Protein AF-0000000069214892 (afdb_homodimer)

pLDDT: mean 92.33, std 6.57, range [52.69, 98.69]

Sequence (964 aa):
MTKQILTILAPFFIATLLYFLGAPDGLNPNAWLYFCIFIGMIIGLVLEPVPSGLIALSTLVLCVALRIGASDGVASANKAISWGLSGYANKTVWLVFVAFILGLGYEKSLLGKRIALLLIRFLGQTPLGLGYAIGLSELCLAPFIPSNSARSGGILYPIVSSIPPLMGSTPNNNPNKIGAYLMWVALASTCITSSMFLTALAPNPLAMEIATKMGVNEISWFSWFLAFLPCGVVLILLVPLLAYKICKPTLKGSKEVSLWAKKELEGMGRFSLKEILMLSLTLLALLGWIFGKPLGLHASATALIVMVLMAFCKIVSYEDIIKNKSAFNIFLLLGSLLTMAGGLKNVGFLNFIGNAAQNFLEHAHLNPLIAVLFIVALFYLSHYFFASITAHVSALFALFVGIGSHIQGVNLQELSLFLMLSLGIMGILTPYGTGPSTIYYGSGYIQSKDFWKWGFIFGFLYLIVFLSVCIPWVKFIAYRWLMTKQILTILAPFFIATLLYFLGAPDGLNPNAWLYFCIFIGMIIGLVLEPVPSGLIALSTLVLCVALRIGASDGVASANKAISWGLSGYANKTVWLVFVAFILGLGYEKSLLGKRIALLLIRFLGQTPLGLGYAIGLSELCLAPFIPSNSARSGGILYPIVSSIPPLMGSTPNNNPNKIGAYLMWVALASTCITSSMFLTALAPNPLAMEIATKMGVNEISWFSWFLAFLPCGVVLILLVPLLAYKICKPTLKGSKEVSLWAKKELEGMGRFSLKEILMLSLTLLALLGWIFGKPLGLHASATALIVMVLMAFCKIVSYEDIIKNKSAFNIFLLLGSLLTMAGGLKNVGFLNFIGNAAQNFLEHAHLNPLIAVLFIVALFYLSHYFFASITAHVSALFALFVGIGSHIQGVNLQELSLFLMLSLGIMGILTPYGTGPSTIYYGSGYIQSKDFWKWGFIFGFLYLIVFLSVCIPWVKFIAYRWL

InterPro domains:
  IPR001898 Solute carrier family 13 [PF00939] (3-477)
  IPR001898 Solute carrier family 13 [TIGR00785] (23-474)
  IPR030676 Citrate carrier CitT-related [PIRSF002457] (3-479)
  IPR030676 Citrate carrier CitT-related [PTHR42826] (4-478)

Solvent-accessible surface area (backbone atoms only — not comparable to full-atom values): 46306 Å² total; per-residue (Å²): 110,66,65,58,50,49,49,56,43,43,23,56,49,52,19,51,52,52,50,72,70,50,64,59,90,91,51,51,67,56,23,39,52,50,48,22,50,50,50,16,41,42,47,33,46,68,67,42,63,54,60,54,34,57,47,32,40,47,49,43,46,51,31,33,69,67,15,43,38,66,31,61,48,78,45,53,33,66,53,12,45,45,43,52,31,45,21,54,22,34,58,55,42,50,33,50,28,43,22,38,52,46,34,49,36,34,59,66,37,40,40,53,56,50,52,34,34,52,35,26,35,76,30,19,45,29,56,60,32,33,30,48,18,48,34,50,35,40,53,70,47,19,65,46,18,14,44,46,37,53,43,46,47,61,54,44,36,65,57,59,65,56,49,24,56,77,77,65,12,36,54,88,40,56,17,44,34,42,29,27,38,51,42,49,34,46,45,54,34,46,18,43,33,22,28,31,24,51,44,6,22,64,49,40,43,52,44,48,52,53,37,37,72,71,71,30,78,82,72,51,58,49,38,44,28,56,40,28,39,67,33,41,54,53,45,67,62,43,48,36,57,51,42,46,68,71,54,46,43,68,51,78,54,42,63,60,54,17,49,48,27,46,50,53,46,58,71,64,52,69,87,46,71,47,28,52,52,48,51,52,46,49,51,50,43,52,50,35,43,68,42,11,75,88,67,47,39,38,58,40,52,39,41,48,49,46,52,51,48,35,39,76,67,60,48,35,53,68,66,57,60,38,40,33,38,68,30,42,39,51,35,48,22,46,13,24,47,50,30,55,56,49,17,39,51,39,22,42,42,52,59,53,51,31,54,54,39,30,64,57,41,71,68,60,77,63,57,36,66,59,48,48,54,49,52,42,50,50,60,46,60,54,41,79,79,31,61,31,54,55,41,42,44,74,58,40,44,66,57,54,46,42,54,40,66,34,37,73,81,43,56,51,60,57,51,47,48,52,52,48,48,41,53,20,45,43,23,43,44,38,61,45,16,25,62,36,27,41,50,43,44,66,62,45,33,44,50,69,70,54,45,48,50,49,12,48,54,50,33,49,47,51,49,50,44,38,60,68,41,22,48,54,42,28,73,74,56,37,50,81,66,95,111,67,66,57,50,50,49,55,42,44,22,57,50,52,19,51,53,52,49,71,70,51,64,58,90,92,52,50,67,57,22,38,52,50,46,21,52,49,51,16,40,40,48,33,45,68,67,45,61,53,62,54,33,57,46,32,39,46,49,42,47,50,31,34,70,67,14,42,38,65,30,60,47,78,45,53,34,66,53,12,47,46,42,52,30,44,23,54,23,33,58,56,43,50,33,50,29,42,23,37,51,46,34,48,36,33,59,65,37,40,42,54,56,50,53,36,34,53,35,26,36,75,29,18,44,29,56,61,33,33,30,48,18,48,33,50,36,39,52,71,46,20,66,46,19,14,44,48,38,52,42,45,47,60,54,44,37,64,58,59,65,56,47,25,58,77,74,65,13,36,54,90,40,57,17,42,34,42,29,27,38,50,42,49,34,44,44,54,35,45,19,44,33,23,28,31,26,50,45,6,22,64,50,40,43,53,47,50,51,55,38,36,72,72,71,31,77,82,74,52,59,49,39,43,28,58,38,29,39,68,33,42,52,53,46,65,63,44,46,36,56,50,41,47,68,70,52,47,43,69,52,78,56,44,63,62,52,17,51,48,28,46,52,54,45,58,72,64,52,71,88,44,70,47,27,50,51,50,52,52,45,49,52,49,40,51,50,34,43,67,43,12,75,88,68,47,37,38,58,40,53,37,42,49,49,45,51,51,49,35,39,75,68,61,47,36,52,67,66,56,59,39,39,33,39,68,30,43,37,51,36,46,23,45,12,24,46,51,30,55,57,49,17,39,52,39,22,41,42,51,59,52,51,32,54,54,39,30,64,58,40,72,68,59,77,63,58,35,67,60,46,50,54,48,51,43,49,49,59,47,60,53,41,79,80,31,62,31,54,54,39,42,44,74,61,40,43,66,57,54,46,41,53,40,65,35,37,72,82,43,54,50,60,57,50,46,49,52,51,50,47,41,55,20,43,42,23,43,44,38,61,45,15,26,63,34,27,41,51,45,45,67,63,47,34,44,49,68,71,54,47,48,51,49,11,49,54,50,32,49,48,51,49,49,43,39,61,69,41,22,48,52,42,28,75,74,55,39,51,82,66,97

Foldseek 3Di:
DVVLVCLVCVLVVQLVVQLVVDDPPPAQNLLSNLVSLLSSLLSCCQSVSDPNLCSLLVSLVVCLVQQALQFLDRHPNVSSVCLSQVLLPDLLLLLLLLLQVLLVLCVLLVLLVLQLLVQCLVQVFFLLSNLLSLLVSLLVCQQRHAALCCNLVVRRCVLLLVQQVLVVAALVTPLLQRPLLSLLSSQQSLLLSNLQFCSRHLCLSLLQLLLVLVVADHDARVLSNQLCVVLSVVSSVVVSVVSCVQSVRNHGGDSRRSVVSVVVSVVVPDRDPSSVLSVVLVVQLVCCRVCVVVVVHGSSNSSVVSSVVCCVSVSDPPVCSVPVPVSVSSSSSSSSLSSSSSSSVNSCVLVVLLVVLLVVQVVVPDDQLVVLLVLLVCLLVVLVSGLALNSSSSPPSSVSLSNQVNHPPHDSNLSSSSNSSSSSSSLQQACRSGSSSVSSVVSSSADRVRSNVVSVVSSVVSSVSSSPPSSVCCVPPSVVPD/DVVLVCLVCVLVVQLVVQLVVDDPPPAQNLLSNLVSLLSSLLSCCQSVSDPNLCSLLVSLVVCLVQQALQFLDRHDNVSSVCLSQVLLPDLLLLLLLLLQVLLVLCVLQVLLVLQLLVQCLVQVFFLLSNLLSLLVSLLVSQQRHAALCCNLVVRRCVVLLVQQVLVVAALVTQLLQRPLLSLLSSLQSLLLSNLQFCNRHLCLSLLQLLLVLVVADHDARVLSNQLCVVLSVVSSVVVSVVSCVQSVNNHGGDSRRSVVSVVVSVVVPDRDPSSVLSVVLVVQLVCCRVCVVVVVHGSSNSSVVSSVVCCVSVSDPPVCSVPVPVSVSSSSSSSSLSSSSSSSVNSCVLVVLLVVLLVVQVVVPDDQLVVLLVLLVCLLVVLVSGLALNSSSSPPSSVSLSNQVNHPPHDSNLSSSSNSSSSSSSLQQACRSGSSSVSSVVSSSADRVRSNVVSVVSSVVSSVSSSPPSSVCCVPPSVVVD

Structure (mmCIF, N/CA/C/O backbone):
data_AF-0000000069214892-model_v1
#
loop_
_entity.id
_entity.type
_entity.pdbx_description
1 polymer 'C(4)-dicarboxylates and tricarboxylates/succinate antiporter'
#
loop_
_atom_site.group_PDB
_atom_site.id
_atom_site.type_symbol
_atom_site.label_atom_id
_atom_site.label_alt_id
_atom_site.label_comp_id
_atom_site.label_asym_id
_atom_site.label_entity_id
_atom_site.label_seq_id
_atom_site.pdbx_PDB_ins_code
_atom_site.Cartn_x
_atom_site.Cartn_y
_atom_site.Cartn_z
_atom_site.occupancy
_atom_site.B_iso_or_equiv
_atom_site.auth_seq_id
_atom_site.auth_comp_id
_atom_site.auth_asym_id
_atom_site.auth_atom_id
_atom_site.pdbx_PDB_model_num
ATOM 1 N N . MET A 1 1 ? 11.945 3.723 -29.828 1 53.12 1 MET A N 1
ATOM 2 C CA . MET A 1 1 ? 11.031 4.785 -29.391 1 53.12 1 MET A CA 1
ATOM 3 C C . MET A 1 1 ? 9.664 4.629 -30.047 1 53.12 1 MET A C 1
ATOM 5 O O . MET A 1 1 ? 8.641 4.691 -29.375 1 53.12 1 MET A O 1
ATOM 9 N N . THR A 1 2 ? 9.711 4.297 -31.25 1 59.78 2 THR A N 1
ATOM 10 C CA . THR A 1 2 ? 8.461 4.148 -31.984 1 59.78 2 THR A CA 1
ATOM 11 C C . THR A 1 2 ? 7.738 2.871 -31.562 1 59.78 2 THR A C 1
ATOM 13 O O . THR A 1 2 ? 6.523 2.879 -31.359 1 59.78 2 THR A O 1
ATOM 16 N N . LYS A 1 3 ? 8.391 1.789 -31.375 1 67.06 3 LYS A N 1
ATOM 17 C CA . LYS A 1 3 ? 7.781 0.521 -30.984 1 67.06 3 LYS A CA 1
ATOM 18 C C . LYS A 1 3 ? 7.188 0.608 -29.578 1 67.06 3 LYS A C 1
ATOM 20 O O . LYS A 1 3 ? 6.098 0.092 -29.328 1 67.06 3 LYS A O 1
ATOM 25 N N . GLN A 1 4 ? 7.906 1.247 -28.859 1 76.94 4 GLN A N 1
ATOM 26 C CA . GLN A 1 4 ? 7.422 1.408 -27.484 1 76.94 4 GLN A CA 1
ATOM 27 C C . GLN A 1 4 ? 6.148 2.248 -27.453 1 76.94 4 GLN A C 1
ATOM 29 O O . GLN A 1 4 ? 5.207 1.927 -26.719 1 76.94 4 GLN A O 1
ATOM 34 N N . ILE A 1 5 ? 6.117 3.27 -28.297 1 78.44 5 ILE A N 1
ATOM 35 C CA . ILE A 1 5 ? 4.949 4.145 -28.328 1 78.44 5 ILE A CA 1
ATOM 36 C C . ILE A 1 5 ? 3.752 3.381 -28.891 1 78.44 5 ILE A C 1
ATOM 38 O O . ILE A 1 5 ? 2.629 3.527 -28.406 1 78.44 5 ILE A O 1
ATOM 42 N N . LEU A 1 6 ? 4.016 2.564 -29.859 1 79.81 6 LEU A N 1
ATOM 43 C CA . LEU A 1 6 ? 2.941 1.78 -30.469 1 79.81 6 LEU A CA 1
ATOM 44 C C . LEU A 1 6 ? 2.381 0.774 -29.469 1 79.81 6 LEU A C 1
ATOM 46 O O . LEU A 1 6 ? 1.167 0.559 -29.406 1 79.81 6 LEU A O 1
ATOM 50 N N . THR A 1 7 ? 3.223 0.263 -28.688 1 84.12 7 THR A N 1
ATOM 51 C CA . THR A 1 7 ? 2.773 -0.726 -27.719 1 84.12 7 THR A CA 1
ATOM 52 C C . THR A 1 7 ? 1.985 -0.058 -26.594 1 84.12 7 THR A C 1
ATOM 54 O O . THR A 1 7 ? 1.056 -0.651 -26.047 1 84.12 7 THR A O 1
ATOM 57 N N . ILE A 1 8 ? 2.344 1.164 -26.391 1 84.69 8 ILE A N 1
ATOM 58 C CA . ILE A 1 8 ? 1.643 1.908 -25.359 1 84.69 8 ILE A CA 1
ATOM 59 C C . ILE A 1 8 ? 0.272 2.348 -25.859 1 84.69 8 ILE A C 1
ATOM 61 O O . ILE A 1 8 ? -0.707 2.348 -25.109 1 84.69 8 ILE A O 1
ATOM 65 N N . LEU A 1 9 ? 0.164 2.588 -27.141 1 89.19 9 LEU A N 1
ATOM 66 C CA . LEU A 1 9 ? -1.065 3.139 -27.703 1 89.19 9 LEU A CA 1
ATOM 67 C C . LEU A 1 9 ? -2.008 2.023 -28.141 1 89.19 9 LEU A C 1
ATOM 69 O O . LEU A 1 9 ? -3.207 2.248 -28.312 1 89.19 9 LEU A O 1
ATOM 73 N N . ALA A 1 10 ? -1.514 0.863 -28.312 1 90.06 10 ALA A N 1
ATOM 74 C CA . ALA A 1 10 ? -2.293 -0.252 -28.844 1 90.06 10 ALA A CA 1
ATOM 75 C C . ALA A 1 10 ? -3.523 -0.521 -27.984 1 90.06 10 ALA A C 1
ATOM 77 O O . ALA A 1 10 ? -4.637 -0.646 -28.5 1 90.06 10 ALA A O 1
ATOM 78 N N . PRO A 1 11 ? -3.379 -0.578 -26.641 1 91.44 11 PRO A N 1
ATOM 79 C CA . PRO A 1 11 ? -4.566 -0.803 -25.812 1 91.44 11 PRO A CA 1
ATOM 80 C C . PRO A 1 11 ? -5.637 0.271 -26 1 91.44 11 PRO A C 1
ATOM 82 O O . PRO A 1 11 ? -6.824 -0.044 -26.094 1 91.44 11 PRO A O 1
ATOM 85 N N . PHE A 1 12 ? -5.195 1.467 -26.156 1 92.38 12 PHE A N 1
ATOM 86 C CA . PHE A 1 12 ? -6.129 2.574 -26.328 1 92.38 12 PHE A CA 1
ATOM 87 C C . PHE A 1 12 ? -6.805 2.5 -27.703 1 92.38 12 PHE A C 1
ATOM 89 O O . PHE A 1 12 ? -8.016 2.707 -27.797 1 92.38 12 PHE A O 1
ATOM 96 N N . PHE A 1 13 ? -6.035 2.221 -28.688 1 93.06 13 PHE A N 1
ATOM 97 C CA . PHE A 1 13 ? -6.547 2.152 -30.047 1 93.06 13 PHE A CA 1
ATOM 98 C C . PHE A 1 13 ? -7.555 1.018 -30.188 1 93.06 13 PHE A C 1
ATOM 100 O O . PHE A 1 13 ? -8.617 1.195 -30.781 1 93.06 13 PHE A O 1
ATOM 107 N N . ILE A 1 14 ? -7.258 -0.085 -29.688 1 92.5 14 ILE A N 1
ATOM 108 C CA . ILE A 1 14 ? -8.125 -1.249 -29.812 1 92.5 14 ILE A CA 1
ATOM 109 C C . ILE A 1 14 ? -9.43 -1.018 -29.047 1 92.5 14 ILE A C 1
ATOM 111 O O . ILE A 1 14 ? -10.508 -1.347 -29.531 1 92.5 14 ILE A O 1
ATOM 115 N N . ALA A 1 15 ? -9.305 -0.473 -27.828 1 93.81 15 ALA A N 1
ATOM 116 C CA . ALA A 1 15 ? -10.508 -0.159 -27.047 1 93.81 15 ALA A CA 1
ATOM 117 C C . ALA A 1 15 ? -11.398 0.82 -27.797 1 93.81 15 ALA A C 1
ATOM 119 O O . ALA A 1 15 ? -12.625 0.653 -27.844 1 93.81 15 ALA A O 1
ATOM 120 N N . THR A 1 16 ? -10.766 1.819 -28.406 1 95.31 16 THR A N 1
ATOM 121 C CA . THR A 1 16 ? -11.516 2.832 -29.141 1 95.31 16 THR A CA 1
ATOM 122 C C . THR A 1 16 ? -12.141 2.236 -30.406 1 95.31 16 THR A C 1
ATOM 124 O O . THR A 1 16 ? -13.289 2.537 -30.734 1 95.31 16 THR A O 1
ATOM 127 N N . LEU A 1 17 ? -11.422 1.436 -31.078 1 94.81 17 LEU A N 1
ATOM 128 C CA . LEU A 1 17 ? -11.945 0.77 -32.281 1 94.81 17 LEU A CA 1
ATOM 129 C C . LEU A 1 17 ? -13.141 -0.113 -31.922 1 94.81 17 LEU A C 1
ATOM 131 O O . LEU A 1 17 ? -14.148 -0.114 -32.625 1 94.81 17 LEU A O 1
ATOM 135 N N . LEU A 1 18 ? -12.984 -0.851 -30.859 1 93.69 18 LEU A N 1
ATOM 136 C CA . LEU A 1 18 ? -14.078 -1.71 -30.406 1 93.69 18 LEU A CA 1
ATOM 137 C C . LEU A 1 18 ? -15.312 -0.886 -30.062 1 93.69 18 LEU A C 1
ATOM 139 O O . LEU A 1 18 ? -16.438 -1.283 -30.375 1 93.69 18 LEU A O 1
ATOM 143 N N . TYR A 1 19 ? -15.094 0.213 -29.422 1 95.25 19 TYR A N 1
ATOM 144 C CA . TYR A 1 19 ? -16.188 1.085 -29.031 1 95.25 19 TYR A CA 1
ATOM 145 C C . TYR A 1 19 ? -16.969 1.559 -30.25 1 95.25 19 TYR A C 1
ATOM 147 O O . TYR A 1 19 ? -18.203 1.593 -30.234 1 95.25 19 TYR A O 1
ATOM 155 N N . PHE A 1 20 ? -16.25 1.86 -31.297 1 94.88 20 PHE A N 1
ATOM 156 C CA . PHE A 1 20 ? -16.891 2.426 -32.469 1 94.88 20 PHE A CA 1
ATOM 157 C C . PHE A 1 20 ? -17.547 1.334 -33.312 1 94.88 20 PHE A C 1
ATOM 159 O O . PHE A 1 20 ? -18.344 1.625 -34.219 1 94.88 20 PHE A O 1
ATOM 166 N N . LEU A 1 21 ? -17.266 0.101 -33.062 1 93 21 LEU A N 1
ATOM 167 C CA . LEU A 1 21 ? -17.969 -0.997 -33.719 1 93 21 LEU A CA 1
ATOM 168 C C . LEU A 1 21 ? -19.422 -1.064 -33.25 1 93 21 LEU A C 1
ATOM 170 O O . LEU A 1 21 ? -20.266 -1.683 -33.906 1 93 21 LEU A O 1
ATOM 174 N N . GLY A 1 22 ? -19.734 -0.473 -32.156 1 90.81 22 GLY A N 1
ATOM 175 C CA . GLY A 1 22 ? -21.094 -0.375 -31.672 1 90.81 22 GLY A CA 1
ATOM 176 C C . GLY A 1 22 ? -21.438 -1.443 -30.656 1 90.81 22 GLY A C 1
ATOM 177 O O . GLY A 1 22 ? -20.953 -2.57 -30.734 1 90.81 22 GLY A O 1
ATOM 178 N N . ALA A 1 23 ? -22.266 -1.093 -29.797 1 91.5 23 ALA A N 1
ATOM 179 C CA . ALA A 1 23 ? -22.719 -2.02 -28.766 1 91.5 23 ALA A CA 1
ATOM 180 C C . ALA A 1 23 ? -23.609 -3.107 -29.375 1 91.5 23 ALA A C 1
ATOM 182 O O . ALA A 1 23 ? -24.438 -2.834 -30.234 1 91.5 23 ALA A O 1
ATOM 183 N N . PRO A 1 24 ? -23.375 -4.344 -29.016 1 90.69 24 PRO A N 1
ATOM 184 C CA . PRO A 1 24 ? -24.312 -5.387 -29.406 1 90.69 24 PRO A CA 1
ATOM 185 C C . PRO A 1 24 ? -25.75 -5.086 -28.969 1 90.69 24 PRO A C 1
ATOM 187 O O . PRO A 1 24 ? -25.953 -4.355 -27.984 1 90.69 24 PRO A O 1
ATOM 190 N N . ASP A 1 25 ? -26.672 -5.68 -29.641 1 90.12 25 ASP A N 1
ATOM 191 C CA . ASP A 1 25 ? -28.078 -5.48 -29.297 1 90.12 25 ASP A CA 1
ATOM 192 C C . ASP A 1 25 ? -28.375 -5.969 -27.875 1 90.12 25 ASP A C 1
ATOM 194 O O . ASP A 1 25 ? -27.969 -7.066 -27.5 1 90.12 25 ASP A O 1
ATOM 198 N N . GLY A 1 26 ? -28.984 -5.039 -27.125 1 88.69 26 GLY A N 1
ATOM 199 C CA . GLY A 1 26 ? -29.391 -5.434 -25.797 1 88.69 26 GLY A CA 1
ATOM 200 C C . GLY A 1 26 ? -28.391 -5.043 -24.719 1 88.69 26 GLY A C 1
ATOM 201 O O . GLY A 1 26 ? -28.703 -5.133 -23.531 1 88.69 26 GLY A O 1
ATOM 202 N N . LEU A 1 27 ? -27.281 -4.594 -25.141 1 92.25 27 LEU A N 1
ATOM 203 C CA . LEU A 1 27 ? -26.266 -4.215 -24.156 1 92.25 27 LEU A CA 1
ATOM 204 C C . LEU A 1 27 ? -26.297 -2.715 -23.891 1 92.25 27 LEU A C 1
ATOM 206 O O . LEU A 1 27 ? -26.297 -1.916 -24.828 1 92.25 27 LEU A O 1
ATOM 210 N N . ASN A 1 28 ? -26.422 -2.383 -22.656 1 92.44 28 ASN A N 1
ATOM 211 C CA . ASN A 1 28 ? -26.391 -0.988 -22.234 1 92.44 28 ASN A CA 1
ATOM 212 C C . ASN A 1 28 ? -25.109 -0.288 -22.703 1 92.44 28 ASN A C 1
ATOM 214 O O . ASN A 1 28 ? -24.031 -0.872 -22.672 1 92.44 28 ASN A O 1
ATOM 218 N N . PRO A 1 29 ? -25.297 0.952 -23.203 1 92.94 29 PRO A N 1
ATOM 219 C CA . PRO A 1 29 ? -24.125 1.687 -23.703 1 92.94 29 PRO A CA 1
ATOM 220 C C . PRO A 1 29 ? -23.031 1.821 -22.656 1 92.94 29 PRO A C 1
ATOM 222 O O . PRO A 1 29 ? -21.844 1.781 -23 1 92.94 29 PRO A O 1
ATOM 225 N N . ASN A 1 30 ? -23.406 1.978 -21.438 1 94.75 30 ASN A N 1
ATOM 226 C CA . ASN A 1 30 ? -22.406 2.07 -20.375 1 94.75 30 ASN A CA 1
ATOM 227 C C . ASN A 1 30 ? -21.656 0.753 -20.203 1 94.75 30 ASN A C 1
ATOM 229 O O . ASN A 1 30 ? -20.453 0.75 -19.938 1 94.75 30 ASN A O 1
ATOM 233 N N . ALA A 1 31 ? -22.391 -0.281 -20.266 1 95.06 31 ALA A N 1
ATOM 234 C CA . ALA A 1 31 ? -21.766 -1.602 -20.188 1 95.06 31 ALA A CA 1
ATOM 235 C C . ALA A 1 31 ? -20.797 -1.83 -21.328 1 95.06 31 ALA A C 1
ATOM 237 O O . ALA A 1 31 ? -19.719 -2.398 -21.141 1 95.06 31 ALA A O 1
ATOM 238 N N . TRP A 1 32 ? -21.203 -1.355 -22.516 1 95.56 32 TRP A N 1
ATOM 239 C CA . TRP A 1 32 ? -20.359 -1.504 -23.688 1 95.56 32 TRP A CA 1
ATOM 240 C C . TRP A 1 32 ? -19.078 -0.692 -23.547 1 95.56 32 TRP A C 1
ATOM 242 O O . TRP A 1 32 ? -17.984 -1.201 -23.797 1 95.56 32 TRP A O 1
ATOM 252 N N . LEU A 1 33 ? -19.219 0.543 -23.172 1 96.62 33 LEU A N 1
ATOM 253 C CA . LEU A 1 33 ? -18.062 1.386 -22.953 1 96.62 33 LEU A CA 1
ATOM 254 C C . LEU A 1 33 ? -17.109 0.754 -21.938 1 96.62 33 LEU A C 1
ATOM 256 O O . LEU A 1 33 ? -15.898 0.715 -22.156 1 96.62 33 LEU A O 1
ATOM 260 N N . TYR A 1 34 ? -17.734 0.281 -20.797 1 96 34 TYR A N 1
ATOM 261 C CA . TYR A 1 34 ? -16.938 -0.361 -19.75 1 96 34 TYR A CA 1
ATOM 262 C C . TYR A 1 34 ? -16.203 -1.574 -20.297 1 96 34 TYR A C 1
ATOM 264 O O . TYR A 1 34 ? -15.016 -1.763 -20.016 1 96 34 TYR A O 1
ATOM 272 N N . PHE A 1 35 ? -16.906 -2.311 -21.062 1 93.75 35 PHE A N 1
ATOM 273 C CA . PHE A 1 35 ? -16.312 -3.508 -21.656 1 93.75 35 PHE A CA 1
ATOM 274 C C . PHE A 1 35 ? -15.164 -3.146 -22.594 1 93.75 35 PHE A C 1
ATOM 276 O O . PHE A 1 35 ? -14.117 -3.799 -22.578 1 93.75 35 PHE A O 1
ATOM 283 N N . CYS A 1 36 ? -15.305 -2.156 -23.406 1 96 36 CYS A N 1
ATOM 284 C CA . CYS A 1 36 ? -14.25 -1.718 -24.312 1 96 36 CYS A CA 1
ATOM 285 C C . CYS A 1 36 ? -13 -1.312 -23.547 1 96 36 CYS A C 1
ATOM 287 O O . CYS A 1 36 ? -11.891 -1.688 -23.906 1 96 36 CYS A O 1
ATOM 289 N N . ILE A 1 37 ? -13.195 -0.585 -22.469 1 96.44 37 ILE A N 1
ATOM 290 C CA . ILE A 1 37 ? -12.078 -0.17 -21.641 1 96.44 37 ILE A CA 1
ATOM 291 C C . ILE A 1 37 ? -11.43 -1.396 -21 1 96.44 37 ILE A C 1
ATOM 293 O O . ILE A 1 37 ? -10.195 -1.495 -20.938 1 96.44 37 ILE A O 1
ATOM 297 N N . PHE A 1 38 ? -12.289 -2.326 -20.547 1 93.75 38 PHE A N 1
ATOM 298 C CA . PHE A 1 38 ? -11.812 -3.564 -19.938 1 93.75 38 PHE A CA 1
ATOM 299 C C . PHE A 1 38 ? -10.953 -4.352 -20.922 1 93.75 38 PHE A C 1
ATOM 301 O O . PHE A 1 38 ? -9.891 -4.855 -20.547 1 93.75 38 PHE A O 1
ATOM 308 N N . ILE A 1 39 ? -11.359 -4.445 -22.141 1 91.81 39 ILE A N 1
ATOM 309 C CA . ILE A 1 39 ? -10.594 -5.137 -23.188 1 91.81 39 ILE A CA 1
ATOM 310 C C . ILE A 1 39 ? -9.273 -4.41 -23.422 1 91.81 39 ILE A C 1
ATOM 312 O O . ILE A 1 39 ? -8.234 -5.043 -23.625 1 91.81 39 ILE A O 1
ATOM 316 N N . GLY A 1 40 ? -9.328 -3.131 -23.438 1 93.88 40 GLY A N 1
ATOM 317 C CA . GLY A 1 40 ? -8.094 -2.371 -23.5 1 93.88 40 GLY A CA 1
ATOM 318 C C . GLY A 1 40 ? -7.113 -2.734 -22.391 1 93.88 40 GLY A C 1
ATOM 319 O O . GLY A 1 40 ? -5.914 -2.863 -22.641 1 93.88 40 GLY A O 1
ATOM 320 N N . MET A 1 41 ? -7.652 -2.879 -21.172 1 93.12 41 MET A N 1
ATOM 321 C CA . MET A 1 41 ? -6.82 -3.289 -20.047 1 93.12 41 MET A CA 1
ATOM 322 C C . MET A 1 41 ? -6.176 -4.648 -20.297 1 93.12 41 MET A C 1
ATOM 324 O O . MET A 1 41 ? -4.98 -4.828 -20.078 1 93.12 41 MET A O 1
ATOM 328 N N . ILE A 1 42 ? -6.973 -5.578 -20.828 1 87.56 42 ILE A N 1
ATOM 329 C CA . ILE A 1 42 ? -6.5 -6.93 -21.094 1 87.56 42 ILE A CA 1
ATOM 330 C C . ILE A 1 42 ? -5.383 -6.891 -22.125 1 87.56 42 ILE A C 1
ATOM 332 O O . ILE A 1 42 ? -4.34 -7.527 -21.953 1 87.56 42 ILE A O 1
ATOM 336 N N . ILE A 1 43 ? -5.574 -6.156 -23.156 1 89 43 ILE A N 1
ATOM 337 C CA . ILE A 1 43 ? -4.555 -6.023 -24.188 1 89 43 ILE A CA 1
ATOM 338 C C . ILE A 1 43 ? -3.287 -5.422 -23.594 1 89 43 ILE A C 1
ATOM 340 O O . ILE A 1 43 ? -2.178 -5.867 -23.906 1 89 43 ILE A O 1
ATOM 344 N N . GLY A 1 44 ? -3.482 -4.434 -22.766 1 91.06 44 GLY A N 1
ATOM 345 C CA . GLY A 1 44 ? -2.34 -3.857 -22.078 1 91.06 44 GLY A CA 1
ATOM 346 C C . GLY A 1 44 ? -1.598 -4.859 -21.219 1 91.06 44 GLY A C 1
ATOM 347 O O . GLY A 1 44 ? -0.365 -4.871 -21.188 1 91.06 44 GLY A O 1
ATOM 348 N N . LEU A 1 45 ? -2.307 -5.711 -20.547 1 86.75 45 LEU A N 1
ATOM 349 C CA . LEU A 1 45 ? -1.698 -6.699 -19.656 1 86.75 45 LEU A CA 1
ATOM 350 C C . LEU A 1 45 ? -0.963 -7.766 -20.469 1 86.75 45 LEU A C 1
ATOM 352 O O . LEU A 1 45 ? 0.043 -8.312 -20 1 86.75 45 LEU A O 1
ATOM 356 N N . VAL A 1 46 ? -1.456 -8.023 -21.625 1 83.06 46 VAL A N 1
ATOM 357 C CA . VAL A 1 46 ? -0.837 -9.023 -22.484 1 83.06 46 VAL A CA 1
ATOM 358 C C . VAL A 1 46 ? 0.431 -8.453 -23.109 1 83.06 46 VAL A C 1
ATOM 360 O O . VAL A 1 46 ? 1.477 -9.109 -23.125 1 83.06 46 VAL A O 1
ATOM 363 N N . LEU A 1 47 ? 0.365 -7.141 -23.531 1 83.75 47 LEU A N 1
ATOM 364 C CA . LEU A 1 47 ? 1.485 -6.516 -24.234 1 83.75 47 LEU A CA 1
ATOM 365 C C . LEU A 1 47 ? 2.498 -5.961 -23.234 1 83.75 47 LEU A C 1
ATOM 367 O O . LEU A 1 47 ? 3.686 -5.844 -23.547 1 83.75 47 LEU A O 1
ATOM 371 N N . GLU A 1 48 ? 2.055 -5.574 -22.078 1 87.62 48 GLU A N 1
ATOM 372 C CA . GLU A 1 48 ? 2.836 -5.016 -20.969 1 87.62 48 GLU A CA 1
ATOM 373 C C . GLU A 1 48 ? 3.771 -3.914 -21.469 1 87.62 48 GLU A C 1
ATOM 375 O O . GLU A 1 48 ? 4.977 -3.957 -21.219 1 87.62 48 GLU A O 1
ATOM 380 N N . PRO A 1 49 ? 3.195 -2.891 -22.125 1 89 49 PRO A N 1
ATOM 381 C CA . PRO A 1 49 ? 4.027 -1.748 -22.5 1 89 49 PRO A CA 1
ATOM 382 C C . PRO A 1 49 ? 4.578 -0.99 -21.297 1 89 49 PRO A C 1
ATOM 384 O O . PRO A 1 49 ? 5.586 -0.284 -21.422 1 89 49 PRO A O 1
ATOM 387 N N . VAL A 1 50 ? 3.883 -1.049 -20.219 1 91.88 50 VAL A N 1
ATOM 388 C CA . VAL A 1 50 ? 4.258 -0.557 -18.891 1 91.88 50 VAL A CA 1
ATOM 389 C C . VAL A 1 50 ? 3.941 -1.615 -17.844 1 91.88 50 VAL A C 1
ATOM 391 O O . VAL A 1 50 ? 3.299 -2.625 -18.141 1 91.88 50 VAL A O 1
ATOM 394 N N . PRO A 1 51 ? 4.492 -1.455 -16.672 1 90.69 51 PRO A N 1
ATOM 395 C CA . PRO A 1 51 ? 4.23 -2.48 -15.656 1 90.69 51 PRO A CA 1
ATOM 396 C C . PRO A 1 51 ? 2.738 -2.74 -15.453 1 90.69 51 PRO A C 1
ATOM 398 O O . PRO A 1 51 ? 1.932 -1.811 -15.523 1 90.69 51 PRO A O 1
ATOM 401 N N . SER A 1 52 ? 2.412 -3.953 -15.203 1 89.81 52 SER A N 1
ATOM 402 C CA . SER A 1 52 ? 1.035 -4.426 -15.125 1 89.81 52 SER A CA 1
ATOM 403 C C . SER A 1 52 ? 0.237 -3.639 -14.094 1 89.81 52 SER A C 1
ATOM 405 O O . SER A 1 52 ? -0.936 -3.324 -14.312 1 89.81 52 SER A O 1
ATOM 407 N N . GLY A 1 53 ? 0.905 -3.328 -12.961 1 93.56 53 GLY A N 1
ATOM 408 C CA . GLY A 1 53 ? 0.22 -2.553 -11.938 1 93.56 53 GLY A CA 1
ATOM 409 C C . GLY A 1 53 ? -0.245 -1.195 -12.43 1 93.56 53 GLY A C 1
ATOM 410 O O . GLY A 1 53 ? -1.347 -0.753 -12.094 1 93.56 53 GLY A O 1
ATOM 411 N N . LEU A 1 54 ? 0.561 -0.548 -13.227 1 95.94 54 LEU A N 1
ATOM 412 C CA . LEU A 1 54 ? 0.212 0.76 -13.766 1 95.94 54 LEU A CA 1
ATOM 413 C C . LEU A 1 54 ? -0.902 0.642 -14.797 1 95.94 54 LEU A C 1
ATOM 415 O O . LEU A 1 54 ? -1.762 1.521 -14.898 1 95.94 54 LEU A O 1
ATOM 419 N N . ILE A 1 55 ? -0.921 -0.433 -15.602 1 94.44 55 ILE A N 1
ATOM 420 C CA . ILE A 1 55 ? -1.972 -0.666 -16.578 1 94.44 55 ILE A CA 1
ATOM 421 C C . ILE A 1 55 ? -3.322 -0.787 -15.883 1 94.44 55 ILE A C 1
ATOM 423 O O . ILE A 1 55 ? -4.281 -0.101 -16.234 1 94.44 55 ILE A O 1
ATOM 427 N N . ALA A 1 56 ? -3.322 -1.654 -14.867 1 94.38 56 ALA A N 1
ATOM 428 C CA . ALA A 1 56 ? -4.574 -1.901 -14.148 1 94.38 56 ALA A CA 1
ATOM 429 C C . ALA A 1 56 ? -5.051 -0.644 -13.43 1 94.38 56 ALA A C 1
ATOM 431 O O . ALA A 1 56 ? -6.234 -0.302 -13.484 1 94.38 56 ALA A O 1
ATOM 432 N N . LEU A 1 57 ? -4.152 0.057 -12.797 1 97.25 57 LEU A N 1
ATOM 433 C CA . LEU A 1 57 ? -4.492 1.278 -12.078 1 97.25 57 LEU A CA 1
ATOM 434 C C . LEU A 1 57 ? -5 2.352 -13.039 1 97.25 57 LEU A C 1
ATOM 436 O O . LEU A 1 57 ? -5.961 3.059 -12.727 1 97.25 57 LEU A O 1
ATOM 440 N N . SER A 1 58 ? -4.367 2.504 -14.203 1 97.38 58 SER A N 1
ATOM 441 C CA . SER A 1 58 ? -4.762 3.51 -15.18 1 97.38 58 SER A CA 1
ATOM 442 C C . SER A 1 58 ? -6.176 3.258 -15.688 1 97.38 58 SER A C 1
ATOM 444 O O . SER A 1 58 ? -6.953 4.195 -15.867 1 97.38 58 SER A O 1
ATOM 446 N N . THR A 1 59 ? -6.469 2.047 -15.953 1 96.81 59 THR A N 1
ATOM 447 C CA . THR A 1 59 ? -7.797 1.704 -16.453 1 96.81 59 THR A CA 1
ATOM 448 C C . THR A 1 59 ? -8.852 1.963 -15.375 1 96.81 59 THR A C 1
ATOM 450 O O . THR A 1 59 ? -9.938 2.471 -15.672 1 96.81 59 THR A O 1
ATOM 453 N N . LEU A 1 60 ? -8.531 1.595 -14.156 1 97.62 60 LEU A N 1
ATOM 454 C CA . LEU A 1 60 ? -9.43 1.848 -13.031 1 97.62 60 LEU A CA 1
ATOM 455 C C . LEU A 1 60 ? -9.703 3.34 -12.875 1 97.62 60 LEU A C 1
ATOM 457 O O . LEU A 1 60 ? -10.859 3.75 -12.734 1 97.62 60 LEU A O 1
ATOM 461 N N . VAL A 1 61 ? -8.648 4.137 -12.93 1 98.19 61 VAL A N 1
ATOM 462 C CA . VAL A 1 61 ? -8.758 5.582 -12.758 1 98.19 61 VAL A CA 1
ATOM 463 C C . VAL A 1 61 ? -9.594 6.18 -13.891 1 98.19 61 VAL A C 1
ATOM 465 O O . VAL A 1 61 ? -10.375 7.109 -13.664 1 98.19 61 VAL A O 1
ATOM 468 N N . LEU A 1 62 ? -9.414 5.66 -15.102 1 97.88 62 LEU A N 1
ATOM 469 C CA . LEU A 1 62 ? -10.211 6.113 -16.234 1 97.88 62 LEU A CA 1
ATOM 470 C C . LEU A 1 62 ? -11.695 5.852 -15.992 1 97.88 62 LEU A C 1
ATOM 472 O O . LEU A 1 62 ? -12.531 6.719 -16.25 1 97.88 62 LEU A O 1
ATOM 476 N N . CYS A 1 63 ? -12.023 4.695 -15.492 1 97.81 63 CYS A N 1
ATOM 477 C CA . CYS A 1 63 ? -13.422 4.352 -15.227 1 97.81 63 CYS A CA 1
ATOM 478 C C . CYS A 1 63 ? -13.984 5.211 -14.102 1 97.81 63 CYS A C 1
ATOM 480 O O . CYS A 1 63 ? -15.148 5.613 -14.148 1 97.81 63 CYS A O 1
ATOM 482 N N . VAL A 1 64 ? -13.164 5.488 -13.094 1 98 64 VAL A N 1
ATOM 483 C CA . VAL A 1 64 ? -13.586 6.367 -12.008 1 98 64 VAL A CA 1
ATOM 484 C C . VAL A 1 64 ? -13.836 7.773 -12.547 1 98 64 VAL A C 1
ATOM 486 O O . VAL A 1 64 ? -14.828 8.414 -12.195 1 98 64 VAL A O 1
ATOM 489 N N . ALA A 1 65 ? -12.961 8.242 -13.414 1 97.06 65 ALA A N 1
ATOM 490 C CA . ALA A 1 65 ? -13.094 9.562 -14.016 1 97.06 65 ALA A CA 1
ATOM 491 C C . ALA A 1 65 ? -14.367 9.656 -14.859 1 97.06 65 ALA A C 1
ATOM 493 O O . ALA A 1 65 ? -15.047 10.68 -14.859 1 97.06 65 ALA A O 1
ATOM 494 N N . LEU A 1 66 ? -14.68 8.57 -15.539 1 96.88 66 LEU A N 1
ATOM 495 C CA . LEU A 1 66 ? -15.859 8.531 -16.391 1 96.88 66 LEU A CA 1
ATOM 496 C C . LEU A 1 66 ? -17.094 8.18 -15.578 1 96.88 66 LEU A C 1
ATOM 498 O O . LEU A 1 66 ? -18.219 8.227 -16.094 1 96.88 66 LEU A O 1
ATOM 502 N N . ARG A 1 67 ? -16.984 7.789 -14.336 1 97.19 67 ARG A N 1
ATOM 503 C CA . ARG A 1 67 ? -18.047 7.445 -13.391 1 97.19 67 ARG A CA 1
ATOM 504 C C . ARG A 1 67 ? -18.859 6.262 -13.891 1 97.19 67 ARG A C 1
ATOM 506 O O . ARG A 1 67 ? -20.094 6.262 -13.797 1 97.19 67 ARG A O 1
ATOM 513 N N . ILE A 1 68 ? -18.094 5.277 -14.43 1 97.19 68 ILE A N 1
ATOM 514 C CA . ILE A 1 68 ? -18.719 4.039 -14.875 1 97.19 68 ILE A CA 1
ATOM 515 C C . ILE A 1 68 ? -18.094 2.852 -14.141 1 97.19 68 ILE A C 1
ATOM 517 O O . ILE A 1 68 ? -16.969 2.939 -13.656 1 97.19 68 ILE A O 1
ATOM 521 N N . GLY A 1 69 ? -18.859 1.741 -14.008 1 95 69 GLY A N 1
ATOM 522 C CA . GLY A 1 69 ? -18.344 0.538 -13.367 1 95 69 GLY A CA 1
ATOM 523 C C . GLY A 1 69 ? -19.047 0.226 -12.047 1 95 69 GLY A C 1
ATOM 524 O O . GLY A 1 69 ? -19.203 -0.941 -11.688 1 95 69 GLY A O 1
ATOM 525 N N . ALA A 1 70 ? -19.516 1.303 -11.328 1 95.19 70 ALA A N 1
ATOM 526 C CA . ALA A 1 70 ? -20.109 1.132 -10 1 95.19 70 ALA A CA 1
ATOM 527 C C . ALA A 1 70 ? -21.531 0.615 -10.109 1 95.19 70 ALA A C 1
ATOM 529 O O . ALA A 1 70 ? -22.062 0.022 -9.164 1 95.19 70 ALA A O 1
ATOM 530 N N . SER A 1 71 ? -22.156 0.922 -11.195 1 94.38 71 SER A N 1
ATOM 531 C CA . SER A 1 71 ? -23.547 0.555 -11.445 1 94.38 71 SER A CA 1
ATOM 532 C C . SER A 1 71 ? -23.844 0.477 -12.945 1 94.38 71 SER A C 1
ATOM 534 O O . SER A 1 71 ? -22.938 0.648 -13.766 1 94.38 71 SER A O 1
ATOM 536 N N . ASP A 1 72 ? -25.078 0.155 -13.266 1 92.06 72 ASP A N 1
ATOM 537 C CA . ASP A 1 72 ? -25.5 0.06 -14.656 1 92.06 72 ASP A CA 1
ATOM 538 C C . ASP A 1 72 ? -25.594 1.442 -15.297 1 92.06 72 ASP A C 1
ATOM 540 O O . ASP A 1 72 ? -25.625 1.562 -16.531 1 92.06 72 ASP A O 1
ATOM 544 N N . GLY A 1 73 ? -25.484 2.457 -14.586 1 92.12 73 GLY A N 1
ATOM 545 C CA . GLY A 1 73 ? -25.484 3.822 -15.086 1 92.12 73 GLY A CA 1
ATOM 546 C C . GLY A 1 73 ? -24.312 4.645 -14.586 1 92.12 73 GLY A C 1
ATOM 547 O O . GLY A 1 73 ? -23.344 4.094 -14.07 1 92.12 73 GLY A O 1
ATOM 548 N N . VAL A 1 74 ? -24.359 5.902 -14.977 1 92.88 74 VAL A N 1
ATOM 549 C CA . VAL A 1 74 ? -23.328 6.816 -14.516 1 92.88 74 VAL A CA 1
ATOM 550 C C . VAL A 1 74 ? -23.5 7.098 -13.023 1 92.88 74 VAL A C 1
ATOM 552 O O . VAL A 1 74 ? -24.594 7.477 -12.586 1 92.88 74 VAL A O 1
ATOM 555 N N . ALA A 1 75 ? -22.5 6.855 -12.273 1 94.69 75 ALA A N 1
ATOM 556 C CA . ALA A 1 75 ? -22.578 6.996 -10.82 1 94.69 75 ALA A CA 1
ATOM 557 C C . ALA A 1 75 ? -22.219 8.414 -10.391 1 94.69 75 ALA A C 1
ATOM 559 O O . ALA A 1 75 ? -21.703 9.203 -11.188 1 94.69 75 ALA A O 1
ATOM 560 N N . SER A 1 76 ? -22.609 8.773 -9.18 1 94.81 76 SER A N 1
ATOM 561 C CA . SER A 1 76 ? -22.109 10 -8.586 1 94.81 76 SER A CA 1
ATOM 562 C C . SER A 1 76 ? -20.594 9.938 -8.398 1 94.81 76 SER A C 1
ATOM 564 O O . SER A 1 76 ? -20.016 8.852 -8.391 1 94.81 76 SER A O 1
ATOM 566 N N . ALA A 1 77 ? -19.984 11.086 -8.273 1 94.06 77 ALA A N 1
ATOM 567 C CA . ALA A 1 77 ? -18.547 11.156 -8.078 1 94.06 77 ALA A CA 1
ATOM 568 C C . ALA A 1 77 ? -18.109 10.359 -6.852 1 94.06 77 ALA A C 1
ATOM 570 O O . ALA A 1 77 ? -17.125 9.617 -6.902 1 94.06 77 ALA A O 1
ATOM 571 N N . ASN A 1 78 ? -18.875 10.469 -5.828 1 92.06 78 ASN A N 1
ATOM 572 C CA . ASN A 1 78 ? -18.562 9.789 -4.578 1 92.06 78 ASN A CA 1
ATOM 573 C C . ASN A 1 78 ? -18.672 8.273 -4.719 1 92.06 78 ASN A C 1
ATOM 575 O O . ASN A 1 78 ? -17.828 7.535 -4.227 1 92.06 78 ASN A O 1
ATOM 579 N N . LYS A 1 79 ? -19.703 7.848 -5.355 1 95.56 79 LYS A N 1
ATOM 580 C CA . LYS A 1 79 ? -19.906 6.418 -5.559 1 95.56 79 LYS A CA 1
ATOM 581 C C . LYS A 1 79 ? -18.844 5.832 -6.48 1 95.56 79 LYS A C 1
ATOM 583 O O . LYS A 1 79 ? -18.375 4.711 -6.266 1 95.56 79 LYS A O 1
ATOM 588 N N . ALA A 1 80 ? -18.438 6.609 -7.461 1 97.31 80 ALA A N 1
ATOM 589 C CA . ALA A 1 80 ? -17.438 6.152 -8.422 1 97.31 80 ALA A CA 1
ATOM 590 C C . ALA A 1 80 ? -16.094 5.906 -7.746 1 97.31 80 ALA A C 1
ATOM 592 O O . ALA A 1 80 ? -15.477 4.859 -7.941 1 97.31 80 ALA A O 1
ATOM 593 N N . ILE A 1 81 ? -15.68 6.812 -6.938 1 97.25 81 ILE A N 1
ATOM 594 C CA . ILE A 1 81 ? -14.383 6.684 -6.293 1 97.25 81 ILE A CA 1
ATOM 595 C C . ILE A 1 81 ? -14.438 5.598 -5.223 1 97.25 81 ILE A C 1
ATOM 597 O O . ILE A 1 81 ? -13.477 4.852 -5.031 1 97.25 81 ILE A O 1
ATOM 601 N N . SER A 1 82 ? -15.531 5.492 -4.516 1 96 82 SER A N 1
ATOM 602 C CA . SER A 1 82 ? -15.695 4.445 -3.516 1 96 82 SER A CA 1
ATOM 603 C C . SER A 1 82 ? -15.633 3.061 -4.148 1 96 82 SER A C 1
ATOM 605 O O . SER A 1 82 ? -14.961 2.166 -3.631 1 96 82 SER A O 1
ATOM 607 N N . TRP A 1 83 ? -16.297 2.941 -5.227 1 97.31 83 TRP A N 1
ATOM 608 C CA . TRP A 1 83 ? -16.234 1.692 -5.98 1 97.31 83 TRP A CA 1
ATOM 609 C C . TRP A 1 83 ? -14.812 1.411 -6.457 1 97.31 83 TRP A C 1
ATOM 611 O O . TRP A 1 83 ? -14.305 0.302 -6.285 1 97.31 83 TRP A O 1
ATOM 621 N N . GLY A 1 84 ? -14.211 2.408 -6.992 1 97.88 84 GLY A N 1
ATOM 622 C CA . GLY A 1 84 ? -12.883 2.262 -7.562 1 97.88 84 GLY A CA 1
ATOM 623 C C . GLY A 1 84 ? -11.852 1.759 -6.566 1 97.88 84 GLY A C 1
ATOM 624 O O . GLY A 1 84 ? -10.961 0.987 -6.922 1 97.88 84 GLY A O 1
ATOM 625 N N . LEU A 1 85 ? -12.016 2.139 -5.312 1 98 85 LEU A N 1
ATOM 626 C CA . LEU A 1 85 ? -11 1.84 -4.312 1 98 85 LEU A CA 1
ATOM 627 C C . LEU A 1 85 ? -11.383 0.606 -3.5 1 98 85 LEU A C 1
ATOM 629 O O . LEU A 1 85 ? -10.609 0.149 -2.654 1 98 85 LEU A O 1
ATOM 633 N N . SER A 1 86 ? -12.484 -0.024 -3.762 1 96.25 86 SER A N 1
ATOM 634 C CA . SER A 1 86 ? -13.055 -1.088 -2.941 1 96.25 86 SER A CA 1
ATOM 635 C C . SER A 1 86 ? -12.164 -2.326 -2.945 1 96.25 86 SER A C 1
ATOM 637 O O . SER A 1 86 ? -12.102 -3.053 -1.952 1 96.25 86 SER A O 1
ATOM 639 N N . GLY A 1 87 ? -11.477 -2.553 -4.055 1 94.5 87 GLY A N 1
ATOM 640 C CA . GLY A 1 87 ? -10.625 -3.727 -4.156 1 94.5 87 GLY A CA 1
ATOM 641 C C . GLY A 1 87 ? -9.461 -3.703 -3.182 1 94.5 87 GLY A C 1
ATOM 642 O O . GLY A 1 87 ? -8.914 -4.754 -2.838 1 94.5 87 GLY A O 1
ATOM 643 N N . TYR A 1 88 ? -9.094 -2.561 -2.656 1 96.94 88 TYR A N 1
ATOM 644 C CA . TYR A 1 88 ? -7.91 -2.42 -1.82 1 96.94 88 TYR A CA 1
ATOM 645 C C . TYR A 1 88 ? -8.227 -2.742 -0.365 1 96.94 88 TYR A C 1
ATOM 647 O O . TYR A 1 88 ? -7.316 -2.85 0.465 1 96.94 88 TYR A O 1
ATOM 655 N N . ALA A 1 89 ? -9.461 -2.977 -0.1 1 96.81 89 ALA A N 1
ATOM 656 C CA . ALA A 1 89 ? -9.867 -3.473 1.213 1 96.81 89 ALA A CA 1
ATOM 657 C C . ALA A 1 89 ? -10.211 -4.957 1.154 1 96.81 89 ALA A C 1
ATOM 659 O O . ALA A 1 89 ? -10.727 -5.52 2.125 1 96.81 89 ALA A O 1
ATOM 660 N N . ASN A 1 90 ? -9.969 -5.57 0.028 1 93.88 90 ASN A N 1
ATOM 661 C CA . ASN A 1 90 ? -10.328 -6.969 -0.157 1 93.88 90 ASN A CA 1
ATOM 662 C C . ASN A 1 90 ? -9.422 -7.895 0.646 1 93.88 90 ASN A C 1
ATOM 664 O O . ASN A 1 90 ? -8.195 -7.742 0.623 1 93.88 90 ASN A O 1
ATOM 668 N N . LYS A 1 91 ? -10.031 -8.836 1.322 1 92.75 91 LYS A N 1
ATOM 669 C CA . LYS A 1 91 ? -9.32 -9.727 2.232 1 92.75 91 LYS A CA 1
ATOM 670 C C . LYS A 1 91 ? -8.328 -10.609 1.475 1 92.75 91 LYS A C 1
ATOM 672 O O . LYS A 1 91 ? -7.238 -10.891 1.974 1 92.75 91 LYS A O 1
ATOM 677 N N . THR A 1 92 ? -8.625 -10.984 0.276 1 86.88 92 THR A N 1
ATOM 678 C CA . THR A 1 92 ? -7.75 -11.859 -0.496 1 86.88 92 THR A CA 1
ATOM 679 C C . THR A 1 92 ? -6.547 -11.078 -1.023 1 86.88 92 THR A C 1
ATOM 681 O O . THR A 1 92 ? -5.438 -11.617 -1.088 1 86.88 92 THR A O 1
ATOM 684 N N . VAL A 1 93 ? -6.809 -9.859 -1.444 1 89.62 93 VAL A N 1
ATOM 685 C CA . VAL A 1 93 ? -5.715 -9 -1.877 1 89.62 93 VAL A CA 1
ATOM 686 C C . VAL A 1 93 ? -4.707 -8.828 -0.742 1 89.62 93 VAL A C 1
ATOM 688 O O . VAL A 1 93 ? -3.5 -8.945 -0.955 1 89.62 93 VAL A O 1
ATOM 691 N N . TRP A 1 94 ? -5.148 -8.672 0.449 1 94.75 94 TRP A N 1
ATOM 692 C CA . TRP A 1 94 ? -4.277 -8.484 1.604 1 94.75 94 TRP A CA 1
ATOM 693 C C . TRP A 1 94 ? -3.58 -9.797 1.97 1 94.75 94 TRP A C 1
ATOM 695 O O . TRP A 1 94 ? -2.439 -9.781 2.441 1 94.75 94 TRP A O 1
ATOM 705 N N . LEU A 1 95 ? -4.301 -10.938 1.779 1 91.12 95 LEU A N 1
ATOM 706 C CA . LEU A 1 95 ? -3.65 -12.227 1.987 1 91.12 95 LEU A CA 1
ATOM 707 C C . LEU A 1 95 ? -2.42 -12.367 1.097 1 91.12 95 LEU A C 1
ATOM 709 O O . LEU A 1 95 ? -1.354 -12.773 1.563 1 91.12 95 LEU A O 1
ATOM 713 N N . VAL A 1 96 ? -2.549 -12.016 -0.14 1 88.94 96 VAL A N 1
ATOM 714 C CA . VAL A 1 96 ? -1.456 -12.133 -1.101 1 88.94 96 VAL A CA 1
ATOM 715 C C . VAL A 1 96 ? -0.349 -11.141 -0.751 1 88.94 96 VAL A C 1
ATOM 717 O O . VAL A 1 96 ? 0.834 -11.484 -0.779 1 88.94 96 VAL A O 1
ATOM 720 N N . PHE A 1 97 ? -0.779 -9.859 -0.394 1 93.75 97 PHE A N 1
ATOM 721 C CA . PHE A 1 97 ? 0.178 -8.844 0.029 1 93.75 97 PHE A CA 1
ATOM 722 C C . PHE A 1 97 ? 1.046 -9.359 1.171 1 93.75 97 PHE A C 1
ATOM 724 O O . PHE A 1 97 ? 2.275 -9.297 1.101 1 93.75 97 PHE A O 1
ATOM 731 N N . VAL A 1 98 ? 0.447 -9.898 2.205 1 94.38 98 VAL A N 1
ATOM 732 C CA . VAL A 1 98 ? 1.146 -10.359 3.398 1 94.38 98 VAL A CA 1
ATOM 733 C C . VAL A 1 98 ? 1.998 -11.586 3.057 1 94.38 98 VAL A C 1
ATOM 735 O O . VAL A 1 98 ? 3.09 -11.758 3.604 1 94.38 98 VAL A O 1
ATOM 738 N N . ALA A 1 99 ? 1.509 -12.352 2.139 1 90.06 99 ALA A N 1
ATOM 739 C CA . ALA A 1 99 ? 2.279 -13.523 1.736 1 90.06 99 ALA A CA 1
ATOM 740 C C . ALA A 1 99 ? 3.615 -13.117 1.121 1 90.06 99 ALA A C 1
ATOM 742 O O . ALA A 1 99 ? 4.625 -13.805 1.311 1 90.06 99 ALA A O 1
ATOM 743 N N . PHE A 1 100 ? 3.641 -12.062 0.381 1 90.81 100 PHE A N 1
ATOM 744 C CA . PHE A 1 100 ? 4.898 -11.547 -0.157 1 90.81 100 PHE A CA 1
ATOM 745 C C . PHE A 1 100 ? 5.832 -11.125 0.966 1 90.81 100 PHE A C 1
ATOM 747 O O . PHE A 1 100 ? 7.047 -11.305 0.873 1 90.81 100 PHE A O 1
ATOM 754 N N . ILE A 1 101 ? 5.258 -10.57 2.018 1 94.38 101 ILE A N 1
ATOM 755 C CA . ILE A 1 101 ? 6.074 -10.188 3.164 1 94.38 101 ILE A CA 1
ATOM 756 C C . ILE A 1 101 ? 6.602 -11.438 3.867 1 94.38 101 ILE A C 1
ATOM 758 O O . ILE A 1 101 ? 7.738 -11.453 4.348 1 94.38 101 ILE A O 1
ATOM 762 N N . LEU A 1 102 ? 5.793 -12.469 3.949 1 93.06 102 LEU A N 1
ATOM 763 C CA . LEU A 1 102 ? 6.242 -13.734 4.516 1 93.06 102 LEU A CA 1
ATOM 764 C C . LEU A 1 102 ? 7.406 -14.305 3.713 1 93.06 102 LEU A C 1
ATOM 766 O O . LEU A 1 102 ? 8.367 -14.828 4.289 1 93.06 102 LEU A O 1
ATOM 770 N N . GLY A 1 103 ? 7.293 -14.195 2.395 1 91.06 103 GLY A N 1
ATOM 771 C CA . GLY A 1 103 ? 8.398 -14.609 1.551 1 91.06 103 GLY A CA 1
ATOM 772 C C . GLY A 1 103 ? 9.695 -13.891 1.863 1 91.06 103 GLY A C 1
ATOM 773 O O . GLY A 1 103 ? 10.766 -14.5 1.875 1 91.06 103 GLY A O 1
ATOM 774 N N . LEU A 1 104 ? 9.562 -12.57 2.146 1 93 104 LEU A N 1
ATOM 775 C CA . LEU A 1 104 ? 10.727 -11.789 2.551 1 93 104 LEU A CA 1
ATOM 776 C C . LEU A 1 104 ? 11.32 -12.328 3.85 1 93 104 LEU A C 1
ATOM 778 O O . LEU A 1 104 ? 12.539 -12.344 4.023 1 93 104 LEU A O 1
ATOM 782 N N . GLY A 1 105 ? 10.492 -12.742 4.762 1 95.06 105 GLY A N 1
ATOM 783 C CA . GLY A 1 105 ? 10.961 -13.352 6 1 95.06 105 GLY A CA 1
ATOM 784 C C . GLY A 1 105 ? 11.797 -14.594 5.773 1 95.06 105 GLY A C 1
ATOM 785 O O . GLY A 1 105 ? 12.828 -14.781 6.418 1 95.06 105 GLY A O 1
ATOM 786 N N . TYR A 1 106 ? 11.375 -15.398 4.879 1 93.19 106 TYR A N 1
ATOM 787 C CA . TYR A 1 106 ? 12.117 -16.609 4.547 1 93.19 106 TYR A CA 1
ATOM 788 C C . TYR A 1 106 ? 13.484 -16.266 3.963 1 93.19 106 TYR A C 1
ATOM 790 O O . TYR A 1 106 ? 14.477 -16.922 4.258 1 93.19 106 TYR A O 1
ATOM 798 N N . GLU A 1 107 ? 13.43 -15.258 3.168 1 90.81 107 GLU A N 1
ATOM 799 C CA . GLU A 1 107 ? 14.68 -14.828 2.551 1 90.81 107 GLU A CA 1
ATOM 800 C C . GLU A 1 107 ? 15.633 -14.242 3.59 1 90.81 107 GLU A C 1
ATOM 802 O O . GLU A 1 107 ? 16.797 -14.633 3.654 1 90.81 107 GLU A O 1
ATOM 807 N N . LYS A 1 108 ? 15.148 -13.406 4.445 1 93.62 108 LYS A N 1
ATOM 808 C CA . LYS A 1 108 ? 15.992 -12.695 5.395 1 93.62 108 LYS A CA 1
ATOM 809 C C . LYS A 1 108 ? 16.453 -13.609 6.523 1 93.62 108 LYS A C 1
ATOM 811 O O . LYS A 1 108 ? 17.562 -13.445 7.051 1 93.62 108 LYS A O 1
ATOM 816 N N . SER A 1 109 ? 15.688 -14.578 6.863 1 95.56 109 SER A N 1
ATOM 817 C CA . SER A 1 109 ? 16.062 -15.508 7.93 1 95.56 109 SER A CA 1
ATOM 818 C C . SER A 1 109 ? 16.984 -16.609 7.406 1 95.56 109 SER A C 1
ATOM 820 O O . SER A 1 109 ? 17.609 -17.328 8.188 1 95.56 109 SER A O 1
ATOM 822 N N . LEU A 1 110 ? 17.016 -16.844 6.094 1 94.69 110 LEU A N 1
ATOM 823 C CA . LEU A 1 110 ? 17.812 -17.859 5.414 1 94.69 110 LEU A CA 1
ATOM 824 C C . LEU A 1 110 ? 17.219 -19.25 5.652 1 94.69 110 LEU A C 1
ATOM 826 O O . LEU A 1 110 ? 17.859 -20.266 5.336 1 94.69 110 LEU A O 1
ATOM 830 N N . LEU A 1 111 ? 16.047 -19.266 6.176 1 95.56 111 LEU A N 1
ATOM 831 C CA . LEU A 1 111 ? 15.398 -20.547 6.438 1 95.56 111 LEU A CA 1
ATOM 832 C C . LEU A 1 111 ? 15.141 -21.297 5.137 1 95.56 111 LEU A C 1
ATOM 834 O O . LEU A 1 111 ? 15.305 -22.516 5.078 1 95.56 111 LEU A O 1
ATOM 838 N N . GLY A 1 112 ? 14.734 -20.609 4.113 1 93.81 112 GLY A N 1
ATOM 839 C CA . GLY A 1 112 ? 14.508 -21.25 2.82 1 93.81 112 GLY A CA 1
ATOM 840 C C . GLY A 1 112 ? 15.75 -21.922 2.268 1 93.81 112 GLY A C 1
ATOM 841 O O . GLY A 1 112 ? 15.68 -23.047 1.78 1 93.81 112 GLY A O 1
ATOM 842 N N . LYS A 1 113 ? 16.812 -21.219 2.33 1 95.25 113 LYS A N 1
ATOM 843 C CA . LYS A 1 113 ? 18.094 -21.781 1.891 1 95.25 113 LYS A CA 1
ATOM 844 C C . LYS A 1 113 ? 18.453 -23.031 2.693 1 95.25 113 LYS A C 1
ATOM 846 O O . LYS A 1 113 ? 18.875 -24.031 2.123 1 95.25 113 LYS A O 1
ATOM 851 N N . ARG A 1 114 ? 18.297 -22.969 3.98 1 96.62 114 ARG A N 1
ATOM 852 C CA . ARG A 1 114 ? 18.641 -24.094 4.844 1 96.62 114 ARG A CA 1
ATOM 853 C C . ARG A 1 114 ? 17.797 -25.312 4.52 1 96.62 114 ARG A C 1
ATOM 855 O O . ARG A 1 114 ? 18.297 -26.438 4.461 1 96.62 114 ARG A O 1
ATOM 862 N N . ILE A 1 115 ? 16.531 -25.125 4.328 1 95.94 115 ILE A N 1
ATOM 863 C CA . ILE A 1 115 ? 15.625 -26.219 4.008 1 95.94 115 ILE A CA 1
ATOM 864 C C . ILE A 1 115 ? 16.062 -26.891 2.709 1 95.94 115 ILE A C 1
ATOM 866 O O . ILE A 1 115 ? 16.172 -28.109 2.641 1 95.94 115 ILE A O 1
ATOM 870 N N . ALA A 1 116 ? 16.344 -26.125 1.713 1 95.12 116 ALA A N 1
ATOM 871 C CA . ALA A 1 116 ? 16.766 -26.656 0.416 1 95.12 116 ALA A CA 1
ATOM 872 C C . ALA A 1 116 ? 18.062 -27.422 0.535 1 95.12 116 ALA A C 1
ATOM 874 O O . ALA A 1 116 ? 18.188 -28.531 -0.002 1 95.12 116 ALA A O 1
ATOM 875 N N . LEU A 1 117 ? 19.047 -26.891 1.254 1 96.38 117 LEU A N 1
ATOM 876 C CA . LEU A 1 117 ? 20.359 -27.531 1.409 1 96.38 117 LEU A CA 1
ATOM 877 C C . LEU A 1 117 ? 20.234 -28.828 2.211 1 96.38 117 LEU A C 1
ATOM 879 O O . LEU A 1 117 ? 20.938 -29.797 1.938 1 96.38 117 LEU A O 1
ATOM 883 N N . LEU A 1 118 ? 19.391 -28.828 3.207 1 97 118 LEU A N 1
ATOM 884 C CA . LEU A 1 118 ? 19.172 -30.047 3.996 1 97 118 LEU A CA 1
ATOM 885 C C . LEU A 1 118 ? 18.625 -31.172 3.125 1 97 118 LEU A C 1
ATOM 887 O O . LEU A 1 118 ? 19.078 -32.312 3.217 1 97 118 LEU A O 1
ATOM 891 N N . LEU A 1 119 ? 17.688 -30.812 2.303 1 96 119 LEU A N 1
ATOM 892 C CA . LEU A 1 119 ? 17.078 -31.812 1.431 1 96 119 LEU A CA 1
ATOM 893 C C . LEU A 1 119 ? 18.078 -32.312 0.398 1 96 119 LEU A C 1
ATOM 895 O O . LEU A 1 119 ? 18.125 -33.5 0.098 1 96 119 LEU A O 1
ATOM 899 N N . ILE A 1 120 ? 18.891 -31.438 -0.097 1 95.06 120 ILE A N 1
ATOM 900 C CA . ILE A 1 120 ? 19.906 -31.812 -1.068 1 95.06 120 ILE A CA 1
ATOM 901 C C . ILE A 1 120 ? 20.969 -32.688 -0.394 1 95.06 120 ILE A C 1
ATOM 903 O O . ILE A 1 120 ? 21.453 -33.656 -0.982 1 95.06 120 ILE A O 1
ATOM 907 N N . ARG A 1 121 ? 21.344 -32.312 0.769 1 96.31 121 ARG A N 1
ATOM 908 C CA . ARG A 1 121 ? 22.312 -33.094 1.506 1 96.31 121 ARG A CA 1
ATOM 909 C C . ARG A 1 121 ? 21.844 -34.531 1.68 1 96.31 121 ARG A C 1
ATOM 911 O O . ARG A 1 121 ? 22.609 -35.469 1.506 1 96.31 121 ARG A O 1
ATOM 918 N N . PHE A 1 122 ? 20.562 -34.719 1.907 1 96.12 122 PHE A N 1
ATOM 919 C CA . PHE A 1 122 ? 20.031 -36.031 2.242 1 96.12 122 PHE A CA 1
ATOM 920 C C . PHE A 1 122 ? 19.703 -36.812 0.981 1 96.12 122 PHE A C 1
ATOM 922 O O . PHE A 1 122 ? 19.859 -38.031 0.947 1 96.12 122 PHE A O 1
ATOM 929 N N . LEU A 1 123 ? 19.312 -36.094 -0.074 1 94.5 123 LEU A N 1
ATOM 930 C CA . LEU A 1 123 ? 18.781 -36.812 -1.23 1 94.5 123 LEU A CA 1
ATOM 931 C C . LEU A 1 123 ? 19.688 -36.625 -2.449 1 94.5 123 LEU A C 1
ATOM 933 O O . LEU A 1 123 ? 19.484 -37.281 -3.479 1 94.5 123 LEU A O 1
ATOM 937 N N . GLY A 1 124 ? 20.672 -35.812 -2.361 1 92.12 124 GLY A N 1
ATOM 938 C CA . GLY A 1 124 ? 21.375 -35.312 -3.527 1 92.12 124 GLY A CA 1
ATOM 939 C C . GLY A 1 124 ? 22.469 -36.25 -4.012 1 92.12 124 GLY A C 1
ATOM 940 O O . GLY A 1 124 ? 23.391 -35.812 -4.719 1 92.12 124 GLY A O 1
ATOM 941 N N . GLN A 1 125 ? 22.438 -37.5 -3.662 1 93.19 125 GLN A N 1
ATOM 942 C CA . GLN A 1 125 ? 23.484 -38.438 -4.062 1 93.19 125 GLN A CA 1
ATOM 943 C C . GLN A 1 125 ? 23.234 -38.969 -5.473 1 93.19 125 GLN A C 1
ATOM 945 O O . GLN A 1 125 ? 24.156 -39.5 -6.105 1 93.19 125 GLN A O 1
ATOM 950 N N . THR A 1 126 ? 22.047 -38.969 -5.922 1 94.56 126 THR A N 1
ATOM 951 C CA . THR A 1 126 ? 21.688 -39.375 -7.273 1 94.56 126 THR A CA 1
ATOM 952 C C . THR A 1 126 ? 20.938 -38.25 -7.996 1 94.56 126 THR A C 1
ATOM 954 O O . THR A 1 126 ? 20.391 -37.344 -7.355 1 94.56 126 THR A O 1
ATOM 957 N N . PRO A 1 127 ? 21.047 -38.312 -9.344 1 94.75 127 PRO A N 1
ATOM 958 C CA . PRO A 1 127 ? 20.281 -37.281 -10.086 1 94.75 127 PRO A CA 1
ATOM 959 C C . PRO A 1 127 ? 18.797 -37.281 -9.734 1 94.75 127 PRO A C 1
ATOM 961 O O . PRO A 1 127 ? 18.219 -36.219 -9.539 1 94.75 127 PRO A O 1
ATOM 964 N N . LEU A 1 128 ? 18.219 -38.406 -9.648 1 96.25 128 LEU A N 1
ATOM 965 C CA . LEU A 1 128 ? 16.812 -38.531 -9.281 1 96.25 128 LEU A CA 1
ATOM 966 C C . LEU A 1 128 ? 16.578 -38 -7.867 1 96.25 128 LEU A C 1
ATOM 968 O O . LEU A 1 128 ? 15.594 -37.312 -7.613 1 96.25 128 LEU A O 1
ATOM 972 N N . GLY A 1 129 ? 17.453 -38.344 -6.98 1 96.5 129 GLY A N 1
ATOM 973 C CA . GLY A 1 129 ? 17.375 -37.812 -5.629 1 96.5 129 GLY A CA 1
ATOM 974 C C . GLY A 1 129 ? 17.453 -36.312 -5.586 1 96.5 129 GLY A C 1
ATOM 975 O O . GLY A 1 129 ? 16.75 -35.656 -4.801 1 96.5 129 GLY A O 1
ATOM 976 N N . LEU A 1 130 ? 18.359 -35.75 -6.398 1 96.19 130 LEU A N 1
ATOM 977 C CA . LEU A 1 130 ? 18.469 -34.312 -6.504 1 96.19 130 LEU A CA 1
ATOM 978 C C . LEU A 1 130 ? 17.172 -33.688 -7 1 96.19 130 LEU A C 1
ATOM 980 O O . LEU A 1 130 ? 16.75 -32.625 -6.512 1 96.19 130 LEU A O 1
ATOM 984 N N . GLY A 1 131 ? 16.562 -34.344 -7.992 1 97.19 131 GLY A N 1
ATOM 985 C CA . GLY A 1 131 ? 15.273 -33.875 -8.477 1 97.19 131 GLY A CA 1
ATOM 986 C C . GLY A 1 131 ? 14.211 -33.844 -7.391 1 97.19 131 GLY A C 1
ATOM 987 O O . GLY A 1 131 ? 13.492 -32.844 -7.262 1 97.19 131 GLY A O 1
ATOM 988 N N . TYR A 1 132 ? 14.141 -34.906 -6.609 1 98.12 132 TYR A N 1
ATOM 989 C CA . TYR A 1 132 ? 13.164 -34.938 -5.523 1 98.12 132 TYR A CA 1
ATOM 990 C C . TYR A 1 132 ? 13.492 -33.906 -4.457 1 98.12 132 TYR A C 1
ATOM 992 O O . TYR A 1 132 ? 12.586 -33.312 -3.865 1 98.12 132 TYR A O 1
ATOM 1000 N N . ALA A 1 133 ? 14.773 -33.656 -4.195 1 97.5 133 ALA A N 1
ATOM 1001 C CA . ALA A 1 133 ? 15.164 -32.656 -3.221 1 97.5 133 ALA A CA 1
ATOM 1002 C C . ALA A 1 133 ? 14.68 -31.266 -3.643 1 97.5 133 ALA A C 1
ATOM 1004 O O . ALA A 1 133 ? 14.164 -30.5 -2.82 1 97.5 133 ALA A O 1
ATOM 1005 N N . ILE A 1 134 ? 14.852 -31 -4.883 1 97 134 ILE A N 1
ATOM 1006 C CA . ILE A 1 134 ? 14.438 -29.703 -5.418 1 97 134 ILE A CA 1
ATOM 1007 C C . ILE A 1 134 ? 12.922 -29.578 -5.363 1 97 134 ILE A C 1
ATOM 1009 O O . ILE A 1 134 ? 12.383 -28.562 -4.914 1 97 134 ILE A O 1
ATOM 1013 N N . GLY A 1 135 ? 12.203 -30.594 -5.812 1 97.62 135 GLY A N 1
ATOM 1014 C CA . GLY A 1 135 ? 10.75 -30.594 -5.766 1 97.62 135 GLY A CA 1
ATOM 1015 C C . GLY A 1 135 ? 10.203 -30.453 -4.359 1 97.62 135 GLY A C 1
ATOM 1016 O O . GLY A 1 135 ? 9.25 -29.688 -4.129 1 97.62 135 GLY A O 1
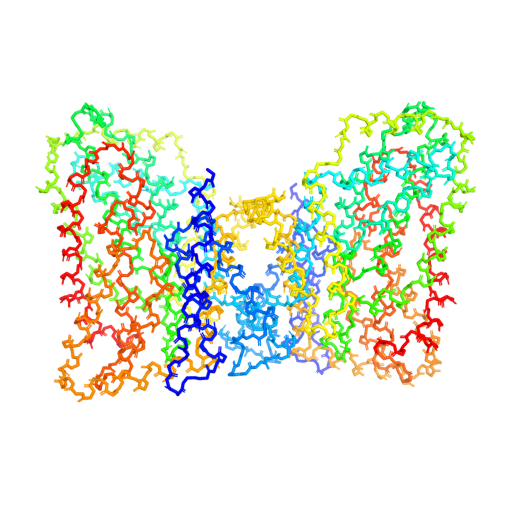ATOM 1017 N N . LEU A 1 136 ? 10.797 -31.156 -3.42 1 97.88 136 LEU A N 1
ATOM 1018 C CA . LEU A 1 136 ? 10.352 -31.109 -2.029 1 97.88 136 LEU A CA 1
ATOM 1019 C C . LEU A 1 136 ? 10.672 -29.75 -1.409 1 97.88 136 LEU A C 1
ATOM 1021 O O . LEU A 1 136 ? 9.914 -29.25 -0.565 1 97.88 136 LEU A O 1
ATOM 1025 N N . SER A 1 137 ? 11.789 -29.156 -1.794 1 97.12 137 SER A N 1
ATOM 1026 C CA . SER A 1 137 ? 12.086 -27.797 -1.343 1 97.12 137 SER A CA 1
ATOM 1027 C C . SER A 1 137 ? 11 -26.828 -1.776 1 97.12 137 SER A C 1
ATOM 1029 O O . SER A 1 137 ? 10.539 -26 -0.979 1 97.12 137 SER A O 1
ATOM 1031 N N . GLU A 1 138 ? 10.586 -26.969 -3.047 1 97 138 GLU A N 1
ATOM 1032 C CA . GLU A 1 138 ? 9.484 -26.156 -3.561 1 97 138 GLU A CA 1
ATOM 1033 C C . GLU A 1 138 ? 8.219 -26.391 -2.742 1 97 138 GLU A C 1
ATOM 1035 O O . GLU A 1 138 ? 7.512 -25.422 -2.41 1 97 138 GLU A O 1
ATOM 1040 N N . LEU A 1 139 ? 7.938 -27.594 -2.482 1 97.06 139 LEU A N 1
ATOM 1041 C CA . LEU A 1 139 ? 6.73 -27.969 -1.754 1 97.06 139 LEU A CA 1
ATOM 1042 C C . LEU A 1 139 ? 6.723 -27.344 -0.361 1 97.06 139 LEU A C 1
ATOM 1044 O O . LEU A 1 139 ? 5.688 -26.859 0.1 1 97.06 139 LEU A O 1
ATOM 1048 N N . CYS A 1 140 ? 7.871 -27.312 0.288 1 95.5 140 CYS A N 1
ATOM 1049 C CA . CYS A 1 140 ? 7.984 -26.797 1.646 1 95.5 140 CYS A CA 1
ATOM 1050 C C . CYS A 1 140 ? 7.793 -25.281 1.671 1 95.5 140 CYS A C 1
ATOM 1052 O O . CYS A 1 140 ? 7.227 -24.734 2.619 1 95.5 140 CYS A O 1
ATOM 1054 N N . LEU A 1 141 ? 8.164 -24.594 0.647 1 95.38 141 LEU A N 1
ATOM 1055 C CA . LEU A 1 141 ? 8.18 -23.141 0.628 1 95.38 141 LEU A CA 1
ATOM 1056 C C . LEU A 1 141 ? 6.887 -22.594 0.028 1 95.38 141 LEU A C 1
ATOM 1058 O O . LEU A 1 141 ? 6.465 -21.484 0.357 1 95.38 141 LEU A O 1
ATOM 1062 N N . ALA A 1 142 ? 6.199 -23.375 -0.758 1 96.5 142 ALA A N 1
ATOM 1063 C CA . ALA A 1 142 ? 5.125 -22.938 -1.646 1 96.5 142 ALA A CA 1
ATOM 1064 C C . ALA A 1 142 ? 3.953 -22.375 -0.849 1 96.5 142 ALA A C 1
ATOM 1066 O O . ALA A 1 142 ? 3.35 -21.375 -1.244 1 96.5 142 ALA A O 1
ATOM 1067 N N . PRO A 1 143 ? 3.553 -22.938 0.282 1 93.5 143 PRO A N 1
ATOM 1068 C CA . PRO A 1 143 ? 2.396 -22.406 1.008 1 93.5 143 PRO A CA 1
ATOM 1069 C C . PRO A 1 143 ? 2.623 -20.984 1.52 1 93.5 143 PRO A C 1
ATOM 1071 O O . PRO A 1 143 ? 1.66 -20.266 1.796 1 93.5 143 PRO A O 1
ATOM 1074 N N . PHE A 1 144 ? 3.887 -20.516 1.535 1 91.69 144 PHE A N 1
ATOM 1075 C CA . PHE A 1 144 ? 4.184 -19.312 2.295 1 91.69 144 PHE A CA 1
ATOM 1076 C C . PHE A 1 144 ? 4.715 -18.203 1.382 1 91.69 144 PHE A C 1
ATOM 1078 O O . PHE A 1 144 ? 4.805 -17.047 1.786 1 91.69 144 PHE A O 1
ATOM 1085 N N . ILE A 1 145 ? 5.066 -18.547 0.184 1 90.81 145 ILE A N 1
ATOM 1086 C CA . ILE A 1 145 ? 5.645 -17.594 -0.752 1 90.81 145 ILE A CA 1
ATOM 1087 C C . ILE A 1 145 ? 4.793 -17.531 -2.02 1 90.81 145 ILE A C 1
ATOM 1089 O O . ILE A 1 145 ? 4.988 -18.328 -2.943 1 90.81 145 ILE A O 1
ATOM 1093 N N . PRO A 1 146 ? 3.963 -16.578 -2.074 1 88.19 146 PRO A N 1
ATOM 1094 C CA . PRO A 1 146 ? 2.961 -16.531 -3.143 1 88.19 146 PRO A CA 1
ATOM 1095 C C . PRO A 1 146 ? 3.568 -16.234 -4.508 1 88.19 146 PRO A C 1
ATOM 1097 O O . PRO A 1 146 ? 2.949 -16.516 -5.539 1 88.19 146 PRO A O 1
ATOM 1100 N N . SER A 1 147 ? 4.68 -15.57 -4.551 1 87.19 147 SER A N 1
ATOM 1101 C CA . SER A 1 147 ? 5.391 -15.328 -5.801 1 87.19 147 SER A CA 1
ATOM 1102 C C . SER A 1 147 ? 6.238 -16.531 -6.191 1 87.19 147 SER A C 1
ATOM 1104 O O . SER A 1 147 ? 7.312 -16.75 -5.629 1 87.19 147 SER A O 1
ATOM 1106 N N . ASN A 1 148 ? 5.684 -17.188 -7.168 1 93.12 148 ASN A N 1
ATOM 1107 C CA . ASN A 1 148 ? 6.457 -18.359 -7.59 1 93.12 148 ASN A CA 1
ATOM 1108 C C . ASN A 1 148 ? 7.793 -17.953 -8.203 1 93.12 148 ASN A C 1
ATOM 1110 O O . ASN A 1 148 ? 8.766 -18.703 -8.133 1 93.12 148 ASN A O 1
ATOM 1114 N N . SER A 1 149 ? 7.898 -16.656 -8.703 1 88.38 149 SER A N 1
ATOM 1115 C CA . SER A 1 149 ? 9.172 -16.141 -9.188 1 88.38 149 SER A CA 1
ATOM 1116 C C . SER A 1 149 ? 10.133 -15.875 -8.031 1 88.38 149 SER A C 1
ATOM 1118 O O . SER A 1 149 ? 11.328 -16.156 -8.141 1 88.38 149 SER A O 1
ATOM 1120 N N . ALA A 1 150 ? 9.586 -15.391 -7.012 1 87.31 150 ALA A N 1
ATOM 1121 C CA . ALA A 1 150 ? 10.43 -15.141 -5.844 1 87.31 150 ALA A CA 1
ATOM 1122 C C . ALA A 1 150 ? 10.852 -16.438 -5.18 1 87.31 150 ALA A C 1
ATOM 1124 O O . ALA A 1 150 ? 11.984 -16.562 -4.715 1 87.31 150 ALA A O 1
ATOM 1125 N N . ARG A 1 151 ? 9.922 -17.328 -5.109 1 92.81 151 ARG A N 1
ATOM 1126 C CA . ARG A 1 151 ? 10.188 -18.609 -4.469 1 92.81 151 ARG A CA 1
ATOM 1127 C C . ARG A 1 151 ? 11.164 -19.438 -5.289 1 92.81 151 ARG A C 1
ATOM 1129 O O . ARG A 1 151 ? 12.281 -19.719 -4.84 1 92.81 151 ARG A O 1
ATOM 1136 N N . SER A 1 152 ? 10.844 -19.672 -6.5 1 93.19 152 SER A N 1
ATOM 1137 C CA . SER A 1 152 ? 11.641 -20.531 -7.359 1 93.19 152 SER A CA 1
ATOM 1138 C C . SER A 1 152 ? 12.844 -19.781 -7.93 1 93.19 152 SER A C 1
ATOM 1140 O O . SER A 1 152 ? 13.953 -20.312 -7.953 1 93.19 152 SER A O 1
ATOM 1142 N N . GLY A 1 153 ? 12.695 -18.609 -8.336 1 88 153 GLY A N 1
ATOM 1143 C CA . GLY A 1 153 ? 13.766 -17.812 -8.93 1 88 153 GLY A CA 1
ATOM 1144 C C . GLY A 1 153 ? 14.68 -17.172 -7.91 1 88 153 GLY A C 1
ATOM 1145 O O . GLY A 1 153 ? 15.891 -17.109 -8.117 1 88 153 GLY A O 1
ATOM 1146 N N . GLY A 1 154 ? 14.141 -16.812 -6.891 1 87.31 154 GLY A N 1
ATOM 1147 C CA . GLY A 1 154 ? 14.906 -16.047 -5.922 1 87.31 154 GLY A CA 1
ATOM 1148 C C . GLY A 1 154 ? 15.586 -16.922 -4.883 1 87.31 154 GLY A C 1
ATOM 1149 O O . GLY A 1 154 ? 16.719 -16.641 -4.473 1 87.31 154 GLY A O 1
ATOM 1150 N N . ILE A 1 155 ? 14.898 -17.922 -4.484 1 91 155 ILE A N 1
ATOM 1151 C CA . ILE A 1 155 ? 15.43 -18.734 -3.395 1 91 155 ILE A CA 1
ATOM 1152 C C . ILE A 1 155 ? 16.031 -20.016 -3.953 1 91 155 ILE A C 1
ATOM 1154 O O . ILE A 1 155 ? 17.188 -20.344 -3.686 1 91 155 ILE A O 1
ATOM 1158 N N . LEU A 1 156 ? 15.375 -20.703 -4.785 1 95.56 156 LEU A N 1
ATOM 1159 C CA . LEU A 1 156 ? 15.789 -22.031 -5.184 1 95.56 156 LEU A CA 1
ATOM 1160 C C . LEU A 1 156 ? 16.781 -21.984 -6.332 1 95.56 156 LEU A C 1
ATOM 1162 O O . LEU A 1 156 ? 17.766 -22.734 -6.355 1 95.56 156 LEU A O 1
ATOM 1166 N N . TYR A 1 157 ? 16.641 -21.031 -7.223 1 95.56 157 TYR A N 1
ATOM 1167 C CA . TYR A 1 157 ? 17.469 -21 -8.422 1 95.56 157 TYR A CA 1
ATOM 1168 C C . TYR A 1 157 ? 18.938 -20.797 -8.062 1 95.56 157 TYR A C 1
ATOM 1170 O O . TYR A 1 157 ? 19.812 -21.516 -8.578 1 95.56 157 TYR A O 1
ATOM 1178 N N . PRO A 1 158 ? 19.266 -19.906 -7.16 1 93.44 158 PRO A N 1
ATOM 1179 C CA . PRO A 1 158 ? 20.688 -19.75 -6.809 1 93.44 158 PRO A CA 1
ATOM 1180 C C . PRO A 1 158 ? 21.297 -21.031 -6.234 1 93.44 158 PRO A C 1
ATOM 1182 O O . PRO A 1 158 ? 22.484 -21.297 -6.441 1 93.44 158 PRO A O 1
ATOM 1185 N N . ILE A 1 159 ? 20.547 -21.75 -5.594 1 94.88 159 ILE A N 1
ATOM 1186 C CA . ILE A 1 159 ? 21.016 -23 -5.012 1 94.88 159 ILE A CA 1
ATOM 1187 C C . ILE A 1 159 ? 21.141 -24.062 -6.105 1 94.88 159 ILE A C 1
ATOM 1189 O O . ILE A 1 159 ? 22.188 -24.703 -6.234 1 94.88 159 ILE A O 1
ATOM 1193 N N . VAL A 1 160 ? 20.125 -24.188 -6.895 1 95.88 160 VAL A N 1
ATOM 1194 C CA . VAL A 1 160 ? 20.047 -25.203 -7.93 1 95.88 160 VAL A CA 1
ATOM 1195 C C . VAL A 1 160 ? 21.109 -24.938 -9 1 95.88 160 VAL A C 1
ATOM 1197 O O . VAL A 1 160 ? 21.75 -25.859 -9.492 1 95.88 160 VAL A O 1
ATOM 1200 N N . SER A 1 161 ? 21.344 -23.688 -9.312 1 95.69 161 SER A N 1
ATOM 1201 C CA . SER A 1 161 ? 22.266 -23.312 -10.375 1 95.69 161 SER A CA 1
ATOM 1202 C C . SER A 1 161 ? 23.719 -23.5 -9.938 1 95.69 161 SER A C 1
ATOM 1204 O O . SER A 1 161 ? 24.625 -23.547 -10.773 1 95.69 161 SER A O 1
ATOM 1206 N N . SER A 1 162 ? 23.969 -23.656 -8.727 1 94.06 162 SER A N 1
ATOM 1207 C CA . SER A 1 162 ? 25.312 -23.859 -8.203 1 94.06 162 SER A CA 1
ATOM 1208 C C . SER A 1 162 ? 25.734 -25.312 -8.289 1 94.06 162 SER A C 1
ATOM 1210 O O . SER A 1 162 ? 26.922 -25.641 -8.18 1 94.06 162 SER A O 1
ATOM 1212 N N . ILE A 1 163 ? 24.891 -26.156 -8.578 1 94.31 163 ILE A N 1
ATOM 1213 C CA . ILE A 1 163 ? 25.141 -27.594 -8.492 1 94.31 163 ILE A CA 1
ATOM 1214 C C . ILE A 1 163 ? 25.797 -28.078 -9.781 1 94.31 163 ILE A C 1
ATOM 1216 O O . ILE A 1 163 ? 26.844 -28.719 -9.75 1 94.31 163 ILE A O 1
ATOM 1220 N N . PRO A 1 164 ? 25.281 -27.734 -10.945 1 95.69 164 PRO A N 1
ATOM 1221 C CA . PRO A 1 164 ? 25.797 -28.328 -12.18 1 95.69 164 PRO A CA 1
ATOM 1222 C C . PRO A 1 164 ? 27.266 -28.031 -12.422 1 95.69 164 PRO A C 1
ATOM 1224 O O . PRO A 1 164 ? 28.031 -28.922 -12.805 1 95.69 164 PRO A O 1
ATOM 1227 N N . PRO A 1 165 ? 27.719 -26.828 -12.125 1 94 165 PRO A N 1
ATOM 1228 C CA . PRO A 1 165 ? 29.141 -26.562 -12.359 1 94 165 PRO A CA 1
ATOM 1229 C C . PRO A 1 165 ? 30.047 -27.438 -11.5 1 94 165 PRO A C 1
ATOM 1231 O O . PRO A 1 165 ? 31.156 -27.766 -11.914 1 94 165 PRO A O 1
ATOM 1234 N N . LEU A 1 166 ? 29.578 -27.859 -10.398 1 92.12 166 LEU A N 1
ATOM 1235 C CA . LEU A 1 166 ? 30.359 -28.75 -9.523 1 92.12 166 LEU A CA 1
ATOM 1236 C C . LEU A 1 166 ? 30.609 -30.094 -10.195 1 92.12 166 LEU A C 1
ATOM 1238 O O . LEU A 1 166 ? 31.562 -30.781 -9.859 1 92.12 166 LEU A O 1
ATOM 1242 N N . MET A 1 167 ? 29.781 -30.438 -11.102 1 92.44 167 MET A N 1
ATOM 1243 C CA . MET A 1 167 ? 29.859 -31.734 -11.781 1 92.44 167 MET A CA 1
ATOM 1244 C C . MET A 1 167 ? 30.375 -31.562 -13.203 1 92.44 167 MET A C 1
ATOM 1246 O O . MET A 1 167 ? 30.266 -32.469 -14.023 1 92.44 167 MET A O 1
ATOM 1250 N N . GLY A 1 168 ? 30.828 -30.312 -13.508 1 92.88 168 GLY A N 1
ATOM 1251 C CA . GLY A 1 168 ? 31.344 -30.047 -14.836 1 92.88 168 GLY A CA 1
ATOM 1252 C C . GLY A 1 168 ? 30.266 -29.844 -15.875 1 92.88 168 GLY A C 1
ATOM 1253 O O . GLY A 1 168 ? 30.484 -30.078 -17.062 1 92.88 168 GLY A O 1
ATOM 1254 N N . SER A 1 169 ? 29.125 -29.562 -15.484 1 96.12 169 SER A N 1
ATOM 1255 C CA . SER A 1 169 ? 28 -29.25 -16.359 1 96.12 169 SER A CA 1
ATOM 1256 C C . SER A 1 169 ? 27.719 -27.75 -16.391 1 96.12 169 SER A C 1
ATOM 1258 O O . SER A 1 169 ? 27.453 -27.141 -15.359 1 96.12 169 SER A O 1
ATOM 1260 N N . THR A 1 170 ? 27.828 -27.109 -17.594 1 95.94 170 THR A N 1
ATOM 1261 C CA . THR A 1 170 ? 27.516 -25.703 -17.812 1 95.94 170 THR A CA 1
ATOM 1262 C C . THR A 1 170 ? 26.641 -25.531 -19.062 1 95.94 170 THR A C 1
ATOM 1264 O O . THR A 1 170 ? 26.453 -26.484 -19.812 1 95.94 170 THR A O 1
ATOM 1267 N N . PRO A 1 171 ? 26.109 -24.422 -19.219 1 94.69 171 PRO A N 1
ATOM 1268 C CA . PRO A 1 171 ? 25.266 -24.219 -20.406 1 94.69 171 PRO A CA 1
ATOM 1269 C C . PRO A 1 171 ? 26 -24.484 -21.719 1 94.69 171 PRO A C 1
ATOM 1271 O O . PRO A 1 171 ? 25.391 -24.984 -22.672 1 94.69 171 PRO A O 1
ATOM 1274 N N . ASN A 1 172 ? 27.297 -24.25 -21.703 1 93.88 172 ASN A N 1
ATOM 1275 C CA . ASN A 1 172 ? 28.094 -24.391 -22.922 1 93.88 172 ASN A CA 1
ATOM 1276 C C . ASN A 1 172 ? 28.891 -25.672 -22.938 1 93.88 172 ASN A C 1
ATOM 1278 O O . ASN A 1 172 ? 29.547 -26.016 -23.922 1 93.88 172 ASN A O 1
ATOM 1282 N N . ASN A 1 173 ? 28.906 -26.312 -21.812 1 94.69 173 ASN A N 1
ATOM 1283 C CA . ASN A 1 173 ? 29.672 -27.547 -21.703 1 94.69 173 ASN A CA 1
ATOM 1284 C C . ASN A 1 173 ? 28.844 -28.656 -21.047 1 94.69 173 ASN A C 1
ATOM 1286 O O . ASN A 1 173 ? 28.703 -28.688 -19.812 1 94.69 173 ASN A O 1
ATOM 1290 N N . ASN A 1 174 ? 28.375 -29.609 -21.766 1 94.31 174 ASN A N 1
ATOM 1291 C CA . ASN A 1 174 ? 27.625 -30.797 -21.312 1 94.31 174 ASN A CA 1
ATOM 1292 C C . ASN A 1 174 ? 26.422 -30.406 -20.484 1 94.31 174 ASN A C 1
ATOM 1294 O O . ASN A 1 174 ? 26.25 -30.875 -19.359 1 94.31 174 ASN A O 1
ATOM 1298 N N . PRO A 1 175 ? 25.531 -29.516 -20.984 1 95.25 175 PRO A N 1
ATOM 1299 C CA . PRO A 1 175 ? 24.344 -29.109 -20.219 1 95.25 175 PRO A CA 1
ATOM 1300 C C . PRO A 1 175 ? 23.453 -30.297 -19.844 1 95.25 175 PRO A C 1
ATOM 1302 O O . PRO A 1 175 ? 22.719 -30.234 -18.859 1 95.25 175 PRO A O 1
ATOM 1305 N N . ASN A 1 176 ? 23.625 -31.438 -20.5 1 94.38 176 ASN A N 1
ATOM 1306 C CA . ASN A 1 176 ? 22.766 -32.594 -20.297 1 94.38 176 ASN A CA 1
ATOM 1307 C C . ASN A 1 176 ? 23.359 -33.531 -19.25 1 94.38 176 ASN A C 1
ATOM 1309 O O . ASN A 1 176 ? 22.719 -34.531 -18.891 1 94.38 176 ASN A O 1
ATOM 1313 N N . LYS A 1 177 ? 24.531 -33.188 -18.828 1 94.94 177 LYS A N 1
ATOM 1314 C CA . LYS A 1 177 ? 25.094 -34.031 -17.781 1 94.94 177 LYS A CA 1
ATOM 1315 C C . LYS A 1 177 ? 24.188 -34.031 -16.547 1 94.94 177 LYS A C 1
ATOM 1317 O O . LYS A 1 177 ? 23.812 -35.125 -16.047 1 94.94 177 LYS A O 1
ATOM 1322 N N . ILE A 1 178 ? 23.812 -32.844 -16.125 1 96.56 178 ILE A N 1
ATOM 1323 C CA . ILE A 1 178 ? 22.859 -32.781 -15.008 1 96.56 178 ILE A CA 1
ATOM 1324 C C . ILE A 1 178 ? 22.094 -31.469 -15.031 1 96.56 178 ILE A C 1
ATOM 1326 O O . ILE A 1 178 ? 21 -31.375 -14.477 1 96.56 178 ILE A O 1
ATOM 1330 N N . GLY A 1 179 ? 22.656 -30.391 -15.648 1 97.25 179 GLY A N 1
ATOM 1331 C CA . GLY A 1 179 ? 22.141 -29.031 -15.594 1 97.25 179 GLY A CA 1
ATOM 1332 C C . GLY A 1 179 ? 20.734 -28.906 -16.141 1 97.25 179 GLY A C 1
ATOM 1333 O O . GLY A 1 179 ? 19.844 -28.375 -15.477 1 97.25 179 GLY A O 1
ATOM 1334 N N . ALA A 1 180 ? 20.5 -29.406 -17.344 1 97.56 180 ALA A N 1
ATOM 1335 C CA . ALA A 1 180 ? 19.203 -29.312 -18 1 97.56 180 ALA A CA 1
ATOM 1336 C C . ALA A 1 180 ? 18.125 -30.031 -17.188 1 97.56 180 ALA A C 1
ATOM 1338 O O . ALA A 1 180 ? 17.016 -29.516 -17.031 1 97.56 180 ALA A O 1
ATOM 1339 N N . TYR A 1 181 ? 18.5 -31.141 -16.641 1 97.75 181 TYR A N 1
ATOM 1340 C CA . TYR A 1 181 ? 17.594 -31.922 -15.828 1 97.75 181 TYR A CA 1
ATOM 1341 C C . TYR A 1 181 ? 17.172 -31.156 -14.578 1 97.75 181 TYR A C 1
ATOM 1343 O O . TYR A 1 181 ? 15.984 -31.047 -14.281 1 97.75 181 TYR A O 1
ATOM 1351 N N . LEU A 1 182 ? 18.094 -30.562 -13.883 1 97.56 182 LEU A N 1
ATOM 1352 C CA . LEU A 1 182 ? 17.812 -29.875 -12.633 1 97.56 182 LEU A CA 1
ATOM 1353 C C . LEU A 1 182 ? 16.984 -28.609 -12.883 1 97.56 182 LEU A C 1
ATOM 1355 O O . LEU A 1 182 ? 16.047 -28.328 -12.141 1 97.56 182 LEU A O 1
ATOM 1359 N N . MET A 1 183 ? 17.312 -27.891 -13.914 1 98.06 183 MET A N 1
ATOM 1360 C CA . MET A 1 183 ? 16.562 -26.672 -14.242 1 98.06 183 MET A CA 1
ATOM 1361 C C . MET A 1 183 ? 15.117 -27 -14.586 1 98.06 183 MET A C 1
ATOM 1363 O O . MET A 1 183 ? 14.203 -26.297 -14.148 1 98.06 183 MET A O 1
ATOM 1367 N N . TRP A 1 184 ? 14.953 -28.047 -15.32 1 98.38 184 TRP A N 1
ATOM 1368 C CA . TRP A 1 184 ? 13.602 -28.422 -15.742 1 98.38 184 TRP A CA 1
ATOM 1369 C C . TRP A 1 184 ? 12.773 -28.891 -14.555 1 98.38 184 TRP A C 1
ATOM 1371 O O . TRP A 1 184 ? 11.609 -28.5 -14.414 1 98.38 184 TRP A O 1
ATOM 1381 N N . VAL A 1 185 ? 13.352 -29.719 -13.695 1 98.31 185 VAL A N 1
ATOM 1382 C CA . VAL A 1 185 ? 12.633 -30.25 -12.539 1 98.31 185 VAL A CA 1
ATOM 1383 C C . VAL A 1 185 ? 12.227 -29.094 -11.617 1 98.31 185 VAL A C 1
ATOM 1385 O O . VAL A 1 185 ? 11.125 -29.109 -11.055 1 98.31 185 VAL A O 1
ATOM 1388 N N . ALA A 1 186 ? 13.125 -28.156 -11.469 1 98.25 186 ALA A N 1
ATOM 1389 C CA . ALA A 1 186 ? 12.812 -27 -10.633 1 98.25 186 ALA A CA 1
ATOM 1390 C C . ALA A 1 186 ? 11.594 -26.25 -11.156 1 98.25 186 ALA A C 1
ATOM 1392 O O . ALA A 1 186 ? 10.648 -25.984 -10.406 1 98.25 186 ALA A O 1
ATOM 1393 N N . LEU A 1 187 ? 11.562 -26 -12.43 1 98.25 187 LEU A N 1
ATOM 1394 C CA . LEU A 1 187 ? 10.438 -25.312 -13.055 1 98.25 187 LEU A CA 1
ATOM 1395 C C . LEU A 1 187 ? 9.164 -26.141 -12.938 1 98.25 187 LEU A C 1
ATOM 1397 O O . LEU A 1 187 ? 8.117 -25.625 -12.531 1 98.25 187 LEU A O 1
ATOM 1401 N N . ALA A 1 188 ? 9.266 -27.406 -13.336 1 98.56 188 ALA A N 1
ATOM 1402 C CA . ALA A 1 188 ? 8.102 -28.281 -13.359 1 98.56 188 ALA A CA 1
ATOM 1403 C C . ALA A 1 188 ? 7.496 -28.422 -11.969 1 98.56 188 ALA A C 1
ATOM 1405 O O . ALA A 1 188 ? 6.27 -28.438 -11.812 1 98.56 188 ALA A O 1
ATOM 1406 N N . SER A 1 189 ? 8.344 -28.547 -10.984 1 98.31 189 SER A N 1
ATOM 1407 C CA . SER A 1 189 ? 7.879 -28.688 -9.609 1 98.31 189 SER A CA 1
ATOM 1408 C C . SER A 1 189 ? 7.188 -27.406 -9.133 1 98.31 189 SER A C 1
ATOM 1410 O O . SER A 1 189 ? 6.164 -27.469 -8.453 1 98.31 189 SER A O 1
ATOM 1412 N N . THR A 1 190 ? 7.746 -26.281 -9.492 1 98.12 190 THR A N 1
ATOM 1413 C CA . THR A 1 190 ? 7.164 -25 -9.109 1 98.12 190 THR A CA 1
ATOM 1414 C C . THR A 1 190 ? 5.75 -24.859 -9.672 1 98.12 190 THR A C 1
ATOM 1416 O O . THR A 1 190 ? 4.855 -24.359 -9 1 98.12 190 THR A O 1
ATOM 1419 N N . CYS A 1 191 ? 5.527 -25.297 -10.891 1 98.44 191 CYS A N 1
ATOM 1420 C CA . CYS A 1 191 ? 4.215 -25.219 -11.523 1 98.44 191 CYS A CA 1
ATOM 1421 C C . CYS A 1 191 ? 3.193 -26.047 -10.758 1 98.44 191 CYS A C 1
ATOM 1423 O O . CYS A 1 191 ? 2.057 -25.609 -10.562 1 98.44 191 CYS A O 1
ATOM 1425 N N . ILE A 1 192 ? 3.578 -27.188 -10.266 1 98.62 192 ILE A N 1
ATOM 1426 C CA . ILE A 1 192 ? 2.691 -28.062 -9.523 1 98.62 192 ILE A CA 1
ATOM 1427 C C . ILE A 1 192 ? 2.342 -27.438 -8.18 1 98.62 192 ILE A C 1
ATOM 1429 O O . ILE A 1 192 ? 1.167 -27.328 -7.82 1 98.62 192 ILE A O 1
ATOM 1433 N N . THR A 1 193 ? 3.369 -27.016 -7.438 1 98.12 193 THR A N 1
ATOM 1434 C CA . THR A 1 193 ? 3.148 -26.484 -6.098 1 98.12 193 THR A CA 1
ATOM 1435 C C . THR A 1 193 ? 2.354 -25.172 -6.16 1 98.12 193 THR A C 1
ATOM 1437 O O . THR A 1 193 ? 1.645 -24.828 -5.211 1 98.12 193 THR A O 1
ATOM 1440 N N . SER A 1 194 ? 2.441 -24.453 -7.277 1 97.88 194 SER A N 1
ATOM 1441 C CA . SER A 1 194 ? 1.694 -23.219 -7.477 1 97.88 194 SER A CA 1
ATOM 1442 C C . SER A 1 194 ? 0.196 -23.484 -7.574 1 97.88 194 SER A C 1
ATOM 1444 O O . SER A 1 194 ? -0.617 -22.594 -7.309 1 97.88 194 SER A O 1
ATOM 1446 N N . SER A 1 195 ? -0.195 -24.703 -7.941 1 98.12 195 SER A N 1
ATOM 1447 C CA . SER A 1 195 ? -1.602 -25.094 -7.98 1 98.12 195 SER A CA 1
ATOM 1448 C C . SER A 1 195 ? -2.039 -25.719 -6.664 1 98.12 195 SER A C 1
ATOM 1450 O O . SER A 1 195 ? -3.23 -25.75 -6.352 1 98.12 195 SER A O 1
ATOM 1452 N N . MET A 1 196 ? -1.136 -26.156 -5.922 1 97.25 196 MET A N 1
ATOM 1453 C CA . MET A 1 196 ? -1.438 -26.984 -4.746 1 97.25 196 MET A CA 1
ATOM 1454 C C . MET A 1 196 ? -1.966 -26.109 -3.607 1 97.25 196 MET A C 1
ATOM 1456 O O . MET A 1 196 ? -2.775 -26.562 -2.799 1 97.25 196 MET A O 1
ATOM 1460 N N . PHE A 1 197 ? -1.456 -24.875 -3.508 1 95.5 197 PHE A N 1
ATOM 1461 C CA . PHE A 1 197 ? -1.841 -24 -2.41 1 95.5 197 PHE A CA 1
ATOM 1462 C C . PHE A 1 197 ? -2.408 -22.688 -2.939 1 95.5 197 PHE A C 1
ATOM 1464 O O . PHE A 1 197 ? -1.902 -22.141 -3.918 1 95.5 197 PHE A O 1
ATOM 1471 N N . LEU A 1 198 ? -3.438 -22.203 -2.271 1 93.25 198 LEU A N 1
ATOM 1472 C CA . LEU A 1 198 ? -4.062 -20.922 -2.623 1 93.25 198 LEU A CA 1
ATOM 1473 C C . LEU A 1 198 ? -3.039 -19.797 -2.621 1 93.25 198 LEU A C 1
ATOM 1475 O O . LEU A 1 198 ? -3.047 -18.938 -3.512 1 93.25 198 LEU A O 1
ATOM 1479 N N . THR A 1 199 ? -2.053 -19.859 -1.671 1 92.06 199 THR A N 1
ATOM 1480 C CA . THR A 1 199 ? -1.104 -18.781 -1.453 1 92.06 199 THR A CA 1
ATOM 1481 C C . THR A 1 199 ? 0.199 -19.031 -2.203 1 92.06 199 THR A C 1
ATOM 1483 O O . THR A 1 199 ? 1.207 -18.375 -1.959 1 92.06 199 THR A O 1
ATOM 1486 N N . ALA A 1 200 ? 0.218 -20.016 -3.096 1 95.88 200 ALA A N 1
ATOM 1487 C CA . ALA A 1 200 ? 1.479 -20.375 -3.74 1 95.88 200 ALA A CA 1
ATOM 1488 C C . ALA A 1 200 ? 1.655 -19.625 -5.059 1 95.88 200 ALA A C 1
ATOM 1490 O O . ALA A 1 200 ? 2.752 -19.594 -5.621 1 95.88 200 ALA A O 1
ATOM 1491 N N . LEU A 1 201 ? 0.566 -19.016 -5.496 1 95.44 201 LEU A N 1
ATOM 1492 C CA . LEU A 1 201 ? 0.541 -18.297 -6.758 1 95.44 201 LEU A CA 1
ATOM 1493 C C . LEU A 1 201 ? -0.372 -17.078 -6.668 1 95.44 201 LEU A C 1
ATOM 1495 O O . LEU A 1 201 ? -1.538 -17.188 -6.285 1 95.44 201 LEU A O 1
ATOM 1499 N N . ALA A 1 202 ? 0.183 -15.961 -6.996 1 90.75 202 ALA A N 1
ATOM 1500 C CA . ALA A 1 202 ? -0.515 -14.695 -6.801 1 90.75 202 ALA A CA 1
ATOM 1501 C C . ALA A 1 202 ? -1.855 -14.688 -7.531 1 90.75 202 ALA A C 1
ATOM 1503 O O . ALA A 1 202 ? -2.861 -14.219 -6.992 1 90.75 202 ALA A O 1
ATOM 1504 N N . PRO A 1 203 ? -2.039 -15.227 -8.711 1 94.06 203 PRO A N 1
ATOM 1505 C CA . PRO A 1 203 ? -3.311 -15.172 -9.43 1 94.06 203 PRO A CA 1
ATOM 1506 C C . PRO A 1 203 ? -4.367 -16.094 -8.836 1 94.06 203 PRO A C 1
ATOM 1508 O O . PRO A 1 203 ? -5.547 -16 -9.188 1 94.06 203 PRO A O 1
ATOM 1511 N N . ASN A 1 204 ? -3.996 -17.031 -7.938 1 95.81 204 ASN A N 1
ATOM 1512 C CA . ASN A 1 204 ? -4.973 -17.938 -7.34 1 95.81 204 ASN A CA 1
ATOM 1513 C C . ASN A 1 204 ? -6.047 -17.172 -6.57 1 95.81 204 ASN A C 1
ATOM 1515 O O . ASN A 1 204 ? -7.234 -17.281 -6.879 1 95.81 204 ASN A O 1
ATOM 1519 N N . PRO A 1 205 ? -5.629 -16.406 -5.676 1 90.19 205 PRO A N 1
ATOM 1520 C CA . PRO A 1 205 ? -6.645 -15.633 -4.945 1 90.19 205 PRO A CA 1
ATOM 1521 C C . PRO A 1 205 ? -7.41 -14.664 -5.844 1 90.19 205 PRO A C 1
ATOM 1523 O O . PRO A 1 205 ? -8.586 -14.391 -5.598 1 90.19 205 PRO A O 1
ATOM 1526 N N . LEU A 1 206 ? -6.762 -14.125 -6.805 1 90 206 LEU A N 1
ATOM 1527 C CA . LEU A 1 206 ? -7.445 -13.266 -7.762 1 90 206 LEU A CA 1
ATOM 1528 C C . LEU A 1 206 ? -8.594 -14.008 -8.438 1 90 206 LEU A C 1
ATOM 1530 O O . LEU A 1 206 ? -9.719 -13.5 -8.492 1 90 206 LEU A O 1
ATOM 1534 N N . ALA A 1 207 ? -8.312 -15.156 -8.898 1 95.12 207 ALA A N 1
ATOM 1535 C CA . ALA A 1 207 ? -9.336 -15.977 -9.555 1 95.12 207 ALA A CA 1
ATOM 1536 C C . ALA A 1 207 ? -10.469 -16.312 -8.594 1 95.12 207 ALA A C 1
ATOM 1538 O O . ALA A 1 207 ? -11.641 -16.281 -8.969 1 95.12 207 ALA A O 1
ATOM 1539 N N . MET A 1 208 ? -10.117 -16.609 -7.414 1 93.69 208 MET A N 1
ATOM 1540 C CA . MET A 1 208 ? -11.117 -16.938 -6.402 1 93.69 208 MET A CA 1
ATOM 1541 C C . MET A 1 208 ? -12.055 -15.758 -6.164 1 93.69 208 MET A C 1
ATOM 1543 O O . MET A 1 208 ? -13.273 -15.938 -6.078 1 93.69 208 MET A O 1
ATOM 1547 N N . GLU A 1 209 ? -11.5 -14.641 -6.074 1 90.38 209 GLU A N 1
ATOM 1548 C CA . GLU A 1 209 ? -12.312 -13.453 -5.824 1 90.38 209 GLU A CA 1
ATOM 1549 C C . GLU A 1 209 ? -13.211 -13.141 -7.02 1 90.38 209 GLU A C 1
ATOM 1551 O O . GLU A 1 209 ? -14.352 -12.719 -6.852 1 90.38 209 GLU A O 1
ATOM 1556 N N . ILE A 1 210 ? -12.672 -13.273 -8.195 1 89.25 210 ILE A N 1
ATOM 1557 C CA . ILE A 1 210 ? -13.492 -13.094 -9.391 1 89.25 210 ILE A CA 1
ATOM 1558 C C . ILE A 1 210 ? -14.648 -14.094 -9.391 1 89.25 210 ILE A C 1
ATOM 1560 O O . ILE A 1 210 ? -15.789 -13.727 -9.664 1 89.25 210 ILE A O 1
ATOM 1564 N N . ALA A 1 211 ? -14.367 -15.266 -9.031 1 92.88 211 ALA A N 1
ATOM 1565 C CA . ALA A 1 211 ? -15.406 -16.297 -8.953 1 92.88 211 ALA A CA 1
ATOM 1566 C C . ALA A 1 211 ? -16.484 -15.906 -7.938 1 92.88 211 ALA A C 1
ATOM 1568 O O . ALA A 1 211 ? -17.672 -16.062 -8.203 1 92.88 211 ALA A O 1
ATOM 1569 N N . THR A 1 212 ? -16.047 -15.43 -6.844 1 89.75 212 THR A N 1
ATOM 1570 C CA . THR A 1 212 ? -16.984 -15.047 -5.797 1 89.75 212 THR A CA 1
ATOM 1571 C C . THR A 1 212 ? -17.906 -13.938 -6.281 1 89.75 212 THR A C 1
ATOM 1573 O O . THR A 1 212 ? -19.109 -13.93 -5.961 1 89.75 212 THR A O 1
ATOM 1576 N N . LYS A 1 213 ? -17.391 -13.117 -7.008 1 82.19 213 LYS A N 1
ATOM 1577 C CA . LYS A 1 213 ? -18.188 -12.031 -7.566 1 82.19 213 LYS A CA 1
ATOM 1578 C C . LYS A 1 213 ? -19.203 -12.562 -8.578 1 82.19 213 LYS A C 1
ATOM 1580 O O . LYS A 1 213 ? -20.25 -11.938 -8.812 1 82.19 213 LYS A O 1
ATOM 1585 N N . MET A 1 214 ? -18.891 -13.719 -9.055 1 83.75 214 MET A N 1
ATOM 1586 C CA . MET A 1 214 ? -19.766 -14.336 -10.047 1 83.75 214 MET A CA 1
ATOM 1587 C C . MET A 1 214 ? -20.75 -15.289 -9.375 1 83.75 214 MET A C 1
ATOM 1589 O O . MET A 1 214 ? -21.469 -16.031 -10.047 1 83.75 214 MET A O 1
ATOM 1593 N N . GLY A 1 215 ? -20.734 -15.32 -8.094 1 85.19 215 GLY A N 1
ATOM 1594 C CA . GLY A 1 215 ? -21.734 -16.094 -7.367 1 85.19 215 GLY A CA 1
ATOM 1595 C C . GLY A 1 215 ? -21.188 -17.422 -6.848 1 85.19 215 GLY A C 1
ATOM 1596 O O . GLY A 1 215 ? -21.938 -18.25 -6.348 1 85.19 215 GLY A O 1
ATOM 1597 N N . VAL A 1 216 ? -19.922 -17.641 -6.992 1 90.69 216 VAL A N 1
ATOM 1598 C CA . VAL A 1 216 ? -19.281 -18.844 -6.496 1 90.69 216 VAL A CA 1
ATOM 1599 C C . VAL A 1 216 ? -18.891 -18.656 -5.031 1 90.69 216 VAL A C 1
ATOM 1601 O O . VAL A 1 216 ? -18.422 -17.594 -4.641 1 90.69 216 VAL A O 1
ATOM 1604 N N . ASN A 1 217 ? -19.141 -19.688 -4.246 1 90.25 217 ASN A N 1
ATOM 1605 C CA . ASN A 1 217 ? -18.766 -19.609 -2.838 1 90.25 217 ASN A CA 1
ATOM 1606 C C . ASN A 1 217 ? -17.25 -19.641 -2.66 1 90.25 217 ASN A C 1
ATOM 1608 O O . ASN A 1 217 ? -16.547 -20.359 -3.381 1 90.25 217 ASN A O 1
ATOM 1612 N N . GLU A 1 218 ? -16.828 -18.906 -1.751 1 89 218 GLU A N 1
ATOM 1613 C CA . GLU A 1 218 ? -15.398 -18.891 -1.444 1 89 218 GLU A CA 1
ATOM 1614 C C . GLU A 1 218 ? -14.922 -20.234 -0.924 1 89 218 GLU A C 1
ATOM 1616 O O . GLU A 1 218 ? -15.625 -20.906 -0.154 1 89 218 GLU A O 1
ATOM 1621 N N . ILE A 1 219 ? -13.766 -20.578 -1.349 1 89.06 219 ILE A N 1
ATOM 1622 C CA . ILE A 1 219 ? -13.141 -21.812 -0.901 1 89.06 219 ILE A CA 1
ATOM 1623 C C . ILE A 1 219 ? -12.047 -21.516 0.118 1 89.06 219 ILE A C 1
ATOM 1625 O O . ILE A 1 219 ? -11.234 -20.609 -0.088 1 89.06 219 ILE A O 1
ATOM 1629 N N . SER A 1 220 ? -12.023 -22.25 1.202 1 86.5 220 SER A N 1
ATOM 1630 C CA . SER A 1 220 ? -11.008 -22.031 2.223 1 86.5 220 SER A CA 1
ATOM 1631 C C . SER A 1 220 ? -9.633 -22.484 1.732 1 86.5 220 SER A C 1
ATOM 1633 O O . SER A 1 220 ? -9.531 -23.234 0.763 1 86.5 220 SER A O 1
ATOM 1635 N N . TRP A 1 221 ? -8.648 -22.031 2.381 1 88.56 221 TRP A N 1
ATOM 1636 C CA . TRP A 1 221 ? -7.281 -22.406 2.055 1 88.56 221 TRP A CA 1
ATOM 1637 C C . TRP A 1 221 ? -7.102 -23.922 2.131 1 88.56 221 TRP A C 1
ATOM 1639 O O . TRP A 1 221 ? -6.535 -24.531 1.221 1 88.56 221 TRP A O 1
ATOM 1649 N N . PHE A 1 222 ? -7.582 -24.5 3.213 1 89.38 222 PHE A N 1
ATOM 1650 C CA . PHE A 1 222 ? -7.414 -25.922 3.43 1 89.38 222 PHE A CA 1
ATOM 1651 C C . PHE A 1 222 ? -8.219 -26.734 2.412 1 89.38 222 PHE A C 1
ATOM 1653 O O . PHE A 1 222 ? -7.762 -27.766 1.918 1 89.38 222 PHE A O 1
ATOM 1660 N N . SER A 1 223 ? -9.438 -26.25 2.096 1 90.81 223 SER A N 1
ATOM 1661 C CA . SER A 1 223 ? -10.25 -26.922 1.088 1 90.81 223 SER A CA 1
ATOM 1662 C C . SER A 1 223 ? -9.57 -26.891 -0.276 1 90.81 223 SER A C 1
ATOM 1664 O O . SER A 1 223 ? -9.641 -27.875 -1.025 1 90.81 223 SER A O 1
ATOM 1666 N N . TRP A 1 224 ? -8.969 -25.797 -0.59 1 93.25 224 TRP A N 1
ATOM 1667 C CA . TRP A 1 224 ? -8.188 -25.703 -1.82 1 93.25 224 TRP A CA 1
ATOM 1668 C C . TRP A 1 224 ? -7.098 -26.766 -1.863 1 93.25 224 TRP A C 1
ATOM 1670 O O . TRP A 1 224 ? -6.949 -27.469 -2.863 1 93.25 224 TRP A O 1
ATOM 1680 N N . PHE A 1 225 ? -6.371 -26.875 -0.763 1 94.12 225 PHE A N 1
ATOM 1681 C CA . PHE A 1 225 ? -5.281 -27.844 -0.646 1 94.12 225 PHE A CA 1
ATOM 1682 C C . PHE A 1 225 ? -5.793 -29.266 -0.817 1 94.12 225 PHE A C 1
ATOM 1684 O O . PHE A 1 225 ? -5.219 -30.047 -1.576 1 94.12 225 PHE A O 1
ATOM 1691 N N . LEU A 1 226 ? -6.895 -29.531 -0.217 1 94.12 226 LEU A N 1
ATOM 1692 C CA . LEU A 1 226 ? -7.445 -30.891 -0.279 1 94.12 226 LEU A CA 1
ATOM 1693 C C . LEU A 1 226 ? -7.922 -31.219 -1.69 1 94.12 226 LEU A C 1
ATOM 1695 O O . LEU A 1 226 ? -7.828 -32.375 -2.131 1 94.12 226 LEU A O 1
ATOM 1699 N N . ALA A 1 227 ? -8.445 -30.234 -2.324 1 95.81 227 ALA A N 1
ATOM 1700 C CA . ALA A 1 227 ? -8.984 -30.453 -3.664 1 95.81 227 ALA A CA 1
ATOM 1701 C C . ALA A 1 227 ? -7.887 -30.875 -4.637 1 95.81 227 ALA A C 1
ATOM 1703 O O . ALA A 1 227 ? -8.094 -31.734 -5.484 1 95.81 227 ALA A O 1
ATOM 1704 N N . PHE A 1 228 ? -6.73 -30.297 -4.523 1 97.5 228 PHE A N 1
ATOM 1705 C CA . PHE A 1 228 ? -5.664 -30.547 -5.484 1 97.5 228 PHE A CA 1
ATOM 1706 C C . PHE A 1 228 ? -4.73 -31.641 -4.98 1 97.5 228 PHE A C 1
ATOM 1708 O O . PHE A 1 228 ? -3.902 -32.156 -5.734 1 97.5 228 PHE A O 1
ATOM 1715 N N . LEU A 1 229 ? -4.805 -32.094 -3.777 1 96.81 229 LEU A N 1
ATOM 1716 C CA . LEU A 1 229 ? -3.822 -32.906 -3.064 1 96.81 229 LEU A CA 1
ATOM 1717 C C . LEU A 1 229 ? -3.506 -34.188 -3.836 1 96.81 229 LEU A C 1
ATOM 1719 O O . LEU A 1 229 ? -2.342 -34.469 -4.129 1 96.81 229 LEU A O 1
ATOM 1723 N N . PRO A 1 230 ? -4.465 -35 -4.219 1 97.38 230 PRO A N 1
ATOM 1724 C CA . PRO A 1 230 ? -4.113 -36.25 -4.922 1 97.38 230 PRO A CA 1
ATOM 1725 C C . PRO A 1 230 ? -3.414 -35.969 -6.254 1 97.38 230 PRO A C 1
ATOM 1727 O O . PRO A 1 230 ? -2.459 -36.688 -6.598 1 97.38 230 PRO A O 1
ATOM 1730 N N . CYS A 1 231 ? -3.93 -35.031 -6.988 1 97.81 231 CYS A N 1
ATOM 1731 C CA . CYS A 1 231 ? -3.285 -34.625 -8.234 1 97.81 231 CYS A CA 1
ATOM 1732 C C . CYS A 1 231 ? -1.856 -34.156 -7.992 1 97.81 231 CYS A C 1
ATOM 1734 O O . CYS A 1 231 ? -0.934 -34.594 -8.695 1 97.81 231 CYS A O 1
ATOM 1736 N N . GLY A 1 232 ? -1.672 -33.344 -6.977 1 98.12 232 GLY A N 1
ATOM 1737 C CA . GLY A 1 232 ? -0.357 -32.812 -6.625 1 98.12 232 GLY A CA 1
ATOM 1738 C C . GLY A 1 232 ? 0.622 -33.906 -6.234 1 98.12 232 GLY A C 1
ATOM 1739 O O . GLY A 1 232 ? 1.774 -33.906 -6.672 1 98.12 232 GLY A O 1
ATOM 1740 N N . VAL A 1 233 ? 0.193 -34.844 -5.441 1 97.94 233 VAL A N 1
ATOM 1741 C CA . VAL A 1 233 ? 1.042 -35.938 -4.984 1 97.94 233 VAL A CA 1
ATOM 1742 C C . VAL A 1 233 ? 1.497 -36.781 -6.18 1 97.94 233 VAL A C 1
ATOM 1744 O O . VAL A 1 233 ? 2.684 -37.094 -6.312 1 97.94 233 VAL A O 1
ATOM 1747 N N . VAL A 1 234 ? 0.576 -37.094 -7.035 1 98.44 234 VAL A N 1
ATOM 1748 C CA . VAL A 1 234 ? 0.889 -37.875 -8.219 1 98.44 234 VAL A CA 1
ATOM 1749 C C . VAL A 1 234 ? 1.92 -37.156 -9.078 1 98.44 234 VAL A C 1
ATOM 1751 O O . VAL A 1 234 ? 2.908 -37.75 -9.508 1 98.44 234 VAL A O 1
ATOM 1754 N N . LEU A 1 235 ? 1.725 -35.906 -9.258 1 98.62 235 LEU A N 1
ATOM 1755 C CA . LEU A 1 235 ? 2.598 -35.125 -10.141 1 98.62 235 LEU A CA 1
ATOM 1756 C C . LEU A 1 235 ? 3.973 -34.938 -9.508 1 98.62 235 LEU A C 1
ATOM 1758 O O . LEU A 1 235 ? 4.992 -35.031 -10.195 1 98.62 235 LEU A O 1
ATOM 1762 N N . ILE A 1 236 ? 4.027 -34.656 -8.188 1 97.81 236 ILE A N 1
ATOM 1763 C CA . ILE A 1 236 ? 5.297 -34.438 -7.496 1 97.81 236 ILE A CA 1
ATOM 1764 C C . ILE A 1 236 ? 6.148 -35.719 -7.586 1 97.81 236 ILE A C 1
ATOM 1766 O O . ILE A 1 236 ? 7.371 -35.625 -7.723 1 97.81 236 ILE A O 1
ATOM 1770 N N . LEU A 1 237 ? 5.52 -36.875 -7.535 1 97.81 237 LEU A N 1
ATOM 1771 C CA . LEU A 1 237 ? 6.234 -38.125 -7.617 1 97.81 237 LEU A CA 1
ATOM 1772 C C . LEU A 1 237 ? 6.633 -38.438 -9.055 1 97.81 237 LEU A C 1
ATOM 1774 O O . LEU A 1 237 ? 7.742 -38.906 -9.305 1 97.81 237 LEU A O 1
ATOM 1778 N N . LEU A 1 238 ? 5.84 -38.062 -10.008 1 98.12 238 LEU A N 1
ATOM 1779 C CA . LEU A 1 238 ? 6.027 -38.469 -11.391 1 98.12 238 LEU A CA 1
ATOM 1780 C C . LEU A 1 238 ? 6.988 -37.531 -12.109 1 98.12 238 LEU A C 1
ATOM 1782 O O . LEU A 1 238 ? 7.715 -37.969 -13.016 1 98.12 238 LEU A O 1
ATOM 1786 N N . VAL A 1 239 ? 7.023 -36.312 -11.758 1 98 239 VAL A N 1
ATOM 1787 C CA . VAL A 1 239 ? 7.672 -35.281 -12.555 1 98 239 VAL A CA 1
ATOM 1788 C C . VAL A 1 239 ? 9.188 -35.5 -12.547 1 98 239 VAL A C 1
ATOM 1790 O O . VAL A 1 239 ? 9.812 -35.531 -13.609 1 98 239 VAL A O 1
ATOM 1793 N N . PRO A 1 240 ? 9.852 -35.688 -11.344 1 97.5 240 PRO A N 1
ATOM 1794 C CA . PRO A 1 240 ? 11.297 -35.938 -11.398 1 97.5 240 PRO A CA 1
ATOM 1795 C C . PRO A 1 240 ? 11.625 -37.25 -12.148 1 97.5 240 PRO A C 1
ATOM 1797 O O . PRO A 1 240 ? 12.633 -37.312 -12.859 1 97.5 240 PRO A O 1
ATOM 1800 N N . LEU A 1 241 ? 10.758 -38.25 -12.062 1 97.62 241 LEU A N 1
ATOM 1801 C CA . LEU A 1 241 ? 10.961 -39.531 -12.75 1 97.62 241 LEU A CA 1
ATOM 1802 C C . LEU A 1 241 ? 10.859 -39.344 -14.258 1 97.62 241 LEU A C 1
ATOM 1804 O O . LEU A 1 241 ? 11.719 -39.844 -15 1 97.62 241 LEU A O 1
ATOM 1808 N N . LEU A 1 242 ? 9.828 -38.688 -14.68 1 97.88 242 LEU A N 1
ATOM 1809 C CA . LEU A 1 242 ? 9.641 -38.469 -16.109 1 97.88 242 LEU A CA 1
ATOM 1810 C C . LEU A 1 242 ? 10.734 -37.562 -16.672 1 97.88 242 LEU A C 1
ATOM 1812 O O . LEU A 1 242 ? 11.211 -37.781 -17.797 1 97.88 242 LEU A O 1
ATOM 1816 N N . ALA A 1 243 ? 11.086 -36.531 -15.938 1 98 243 ALA A N 1
ATOM 1817 C CA . ALA A 1 243 ? 12.164 -35.656 -16.375 1 98 243 ALA A CA 1
ATOM 1818 C C . ALA A 1 243 ? 13.477 -36.438 -16.516 1 98 243 ALA A C 1
ATOM 1820 O O . ALA A 1 243 ? 14.258 -36.156 -17.438 1 98 243 ALA A O 1
ATOM 1821 N N . TYR A 1 244 ? 13.711 -37.312 -15.586 1 96.31 244 TYR A N 1
ATOM 1822 C CA . TYR A 1 244 ? 14.914 -38.156 -15.648 1 96.31 244 TYR A CA 1
ATOM 1823 C C . TYR A 1 244 ? 14.953 -38.938 -16.953 1 96.31 244 TYR A C 1
ATOM 1825 O O . TYR A 1 244 ? 16.016 -39.062 -17.562 1 96.31 244 TYR A O 1
ATOM 1833 N N . LYS A 1 245 ? 13.844 -39.375 -17.391 1 96.31 245 LYS A N 1
ATOM 1834 C CA . LYS A 1 245 ? 13.75 -40.219 -18.594 1 96.31 245 LYS A CA 1
ATOM 1835 C C . LYS A 1 245 ? 13.82 -39.344 -19.844 1 96.31 245 LYS A C 1
ATOM 1837 O O . LYS A 1 245 ? 14.359 -39.75 -20.875 1 96.31 245 LYS A O 1
ATOM 1842 N N . ILE A 1 246 ? 13.328 -38.188 -19.781 1 96.12 246 ILE A N 1
ATOM 1843 C CA . ILE A 1 246 ? 13.172 -37.344 -20.969 1 96.12 246 ILE A CA 1
ATOM 1844 C C . ILE A 1 246 ? 14.414 -36.5 -21.156 1 96.12 246 ILE A C 1
ATOM 1846 O O . ILE A 1 246 ? 14.914 -36.344 -22.281 1 96.12 246 ILE A O 1
ATOM 1850 N N . CYS A 1 247 ? 14.891 -35.875 -20.031 1 94.31 247 CYS A N 1
ATOM 1851 C CA . CYS A 1 247 ? 16.078 -35.062 -20.109 1 94.31 247 CYS A CA 1
ATOM 1852 C C . CYS A 1 247 ? 17.344 -35.906 -20.188 1 94.31 247 CYS A C 1
ATOM 1854 O O . CYS A 1 247 ? 18.375 -35.469 -20.672 1 94.31 247 CYS A O 1
ATOM 1856 N N . LYS A 1 248 ? 17.359 -37.062 -19.594 1 92.81 248 LYS A N 1
ATOM 1857 C CA . LYS A 1 248 ? 18.391 -38.062 -19.656 1 92.81 248 LYS A CA 1
ATOM 1858 C C . LYS A 1 248 ? 19.734 -37.531 -19.172 1 92.81 248 LYS A C 1
ATOM 1860 O O . LYS A 1 248 ? 20.719 -37.531 -19.906 1 92.81 248 LYS A O 1
ATOM 1865 N N . PRO A 1 249 ? 19.75 -37.156 -17.906 1 94.44 249 PRO A N 1
ATOM 1866 C CA . PRO A 1 249 ? 21.062 -36.781 -17.391 1 94.44 249 PRO A CA 1
ATOM 1867 C C . PRO A 1 249 ? 22.094 -37.875 -17.484 1 94.44 249 PRO A C 1
ATOM 1869 O O . PRO A 1 249 ? 21.766 -39.062 -17.297 1 94.44 249 PRO A O 1
ATOM 1872 N N . THR A 1 250 ? 23.297 -37.5 -17.844 1 93.06 250 THR A N 1
ATOM 1873 C CA . THR A 1 250 ? 24.328 -38.5 -18.062 1 93.06 250 THR A CA 1
ATOM 1874 C C . THR A 1 250 ? 25.062 -38.812 -16.766 1 93.06 250 THR A C 1
ATOM 1876 O O . THR A 1 250 ? 25.734 -39.844 -16.641 1 93.06 250 THR A O 1
ATOM 1879 N N . LEU A 1 251 ? 24.875 -37.969 -15.859 1 88.44 251 LEU A N 1
ATOM 1880 C CA . LEU A 1 251 ? 25.469 -38.219 -14.547 1 88.44 251 LEU A CA 1
ATOM 1881 C C . LEU A 1 251 ? 24.734 -39.344 -13.812 1 88.44 251 LEU A C 1
ATOM 1883 O O . LEU A 1 251 ? 23.5 -39.312 -13.719 1 88.44 251 LEU A O 1
ATOM 1887 N N . LYS A 1 252 ? 25.312 -40.312 -13.305 1 82.94 252 LYS A N 1
ATOM 1888 C CA . LYS A 1 252 ? 24.625 -41.438 -12.648 1 82.94 252 LYS A CA 1
ATOM 1889 C C . LYS A 1 252 ? 24.594 -41.219 -11.133 1 82.94 252 LYS A C 1
ATOM 1891 O O . LYS A 1 252 ? 23.766 -41.844 -10.445 1 82.94 252 LYS A O 1
ATOM 1896 N N . GLY A 1 253 ? 25.438 -40.469 -10.586 1 81.5 253 GLY A N 1
ATOM 1897 C CA . GLY A 1 253 ? 25.469 -40.188 -9.156 1 81.5 253 GLY A CA 1
ATOM 1898 C C . GLY A 1 253 ? 26.797 -39.656 -8.68 1 81.5 253 GLY A C 1
ATOM 1899 O O . GLY A 1 253 ? 27.828 -39.906 -9.297 1 81.5 253 GLY A O 1
ATOM 1900 N N . SER A 1 254 ? 26.75 -38.75 -7.781 1 80.94 254 SER A N 1
ATOM 1901 C CA . SER A 1 254 ? 27.984 -38.25 -7.176 1 80.94 254 SER A CA 1
ATOM 1902 C C . SER A 1 254 ? 27.734 -37.812 -5.742 1 80.94 254 SER A C 1
ATOM 1904 O O . SER A 1 254 ? 26.703 -37.219 -5.441 1 80.94 254 SER A O 1
ATOM 1906 N N . LYS A 1 255 ? 28.641 -38.188 -4.898 1 90.5 255 LYS A N 1
ATOM 1907 C CA . LYS A 1 255 ? 28.562 -37.75 -3.508 1 90.5 255 LYS A CA 1
ATOM 1908 C C . LYS A 1 255 ? 28.984 -36.312 -3.367 1 90.5 255 LYS A C 1
ATOM 1910 O O . LYS A 1 255 ? 28.734 -35.688 -2.336 1 90.5 255 LYS A O 1
ATOM 1915 N N . GLU A 1 256 ? 29.422 -35.75 -4.418 1 90.94 256 GLU A N 1
ATOM 1916 C CA . GLU A 1 256 ? 30 -34.406 -4.395 1 90.94 256 GLU A CA 1
ATOM 1917 C C . GLU A 1 256 ? 28.938 -33.375 -4.059 1 90.94 256 GLU A C 1
ATOM 1919 O O . GLU A 1 256 ? 29.219 -32.375 -3.355 1 90.94 256 GLU A O 1
ATOM 1924 N N . VAL A 1 257 ? 27.797 -33.562 -4.559 1 93.25 257 VAL A N 1
ATOM 1925 C CA . VAL A 1 257 ? 26.734 -32.594 -4.348 1 93.25 257 VAL A CA 1
ATOM 1926 C C . VAL A 1 257 ? 26.297 -32.625 -2.885 1 93.25 257 VAL A C 1
ATOM 1928 O O . VAL A 1 257 ? 26.078 -31.562 -2.273 1 93.25 257 VAL A O 1
ATOM 1931 N N . SER A 1 258 ? 26.141 -33.812 -2.387 1 94.5 258 SER A N 1
ATOM 1932 C CA . SER A 1 258 ? 25.766 -33.969 -0.983 1 94.5 258 SER A CA 1
ATOM 1933 C C . SER A 1 258 ? 26.844 -33.375 -0.064 1 94.5 258 SER A C 1
ATOM 1935 O O . SER A 1 258 ? 26.531 -32.812 0.973 1 94.5 258 SER A O 1
ATOM 1937 N N . LEU A 1 259 ? 28.047 -33.531 -0.431 1 94.75 259 LEU A N 1
ATOM 1938 C CA . LEU A 1 259 ? 29.156 -33 0.348 1 94.75 259 LEU A CA 1
ATOM 1939 C C . LEU A 1 259 ? 29.203 -31.484 0.268 1 94.75 259 LEU A C 1
ATOM 1941 O O . LEU A 1 259 ? 29.5 -30.812 1.259 1 94.75 259 LEU A O 1
ATOM 1945 N N . TRP A 1 260 ? 28.969 -31.047 -0.893 1 95.12 260 TRP A N 1
ATOM 1946 C CA . TRP A 1 260 ? 28.891 -29.594 -1.069 1 95.12 260 TRP A CA 1
ATOM 1947 C C . TRP A 1 260 ? 27.781 -29 -0.199 1 95.12 260 TRP A C 1
ATOM 1949 O O . TRP A 1 260 ? 28 -27.984 0.469 1 95.12 260 TRP A O 1
ATOM 1959 N N . ALA A 1 261 ? 26.609 -29.594 -0.242 1 96.5 261 ALA A N 1
ATOM 1960 C CA . ALA A 1 261 ? 25.5 -29.125 0.569 1 96.5 261 ALA A CA 1
ATOM 1961 C C . ALA A 1 261 ? 25.844 -29.172 2.055 1 96.5 261 ALA A C 1
ATOM 1963 O O . ALA A 1 261 ? 25.469 -28.266 2.811 1 96.5 261 ALA A O 1
ATOM 1964 N N . LYS A 1 262 ? 26.484 -30.219 2.434 1 96.38 262 LYS A N 1
ATOM 1965 C CA . LYS A 1 262 ? 26.922 -30.344 3.818 1 96.38 262 LYS A CA 1
ATOM 1966 C C . LYS A 1 262 ? 27.875 -29.219 4.203 1 96.38 262 LYS A C 1
ATOM 1968 O O . LYS A 1 262 ? 27.75 -28.625 5.281 1 96.38 262 LYS A O 1
ATOM 1973 N N . LYS A 1 263 ? 28.734 -28.922 3.326 1 96.62 263 LYS A N 1
ATOM 1974 C CA . LYS A 1 263 ? 29.703 -27.844 3.58 1 96.62 263 LYS A CA 1
ATOM 1975 C C . LYS A 1 263 ? 29 -26.5 3.686 1 96.62 263 LYS A C 1
ATOM 1977 O O . LYS A 1 263 ? 29.328 -25.688 4.543 1 96.62 263 LYS A O 1
ATOM 1982 N N . GLU A 1 264 ? 28.109 -26.281 2.76 1 96.25 264 GLU A N 1
ATOM 1983 C CA . GLU A 1 264 ? 27.328 -25.047 2.809 1 96.25 264 GLU A CA 1
ATOM 1984 C C . GLU A 1 264 ? 26.578 -24.922 4.133 1 96.25 264 GLU A C 1
ATOM 1986 O O . GLU A 1 264 ? 26.531 -23.828 4.719 1 96.25 264 GLU A O 1
ATOM 1991 N N . LEU A 1 265 ? 25.984 -26.016 4.602 1 97.12 265 LEU A N 1
ATOM 1992 C CA . LEU A 1 265 ? 25.219 -26.031 5.848 1 97.12 265 LEU A CA 1
ATOM 1993 C C . LEU A 1 265 ? 26.141 -25.781 7.043 1 97.12 265 LEU A C 1
ATOM 1995 O O . LEU A 1 265 ? 25.766 -25.094 7.988 1 97.12 265 LEU A O 1
ATOM 1999 N N . GLU A 1 266 ? 27.266 -26.344 6.969 1 96.94 266 GLU A N 1
ATOM 2000 C CA . GLU A 1 266 ? 28.25 -26.109 8.023 1 96.94 266 GLU A CA 1
ATOM 2001 C C . GLU A 1 266 ? 28.656 -24.641 8.078 1 96.94 266 GLU A C 1
ATOM 2003 O O . GLU A 1 266 ? 28.875 -24.094 9.156 1 96.94 266 GLU A O 1
ATOM 2008 N N . GLY A 1 267 ? 28.719 -24.047 6.922 1 96.5 267 GLY A N 1
ATOM 2009 C CA . GLY A 1 267 ? 29.016 -22.625 6.848 1 96.5 267 GLY A CA 1
ATOM 2010 C C . GLY A 1 267 ? 27.922 -21.766 7.445 1 96.5 267 GLY A C 1
ATOM 2011 O O . GLY A 1 267 ? 28.203 -20.703 8.008 1 96.5 267 GLY A O 1
ATOM 2012 N N . MET A 1 268 ? 26.75 -22.234 7.383 1 95.88 268 MET A N 1
ATOM 2013 C CA . MET A 1 268 ? 25.609 -21.516 7.93 1 95.88 268 MET A CA 1
ATOM 2014 C C . MET A 1 268 ? 25.547 -21.656 9.445 1 95.88 268 MET A C 1
ATOM 2016 O O . MET A 1 268 ? 24.922 -20.844 10.133 1 95.88 268 MET A O 1
ATOM 2020 N N . GLY A 1 269 ? 26.234 -22.688 9.984 1 95.81 269 GLY A N 1
ATOM 2021 C CA . GLY A 1 269 ? 26.203 -22.922 11.422 1 95.81 269 GLY A CA 1
ATOM 2022 C C . GLY A 1 269 ? 24.891 -23.5 11.914 1 95.81 269 GLY A C 1
ATOM 2023 O O . GLY A 1 269 ? 24.172 -24.141 11.156 1 95.81 269 GLY A O 1
ATOM 2024 N N . ARG A 1 270 ? 24.781 -23.344 13.305 1 94.94 270 ARG A N 1
ATOM 2025 C CA . ARG A 1 270 ? 23.547 -23.797 13.914 1 94.94 270 ARG A CA 1
ATOM 2026 C C . ARG A 1 270 ? 22.375 -22.906 13.539 1 94.94 270 ARG A C 1
ATOM 2028 O O . ARG A 1 270 ? 22.562 -21.812 12.992 1 94.94 270 ARG A O 1
ATOM 2035 N N . PHE A 1 271 ? 21.172 -23.453 13.695 1 96.56 271 PHE A N 1
ATOM 2036 C CA . PHE A 1 271 ? 19.984 -22.641 13.461 1 96.56 271 PHE A CA 1
ATOM 2037 C C . PHE A 1 271 ? 20.094 -21.297 14.195 1 96.56 271 PHE A C 1
ATOM 2039 O O . PHE A 1 271 ? 20.328 -21.281 15.406 1 96.56 271 PHE A O 1
ATOM 2046 N N . SER A 1 272 ? 19.906 -20.281 13.477 1 96 272 SER A N 1
ATOM 2047 C CA . SER A 1 272 ? 19.875 -18.969 14.102 1 96 272 SER A CA 1
ATOM 2048 C C . SER A 1 272 ? 18.531 -18.688 14.766 1 96 272 SER A C 1
ATOM 2050 O O . SER A 1 272 ? 17.562 -19.406 14.508 1 96 272 SER A O 1
ATOM 2052 N N . LEU A 1 273 ? 18.547 -17.766 15.633 1 96.25 273 LEU A N 1
ATOM 2053 C CA . LEU A 1 273 ? 17.297 -17.375 16.281 1 96.25 273 LEU A CA 1
ATOM 2054 C C . LEU A 1 273 ? 16.266 -16.938 15.234 1 96.25 273 LEU A C 1
ATOM 2056 O O . LEU A 1 273 ? 15.086 -17.25 15.359 1 96.25 273 LEU A O 1
ATOM 2060 N N . LYS A 1 274 ? 16.688 -16.234 14.25 1 96.75 274 LYS A N 1
ATOM 2061 C CA . LYS A 1 274 ? 15.797 -15.781 13.188 1 96.75 274 LYS A CA 1
ATOM 2062 C C . LYS A 1 274 ? 15.18 -16.969 12.453 1 96.75 274 LYS A C 1
ATOM 2064 O O . LYS A 1 274 ? 13.992 -16.938 12.102 1 96.75 274 LYS A O 1
ATOM 2069 N N . GLU A 1 275 ? 15.977 -17.953 12.188 1 97.38 275 GLU A N 1
ATOM 2070 C CA . GLU A 1 275 ? 15.469 -19.156 11.523 1 97.38 275 GLU A CA 1
ATOM 2071 C C . GLU A 1 275 ? 14.422 -19.859 12.383 1 97.38 275 GLU A C 1
ATOM 2073 O O . GLU A 1 275 ? 13.375 -20.281 11.883 1 97.38 275 GLU A O 1
ATOM 2078 N N . ILE A 1 276 ? 14.688 -19.969 13.625 1 97.75 276 ILE A N 1
ATOM 2079 C CA . ILE A 1 276 ? 13.789 -20.672 14.539 1 97.75 276 ILE A CA 1
ATOM 2080 C C . ILE A 1 276 ? 12.477 -19.891 14.656 1 97.75 276 ILE A C 1
ATOM 2082 O O . ILE A 1 276 ? 11.398 -20.5 14.625 1 97.75 276 ILE A O 1
ATOM 2086 N N . LEU A 1 277 ? 12.594 -18.656 14.82 1 97.94 277 LEU A N 1
ATOM 2087 C CA . LEU A 1 277 ? 11.406 -17.812 14.922 1 97.94 277 LEU A CA 1
ATOM 2088 C C . LEU A 1 277 ? 10.586 -17.875 13.633 1 97.94 277 LEU A C 1
ATOM 2090 O O . LEU A 1 277 ? 9.359 -17.953 13.68 1 97.94 277 LEU A O 1
ATOM 2094 N N . MET A 1 278 ? 11.297 -17.844 12.484 1 97.5 278 MET A N 1
ATOM 2095 C CA . MET A 1 278 ? 10.594 -17.938 11.211 1 97.5 278 MET A CA 1
ATOM 2096 C C . MET A 1 278 ? 9.867 -19.266 11.078 1 97.5 278 MET A C 1
ATOM 2098 O O . MET A 1 278 ? 8.727 -19.312 10.609 1 97.5 278 MET A O 1
ATOM 2102 N N . LEU A 1 279 ? 10.539 -20.328 11.453 1 97 279 LEU A N 1
ATOM 2103 C CA . LEU A 1 279 ? 9.922 -21.656 11.422 1 97 279 LEU A CA 1
ATOM 2104 C C . LEU A 1 279 ? 8.695 -21.703 12.328 1 97 279 LEU A C 1
ATOM 2106 O O . LEU A 1 279 ? 7.66 -22.266 11.945 1 97 279 LEU A O 1
ATOM 2110 N N . SER A 1 280 ? 8.797 -21.156 13.5 1 97.94 280 SER A N 1
ATOM 2111 C CA . SER A 1 280 ? 7.676 -21.109 14.438 1 97.94 280 SER A CA 1
ATOM 2112 C C . SER A 1 280 ? 6.5 -20.328 13.867 1 97.94 280 SER A C 1
ATOM 2114 O O . SER A 1 280 ? 5.348 -20.766 13.984 1 97.94 280 SER A O 1
ATOM 2116 N N . LEU A 1 281 ? 6.758 -19.219 13.289 1 97.5 281 LEU A N 1
ATOM 2117 C CA . LEU A 1 281 ? 5.707 -18.391 12.703 1 97.5 281 LEU A CA 1
ATOM 2118 C C . LEU A 1 281 ? 5.07 -19.094 11.508 1 97.5 281 LEU A C 1
ATOM 2120 O O . LEU A 1 281 ? 3.871 -18.953 11.266 1 97.5 281 LEU A O 1
ATOM 2124 N N . THR A 1 282 ? 5.945 -19.797 10.781 1 95.25 282 THR A N 1
ATOM 2125 C CA . THR A 1 282 ? 5.43 -20.594 9.68 1 95.25 282 THR A CA 1
ATOM 2126 C C . THR A 1 282 ? 4.453 -21.656 10.188 1 95.25 282 THR A C 1
ATOM 2128 O O . THR A 1 282 ? 3.395 -21.859 9.594 1 95.25 282 THR A O 1
ATOM 2131 N N . LEU A 1 283 ? 4.793 -22.312 11.18 1 96 283 LEU A N 1
ATOM 2132 C CA . LEU A 1 283 ? 3.92 -23.312 11.781 1 96 283 LEU A CA 1
ATOM 2133 C C . LEU A 1 283 ? 2.643 -22.672 12.312 1 96 283 LEU A C 1
ATOM 2135 O O . LEU A 1 283 ? 1.56 -23.25 12.195 1 96 283 LEU A O 1
ATOM 2139 N N . LEU A 1 284 ? 2.777 -21.516 12.867 1 96.31 284 LEU A N 1
ATOM 2140 C CA . LEU A 1 284 ? 1.613 -20.781 13.344 1 96.31 284 LEU A CA 1
ATOM 2141 C C . LEU A 1 284 ? 0.665 -20.453 12.195 1 96.31 284 LEU A C 1
ATOM 2143 O O . LEU A 1 284 ? -0.552 -20.609 12.328 1 96.31 284 LEU A O 1
ATOM 2147 N N . ALA A 1 285 ? 1.197 -20 11.094 1 94.44 285 ALA A N 1
ATOM 2148 C CA . ALA A 1 285 ? 0.387 -19.703 9.922 1 94.44 285 ALA A CA 1
ATOM 2149 C C . ALA A 1 285 ? -0.337 -20.938 9.414 1 94.44 285 ALA A C 1
ATOM 2151 O O . ALA A 1 285 ? -1.538 -20.891 9.133 1 94.44 285 ALA A O 1
ATOM 2152 N N . LEU A 1 286 ? 0.407 -22.031 9.352 1 92.81 286 LEU A N 1
ATOM 2153 C CA . LEU A 1 286 ? -0.163 -23.281 8.859 1 92.81 286 LEU A CA 1
ATOM 2154 C C . LEU A 1 286 ? -1.3 -23.75 9.758 1 92.81 286 LEU A C 1
ATOM 2156 O O . LEU A 1 286 ? -2.361 -24.141 9.273 1 92.81 286 LEU A O 1
ATOM 2160 N N . LEU A 1 287 ? -1.084 -23.688 11.023 1 94.56 287 LEU A N 1
ATOM 2161 C CA . LEU A 1 287 ? -2.113 -24.094 11.977 1 94.56 287 LEU A CA 1
ATOM 2162 C C . LEU A 1 287 ? -3.316 -23.156 11.906 1 94.56 287 LEU A C 1
ATOM 2164 O O . LEU A 1 287 ? -4.461 -23.609 11.992 1 94.56 287 LEU A O 1
ATOM 2168 N N . GLY A 1 288 ? -3.035 -21.891 11.766 1 93.88 288 GLY A N 1
ATOM 2169 C CA . GLY A 1 288 ? -4.121 -20.938 11.609 1 93.88 288 GLY A CA 1
ATOM 2170 C C . GLY A 1 288 ? -4.953 -21.172 10.367 1 93.88 288 GLY A C 1
ATOM 2171 O O . GLY A 1 288 ? -6.172 -20.984 10.383 1 93.88 288 GLY A O 1
ATOM 2172 N N . TRP A 1 289 ? -4.344 -21.547 9.289 1 90.12 289 TRP A N 1
ATOM 2173 C CA . TRP A 1 289 ? -5.051 -21.766 8.031 1 90.12 289 TRP A CA 1
ATOM 2174 C C . TRP A 1 289 ? -5.809 -23.094 8.07 1 90.12 289 TRP A C 1
ATOM 2176 O O . TRP A 1 289 ? -6.914 -23.203 7.535 1 90.12 289 TRP A O 1
ATOM 2186 N N . ILE A 1 290 ? -5.219 -24.062 8.727 1 88.38 290 ILE A N 1
ATOM 2187 C CA . ILE A 1 290 ? -5.855 -25.375 8.82 1 88.38 290 ILE A CA 1
ATOM 2188 C C . ILE A 1 290 ? -7.027 -25.312 9.797 1 88.38 290 ILE A C 1
ATOM 2190 O O . ILE A 1 290 ? -8.109 -25.828 9.508 1 88.38 290 ILE A O 1
ATOM 2194 N N . PHE A 1 291 ? -6.883 -24.578 10.898 1 90.88 291 PHE A N 1
ATOM 2195 C CA . PHE A 1 291 ? -7.898 -24.547 11.945 1 90.88 291 PHE A CA 1
ATOM 2196 C C . PHE A 1 291 ? -8.625 -23.219 11.969 1 90.88 291 PHE A C 1
ATOM 2198 O O . PHE A 1 291 ? -9.141 -22.797 13.008 1 90.88 291 PHE A O 1
ATOM 2205 N N . GLY A 1 292 ? -8.578 -22.562 10.938 1 87.62 292 GLY A N 1
ATOM 2206 C CA . GLY A 1 292 ? -9.195 -21.25 10.859 1 87.62 292 GLY A CA 1
ATOM 2207 C C . GLY A 1 292 ? -10.672 -21.25 11.234 1 87.62 292 GLY A C 1
ATOM 2208 O O . GLY A 1 292 ? -11.117 -20.422 12.016 1 87.62 292 GLY A O 1
ATOM 2209 N N . LYS A 1 293 ? -11.438 -22.156 10.742 1 84.31 293 LYS A N 1
ATOM 2210 C CA . LYS A 1 293 ? -12.875 -22.219 10.969 1 84.31 293 LYS A CA 1
ATOM 2211 C C . LYS A 1 293 ? -13.195 -22.422 12.453 1 84.31 293 LYS A C 1
ATOM 2213 O O . LYS A 1 293 ? -13.891 -21.625 13.062 1 84.31 293 LYS A O 1
ATOM 2218 N N . PRO A 1 294 ? -12.578 -23.453 13.109 1 88.5 294 PRO A N 1
ATOM 2219 C CA . PRO A 1 294 ? -12.883 -23.656 14.531 1 88.5 294 PRO A CA 1
ATOM 2220 C C . PRO A 1 294 ? -12.344 -22.531 15.406 1 88.5 294 PRO A C 1
ATOM 2222 O O . PRO A 1 294 ? -12.922 -22.234 16.453 1 88.5 294 PRO A O 1
ATOM 2225 N N . LEU A 1 295 ? -11.367 -21.828 15 1 91.19 295 LEU A N 1
ATOM 2226 C CA . LEU A 1 295 ? -10.758 -20.781 15.797 1 91.19 295 LEU A CA 1
ATOM 2227 C C . LEU A 1 295 ? -11.414 -19.438 15.516 1 91.19 295 LEU A C 1
ATOM 2229 O O . LEU A 1 295 ? -11.164 -18.453 16.219 1 91.19 295 LEU A O 1
ATOM 2233 N N . GLY A 1 296 ? -12.258 -19.422 14.484 1 91.88 296 GLY A N 1
ATOM 2234 C CA . GLY A 1 296 ? -12.875 -18.172 14.094 1 91.88 296 GLY A CA 1
ATOM 2235 C C . GLY A 1 296 ? -11.883 -17.156 13.539 1 91.88 296 GLY A C 1
ATOM 2236 O O . GLY A 1 296 ? -11.961 -15.969 13.852 1 91.88 296 GLY A O 1
ATOM 2237 N N . LEU A 1 297 ? -10.961 -17.672 12.828 1 93.06 297 LEU A N 1
ATOM 2238 C CA . LEU A 1 297 ? -9.922 -16.828 12.25 1 93.06 297 LEU A CA 1
ATOM 2239 C C . LEU A 1 297 ? -9.898 -16.953 10.727 1 93.06 297 LEU A C 1
ATOM 2241 O O . LEU A 1 297 ? -9.711 -18.047 10.195 1 93.06 297 LEU A O 1
ATOM 2245 N N . HIS A 1 298 ? -10.18 -15.852 10.086 1 92.19 298 HIS A N 1
ATOM 2246 C CA . HIS A 1 298 ? -10.055 -15.836 8.633 1 92.19 298 HIS A CA 1
ATOM 2247 C C . HIS A 1 298 ? -8.602 -16 8.203 1 92.19 298 HIS A C 1
ATOM 2249 O O . HIS A 1 298 ? -7.688 -15.594 8.922 1 92.19 298 HIS A O 1
ATOM 2255 N N . ALA A 1 299 ? -8.383 -16.562 7.078 1 90.38 299 ALA A N 1
ATOM 2256 C CA . ALA A 1 299 ? -7.039 -16.828 6.574 1 90.38 299 ALA A CA 1
ATOM 2257 C C . ALA A 1 299 ? -6.227 -15.539 6.488 1 90.38 299 ALA A C 1
ATOM 2259 O O . ALA A 1 299 ? -5.035 -15.523 6.812 1 90.38 299 ALA A O 1
ATOM 2260 N N . SER A 1 300 ? -6.863 -14.453 6.023 1 93.75 300 SER A N 1
ATOM 2261 C CA . SER A 1 300 ? -6.18 -13.172 5.902 1 93.75 300 SER A CA 1
ATOM 2262 C C . SER A 1 300 ? -5.793 -12.625 7.273 1 93.75 300 SER A C 1
ATOM 2264 O O . SER A 1 300 ? -4.75 -11.984 7.418 1 93.75 300 SER A O 1
ATOM 2266 N N . ALA A 1 301 ? -6.625 -12.82 8.273 1 96.5 301 ALA A N 1
ATOM 2267 C CA . ALA A 1 301 ? -6.297 -12.406 9.633 1 96.5 301 ALA A CA 1
ATOM 2268 C C . ALA A 1 301 ? -5.07 -13.148 10.148 1 96.5 301 ALA A C 1
ATOM 2270 O O . ALA A 1 301 ? -4.176 -12.547 10.75 1 96.5 301 ALA A O 1
ATOM 2271 N N . THR A 1 302 ? -5.059 -14.438 9.898 1 95.81 302 THR A N 1
ATOM 2272 C CA . THR A 1 302 ? -3.906 -15.25 10.289 1 95.81 302 THR A CA 1
ATOM 2273 C C . THR A 1 302 ? -2.627 -14.695 9.664 1 95.81 302 THR A C 1
ATOM 2275 O O . THR A 1 302 ? -1.611 -14.547 10.352 1 95.81 302 THR A O 1
ATOM 2278 N N . ALA A 1 303 ? -2.732 -14.43 8.406 1 95 303 ALA A N 1
ATOM 2279 C CA . ALA A 1 303 ? -1.569 -13.898 7.699 1 95 303 ALA A CA 1
ATOM 2280 C C . ALA A 1 303 ? -1.11 -12.578 8.305 1 95 303 ALA A C 1
ATOM 2282 O O . ALA A 1 303 ? 0.086 -12.367 8.523 1 95 303 ALA A O 1
ATOM 2283 N N . LEU A 1 304 ? -2.029 -11.727 8.602 1 97.75 304 LEU A N 1
ATOM 2284 C CA . LEU A 1 304 ? -1.711 -10.422 9.18 1 97.75 304 LEU A CA 1
ATOM 2285 C C . LEU A 1 304 ? -1.079 -10.578 10.555 1 97.75 304 LEU A C 1
ATOM 2287 O O . LEU A 1 304 ? -0.132 -9.859 10.891 1 97.75 304 LEU A O 1
ATOM 2291 N N . ILE A 1 305 ? -1.584 -11.453 11.367 1 97.94 305 ILE A N 1
ATOM 2292 C CA . ILE A 1 305 ? -1.032 -11.727 12.688 1 97.94 305 ILE A CA 1
ATOM 2293 C C . ILE A 1 305 ? 0.427 -12.156 12.562 1 97.94 305 ILE A C 1
ATOM 2295 O O . ILE A 1 305 ? 1.299 -11.633 13.258 1 97.94 305 ILE A O 1
ATOM 2299 N N . VAL A 1 306 ? 0.673 -13.008 11.656 1 97.25 306 VAL A N 1
ATOM 2300 C CA . VAL A 1 306 ? 2.021 -13.531 11.469 1 97.25 306 VAL A CA 1
ATOM 2301 C C . VAL A 1 306 ? 2.949 -12.422 10.992 1 97.25 306 VAL A C 1
ATOM 2303 O O . VAL A 1 306 ? 4.102 -12.336 11.43 1 97.25 306 VAL A O 1
ATOM 2306 N N . MET A 1 307 ? 2.455 -11.586 10.117 1 97.19 307 MET A N 1
ATOM 2307 C CA . MET A 1 307 ? 3.27 -10.484 9.617 1 97.19 307 MET A CA 1
ATOM 2308 C C . MET A 1 307 ? 3.666 -9.539 10.75 1 97.19 307 MET A C 1
ATOM 2310 O O . MET A 1 307 ? 4.828 -9.148 10.859 1 97.19 307 MET A O 1
ATOM 2314 N N . VAL A 1 308 ? 2.742 -9.195 11.609 1 97.44 308 VAL A N 1
ATOM 2315 C CA . VAL A 1 308 ? 3.006 -8.305 12.727 1 97.44 308 VAL A CA 1
ATOM 2316 C C . VAL A 1 308 ? 4.016 -8.945 13.68 1 97.44 308 VAL A C 1
ATOM 2318 O O . VAL A 1 308 ? 4.961 -8.297 14.125 1 97.44 308 VAL A O 1
ATOM 2321 N N . LEU A 1 309 ? 3.865 -10.203 13.93 1 97.62 309 LEU A N 1
ATOM 2322 C CA . LEU A 1 309 ? 4.785 -10.914 14.805 1 97.62 309 LEU A CA 1
ATOM 2323 C C . LEU A 1 309 ? 6.18 -10.984 14.195 1 97.62 309 LEU A C 1
ATOM 2325 O O . LEU A 1 309 ? 7.18 -10.914 14.914 1 97.62 309 LEU A O 1
ATOM 2329 N N . MET A 1 310 ? 6.191 -11.148 12.914 1 97.62 310 MET A N 1
ATOM 2330 C CA . MET A 1 310 ? 7.477 -11.172 12.219 1 97.62 310 MET A CA 1
ATOM 2331 C C . MET A 1 310 ? 8.234 -9.867 12.43 1 97.62 310 MET A C 1
ATOM 2333 O O . MET A 1 310 ? 9.461 -9.875 12.586 1 97.62 310 MET A O 1
ATOM 2337 N N . ALA A 1 311 ? 7.535 -8.758 12.422 1 96.62 311 ALA A N 1
ATOM 2338 C CA . ALA A 1 311 ? 8.156 -7.453 12.648 1 96.62 311 ALA A CA 1
ATOM 2339 C C . ALA A 1 311 ? 8.641 -7.32 14.094 1 96.62 311 ALA A C 1
ATOM 2341 O O . ALA A 1 311 ? 9.75 -6.84 14.336 1 96.62 311 ALA A O 1
ATOM 2342 N N . PHE A 1 312 ? 7.902 -7.801 15.031 1 94.69 312 PHE A N 1
ATOM 2343 C CA . PHE A 1 312 ? 8.273 -7.691 16.438 1 94.69 312 PHE A CA 1
ATOM 2344 C C . PHE A 1 312 ? 9.422 -8.633 16.766 1 94.69 312 PHE A C 1
ATOM 2346 O O . PHE A 1 312 ? 10.25 -8.328 17.625 1 94.69 312 PHE A O 1
ATOM 2353 N N . CYS A 1 313 ? 9.477 -9.719 16.031 1 95.88 313 CYS A N 1
ATOM 2354 C CA . CYS A 1 313 ? 10.57 -10.664 16.219 1 95.88 313 CYS A CA 1
ATOM 2355 C C . CYS A 1 313 ? 11.82 -10.211 15.477 1 95.88 313 CYS A C 1
ATOM 2357 O O . CYS A 1 313 ? 12.852 -10.883 15.516 1 95.88 313 CYS A O 1
ATOM 2359 N N . LYS A 1 314 ? 11.766 -9.18 14.742 1 95.62 314 LYS A N 1
ATOM 2360 C CA . LYS A 1 314 ? 12.875 -8.547 14.039 1 95.62 314 LYS A CA 1
ATOM 2361 C C . LYS A 1 314 ? 13.43 -9.461 12.953 1 95.62 314 LYS A C 1
ATOM 2363 O O . LYS A 1 314 ? 14.633 -9.445 12.68 1 95.62 314 LYS A O 1
ATOM 2368 N N . ILE A 1 315 ? 12.516 -10.336 12.531 1 97.25 315 ILE A N 1
ATOM 2369 C CA . ILE A 1 315 ? 12.883 -11.102 11.344 1 97.25 315 ILE A CA 1
ATOM 2370 C C . ILE A 1 315 ? 12.953 -10.164 10.133 1 97.25 315 ILE A C 1
ATOM 2372 O O . ILE A 1 315 ? 13.875 -10.258 9.32 1 97.25 315 ILE A O 1
ATOM 2376 N N . VAL A 1 316 ? 11.914 -9.336 10.023 1 96.81 316 VAL A N 1
ATOM 2377 C CA . VAL A 1 316 ? 11.859 -8.234 9.07 1 96.81 316 VAL A CA 1
ATOM 2378 C C . VAL A 1 316 ? 11.625 -6.918 9.805 1 96.81 316 VAL A C 1
ATOM 2380 O O . VAL A 1 316 ? 10.914 -6.883 10.812 1 96.81 316 VAL A O 1
ATOM 2383 N N . SER A 1 317 ? 12.266 -5.859 9.352 1 96.81 317 SER A N 1
ATOM 2384 C CA . SER A 1 317 ? 11.984 -4.543 9.914 1 96.81 317 SER A CA 1
ATOM 2385 C C . SER A 1 317 ? 10.727 -3.936 9.305 1 96.81 317 SER A C 1
ATOM 2387 O O . SER A 1 317 ? 10.266 -4.379 8.25 1 96.81 317 SER A O 1
ATOM 2389 N N . TYR A 1 318 ? 10.117 -3.004 10.016 1 95.94 318 TYR A N 1
ATOM 2390 C CA . TYR A 1 318 ? 8.977 -2.291 9.445 1 95.94 318 TYR A CA 1
ATOM 2391 C C . TYR A 1 318 ? 9.367 -1.59 8.148 1 95.94 318 TYR A C 1
ATOM 2393 O O . TYR A 1 318 ? 8.57 -1.506 7.219 1 95.94 318 TYR A O 1
ATOM 2401 N N . GLU A 1 319 ? 10.547 -1.103 8.109 1 96.06 319 GLU A N 1
ATOM 2402 C CA . GLU A 1 319 ? 11.047 -0.472 6.891 1 96.06 319 GLU A CA 1
ATOM 2403 C C . GLU A 1 319 ? 11.086 -1.464 5.73 1 96.06 319 GLU A C 1
ATOM 2405 O O . GLU A 1 319 ? 10.773 -1.108 4.594 1 96.06 319 GLU A O 1
ATOM 2410 N N . ASP A 1 320 ? 11.438 -2.711 6.023 1 95.81 320 ASP A N 1
ATOM 2411 C CA . ASP A 1 320 ? 11.43 -3.76 5.008 1 95.81 320 ASP A CA 1
ATOM 2412 C C . ASP A 1 320 ? 10.023 -3.959 4.438 1 95.81 320 ASP A C 1
ATOM 2414 O O . ASP A 1 320 ? 9.867 -4.238 3.244 1 95.81 320 ASP A O 1
ATOM 2418 N N . ILE A 1 321 ? 9.102 -3.805 5.301 1 95.69 321 ILE A N 1
ATOM 2419 C CA . ILE A 1 321 ? 7.711 -4.02 4.902 1 95.69 321 ILE A CA 1
ATOM 2420 C C . ILE A 1 321 ? 7.258 -2.885 3.986 1 95.69 321 ILE A C 1
ATOM 2422 O O . ILE A 1 321 ? 6.773 -3.127 2.879 1 95.69 321 ILE A O 1
ATOM 2426 N N . ILE A 1 322 ? 7.445 -1.638 4.293 1 95.69 322 ILE A N 1
ATOM 2427 C CA . ILE A 1 322 ? 6.844 -0.517 3.576 1 95.69 322 ILE A CA 1
ATOM 2428 C C . ILE A 1 322 ? 7.652 -0.218 2.316 1 95.69 322 ILE A C 1
ATOM 2430 O O . ILE A 1 322 ? 7.207 0.537 1.448 1 95.69 322 ILE A O 1
ATOM 2434 N N . LYS A 1 323 ? 8.844 -0.809 2.18 1 94.31 323 LYS A N 1
ATOM 2435 C CA . LYS A 1 323 ? 9.633 -0.595 0.972 1 94.31 323 LYS A CA 1
ATOM 2436 C C . LYS A 1 323 ? 9.555 -1.804 0.043 1 94.31 323 LYS A C 1
ATOM 2438 O O . LYS A 1 323 ? 10.227 -1.844 -0.99 1 94.31 323 LYS A O 1
ATOM 2443 N N . ASN A 1 324 ? 8.805 -2.812 0.44 1 93.94 324 ASN A N 1
ATOM 2444 C CA . ASN A 1 324 ? 8.758 -4.035 -0.357 1 93.94 324 ASN A CA 1
ATOM 2445 C C . ASN A 1 324 ? 8.047 -3.811 -1.688 1 93.94 324 ASN A C 1
ATOM 2447 O O . ASN A 1 324 ? 6.82 -3.895 -1.762 1 93.94 324 ASN A O 1
ATOM 2451 N N . LYS A 1 325 ? 8.773 -3.664 -2.754 1 92.31 325 LYS A N 1
ATOM 2452 C CA . LYS A 1 325 ? 8.211 -3.26 -4.043 1 92.31 325 LYS A CA 1
ATOM 2453 C C . LYS A 1 325 ? 7.336 -4.363 -4.629 1 92.31 325 LYS A C 1
ATOM 2455 O O . LYS A 1 325 ? 6.305 -4.082 -5.242 1 92.31 325 LYS A O 1
ATOM 2460 N N . SER A 1 326 ? 7.703 -5.656 -4.387 1 88.69 326 SER A N 1
ATOM 2461 C CA . SER A 1 326 ? 6.922 -6.762 -4.934 1 88.69 326 SER A CA 1
ATOM 2462 C C . SER A 1 326 ? 5.547 -6.844 -4.277 1 88.69 326 SER A C 1
ATOM 2464 O O . SER A 1 326 ? 4.539 -7.051 -4.957 1 88.69 326 SER A O 1
ATOM 2466 N N . ALA A 1 327 ? 5.547 -6.668 -2.963 1 92.31 327 ALA A N 1
ATOM 2467 C CA . ALA A 1 327 ? 4.293 -6.734 -2.211 1 92.31 327 ALA A CA 1
ATOM 2468 C C . ALA A 1 327 ? 3.34 -5.625 -2.643 1 92.31 327 ALA A C 1
ATOM 2470 O O . ALA A 1 327 ? 2.156 -5.875 -2.887 1 92.31 327 ALA A O 1
ATOM 2471 N N . PHE A 1 328 ? 3.826 -4.457 -2.82 1 94.44 328 PHE A N 1
ATOM 2472 C CA . PHE A 1 328 ? 2.945 -3.336 -3.127 1 94.44 328 PHE A CA 1
ATOM 2473 C C . PHE A 1 328 ? 2.586 -3.32 -4.609 1 94.44 328 PHE A C 1
ATOM 2475 O O . PHE A 1 328 ? 1.507 -2.859 -4.984 1 94.44 328 PHE A O 1
ATOM 2482 N N . ASN A 1 329 ? 3.492 -3.857 -5.48 1 91.88 329 ASN A N 1
ATOM 2483 C CA . ASN A 1 329 ? 3.121 -4.023 -6.879 1 91.88 329 ASN A CA 1
ATOM 2484 C C . ASN A 1 329 ? 1.912 -4.941 -7.035 1 91.88 329 ASN A C 1
ATOM 2486 O O . ASN A 1 329 ? 0.967 -4.613 -7.754 1 91.88 329 ASN A O 1
ATOM 2490 N N . ILE A 1 330 ? 2.021 -6.07 -6.367 1 89.38 330 ILE A N 1
ATOM 2491 C CA . ILE A 1 330 ? 0.92 -7.02 -6.477 1 89.38 330 ILE A CA 1
ATOM 2492 C C . ILE A 1 330 ? -0.329 -6.445 -5.816 1 89.38 330 ILE A C 1
ATOM 2494 O O . ILE A 1 330 ? -1.448 -6.68 -6.277 1 89.38 330 ILE A O 1
ATOM 2498 N N . PHE A 1 331 ? -0.18 -5.688 -4.734 1 94.94 331 PHE A N 1
ATOM 2499 C CA . PHE A 1 331 ? -1.286 -5.055 -4.023 1 94.94 331 PHE A CA 1
ATOM 2500 C C . PHE A 1 331 ? -2.035 -4.094 -4.938 1 94.94 331 PHE A C 1
ATOM 2502 O O . PHE A 1 331 ? -3.262 -4.16 -5.047 1 94.94 331 PHE A O 1
ATOM 2509 N N . LEU A 1 332 ? -1.321 -3.213 -5.613 1 95.44 332 LEU A N 1
ATOM 2510 C CA . LEU A 1 332 ? -1.937 -2.236 -6.508 1 95.44 332 LEU A CA 1
ATOM 2511 C C . LEU A 1 332 ? -2.557 -2.926 -7.719 1 95.44 332 LEU A C 1
ATOM 2513 O O . LEU A 1 332 ? -3.627 -2.527 -8.18 1 95.44 332 LEU A O 1
ATOM 2517 N N . LEU A 1 333 ? -1.895 -3.961 -8.18 1 92.38 333 LEU A N 1
ATOM 2518 C CA . LEU A 1 333 ? -2.377 -4.691 -9.344 1 92.38 333 LEU A CA 1
ATOM 2519 C C . LEU A 1 333 ? -3.68 -5.422 -9.031 1 92.38 333 LEU A C 1
ATOM 2521 O O . LEU A 1 333 ? -4.684 -5.23 -9.719 1 92.38 333 LEU A O 1
ATOM 2525 N N . LEU A 1 334 ? -3.682 -6.203 -7.953 1 91.38 334 LEU A N 1
ATOM 2526 C CA . LEU A 1 334 ? -4.824 -7.062 -7.652 1 91.38 334 LEU A CA 1
ATOM 2527 C C . LEU A 1 334 ? -6.023 -6.23 -7.211 1 91.38 334 LEU A C 1
ATOM 2529 O O . LEU A 1 334 ? -7.164 -6.559 -7.539 1 91.38 334 LEU A O 1
ATOM 2533 N N . GLY A 1 335 ? -5.766 -5.199 -6.398 1 94.31 335 GLY A N 1
ATOM 2534 C CA . GLY A 1 335 ? -6.863 -4.332 -6.012 1 94.31 335 GLY A CA 1
ATOM 2535 C C . GLY A 1 335 ? -7.602 -3.74 -7.199 1 94.31 335 GLY A C 1
ATOM 2536 O O . GLY A 1 335 ? -8.836 -3.719 -7.223 1 94.31 335 GLY A O 1
ATOM 2537 N N . SER A 1 336 ? -6.871 -3.336 -8.211 1 95.19 336 SER A N 1
ATOM 2538 C CA . SER A 1 336 ? -7.457 -2.748 -9.414 1 95.19 336 SER A CA 1
ATOM 2539 C C . SER A 1 336 ? -8.156 -3.807 -10.266 1 95.19 336 SER A C 1
ATOM 2541 O O . SER A 1 336 ? -9.266 -3.59 -10.742 1 95.19 336 SER A O 1
ATOM 2543 N N . LEU A 1 337 ? -7.523 -4.941 -10.406 1 90.31 337 LEU A N 1
ATOM 2544 C CA . LEU A 1 337 ? -8.07 -5.988 -11.266 1 90.31 337 LEU A CA 1
ATOM 2545 C C . LEU A 1 337 ? -9.383 -6.52 -10.711 1 90.31 337 LEU A C 1
ATOM 2547 O O . LEU A 1 337 ? -10.336 -6.754 -11.453 1 90.31 337 LEU A O 1
ATOM 2551 N N . LEU A 1 338 ? -9.359 -6.656 -9.398 1 88.88 338 LEU A N 1
ATOM 2552 C CA . LEU A 1 338 ? -10.57 -7.172 -8.758 1 88.88 338 LEU A CA 1
ATOM 2553 C C . LEU A 1 338 ? -11.727 -6.199 -8.922 1 88.88 338 LEU A C 1
ATOM 2555 O O . LEU A 1 338 ? -12.859 -6.617 -9.188 1 88.88 338 LEU A O 1
ATOM 2559 N N . THR A 1 339 ? -11.43 -4.957 -8.688 1 93.94 339 THR A N 1
ATOM 2560 C CA . THR A 1 339 ? -12.453 -3.93 -8.844 1 93.94 339 THR A CA 1
ATOM 2561 C C . THR A 1 339 ? -12.961 -3.889 -10.281 1 93.94 339 THR A C 1
ATOM 2563 O O . THR A 1 339 ? -14.172 -3.842 -10.516 1 93.94 339 THR A O 1
ATOM 2566 N N . MET A 1 340 ? -12.055 -3.973 -11.258 1 92.25 340 MET A N 1
ATOM 2567 C CA . MET A 1 340 ? -12.422 -3.934 -12.672 1 92.25 340 MET A CA 1
ATOM 2568 C C . MET A 1 340 ? -13.25 -5.156 -13.055 1 92.25 340 MET A C 1
ATOM 2570 O O . MET A 1 340 ? -14.211 -5.047 -13.812 1 92.25 340 MET A O 1
ATOM 2574 N N . ALA A 1 341 ? -12.891 -6.273 -12.523 1 86.69 341 ALA A N 1
ATOM 2575 C CA . ALA A 1 341 ? -13.648 -7.492 -12.789 1 86.69 341 ALA A CA 1
ATOM 2576 C C . ALA A 1 341 ? -15.062 -7.391 -12.219 1 86.69 341 ALA A C 1
ATOM 2578 O O . ALA A 1 341 ? -16.031 -7.777 -12.875 1 86.69 341 ALA A O 1
ATOM 2579 N N . GLY A 1 342 ? -15.172 -6.859 -10.984 1 87.25 342 GLY A N 1
ATOM 2580 C CA . GLY A 1 342 ? -16.484 -6.676 -10.367 1 87.25 342 GLY A CA 1
ATOM 2581 C C . GLY A 1 342 ? -17.359 -5.688 -11.117 1 87.25 342 GLY A C 1
ATOM 2582 O O . GLY A 1 342 ? -18.578 -5.82 -11.117 1 87.25 342 GLY A O 1
ATOM 2583 N N . GLY A 1 343 ? -16.703 -4.734 -11.789 1 92.38 343 GLY A N 1
ATOM 2584 C CA . GLY A 1 343 ? -17.438 -3.752 -12.562 1 92.38 343 GLY A CA 1
ATOM 2585 C C . GLY A 1 343 ? -18.172 -4.359 -13.75 1 92.38 343 GLY A C 1
ATOM 2586 O O . GLY A 1 343 ? -19.203 -3.838 -14.18 1 92.38 343 GLY A O 1
ATOM 2587 N N . LEU A 1 344 ? -17.688 -5.441 -14.328 1 88.12 344 LEU A N 1
ATOM 2588 C CA . LEU A 1 344 ? -18.375 -6.109 -15.43 1 88.12 344 LEU A CA 1
ATOM 2589 C C . LEU A 1 344 ? -19.75 -6.594 -15.008 1 88.12 344 LEU A C 1
ATOM 2591 O O . LEU A 1 344 ? -20.703 -6.539 -15.797 1 88.12 344 LEU A O 1
ATOM 2595 N N . LYS A 1 345 ? -19.812 -7.07 -13.789 1 84.81 345 LYS A N 1
ATOM 2596 C CA . LYS A 1 345 ? -21.094 -7.484 -13.242 1 84.81 345 LYS A CA 1
ATOM 2597 C C . LYS A 1 345 ? -22 -6.281 -12.984 1 84.81 345 LYS A C 1
ATOM 2599 O O . LYS A 1 345 ? -23.172 -6.297 -13.336 1 84.81 345 LYS A O 1
ATOM 2604 N N . ASN A 1 346 ? -21.438 -5.262 -12.367 1 91.62 346 ASN A N 1
ATOM 2605 C CA . ASN A 1 346 ? -22.203 -4.082 -11.961 1 91.62 346 ASN A CA 1
ATOM 2606 C C . ASN A 1 346 ? -22.859 -3.398 -13.148 1 91.62 346 ASN A C 1
ATOM 2608 O O . ASN A 1 346 ? -23.969 -2.883 -13.039 1 91.62 346 ASN A O 1
ATOM 2612 N N . VAL A 1 347 ? -22.141 -3.463 -14.312 1 93.69 347 VAL A N 1
ATOM 2613 C CA . VAL A 1 347 ? -22.641 -2.732 -15.477 1 93.69 347 VAL A CA 1
ATOM 2614 C C . VAL A 1 347 ? -23.594 -3.623 -16.281 1 93.69 347 VAL A C 1
ATOM 2616 O O . VAL A 1 347 ? -24.188 -3.184 -17.266 1 93.69 347 VAL A O 1
ATOM 2619 N N . GLY A 1 348 ? -23.688 -4.898 -15.898 1 88.31 348 GLY A N 1
ATOM 2620 C CA . GLY A 1 348 ? -24.641 -5.801 -16.516 1 88.31 348 GLY A CA 1
ATOM 2621 C C . GLY A 1 348 ? -24.047 -6.586 -17.672 1 88.31 348 GLY A C 1
ATOM 2622 O O . GLY A 1 348 ? -24.766 -7.266 -18.406 1 88.31 348 GLY A O 1
ATOM 2623 N N . PHE A 1 349 ? -22.797 -6.508 -17.859 1 87.75 349 PHE A N 1
ATOM 2624 C CA . PHE A 1 349 ? -22.156 -7.188 -18.984 1 87.75 349 PHE A CA 1
ATOM 2625 C C . PHE A 1 349 ? -22.188 -8.695 -18.797 1 87.75 349 PHE A C 1
ATOM 2627 O O . PHE A 1 349 ? -22.391 -9.445 -19.75 1 87.75 349 PHE A O 1
ATOM 2634 N N . LEU A 1 350 ? -21.938 -9.141 -17.578 1 79.5 350 LEU A N 1
ATOM 2635 C CA . LEU A 1 350 ? -21.922 -10.578 -17.312 1 79.5 350 LEU A CA 1
ATOM 2636 C C . LEU A 1 350 ? -23.297 -11.195 -17.562 1 79.5 350 LEU A C 1
ATOM 2638 O O . LEU A 1 350 ? -23.406 -12.312 -18.062 1 79.5 350 LEU A O 1
ATOM 2642 N N . ASN A 1 351 ? -24.297 -10.438 -17.203 1 81.25 351 ASN A N 1
ATOM 2643 C CA . ASN A 1 351 ? -25.641 -10.898 -17.5 1 81.25 351 ASN A CA 1
ATOM 2644 C C . ASN A 1 351 ? -25.875 -11.008 -19.016 1 81.25 351 ASN A C 1
ATOM 2646 O O . ASN A 1 351 ? -26.531 -11.938 -19.469 1 81.25 351 ASN A O 1
ATOM 2650 N N . PHE A 1 352 ? -25.422 -10.109 -19.719 1 83.88 352 PHE A N 1
ATOM 2651 C CA . PHE A 1 352 ? -25.547 -10.094 -21.172 1 83.88 352 PHE A CA 1
ATOM 2652 C C . PHE A 1 352 ? -24.875 -11.312 -21.781 1 83.88 352 PHE A C 1
ATOM 2654 O O . PHE A 1 352 ? -25.469 -11.992 -22.625 1 83.88 352 PHE A O 1
ATOM 2661 N N . ILE A 1 353 ? -23.672 -11.625 -21.359 1 77 353 ILE A N 1
ATOM 2662 C CA . ILE A 1 353 ? -22.922 -12.766 -21.875 1 77 353 ILE A CA 1
ATOM 2663 C C . ILE A 1 353 ? -23.625 -14.062 -21.484 1 77 353 ILE A C 1
ATOM 2665 O O . ILE A 1 353 ? -23.656 -15.023 -22.25 1 77 353 ILE A O 1
ATOM 2669 N N . GLY A 1 354 ? -24.047 -14.055 -20.281 1 72.75 354 GLY A N 1
ATOM 2670 C CA . GLY A 1 354 ? -24.812 -15.219 -19.828 1 72.75 354 GLY A CA 1
ATOM 2671 C C . GLY A 1 354 ? -26.031 -15.5 -20.688 1 72.75 354 GLY A C 1
ATOM 2672 O O . GLY A 1 354 ? -26.266 -16.641 -21.078 1 72.75 354 GLY A O 1
ATOM 2673 N N . ASN A 1 355 ? -26.734 -14.531 -20.984 1 76.19 355 ASN A N 1
ATOM 2674 C CA . ASN A 1 355 ? -27.922 -14.672 -21.812 1 76.19 355 ASN A CA 1
ATOM 2675 C C . ASN A 1 355 ? -27.547 -15.109 -23.234 1 76.19 355 ASN A C 1
ATOM 2677 O O . ASN A 1 355 ? -28.234 -15.953 -23.812 1 76.19 355 ASN A O 1
ATOM 2681 N N . ALA A 1 356 ? -26.531 -14.562 -23.734 1 75 356 ALA A N 1
ATOM 2682 C CA . ALA A 1 356 ? -26.078 -14.93 -25.078 1 75 356 ALA A CA 1
ATOM 2683 C C . ALA A 1 356 ? -25.625 -16.391 -25.125 1 75 356 ALA A C 1
ATOM 2685 O O . ALA A 1 356 ? -25.891 -17.094 -26.109 1 75 356 ALA A O 1
ATOM 2686 N N . ALA A 1 357 ? -24.859 -16.781 -24.109 1 70.06 357 ALA A N 1
ATOM 2687 C CA . ALA A 1 357 ? -24.375 -18.156 -24.031 1 70.06 357 ALA A CA 1
ATOM 2688 C C . ALA A 1 357 ? -25.516 -19.156 -23.891 1 70.06 357 ALA A C 1
ATOM 2690 O O . ALA A 1 357 ? -25.484 -20.234 -24.469 1 70.06 357 ALA A O 1
ATOM 2691 N N . GLN A 1 358 ? -26.422 -18.781 -23.109 1 70.12 358 GLN A N 1
ATOM 2692 C CA . GLN A 1 358 ? -27.594 -19.641 -22.938 1 70.12 358 GLN A CA 1
ATOM 2693 C C . GLN A 1 358 ? -28.281 -19.906 -24.266 1 70.12 358 GLN A C 1
ATOM 2695 O O . GLN A 1 358 ? -28.656 -21.047 -24.547 1 70.12 358 GLN A O 1
ATOM 2700 N N . ASN A 1 359 ? -28.344 -18.969 -25.016 1 70.38 359 ASN A N 1
ATOM 2701 C CA . ASN A 1 359 ? -28.984 -19.109 -26.328 1 70.38 359 ASN A CA 1
ATOM 2702 C C . ASN A 1 359 ? -28.188 -20.031 -27.234 1 70.38 359 ASN A C 1
ATOM 2704 O O . ASN A 1 359 ? -28.766 -20.828 -27.969 1 70.38 359 ASN A O 1
ATOM 2708 N N . PHE A 1 360 ? -26.906 -19.938 -27.109 1 66.69 360 PHE A N 1
ATOM 2709 C CA . PHE A 1 360 ? -26.031 -20.719 -27.969 1 66.69 360 PHE A CA 1
ATOM 2710 C C . PHE A 1 360 ? -25.984 -22.172 -27.5 1 66.69 360 PHE A C 1
ATOM 2712 O O . PHE A 1 360 ? -26 -23.094 -28.312 1 66.69 360 PHE A O 1
ATOM 2719 N N . LEU A 1 361 ? -25.891 -22.406 -26.219 1 65.25 361 LEU A N 1
ATOM 2720 C CA . LEU A 1 361 ? -25.672 -23.734 -25.641 1 65.25 361 LEU A CA 1
ATOM 2721 C C . LEU A 1 361 ? -26.969 -24.531 -25.625 1 65.25 361 LEU A C 1
ATOM 2723 O O . LEU A 1 361 ? -26.938 -25.766 -25.672 1 65.25 361 LEU A O 1
ATOM 2727 N N . GLU A 1 362 ? -28.016 -23.922 -25.281 1 63.75 362 GLU A N 1
ATOM 2728 C CA . GLU A 1 362 ? -29.297 -24.625 -25.406 1 63.75 362 GLU A CA 1
ATOM 2729 C C . GLU A 1 362 ? -29.359 -25.422 -26.703 1 63.75 362 GLU A C 1
ATOM 2731 O O . GLU A 1 362 ? -29.938 -26.516 -26.75 1 63.75 362 GLU A O 1
ATOM 2736 N N . HIS A 1 363 ? -28.547 -25.078 -27.516 1 62.81 363 HIS A N 1
ATOM 2737 C CA . HIS A 1 363 ? -28.594 -25.766 -28.797 1 62.81 363 HIS A CA 1
ATOM 2738 C C . HIS A 1 363 ? -27.531 -26.859 -28.891 1 62.81 363 HIS A C 1
ATOM 2740 O O . HIS A 1 363 ? -27.641 -27.781 -29.703 1 62.81 363 HIS A O 1
ATOM 2746 N N . ALA A 1 364 ? -26.547 -26.844 -28.094 1 66.25 364 ALA A N 1
ATOM 2747 C CA . ALA A 1 364 ? -25.422 -27.766 -28.25 1 66.25 364 ALA A CA 1
ATOM 2748 C C . ALA A 1 364 ? -25.688 -29.078 -27.516 1 66.25 364 ALA A C 1
ATOM 2750 O O . ALA A 1 364 ? -25.062 -30.094 -27.812 1 66.25 364 ALA A O 1
ATOM 2751 N N . HIS A 1 365 ? -26.672 -29.359 -26.781 1 67 365 HIS A N 1
ATOM 2752 C CA . HIS A 1 365 ? -27.047 -30.562 -26.016 1 67 365 HIS A CA 1
ATOM 2753 C C . HIS A 1 365 ? -25.812 -31.297 -25.531 1 67 365 HIS A C 1
ATOM 2755 O O . HIS A 1 365 ? -25.703 -32.531 -25.703 1 67 365 HIS A O 1
ATOM 2761 N N . LEU A 1 366 ? -24.844 -30.688 -25 1 75.19 366 LEU A N 1
ATOM 2762 C CA . LEU A 1 366 ? -23.609 -31.344 -24.547 1 75.19 366 LEU A CA 1
ATOM 2763 C C . LEU A 1 366 ? -23.781 -31.922 -23.156 1 75.19 366 LEU A C 1
ATOM 2765 O O . LEU A 1 366 ? -24.516 -31.375 -22.328 1 75.19 366 LEU A O 1
ATOM 2769 N N . ASN A 1 367 ? -23.25 -33.188 -22.984 1 86.44 367 ASN A N 1
ATOM 2770 C CA . ASN A 1 367 ? -23.141 -33.75 -21.641 1 86.44 367 ASN A CA 1
ATOM 2771 C C . ASN A 1 367 ? -22.375 -32.781 -20.719 1 86.44 367 ASN A C 1
ATOM 2773 O O . ASN A 1 367 ? -21.297 -32.312 -21.062 1 86.44 367 ASN A O 1
ATOM 2777 N N . PRO A 1 368 ? -22.938 -32.469 -19.562 1 87.81 368 PRO A N 1
ATOM 2778 C CA . PRO A 1 368 ? -22.344 -31.469 -18.656 1 87.81 368 PRO A CA 1
ATOM 2779 C C . PRO A 1 368 ? -20.906 -31.812 -18.281 1 87.81 368 PRO A C 1
ATOM 2781 O O . PRO A 1 368 ? -20.078 -30.906 -18.172 1 87.81 368 PRO A O 1
ATOM 2784 N N . LEU A 1 369 ? -20.641 -33.031 -18.031 1 89 369 LEU A N 1
ATOM 2785 C CA . LEU A 1 369 ? -19.281 -33.406 -17.672 1 89 369 LEU A CA 1
ATOM 2786 C C . LEU A 1 369 ? -18.312 -33.156 -18.812 1 89 369 LEU A C 1
ATOM 2788 O O . LEU A 1 369 ? -17.219 -32.656 -18.609 1 89 369 LEU A O 1
ATOM 2792 N N . ILE A 1 370 ? -18.703 -33.531 -19.938 1 89.44 370 ILE A N 1
ATOM 2793 C CA . ILE A 1 370 ? -17.875 -33.344 -21.125 1 89.44 370 ILE A CA 1
ATOM 2794 C C . ILE A 1 370 ? -17.656 -31.828 -21.359 1 89.44 370 ILE A C 1
ATOM 2796 O O . ILE A 1 370 ? -16.562 -31.406 -21.734 1 89.44 370 ILE A O 1
ATOM 2800 N N . ALA A 1 371 ? -18.719 -31.125 -21.125 1 88.88 371 ALA A N 1
ATOM 2801 C CA . ALA A 1 371 ? -18.609 -29.672 -21.25 1 88.88 371 ALA A CA 1
ATOM 2802 C C . ALA A 1 371 ? -17.562 -29.109 -20.297 1 88.88 371 ALA A C 1
ATOM 2804 O O . ALA A 1 371 ? -16.734 -28.297 -20.688 1 88.88 371 ALA A O 1
ATOM 2805 N N . VAL A 1 372 ? -17.609 -29.547 -19.078 1 92.12 372 VAL A N 1
ATOM 2806 C CA . VAL A 1 372 ? -16.672 -29.078 -18.062 1 92.12 372 VAL A CA 1
ATOM 2807 C C . VAL A 1 372 ? -15.25 -29.438 -18.469 1 92.12 372 VAL A C 1
ATOM 2809 O O . VAL A 1 372 ? -14.352 -28.594 -18.406 1 92.12 372 VAL A O 1
ATOM 2812 N N . LEU A 1 373 ? -15.055 -30.672 -18.922 1 93.25 373 LEU A N 1
ATOM 2813 C CA . LEU A 1 373 ? -13.727 -31.125 -19.328 1 93.25 373 LEU A CA 1
ATOM 2814 C C . LEU A 1 373 ? -13.195 -30.281 -20.484 1 93.25 373 LEU A C 1
ATOM 2816 O O . LEU A 1 373 ? -12.031 -29.875 -20.484 1 93.25 373 LEU A O 1
ATOM 2820 N N . PHE A 1 374 ? -14.023 -29.984 -21.344 1 90.81 374 PHE A N 1
ATOM 2821 C CA . PHE A 1 374 ? -13.633 -29.219 -22.516 1 90.81 374 PHE A CA 1
ATOM 2822 C C . PHE A 1 374 ? -13.312 -27.766 -22.141 1 90.81 374 PHE A C 1
ATOM 2824 O O . PHE A 1 374 ? -12.328 -27.203 -22.609 1 90.81 374 PHE A O 1
ATOM 2831 N N . ILE A 1 375 ? -14.141 -27.203 -21.281 1 92.56 375 ILE A N 1
ATOM 2832 C CA . ILE A 1 375 ? -13.953 -25.812 -20.859 1 92.56 375 ILE A CA 1
ATOM 2833 C C . ILE A 1 375 ? -12.633 -25.688 -20.094 1 92.56 375 ILE A C 1
ATOM 2835 O O . ILE A 1 375 ? -11.852 -24.766 -20.359 1 92.56 375 ILE A O 1
ATOM 2839 N N . VAL A 1 376 ? -12.391 -26.625 -19.266 1 96 376 VAL A N 1
ATOM 2840 C CA . VAL A 1 376 ? -11.172 -26.578 -18.469 1 96 376 VAL A CA 1
ATOM 2841 C C . VAL A 1 376 ? -9.961 -26.766 -19.375 1 96 376 VAL A C 1
ATOM 2843 O O . VAL A 1 376 ? -8.961 -26.047 -19.234 1 96 376 VAL A O 1
ATOM 2846 N N . ALA A 1 377 ? -10.062 -27.688 -20.297 1 95.56 377 ALA A N 1
ATOM 2847 C CA . ALA A 1 377 ? -8.953 -27.953 -21.219 1 95.56 377 ALA A CA 1
ATOM 2848 C C . ALA A 1 377 ? -8.688 -26.734 -22.094 1 95.56 377 ALA A C 1
ATOM 2850 O O . ALA A 1 377 ? -7.527 -26.359 -22.328 1 95.56 377 ALA A O 1
ATOM 2851 N N . LEU A 1 378 ? -9.703 -26.141 -22.531 1 93.69 378 LEU A N 1
ATOM 2852 C CA . LEU A 1 378 ? -9.555 -24.969 -23.391 1 93.69 378 LEU A CA 1
ATOM 2853 C C . LEU A 1 378 ? -8.961 -23.797 -22.609 1 93.69 378 LEU A C 1
ATOM 2855 O O . LEU A 1 378 ? -8.102 -23.078 -23.125 1 93.69 378 LEU A O 1
ATOM 2859 N N . PHE A 1 379 ? -9.477 -23.609 -21.422 1 95.56 379 PHE A N 1
ATOM 2860 C CA . PHE A 1 379 ? -8.93 -22.578 -20.547 1 95.56 379 PHE A CA 1
ATOM 2861 C C . PHE A 1 379 ? -7.441 -22.797 -20.312 1 95.56 379 PHE A C 1
ATOM 2863 O O . PHE A 1 379 ? -6.637 -21.875 -20.453 1 95.56 379 PHE A O 1
ATOM 2870 N N . TYR A 1 380 ? -7.094 -24.016 -20.062 1 97.5 380 TYR A N 1
ATOM 2871 C CA . TYR A 1 380 ? -5.715 -24.422 -19.797 1 97.5 380 TYR A CA 1
ATOM 2872 C C . TYR A 1 380 ? -4.84 -24.188 -21.031 1 97.5 380 TYR A C 1
ATOM 2874 O O . TYR A 1 380 ? -3.795 -23.531 -20.938 1 97.5 380 TYR A O 1
ATOM 2882 N N . LEU A 1 381 ? -5.27 -24.578 -22.203 1 95.69 381 LEU A N 1
ATOM 2883 C CA . LEU A 1 381 ? -4.477 -24.547 -23.422 1 95.69 381 LEU A CA 1
ATOM 2884 C C . LEU A 1 381 ? -4.398 -23.125 -23.984 1 95.69 381 LEU A C 1
ATOM 2886 O O . LEU A 1 381 ? -3.449 -22.781 -24.688 1 95.69 381 LEU A O 1
ATOM 2890 N N . SER A 1 382 ? -5.285 -22.328 -23.594 1 92.94 382 SER A N 1
ATOM 2891 C CA . SER A 1 382 ? -5.277 -20.953 -24.078 1 92.94 382 SER A CA 1
ATOM 2892 C C . SER A 1 382 ? -4.09 -20.172 -23.516 1 92.94 382 SER A C 1
ATOM 2894 O O . SER A 1 382 ? -3.707 -19.141 -24.047 1 92.94 382 SER A O 1
ATOM 2896 N N . HIS A 1 383 ? -3.514 -20.734 -22.484 1 95.56 383 HIS A N 1
ATOM 2897 C CA . HIS A 1 383 ? -2.385 -20.047 -21.859 1 95.56 383 HIS A CA 1
ATOM 2898 C C . HIS A 1 383 ? -1.166 -20.062 -22.781 1 95.56 383 HIS A C 1
ATOM 2900 O O . HIS A 1 383 ? -0.213 -19.312 -22.562 1 95.56 383 HIS A O 1
ATOM 2906 N N . TYR A 1 384 ? -1.154 -20.828 -23.906 1 92 384 TYR A N 1
ATOM 2907 C CA . TYR A 1 384 ? -0.095 -20.766 -24.906 1 92 384 TYR A CA 1
ATOM 2908 C C . TYR A 1 384 ? 0.039 -19.359 -25.469 1 92 384 TYR A C 1
ATOM 2910 O O . TYR A 1 384 ? 1.116 -18.969 -25.922 1 92 384 TYR A O 1
ATOM 2918 N N . PHE A 1 385 ? -0.964 -18.594 -25.281 1 87 385 PHE A N 1
ATOM 2919 C CA . PHE A 1 385 ? -0.989 -17.266 -25.906 1 87 385 PHE A CA 1
ATOM 2920 C C . PHE A 1 385 ? -0.742 -16.188 -24.875 1 87 385 PHE A C 1
ATOM 2922 O O . PHE A 1 385 ? -0.834 -14.992 -25.188 1 87 385 PHE A O 1
ATOM 2929 N N . PHE A 1 386 ? -0.534 -16.578 -23.656 1 88.5 386 PHE A N 1
ATOM 2930 C CA . PHE A 1 386 ? -0.324 -15.617 -22.562 1 88.5 386 PHE A CA 1
ATOM 2931 C C . PHE A 1 386 ? 1.059 -15.797 -21.953 1 88.5 386 PHE A C 1
ATOM 2933 O O . PHE A 1 386 ? 1.519 -16.922 -21.766 1 88.5 386 PHE A O 1
ATOM 2940 N N . ALA A 1 387 ? 1.741 -14.688 -21.703 1 83.5 387 ALA A N 1
ATOM 2941 C CA . ALA A 1 387 ? 3.059 -14.719 -21.078 1 83.5 387 ALA A CA 1
ATOM 2942 C C . ALA A 1 387 ? 2.949 -14.531 -19.578 1 83.5 387 ALA A C 1
ATOM 2944 O O . ALA A 1 387 ? 3.965 -14.461 -18.875 1 83.5 387 ALA A O 1
ATOM 2945 N N . SER A 1 388 ? 1.713 -14.461 -19.109 1 88 388 SER A N 1
ATOM 2946 C CA . SER A 1 388 ? 1.441 -14.188 -17.703 1 88 388 SER A CA 1
ATOM 2947 C C . SER A 1 388 ? 0.154 -14.867 -17.234 1 88 388 SER A C 1
ATOM 2949 O O . SER A 1 388 ? -0.877 -14.766 -17.906 1 88 388 SER A O 1
ATOM 2951 N N . ILE A 1 389 ? 0.289 -15.57 -16.125 1 94.06 389 ILE A N 1
ATOM 2952 C CA . ILE A 1 389 ? -0.908 -16.219 -15.586 1 94.06 389 ILE A CA 1
ATOM 2953 C C . ILE A 1 389 ? -1.874 -15.148 -15.07 1 94.06 389 ILE A C 1
ATOM 2955 O O . ILE A 1 389 ? -3.092 -15.297 -15.195 1 94.06 389 ILE A O 1
ATOM 2959 N N . THR A 1 390 ? -1.277 -14.102 -14.578 1 88.62 390 THR A N 1
ATOM 2960 C CA . THR A 1 390 ? -2.105 -12.992 -14.125 1 88.62 390 THR A CA 1
ATOM 2961 C C . THR A 1 390 ? -2.914 -12.414 -15.289 1 88.62 390 THR A C 1
ATOM 2963 O O . THR A 1 390 ? -4.113 -12.164 -15.148 1 88.62 390 THR A O 1
ATOM 2966 N N . ALA A 1 391 ? -2.244 -12.211 -16.391 1 86.19 391 ALA A N 1
ATOM 2967 C CA . ALA A 1 391 ? -2.928 -11.719 -17.594 1 86.19 391 ALA A CA 1
ATOM 2968 C C . ALA A 1 391 ? -4 -12.703 -18.047 1 86.19 391 ALA A C 1
ATOM 2970 O O . ALA A 1 391 ? -5.094 -12.297 -18.453 1 86.19 391 ALA A O 1
ATOM 2971 N N . HIS A 1 392 ? -3.707 -13.93 -17.953 1 92.12 392 HIS A N 1
ATOM 2972 C CA . HIS A 1 392 ? -4.629 -14.984 -18.359 1 92.12 392 HIS A CA 1
ATOM 2973 C C . HIS A 1 392 ? -5.895 -14.969 -17.5 1 92.12 392 HIS A C 1
ATOM 2975 O O . HIS A 1 392 ? -7.008 -14.992 -18.031 1 92.12 392 HIS A O 1
ATOM 2981 N N . VAL A 1 393 ? -5.73 -14.906 -16.25 1 93.44 393 VAL A N 1
ATOM 2982 C CA . VAL A 1 393 ? -6.855 -14.906 -15.312 1 93.44 393 VAL A CA 1
ATOM 2983 C C . VAL A 1 393 ? -7.691 -13.648 -15.523 1 93.44 393 VAL A C 1
ATOM 2985 O O . VAL A 1 393 ? -8.922 -13.719 -15.609 1 93.44 393 VAL A O 1
ATOM 2988 N N . SER A 1 394 ? -7.016 -12.57 -15.625 1 85.88 394 SER A N 1
ATOM 2989 C CA . SER A 1 394 ? -7.711 -11.297 -15.773 1 85.88 394 SER A CA 1
ATOM 2990 C C . SER A 1 394 ? -8.531 -11.266 -17.062 1 85.88 394 SER A C 1
ATOM 2992 O O . SER A 1 394 ? -9.617 -10.68 -17.094 1 85.88 394 SER A O 1
ATOM 2994 N N . ALA A 1 395 ? -8 -11.938 -18.078 1 82.12 395 ALA A N 1
ATOM 2995 C CA . ALA A 1 395 ? -8.609 -11.867 -19.391 1 82.12 395 ALA A CA 1
ATOM 2996 C C . ALA A 1 395 ? -9.727 -12.898 -19.547 1 82.12 395 ALA A C 1
ATOM 2998 O O . ALA A 1 395 ? -10.766 -12.625 -20.156 1 82.12 395 ALA A O 1
ATOM 2999 N N . LEU A 1 396 ? -9.508 -14.039 -18.953 1 87.06 396 LEU A N 1
ATOM 3000 C CA . LEU A 1 396 ? -10.305 -15.156 -19.453 1 87.06 396 LEU A CA 1
ATOM 3001 C C . LEU A 1 396 ? -11.125 -15.781 -18.328 1 87.06 396 LEU A C 1
ATOM 3003 O O . LEU A 1 396 ? -12.133 -16.438 -18.594 1 87.06 396 LEU A O 1
ATOM 3007 N N . PHE A 1 397 ? -10.773 -15.617 -17.125 1 93.31 397 PHE A N 1
ATOM 3008 C CA . PHE A 1 397 ? -11.367 -16.406 -16.062 1 93.31 397 PHE A CA 1
ATOM 3009 C C . PHE A 1 397 ? -12.859 -16.156 -15.953 1 93.31 397 PHE A C 1
ATOM 3011 O O . PHE A 1 397 ? -13.664 -17.078 -15.992 1 93.31 397 PHE A O 1
ATOM 3018 N N . ALA A 1 398 ? -13.203 -14.914 -15.836 1 86.12 398 ALA A N 1
ATOM 3019 C CA . ALA A 1 398 ? -14.617 -14.57 -15.719 1 86.12 398 ALA A CA 1
ATOM 3020 C C . ALA A 1 398 ? -15.398 -15.039 -16.953 1 86.12 398 ALA A C 1
ATOM 3022 O O . ALA A 1 398 ? -16.547 -15.469 -16.828 1 86.12 398 ALA A O 1
ATOM 3023 N N . LEU A 1 399 ? -14.781 -14.891 -18.094 1 82.12 399 LEU A N 1
ATOM 3024 C CA . LEU A 1 399 ? -15.406 -15.328 -19.344 1 82.12 399 LEU A CA 1
ATOM 3025 C C . LEU A 1 399 ? -15.727 -16.812 -19.297 1 82.12 399 LEU A C 1
ATOM 3027 O O . LEU A 1 399 ? -16.844 -17.219 -19.625 1 82.12 399 LEU A O 1
ATOM 3031 N N . PHE A 1 400 ? -14.844 -17.609 -18.844 1 89.38 400 PHE A N 1
ATOM 3032 C CA . PHE A 1 400 ? -15.016 -19.047 -18.844 1 89.38 400 PHE A CA 1
ATOM 3033 C C . PHE A 1 400 ? -15.992 -19.484 -17.75 1 89.38 400 PHE A C 1
ATOM 3035 O O . PHE A 1 400 ? -16.781 -20.406 -17.938 1 89.38 400 PHE A O 1
ATOM 3042 N N . VAL A 1 401 ? -15.906 -18.828 -16.594 1 89.88 401 VAL A N 1
ATOM 3043 C CA . VAL A 1 401 ? -16.906 -19.078 -15.562 1 89.88 401 VAL A CA 1
ATOM 3044 C C . VAL A 1 401 ? -18.297 -18.719 -16.078 1 89.88 401 VAL A C 1
ATOM 3046 O O . VAL A 1 401 ? -19.25 -19.453 -15.867 1 89.88 401 VAL A O 1
ATOM 3049 N N . GLY A 1 402 ? -18.375 -17.641 -16.734 1 83.62 402 GLY A N 1
ATOM 3050 C CA . GLY A 1 402 ? -19.641 -17.203 -17.328 1 83.62 402 GLY A CA 1
ATOM 3051 C C . GLY A 1 402 ? -20.188 -18.188 -18.344 1 83.62 402 GLY A C 1
ATOM 3052 O O . GLY A 1 402 ? -21.391 -18.469 -18.344 1 83.62 402 GLY A O 1
ATOM 3053 N N . ILE A 1 403 ? -19.344 -18.672 -19.188 1 79.81 403 ILE A N 1
ATOM 3054 C CA . ILE A 1 403 ? -19.734 -19.672 -20.172 1 79.81 403 ILE A CA 1
ATOM 3055 C C . ILE A 1 403 ? -20.312 -20.891 -19.453 1 79.81 403 ILE A C 1
ATOM 3057 O O . ILE A 1 403 ? -21.359 -21.406 -19.828 1 79.81 403 ILE A O 1
ATOM 3061 N N . GLY A 1 404 ? -19.672 -21.328 -18.406 1 84.44 404 GLY A N 1
ATOM 3062 C CA . GLY A 1 404 ? -20.125 -22.5 -17.656 1 84.44 404 GLY A CA 1
ATOM 3063 C C . GLY A 1 404 ? -21.453 -22.281 -16.953 1 84.44 404 GLY A C 1
ATOM 3064 O O . GLY A 1 404 ? -22.234 -23.219 -16.812 1 84.44 404 GLY A O 1
ATOM 3065 N N . SER A 1 405 ? -21.719 -21.125 -16.516 1 83.56 405 SER A N 1
ATOM 3066 C CA . SER A 1 405 ? -22.922 -20.828 -15.766 1 83.56 405 SER A CA 1
ATOM 3067 C C . SER A 1 405 ? -24.172 -20.969 -16.641 1 83.56 405 SER A C 1
ATOM 3069 O O . SER A 1 405 ? -25.281 -21.109 -16.125 1 83.56 405 SER A O 1
ATOM 3071 N N . HIS A 1 406 ? -23.984 -21.094 -17.875 1 78.31 406 HIS A N 1
ATOM 3072 C CA . HIS A 1 406 ? -25.125 -21.141 -18.766 1 78.31 406 HIS A CA 1
ATOM 3073 C C . HIS A 1 406 ? -25.312 -22.547 -19.344 1 78.31 406 HIS A C 1
ATOM 3075 O O . HIS A 1 406 ? -26.219 -22.781 -20.141 1 78.31 406 HIS A O 1
ATOM 3081 N N . ILE A 1 407 ? -24.453 -23.344 -19.047 1 80.88 407 ILE A N 1
ATOM 3082 C CA . ILE A 1 407 ? -24.594 -24.719 -19.516 1 80.88 407 ILE A CA 1
ATOM 3083 C C . ILE A 1 407 ? -25.406 -25.531 -18.5 1 80.88 407 ILE A C 1
ATOM 3085 O O . ILE A 1 407 ? -25.031 -25.625 -17.328 1 80.88 407 ILE A O 1
ATOM 3089 N N . GLN A 1 408 ? -26.484 -25.984 -19.031 1 82.19 408 GLN A N 1
ATOM 3090 C CA . GLN A 1 408 ? -27.375 -26.75 -18.156 1 82.19 408 GLN A CA 1
ATOM 3091 C C . GLN A 1 408 ? -26.672 -27.953 -17.547 1 82.19 408 GLN A C 1
ATOM 3093 O O . GLN A 1 408 ? -25.984 -28.703 -18.266 1 82.19 408 GLN A O 1
ATOM 3098 N N . GLY A 1 409 ? -26.797 -28.094 -16.281 1 85.56 409 GLY A N 1
ATOM 3099 C CA . GLY A 1 409 ? -26.25 -29.266 -15.594 1 85.56 409 GLY A CA 1
ATOM 3100 C C . GLY A 1 409 ? -24.844 -29.047 -15.07 1 85.56 409 GLY A C 1
ATOM 3101 O O . GLY A 1 409 ? -24.328 -29.844 -14.289 1 85.56 409 GLY A O 1
ATOM 3102 N N . VAL A 1 410 ? -24.266 -27.984 -15.469 1 89.19 410 VAL A N 1
ATOM 3103 C CA . VAL A 1 410 ? -22.906 -27.688 -15 1 89.19 410 VAL A CA 1
ATOM 3104 C C . VAL A 1 410 ? -22.953 -27.047 -13.617 1 89.19 410 VAL A C 1
ATOM 3106 O O . VAL A 1 410 ? -23.734 -26.109 -13.391 1 89.19 410 VAL A O 1
ATOM 3109 N N . ASN A 1 411 ? -22.219 -27.656 -12.695 1 91.31 411 ASN A N 1
ATOM 3110 C CA . ASN A 1 411 ? -22.016 -27.062 -11.375 1 91.31 411 ASN A CA 1
ATOM 3111 C C . ASN A 1 411 ? -20.969 -25.953 -11.414 1 91.31 411 ASN A C 1
ATOM 3113 O O . ASN A 1 411 ? -19.781 -26.234 -11.523 1 91.31 411 ASN A O 1
ATOM 3117 N N . LEU A 1 412 ? -21.406 -24.781 -11.203 1 91 412 LEU A N 1
ATOM 3118 C CA . LEU A 1 412 ? -20.547 -23.609 -11.336 1 91 412 LEU A CA 1
ATOM 3119 C C . LEU A 1 412 ? -19.438 -23.625 -10.289 1 91 412 LEU A C 1
ATOM 3121 O O . LEU A 1 412 ? -18.328 -23.203 -10.562 1 91 412 LEU A O 1
ATOM 3125 N N . GLN A 1 413 ? -19.734 -24.047 -9.102 1 92.88 413 GLN A N 1
ATOM 3126 C CA . GLN A 1 413 ? -18.734 -24.156 -8.039 1 92.88 413 GLN A CA 1
ATOM 3127 C C . GLN A 1 413 ? -17.594 -25.078 -8.461 1 92.88 413 GLN A C 1
ATOM 3129 O O . GLN A 1 413 ? -16.422 -24.734 -8.289 1 92.88 413 GLN A O 1
ATOM 3134 N N . GLU A 1 414 ? -17.984 -26.172 -9.086 1 92.88 414 GLU A N 1
ATOM 3135 C CA . GLU A 1 414 ? -16.984 -27.141 -9.523 1 92.88 414 GLU A CA 1
ATOM 3136 C C . GLU A 1 414 ? -16.172 -26.609 -10.695 1 92.88 414 GLU A C 1
ATOM 3138 O O . GLU A 1 414 ? -14.938 -26.719 -10.695 1 92.88 414 GLU A O 1
ATOM 3143 N N . LEU A 1 415 ? -16.859 -26.094 -11.625 1 93.88 415 LEU A N 1
ATOM 3144 C CA . LEU A 1 415 ? -16.188 -25.578 -12.805 1 93.88 415 LEU A CA 1
ATOM 3145 C C . LEU A 1 415 ? -15.172 -24.5 -12.414 1 93.88 415 LEU A C 1
ATOM 3147 O O . LEU A 1 415 ? -14.016 -24.531 -12.844 1 93.88 415 LEU A O 1
ATOM 3151 N N . SER A 1 416 ? -15.625 -23.547 -11.578 1 95.12 416 SER A N 1
ATOM 3152 C CA . SER A 1 416 ? -14.742 -22.453 -11.148 1 95.12 416 SER A CA 1
ATOM 3153 C C . SER A 1 416 ? -13.523 -23 -10.406 1 95.12 416 SER A C 1
ATOM 3155 O O . SER A 1 416 ? -12.406 -22.516 -10.609 1 95.12 416 SER A O 1
ATOM 3157 N N . LEU A 1 417 ? -13.75 -23.969 -9.602 1 95.75 417 LEU A N 1
ATOM 3158 C CA . LEU A 1 417 ? -12.656 -24.594 -8.859 1 95.75 417 LEU A CA 1
ATOM 3159 C C . LEU A 1 417 ? -11.633 -25.203 -9.812 1 95.75 417 LEU A C 1
ATOM 3161 O O . LEU A 1 417 ? -10.43 -25.016 -9.633 1 95.75 417 LEU A O 1
ATOM 3165 N N . PHE A 1 418 ? -12.117 -25.875 -10.828 1 96.88 418 PHE A N 1
ATOM 3166 C CA . PHE A 1 418 ? -11.219 -26.547 -11.766 1 96.88 418 PHE A CA 1
ATOM 3167 C C . PHE A 1 418 ? -10.43 -25.531 -12.578 1 96.88 418 PHE A C 1
ATOM 3169 O O . PHE A 1 418 ? -9.234 -25.719 -12.836 1 96.88 418 PHE A O 1
ATOM 3176 N N . LEU A 1 419 ? -11.086 -24.484 -12.945 1 97.31 419 LEU A N 1
ATOM 3177 C CA . LEU A 1 419 ? -10.375 -23.406 -13.641 1 97.31 419 LEU A CA 1
ATOM 3178 C C . LEU A 1 419 ? -9.281 -22.812 -12.766 1 97.31 419 LEU A C 1
ATOM 3180 O O . LEU A 1 419 ? -8.148 -22.625 -13.219 1 97.31 419 LEU A O 1
ATOM 3184 N N . MET A 1 420 ? -9.602 -22.609 -11.508 1 97.5 420 MET A N 1
ATOM 3185 C CA . MET A 1 420 ? -8.656 -22.016 -10.57 1 97.5 420 MET A CA 1
ATOM 3186 C C . MET A 1 420 ? -7.48 -22.953 -10.32 1 97.5 420 MET A C 1
ATOM 3188 O O . MET A 1 420 ? -6.324 -22.516 -10.336 1 97.5 420 MET A O 1
ATOM 3192 N N . LEU A 1 421 ? -7.73 -24.219 -10.172 1 97.81 421 LEU A N 1
ATOM 3193 C CA . LEU A 1 421 ? -6.707 -25.203 -9.82 1 97.81 421 LEU A CA 1
ATOM 3194 C C . LEU A 1 421 ? -5.758 -25.438 -10.992 1 97.81 421 LEU A C 1
ATOM 3196 O O . LEU A 1 421 ? -4.66 -25.969 -10.805 1 97.81 421 LEU A O 1
ATOM 3200 N N . SER A 1 422 ? -6.145 -25.031 -12.156 1 98.12 422 SER A N 1
ATOM 3201 C CA . SER A 1 422 ? -5.32 -25.297 -13.328 1 98.12 422 SER A CA 1
ATOM 3202 C C . SER A 1 422 ? -4.293 -24.188 -13.539 1 98.12 422 SER A C 1
ATOM 3204 O O . SER A 1 422 ? -3.398 -24.328 -14.375 1 98.12 422 SER A O 1
ATOM 3206 N N . LEU A 1 423 ? -4.328 -23.156 -12.773 1 97.88 423 LEU A N 1
ATOM 3207 C CA . LEU A 1 423 ? -3.564 -21.938 -13.047 1 97.88 423 LEU A CA 1
ATOM 3208 C C . LEU A 1 423 ? -2.068 -22.203 -12.891 1 97.88 423 LEU A C 1
ATOM 3210 O O . LEU A 1 423 ? -1.274 -21.781 -13.742 1 97.88 423 LEU A O 1
ATOM 3214 N N . GLY A 1 424 ? -1.684 -22.922 -11.883 1 97.94 424 GLY A N 1
ATOM 3215 C CA . GLY A 1 424 ? -0.271 -23.188 -11.656 1 97.94 424 GLY A CA 1
ATOM 3216 C C . GLY A 1 424 ? 0.348 -24.062 -12.727 1 97.94 424 GLY A C 1
ATOM 3217 O O . GLY A 1 424 ? 1.354 -23.703 -13.336 1 97.94 424 GLY A O 1
ATOM 3218 N N . ILE A 1 425 ? -0.297 -25.109 -13.023 1 98.31 425 ILE A N 1
ATOM 3219 C CA . ILE A 1 425 ? 0.286 -26.141 -13.875 1 98.31 425 ILE A CA 1
ATOM 3220 C C . ILE A 1 425 ? 0.357 -25.625 -15.32 1 98.31 425 ILE A C 1
ATOM 3222 O O . ILE A 1 425 ? 1.215 -26.062 -16.094 1 98.31 425 ILE A O 1
ATOM 3226 N N . MET A 1 426 ? -0.436 -24.641 -15.656 1 97.62 426 MET A N 1
ATOM 3227 C CA . MET A 1 426 ? -0.395 -24.188 -17.047 1 97.62 426 MET A CA 1
ATOM 3228 C C . MET A 1 426 ? 0.872 -23.375 -17.312 1 97.62 426 MET A C 1
ATOM 3230 O O . MET A 1 426 ? 1.216 -23.125 -18.469 1 97.62 426 MET A O 1
ATOM 3234 N N . GLY A 1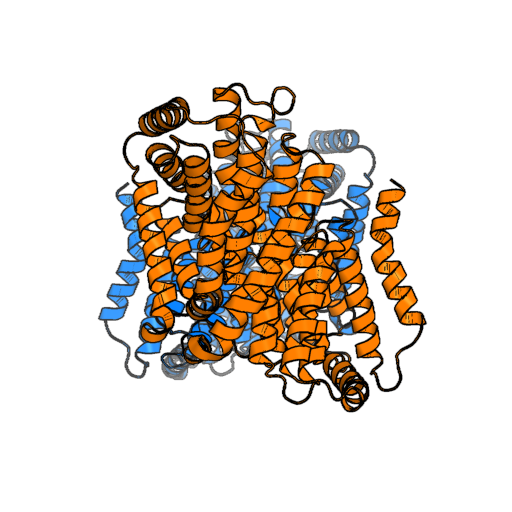 427 ? 1.604 -23.016 -16.281 1 96.44 427 GLY A N 1
ATOM 3235 C CA . GLY A 1 427 ? 2.84 -22.266 -16.438 1 96.44 427 GLY A CA 1
ATOM 3236 C C . GLY A 1 427 ? 3.92 -23.031 -17.172 1 96.44 427 GLY A C 1
ATOM 3237 O O . GLY A 1 427 ? 4.844 -22.438 -17.734 1 96.44 427 GLY A O 1
ATOM 3238 N N . ILE A 1 428 ? 3.799 -24.328 -17.297 1 97.88 428 ILE A N 1
ATOM 3239 C CA . ILE A 1 428 ? 4.836 -25.203 -17.828 1 97.88 428 ILE A CA 1
ATOM 3240 C C . ILE A 1 428 ? 4.809 -25.156 -19.344 1 97.88 428 ILE A C 1
ATOM 3242 O O . ILE A 1 428 ? 5.758 -25.594 -20 1 97.88 428 ILE A O 1
ATOM 3246 N N . LEU A 1 429 ? 3.84 -24.531 -19.953 1 96.62 429 LEU A N 1
ATOM 3247 C CA . LEU A 1 429 ? 3.516 -24.719 -21.359 1 96.62 429 LEU A CA 1
ATOM 3248 C C . LEU A 1 429 ? 4.543 -24.016 -22.25 1 96.62 429 LEU A C 1
ATOM 3250 O O . LEU A 1 429 ? 4.887 -24.516 -23.312 1 96.62 429 LEU A O 1
ATOM 3254 N N . THR A 1 430 ? 5.043 -22.828 -21.828 1 94.69 430 THR A N 1
ATOM 3255 C CA . THR A 1 430 ? 5.906 -22.031 -22.688 1 94.69 430 THR A CA 1
ATOM 3256 C C . THR A 1 430 ? 7.07 -21.453 -21.891 1 94.69 430 THR A C 1
ATOM 3258 O O . THR A 1 430 ? 7.031 -21.406 -20.656 1 94.69 430 THR A O 1
ATOM 3261 N N . PRO A 1 431 ? 8.164 -21.031 -22.562 1 93.25 431 PRO A N 1
ATOM 3262 C CA . PRO A 1 431 ? 9.305 -20.422 -21.875 1 93.25 431 PRO A CA 1
ATOM 3263 C C . PRO A 1 431 ? 8.969 -19.094 -21.234 1 93.25 431 PRO A C 1
ATOM 3265 O O . PRO A 1 431 ? 9.734 -18.578 -20.406 1 93.25 431 PRO A O 1
ATOM 3268 N N . TYR A 1 432 ? 7.797 -18.594 -21.547 1 89.56 432 TYR A N 1
ATOM 3269 C CA . TYR A 1 432 ? 7.387 -17.297 -21 1 89.56 432 TYR A CA 1
ATOM 3270 C C . TYR A 1 432 ? 6.086 -17.438 -20.219 1 89.56 432 TYR A C 1
ATOM 3272 O O . TYR A 1 432 ? 5.477 -16.422 -19.844 1 89.56 432 TYR A O 1
ATOM 3280 N N . GLY A 1 433 ? 5.602 -18.672 -19.953 1 91.38 433 GLY A N 1
ATOM 3281 C CA . GLY A 1 433 ? 4.273 -18.906 -19.406 1 91.38 433 GLY A CA 1
ATOM 3282 C C . GLY A 1 433 ? 4.117 -18.453 -17.969 1 91.38 433 GLY A C 1
ATOM 3283 O O . GLY A 1 433 ? 2.998 -18.266 -17.5 1 91.38 433 GLY A O 1
ATOM 3284 N N . THR A 1 434 ? 5.191 -18.344 -17.266 1 93.56 434 THR A N 1
ATOM 3285 C CA . THR A 1 434 ? 5.234 -17.891 -15.891 1 93.56 434 THR A CA 1
ATOM 3286 C C . THR A 1 434 ? 6.617 -17.328 -15.539 1 93.56 434 THR A C 1
ATOM 3288 O O . THR A 1 434 ? 7.562 -17.484 -16.312 1 93.56 434 THR A O 1
ATOM 3291 N N . GLY A 1 435 ? 6.754 -16.625 -14.539 1 90.25 435 GLY A N 1
ATOM 3292 C CA . GLY A 1 435 ? 8.016 -16.031 -14.117 1 90.25 435 GLY A CA 1
ATOM 3293 C C . GLY A 1 435 ? 9.148 -17.031 -14.055 1 90.25 435 GLY A C 1
ATOM 3294 O O . GLY A 1 435 ? 10.203 -16.828 -14.664 1 90.25 435 GLY A O 1
ATOM 3295 N N . PRO A 1 436 ? 8.906 -18.125 -13.383 1 95.44 436 PRO A N 1
ATOM 3296 C CA . PRO A 1 436 ? 9.945 -19.141 -13.281 1 95.44 436 PRO A CA 1
ATOM 3297 C C . PRO A 1 436 ? 10.352 -19.719 -14.641 1 95.44 436 PRO A C 1
ATOM 3299 O O . PRO A 1 436 ? 11.508 -20.094 -14.828 1 95.44 436 PRO A O 1
ATOM 3302 N N . SER A 1 437 ? 9.445 -19.766 -15.594 1 95.5 437 SER A N 1
ATOM 3303 C CA . SER A 1 437 ? 9.781 -20.266 -16.922 1 95.5 437 SER A CA 1
ATOM 3304 C C . SER A 1 437 ? 10.875 -19.422 -17.562 1 95.5 437 SER A C 1
ATOM 3306 O O . SER A 1 437 ? 11.812 -19.953 -18.172 1 95.5 437 SER A O 1
ATOM 3308 N N . THR A 1 438 ? 10.781 -18.156 -17.391 1 91.31 438 THR A N 1
ATOM 3309 C CA . THR A 1 438 ? 11.766 -17.25 -17.969 1 91.31 438 THR A CA 1
ATOM 3310 C C . THR A 1 438 ? 13.109 -17.375 -17.266 1 91.31 438 THR A C 1
ATOM 3312 O O . THR A 1 438 ? 14.164 -17.281 -17.891 1 91.31 438 THR A O 1
ATOM 3315 N N . ILE A 1 439 ? 13.07 -17.641 -16.016 1 92.5 439 ILE A N 1
ATOM 3316 C CA . ILE A 1 439 ? 14.281 -17.75 -15.211 1 92.5 439 ILE A CA 1
ATOM 3317 C C . ILE A 1 439 ? 15.039 -19.016 -15.602 1 92.5 439 ILE A C 1
ATOM 3319 O O . ILE A 1 439 ? 16.234 -18.969 -15.922 1 92.5 439 ILE A O 1
ATOM 3323 N N . TYR A 1 440 ? 14.398 -20.094 -15.664 1 96.19 440 TYR A N 1
ATOM 3324 C CA . TYR A 1 440 ? 15.055 -21.375 -15.938 1 96.19 440 TYR A CA 1
ATOM 3325 C C . TYR A 1 440 ? 15.422 -21.5 -17.406 1 96.19 440 TYR A C 1
ATOM 3327 O O . TYR A 1 440 ? 16.438 -22.094 -17.75 1 96.19 440 TYR A O 1
ATOM 3335 N N . TYR A 1 441 ? 14.594 -20.922 -18.25 1 94.62 441 TYR A N 1
ATOM 3336 C CA . TYR A 1 441 ? 14.969 -20.844 -19.656 1 94.62 441 TYR A CA 1
ATOM 3337 C C . TYR A 1 441 ? 16.203 -19.969 -19.844 1 94.62 441 TYR A C 1
ATOM 3339 O O . TYR A 1 441 ? 17.094 -20.297 -20.625 1 94.62 441 TYR A O 1
ATOM 3347 N N . GLY A 1 442 ? 16.328 -18.953 -19.172 1 92.88 442 GLY A N 1
ATOM 3348 C CA . GLY A 1 442 ? 17.422 -18 -19.25 1 92.88 442 GLY A CA 1
ATOM 3349 C C . GLY A 1 442 ? 18.719 -18.531 -18.641 1 92.88 442 GLY A C 1
ATOM 3350 O O . GLY A 1 442 ? 19.781 -17.938 -18.844 1 92.88 442 GLY A O 1
ATOM 3351 N N . SER A 1 443 ? 18.594 -19.594 -17.922 1 93.5 443 SER A N 1
ATOM 3352 C CA . SER A 1 443 ? 19.781 -20.203 -17.328 1 93.5 443 SER A CA 1
ATOM 3353 C C . SER A 1 443 ? 20.75 -20.688 -18.406 1 93.5 443 SER A C 1
ATOM 3355 O O . SER A 1 443 ? 21.922 -20.891 -18.141 1 93.5 443 SER A O 1
ATOM 3357 N N . GLY A 1 444 ? 20.203 -20.984 -19.609 1 93.88 444 GLY A N 1
ATOM 3358 C CA . GLY A 1 444 ? 21.031 -21.406 -20.719 1 93.88 444 GLY A CA 1
ATOM 3359 C C . GLY A 1 444 ? 21.188 -22.906 -20.828 1 93.88 444 GLY A C 1
ATOM 3360 O O . GLY A 1 444 ? 21.656 -23.422 -21.844 1 93.88 444 GLY A O 1
ATOM 3361 N N . TYR A 1 445 ? 20.719 -23.641 -19.828 1 96.75 445 TYR A N 1
ATOM 3362 C CA . TYR A 1 445 ? 20.891 -25.094 -19.828 1 96.75 445 TYR A CA 1
ATOM 3363 C C . TYR A 1 445 ? 19.906 -25.766 -20.766 1 96.75 445 TYR A C 1
ATOM 3365 O O . TYR A 1 445 ? 20.156 -26.859 -21.281 1 96.75 445 TYR A O 1
ATOM 3373 N N . ILE A 1 446 ? 18.797 -25.109 -20.938 1 96.56 446 ILE A N 1
ATOM 3374 C CA . ILE A 1 446 ? 17.719 -25.719 -21.734 1 96.56 446 ILE A CA 1
ATOM 3375 C C . ILE A 1 446 ? 17.609 -24.984 -23.078 1 96.56 446 ILE A C 1
ATOM 3377 O O . ILE A 1 446 ? 17.312 -23.797 -23.125 1 96.56 446 ILE A O 1
ATOM 3381 N N . GLN A 1 447 ? 17.781 -25.688 -24.078 1 93.62 447 GLN A N 1
ATOM 3382 C CA . GLN A 1 447 ? 17.641 -25.109 -25.406 1 93.62 447 GLN A CA 1
ATOM 3383 C C . GLN A 1 447 ? 16.172 -24.844 -25.734 1 93.62 447 GLN A C 1
ATOM 3385 O O . GLN A 1 447 ? 15.281 -25.516 -25.203 1 93.62 447 GLN A O 1
ATOM 3390 N N . SER A 1 448 ? 15.953 -23.938 -26.641 1 93.06 448 SER A N 1
ATOM 3391 C CA . SER A 1 448 ? 14.602 -23.531 -27 1 93.06 448 SER A CA 1
ATOM 3392 C C . SER A 1 448 ? 13.781 -24.734 -27.484 1 93.06 448 SER A C 1
ATOM 3394 O O . SER A 1 448 ? 12.648 -24.938 -27.031 1 93.06 448 SER A O 1
ATOM 3396 N N . LYS A 1 449 ? 14.367 -25.5 -28.375 1 93.38 449 LYS A N 1
ATOM 3397 C CA . LYS A 1 449 ? 13.656 -26.641 -28.922 1 93.38 449 LYS A CA 1
ATOM 3398 C C . LYS A 1 449 ? 13.273 -27.641 -27.844 1 93.38 449 LYS A C 1
ATOM 3400 O O . LYS A 1 449 ? 12.172 -28.188 -27.859 1 93.38 449 LYS A O 1
ATOM 3405 N N . ASP A 1 450 ? 14.102 -27.828 -26.922 1 95.56 450 ASP A N 1
ATOM 3406 C CA . ASP A 1 450 ? 13.852 -28.766 -25.828 1 95.56 450 ASP A CA 1
ATOM 3407 C C . ASP A 1 450 ? 12.789 -28.203 -24.875 1 95.56 450 ASP A C 1
ATOM 3409 O O . ASP A 1 450 ? 11.938 -28.953 -24.391 1 95.56 450 ASP A O 1
ATOM 3413 N N . PHE A 1 451 ? 12.867 -26.906 -24.625 1 96.75 451 PHE A N 1
ATOM 3414 C CA . PHE A 1 451 ? 11.875 -26.328 -23.734 1 96.75 451 PHE A CA 1
ATOM 3415 C C . PHE A 1 451 ? 10.461 -26.516 -24.281 1 96.75 451 PHE A C 1
ATOM 3417 O O . PHE A 1 451 ? 9.555 -26.922 -23.562 1 96.75 451 PHE A O 1
ATOM 3424 N N . TRP A 1 452 ? 10.305 -26.234 -25.562 1 95.56 452 TRP A N 1
ATOM 3425 C CA . TRP A 1 452 ? 8.984 -26.375 -26.172 1 95.56 452 TRP A CA 1
ATOM 3426 C C . TRP A 1 452 ? 8.539 -27.828 -26.188 1 95.56 452 TRP A C 1
ATOM 3428 O O . TRP A 1 452 ? 7.367 -28.125 -25.922 1 95.56 452 TRP A O 1
ATOM 3438 N N . LYS A 1 453 ? 9.445 -28.703 -26.469 1 96.94 453 LYS A N 1
ATOM 3439 C CA . LYS A 1 453 ? 9.141 -30.125 -26.469 1 96.94 453 LYS A CA 1
ATOM 3440 C C . LYS A 1 453 ? 8.75 -30.594 -25.062 1 96.94 453 LYS A C 1
ATOM 3442 O O . LYS A 1 453 ? 7.727 -31.266 -24.891 1 96.94 453 LYS A O 1
ATOM 3447 N N . TRP A 1 454 ? 9.586 -30.281 -24.078 1 98 454 TRP A N 1
ATOM 3448 C CA . TRP A 1 454 ? 9.32 -30.703 -22.719 1 98 454 TRP A CA 1
ATOM 3449 C C . TRP A 1 454 ? 8.07 -30.031 -22.172 1 98 454 TRP A C 1
ATOM 3451 O O . TRP A 1 454 ? 7.293 -30.641 -21.438 1 98 454 TRP A O 1
ATOM 3461 N N . GLY A 1 455 ? 7.918 -28.719 -22.516 1 97.75 455 GLY A N 1
ATOM 3462 C CA . GLY A 1 455 ? 6.695 -28.031 -22.125 1 97.75 455 GLY A CA 1
ATOM 3463 C C . GLY A 1 455 ? 5.441 -28.719 -22.641 1 97.75 455 GLY A C 1
ATOM 3464 O O . GLY A 1 455 ? 4.449 -28.828 -21.906 1 97.75 455 GLY A O 1
ATOM 3465 N N . PHE A 1 456 ? 5.543 -29.156 -23.844 1 96.75 456 PHE A N 1
ATOM 3466 C CA . PHE A 1 456 ? 4.414 -29.875 -24.438 1 96.75 456 PHE A CA 1
ATOM 3467 C C . PHE A 1 456 ? 4.168 -31.188 -23.703 1 96.75 456 PHE A C 1
ATOM 3469 O O . PHE A 1 456 ? 3.033 -31.5 -23.328 1 96.75 456 PHE A O 1
ATOM 3476 N N . ILE A 1 457 ? 5.148 -31.953 -23.469 1 97.94 457 ILE A N 1
ATOM 3477 C CA . ILE A 1 457 ? 5.043 -33.281 -22.844 1 97.94 457 ILE A CA 1
ATOM 3478 C C . ILE A 1 457 ? 4.527 -33.125 -21.422 1 97.94 457 ILE A C 1
ATOM 3480 O O . ILE A 1 457 ? 3.555 -33.781 -21.031 1 97.94 457 ILE A O 1
ATOM 3484 N N . PHE A 1 458 ? 5.141 -32.312 -20.672 1 98.5 458 PHE A N 1
ATOM 3485 C CA . PHE A 1 458 ? 4.754 -32.156 -19.266 1 98.5 458 PHE A CA 1
ATOM 3486 C C . PHE A 1 458 ? 3.416 -31.422 -19.172 1 98.5 458 PHE A C 1
ATOM 3488 O O . PHE A 1 458 ? 2.617 -31.703 -18.266 1 98.5 458 PHE A O 1
ATOM 3495 N N . GLY A 1 459 ? 3.215 -30.406 -20.047 1 98.25 459 GLY A N 1
ATOM 3496 C CA . GLY A 1 459 ? 1.904 -29.781 -20.078 1 98.25 459 GLY A CA 1
ATOM 3497 C C . GLY A 1 459 ? 0.772 -30.766 -20.297 1 98.25 459 GLY A C 1
ATOM 3498 O O . GLY A 1 459 ? -0.254 -30.703 -19.609 1 98.25 459 GLY A O 1
ATOM 3499 N N . PHE A 1 460 ? 0.993 -31.625 -21.188 1 97.75 460 PHE A N 1
ATOM 3500 C CA . PHE A 1 460 ? -0.016 -32.625 -21.469 1 97.75 460 PHE A CA 1
ATOM 3501 C C . PHE A 1 460 ? -0.15 -33.594 -20.281 1 97.75 460 PHE A C 1
ATOM 3503 O O . PHE A 1 460 ? -1.257 -34.031 -19.953 1 97.75 460 PHE A O 1
ATOM 3510 N N . LEU A 1 461 ? 0.94 -33.969 -19.734 1 97.94 461 LEU A N 1
ATOM 3511 C CA . LEU A 1 461 ? 0.894 -34.812 -18.547 1 97.94 461 LEU A CA 1
ATOM 3512 C C . LEU A 1 461 ? 0.066 -34.156 -17.438 1 97.94 461 LEU A C 1
ATOM 3514 O O . LEU A 1 461 ? -0.8 -34.812 -16.844 1 97.94 461 LEU A O 1
ATOM 3518 N N . TYR A 1 462 ? 0.391 -32.875 -17.141 1 98.62 462 TYR A N 1
ATOM 3519 C CA . TYR A 1 462 ? -0.328 -32.125 -16.109 1 98.62 462 TYR A CA 1
ATOM 3520 C C . TYR A 1 462 ? -1.825 -32.125 -16.391 1 98.62 462 TYR A C 1
ATOM 3522 O O . TYR A 1 462 ? -2.637 -32.344 -15.5 1 98.62 462 TYR A O 1
ATOM 3530 N N . LEU A 1 463 ? -2.143 -31.844 -17.672 1 98.06 463 LEU A N 1
ATOM 3531 C CA . LEU A 1 463 ? -3.549 -31.766 -18.047 1 98.06 463 LEU A CA 1
ATOM 3532 C C . LEU A 1 463 ? -4.238 -33.125 -17.875 1 98.06 463 LEU A C 1
ATOM 3534 O O . LEU A 1 463 ? -5.344 -33.188 -17.328 1 98.06 463 LEU A O 1
ATOM 3538 N N . ILE A 1 464 ? -3.615 -34.188 -18.297 1 97.81 464 ILE A N 1
ATOM 3539 C CA . ILE A 1 464 ? -4.195 -35.5 -18.219 1 97.81 464 ILE A CA 1
ATOM 3540 C C . ILE A 1 464 ? -4.391 -35.906 -16.75 1 97.81 464 ILE A C 1
ATOM 3542 O O . ILE A 1 464 ? -5.461 -36.406 -16.375 1 97.81 464 ILE A O 1
ATOM 3546 N N . VAL A 1 465 ? -3.354 -35.75 -15.961 1 98.12 465 VAL A N 1
ATOM 3547 C CA . VAL A 1 465 ? -3.453 -36.125 -14.547 1 98.12 465 VAL A CA 1
ATOM 3548 C C . VAL A 1 465 ? -4.512 -35.25 -13.867 1 98.12 465 VAL A C 1
ATOM 3550 O O . VAL A 1 465 ? -5.277 -35.719 -13.031 1 98.12 465 VAL A O 1
ATOM 3553 N N . PHE A 1 466 ? -4.547 -33.969 -14.219 1 98.19 466 PHE A N 1
ATOM 3554 C CA . PHE A 1 466 ? -5.523 -33.031 -13.648 1 98.19 466 PHE A CA 1
ATOM 3555 C C . PHE A 1 466 ? -6.941 -33.5 -13.969 1 98.19 466 PHE A C 1
ATOM 3557 O O . PHE A 1 466 ? -7.793 -33.562 -13.078 1 98.19 466 PHE A O 1
ATOM 3564 N N . LEU A 1 467 ? -7.234 -33.844 -15.219 1 96.69 467 LEU A N 1
ATOM 3565 C CA . LEU A 1 467 ? -8.57 -34.219 -15.656 1 96.69 467 LEU A CA 1
ATOM 3566 C C . LEU A 1 467 ? -8.938 -35.594 -15.133 1 96.69 467 LEU A C 1
ATOM 3568 O O . LEU A 1 467 ? -10.094 -35.844 -14.805 1 96.69 467 LEU A O 1
ATOM 3572 N N . SER A 1 468 ? -7.938 -36.5 -14.992 1 96.56 468 SER A N 1
ATOM 3573 C CA . SER A 1 468 ? -8.242 -37.906 -14.664 1 96.56 468 SER A CA 1
ATOM 3574 C C . SER A 1 468 ? -8.18 -38.156 -13.164 1 96.56 468 SER A C 1
ATOM 3576 O O . SER A 1 468 ? -8.773 -39.094 -12.656 1 96.56 468 SER A O 1
ATOM 3578 N N . VAL A 1 469 ? -7.445 -37.312 -12.438 1 97.06 469 VAL A N 1
ATOM 3579 C CA . VAL A 1 469 ? -7.281 -37.562 -11.008 1 97.06 469 VAL A CA 1
ATOM 3580 C C . VAL A 1 469 ? -7.988 -36.469 -10.211 1 97.06 469 VAL A C 1
ATOM 3582 O O . VAL A 1 469 ? -8.828 -36.75 -9.352 1 97.06 469 VAL A O 1
ATOM 3585 N N . CYS A 1 470 ? -7.695 -35.219 -10.516 1 95.62 470 CYS A N 1
ATOM 3586 C CA . CYS A 1 470 ? -8.211 -34.125 -9.719 1 95.62 470 CYS A CA 1
ATOM 3587 C C . CYS A 1 470 ? -9.727 -34 -9.852 1 95.62 470 CYS A C 1
ATOM 3589 O O . CYS A 1 470 ? -10.438 -33.875 -8.859 1 95.62 470 CYS A O 1
ATOM 3591 N N . ILE A 1 471 ? -10.242 -34.062 -11.102 1 93.31 471 ILE A N 1
ATOM 3592 C CA . ILE A 1 471 ? -11.656 -33.812 -11.359 1 93.31 471 ILE A CA 1
ATOM 3593 C C . ILE A 1 471 ? -12.5 -34.906 -10.703 1 93.31 471 ILE A C 1
ATOM 3595 O O . ILE A 1 471 ? -13.406 -34.594 -9.922 1 93.31 471 ILE A O 1
ATOM 3599 N N . PRO A 1 472 ? -12.148 -36.188 -10.898 1 92.38 472 PRO A N 1
ATOM 3600 C CA . PRO A 1 472 ? -12.953 -37.219 -10.195 1 92.38 472 PRO A CA 1
ATOM 3601 C C . PRO A 1 472 ? -12.789 -37.125 -8.68 1 92.38 472 PRO A C 1
ATOM 3603 O O . PRO A 1 472 ? -13.75 -37.375 -7.941 1 92.38 472 PRO A O 1
ATOM 3606 N N . TRP A 1 473 ? -11.625 -36.812 -8.203 1 95.12 473 TRP A N 1
ATOM 3607 C CA . TRP A 1 473 ? -11.383 -36.688 -6.77 1 95.12 473 TRP A CA 1
ATOM 3608 C C . TRP A 1 473 ? -12.281 -35.625 -6.168 1 95.12 473 TRP A C 1
ATOM 3610 O O . TRP A 1 473 ? -12.891 -35.812 -5.117 1 95.12 473 TRP A O 1
ATOM 3620 N N . VAL A 1 474 ? -12.383 -34.5 -6.801 1 92.88 474 VAL A N 1
ATOM 3621 C CA . VAL A 1 474 ? -13.188 -33.375 -6.293 1 92.88 474 VAL A CA 1
ATOM 3622 C C . VAL A 1 474 ? -14.672 -33.75 -6.379 1 92.88 474 VAL A C 1
ATOM 3624 O O . VAL A 1 474 ? -15.422 -33.531 -5.426 1 92.88 474 VAL A O 1
ATOM 3627 N N . LYS A 1 475 ? -15.07 -34.344 -7.438 1 85.94 475 LYS A N 1
ATOM 3628 C CA . LYS A 1 475 ? -16.469 -34.688 -7.68 1 85.94 475 LYS A CA 1
ATOM 3629 C C . LYS A 1 475 ? -16.969 -35.719 -6.684 1 85.94 475 LYS A C 1
ATOM 3631 O O . LYS A 1 475 ? -18.094 -35.625 -6.188 1 85.94 475 LYS A O 1
ATOM 3636 N N . PHE A 1 476 ? -16.062 -36.594 -6.305 1 86.94 476 PHE A N 1
ATOM 3637 C CA . PHE A 1 476 ? -16.594 -37.75 -5.59 1 86.94 476 PHE A CA 1
ATOM 3638 C C . PHE A 1 476 ? -16.156 -37.719 -4.129 1 86.94 476 PHE A C 1
ATOM 3640 O O . PHE A 1 476 ? -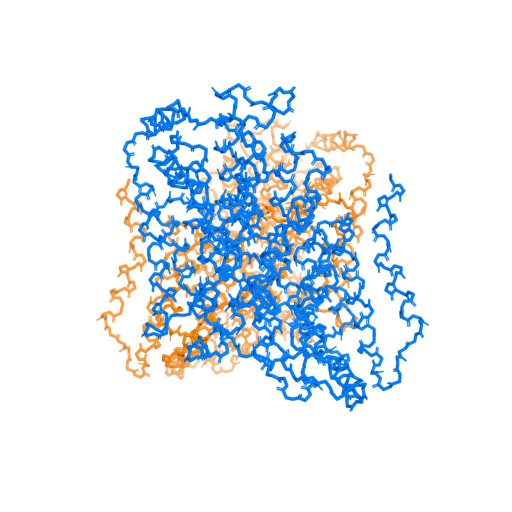16.781 -38.375 -3.279 1 86.94 476 PHE A O 1
ATOM 3647 N N . ILE A 1 477 ? -15.102 -36.969 -3.744 1 86.06 477 ILE A N 1
ATOM 3648 C CA . ILE A 1 477 ? -14.562 -37.094 -2.395 1 86.06 477 ILE A CA 1
ATOM 3649 C C . ILE A 1 477 ? -14.438 -35.688 -1.768 1 86.06 477 ILE A C 1
ATOM 3651 O O . ILE A 1 477 ? -15.07 -35.406 -0.751 1 86.06 477 ILE A O 1
ATOM 3655 N N . ALA A 1 478 ? -13.742 -34.812 -2.426 1 82.12 478 ALA A N 1
ATOM 3656 C CA . ALA A 1 478 ? -13.312 -33.562 -1.821 1 82.12 478 ALA A CA 1
ATOM 3657 C C . ALA A 1 478 ? -14.492 -32.594 -1.653 1 82.12 478 ALA A C 1
ATOM 3659 O O . ALA A 1 478 ? -14.469 -31.719 -0.78 1 82.12 478 ALA A O 1
ATOM 3660 N N . TYR A 1 479 ? -15.469 -32.75 -2.461 1 78.81 479 TYR A N 1
ATOM 3661 C CA . TYR A 1 479 ? -16.594 -31.812 -2.41 1 78.81 479 TYR A CA 1
ATOM 3662 C C . TYR A 1 479 ? -17.234 -31.812 -1.028 1 78.81 479 TYR A C 1
ATOM 3664 O O . TYR A 1 479 ? -17.828 -30.812 -0.621 1 78.81 479 TYR A O 1
ATOM 3672 N N . ARG A 1 480 ? -17 -32.812 -0.307 1 75.5 480 ARG A N 1
ATOM 3673 C CA . ARG A 1 480 ? -17.562 -32.938 1.031 1 75.5 480 ARG A CA 1
ATOM 3674 C C . ARG A 1 480 ? -17 -31.875 1.96 1 75.5 480 ARG A C 1
ATOM 3676 O O . ARG A 1 480 ? -17.625 -31.531 2.975 1 75.5 480 ARG A O 1
ATOM 3683 N N . TRP A 1 481 ? -15.859 -31.375 1.564 1 73.44 481 TRP A N 1
ATOM 3684 C CA . TRP A 1 481 ? -15.18 -30.422 2.434 1 73.44 481 TRP A CA 1
ATOM 3685 C C . TRP A 1 481 ? -15.211 -29.016 1.83 1 73.44 481 TRP A C 1
ATOM 3687 O O . TRP A 1 481 ? -14.695 -28.078 2.424 1 73.44 481 TRP A O 1
ATOM 3697 N N . LEU A 1 482 ? -15.734 -28.953 0.69 1 73.75 482 LEU A N 1
ATOM 3698 C CA . LEU A 1 482 ? -15.703 -27.672 -0.007 1 73.75 482 LEU A CA 1
ATOM 3699 C C . LEU A 1 482 ? -16.906 -26.828 0.367 1 73.75 482 LEU A C 1
ATOM 3701 O O . LEU A 1 482 ? -18 -27.359 0.604 1 73.75 482 LEU A O 1
ATOM 3705 N N . MET B 1 1 ? 18.562 -1.697 25.969 1 52.69 1 MET B N 1
ATOM 3706 C CA . MET B 1 1 ? 17.75 -2.889 25.734 1 52.69 1 MET B CA 1
ATOM 3707 C C . MET B 1 1 ? 16.547 -2.93 26.688 1 52.69 1 MET B C 1
ATOM 3709 O O . MET B 1 1 ? 15.414 -3.154 26.25 1 52.69 1 MET B O 1
ATOM 3713 N N . THR B 1 2 ? 16.812 -2.564 27.844 1 58.81 2 THR B N 1
ATOM 3714 C CA . THR B 1 2 ? 15.742 -2.596 28.844 1 58.81 2 THR B CA 1
ATOM 3715 C C . THR B 1 2 ? 14.758 -1.45 28.625 1 58.81 2 THR B C 1
ATOM 3717 O O . THR B 1 2 ? 13.547 -1.646 28.688 1 58.81 2 THR B O 1
ATOM 3720 N N . LYS B 1 3 ? 15.188 -0.297 28.328 1 67.12 3 LYS B N 1
ATOM 3721 C CA . LYS B 1 3 ? 14.32 0.857 28.109 1 67.12 3 LYS B CA 1
ATOM 3722 C C . LYS B 1 3 ? 13.445 0.663 26.875 1 67.12 3 LYS B C 1
ATOM 3724 O O . LYS B 1 3 ? 12.258 1.004 26.891 1 67.12 3 LYS B O 1
ATOM 3729 N N . GLN B 1 4 ? 14.07 0.141 26 1 76.62 4 GLN B N 1
ATOM 3730 C CA . GLN B 1 4 ? 13.328 -0.109 24.766 1 76.62 4 GLN B CA 1
ATOM 3731 C C . GLN B 1 4 ? 12.219 -1.131 25 1 76.62 4 GLN B C 1
ATOM 3733 O O . GLN B 1 4 ? 11.102 -0.964 24.5 1 76.62 4 GLN B O 1
ATOM 3738 N N . ILE B 1 5 ? 12.523 -2.129 25.797 1 77.88 5 ILE B N 1
ATOM 3739 C CA . ILE B 1 5 ? 11.539 -3.168 26.078 1 77.88 5 ILE B CA 1
ATOM 3740 C C . ILE B 1 5 ? 10.398 -2.588 26.906 1 77.88 5 ILE B C 1
ATOM 3742 O O . ILE B 1 5 ? 9.234 -2.908 26.672 1 77.88 5 ILE B O 1
ATOM 3746 N N . LEU B 1 6 ? 10.742 -1.73 27.812 1 79.38 6 LEU B N 1
ATOM 3747 C CA . LEU B 1 6 ? 9.727 -1.107 28.641 1 79.38 6 LEU B CA 1
ATOM 3748 C C . LEU B 1 6 ? 8.812 -0.211 27.812 1 79.38 6 LEU B C 1
ATOM 3750 O O . LEU B 1 6 ? 7.598 -0.182 28.031 1 79.38 6 LEU B O 1
ATOM 3754 N N . THR B 1 7 ? 9.367 0.403 26.891 1 83.88 7 THR B N 1
ATOM 3755 C CA . THR B 1 7 ? 8.57 1.3 26.062 1 83.88 7 THR B CA 1
ATOM 3756 C C . THR B 1 7 ? 7.668 0.507 25.109 1 83.88 7 THR B C 1
ATOM 3758 O O . THR B 1 7 ? 6.562 0.947 24.797 1 83.88 7 THR B O 1
ATOM 3761 N N . ILE B 1 8 ? 8.164 -0.641 24.828 1 84.69 8 ILE B N 1
ATOM 3762 C CA . ILE B 1 8 ? 7.367 -1.496 23.953 1 84.69 8 ILE B CA 1
ATOM 3763 C C . ILE B 1 8 ? 6.227 -2.129 24.75 1 84.69 8 ILE B C 1
ATOM 3765 O O . ILE B 1 8 ? 5.117 -2.291 24.219 1 84.69 8 ILE B O 1
ATOM 3769 N N . LEU B 1 9 ? 6.438 -2.369 26 1 89 9 LEU B N 1
ATOM 3770 C CA . LEU B 1 9 ? 5.457 -3.092 26.797 1 89 9 LEU B CA 1
ATOM 3771 C C . LEU B 1 9 ? 4.48 -2.127 27.469 1 89 9 LEU B C 1
ATOM 3773 O O . LEU B 1 9 ? 3.389 -2.527 27.875 1 89 9 LEU B O 1
ATOM 3777 N N . ALA B 1 10 ? 4.812 -0.907 27.547 1 90 10 ALA B N 1
ATOM 3778 C CA . ALA B 1 10 ? 4.008 0.084 28.25 1 90 10 ALA B CA 1
ATOM 3779 C C . ALA B 1 10 ? 2.596 0.152 27.688 1 90 10 ALA B C 1
ATOM 3781 O O . ALA B 1 10 ? 1.615 0.114 28.438 1 90 10 ALA B O 1
ATOM 3782 N N . PRO B 1 11 ? 2.432 0.209 26.344 1 91.38 11 PRO B N 1
ATOM 3783 C CA . PRO B 1 11 ? 1.072 0.238 25.797 1 91.38 11 PRO B CA 1
ATOM 3784 C C . PRO B 1 11 ? 0.249 -0.983 26.203 1 91.38 11 PRO B C 1
ATOM 3786 O O . PRO B 1 11 ? -0.928 -0.853 26.547 1 91.38 11 PRO B O 1
ATOM 3789 N N . PHE B 1 12 ? 0.886 -2.09 26.234 1 92.25 12 PHE B N 1
ATOM 3790 C CA . PHE B 1 12 ? 0.195 -3.324 26.578 1 92.25 12 PHE B CA 1
ATOM 3791 C C . PHE B 1 12 ? -0.177 -3.334 28.062 1 92.25 12 PHE B C 1
ATOM 3793 O O . PHE B 1 12 ? -1.29 -3.721 28.422 1 92.25 12 PHE B O 1
ATOM 3800 N N . PHE B 1 13 ? 0.736 -2.926 28.859 1 92.94 13 PHE B N 1
ATOM 3801 C CA . PHE B 1 13 ? 0.525 -2.916 30.297 1 92.94 13 PHE B CA 1
ATOM 3802 C C . PHE B 1 13 ? -0.588 -1.946 30.688 1 92.94 13 PHE B C 1
ATOM 3804 O O . PHE B 1 13 ? -1.456 -2.275 31.484 1 92.94 13 PHE B O 1
ATOM 3811 N N . ILE B 1 14 ? -0.579 -0.822 30.141 1 92.38 14 ILE B N 1
ATOM 3812 C CA . ILE B 1 14 ? -1.563 0.198 30.484 1 92.38 14 ILE B CA 1
ATOM 3813 C C . ILE B 1 14 ? -2.947 -0.241 30.016 1 92.38 14 ILE B C 1
ATOM 3815 O O . ILE B 1 14 ? -3.938 -0.073 30.734 1 92.38 14 ILE B O 1
ATOM 3819 N N . ALA B 1 15 ? -3.012 -0.78 28.781 1 93.75 15 ALA B N 1
ATOM 3820 C CA . ALA B 1 15 ? -4.289 -1.285 28.281 1 93.75 15 ALA B CA 1
ATOM 3821 C C . ALA B 1 15 ? -4.84 -2.379 29.188 1 93.75 15 ALA B C 1
ATOM 3823 O O . ALA B 1 15 ? -6.035 -2.398 29.5 1 93.75 15 ALA B O 1
ATOM 3824 N N . THR B 1 16 ? -3.951 -3.258 29.625 1 95.25 16 THR B N 1
ATOM 3825 C CA . THR B 1 16 ? -4.363 -4.363 30.484 1 95.25 16 THR B CA 1
ATOM 3826 C C . THR B 1 16 ? -4.785 -3.85 31.859 1 95.25 16 THR B C 1
ATOM 3828 O O . THR B 1 16 ? -5.773 -4.32 32.438 1 95.25 16 THR B O 1
ATOM 3831 N N . LEU B 1 17 ? -4.059 -2.943 32.375 1 94.81 17 LEU B N 1
ATOM 3832 C CA . LEU B 1 17 ? -4.406 -2.346 33.656 1 94.81 17 LEU B CA 1
ATOM 3833 C C . LEU B 1 17 ? -5.77 -1.664 33.594 1 94.81 17 LEU B C 1
ATOM 3835 O O . LEU B 1 17 ? -6.59 -1.807 34.5 1 94.81 17 LEU B O 1
ATOM 3839 N N . LEU B 1 18 ? -5.973 -0.918 32.562 1 93.56 18 LEU B N 1
ATOM 3840 C CA . LEU B 1 18 ? -7.254 -0.245 32.344 1 93.56 18 LEU B CA 1
ATOM 3841 C C . LEU B 1 18 ? -8.391 -1.256 32.281 1 93.56 18 LEU B C 1
ATOM 3843 O O . LEU B 1 18 ? -9.469 -1.031 32.812 1 93.56 18 LEU B O 1
ATOM 3847 N N . TYR B 1 19 ? -8.148 -2.316 31.578 1 95.12 19 TYR B N 1
ATOM 3848 C CA . TYR B 1 19 ? -9.164 -3.355 31.422 1 95.12 19 TYR B CA 1
ATOM 3849 C C . TYR B 1 19 ? -9.57 -3.926 32.781 1 95.12 19 TYR B C 1
ATOM 3851 O O . TYR B 1 19 ? -10.758 -4.156 33.031 1 95.12 19 TYR B O 1
ATOM 3859 N N . PHE B 1 20 ? -8.609 -4.098 33.625 1 94.81 20 PHE B N 1
ATOM 3860 C CA . PHE B 1 20 ? -8.875 -4.734 34.906 1 94.81 20 PHE B CA 1
ATOM 3861 C C . PHE B 1 20 ? -9.5 -3.748 35.875 1 94.81 20 PHE B C 1
ATOM 3863 O O . PHE B 1 20 ? -10.039 -4.148 36.938 1 94.81 20 PHE B O 1
ATOM 3870 N N . LEU B 1 21 ? -9.469 -2.496 35.625 1 92.94 21 LEU B N 1
ATOM 3871 C CA . LEU B 1 21 ? -10.18 -1.511 36.406 1 92.94 21 LEU B CA 1
ATOM 3872 C C . LEU B 1 21 ? -11.688 -1.672 36.25 1 92.94 21 LEU B C 1
ATOM 3874 O O . LEU B 1 21 ? -12.453 -1.18 37.094 1 92.94 21 LEU B O 1
ATOM 3878 N N . GLY B 1 22 ? -12.141 -2.305 35.281 1 90.88 22 GLY B N 1
ATOM 3879 C CA . GLY B 1 22 ? -13.547 -2.619 35.062 1 90.88 22 GLY B CA 1
ATOM 3880 C C . GLY B 1 22 ? -14.266 -1.63 34.188 1 90.88 22 GLY B C 1
ATOM 3881 O O . GLY B 1 22 ? -13.938 -0.442 34.156 1 90.88 22 GLY B O 1
ATOM 3882 N N . ALA B 1 23 ? -15.195 -2.125 33.531 1 91.44 23 ALA B N 1
ATOM 3883 C CA . ALA B 1 23 ? -16 -1.29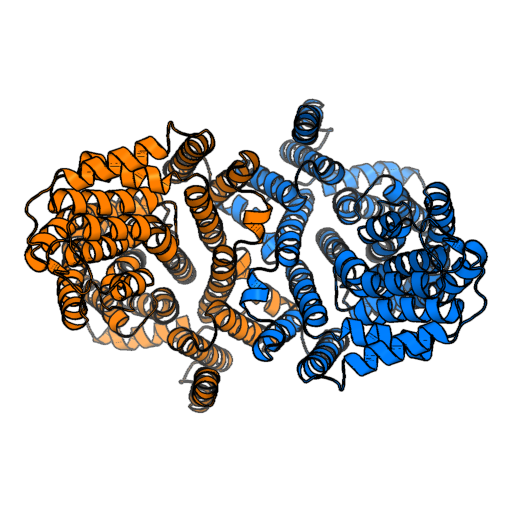6 32.625 1 91.44 23 ALA B CA 1
ATOM 3884 C C . ALA B 1 23 ? -16.891 -0.347 33.406 1 91.44 23 ALA B C 1
ATOM 3886 O O . ALA B 1 23 ? -17.469 -0.736 34.438 1 91.44 23 ALA B O 1
ATOM 3887 N N . PRO B 1 24 ? -16.938 0.905 33.031 1 90.62 24 PRO B N 1
ATOM 3888 C CA . PRO B 1 24 ? -17.922 1.796 33.656 1 90.62 24 PRO B CA 1
ATOM 3889 C C . PRO B 1 24 ? -19.359 1.275 33.531 1 90.62 24 PRO B C 1
ATOM 3891 O O . PRO B 1 24 ? -19.656 0.508 32.594 1 90.62 24 PRO B O 1
ATOM 3894 N N . ASP B 1 25 ? -20.203 1.737 34.375 1 90.12 25 ASP B N 1
ATOM 3895 C CA . ASP B 1 25 ? -21.594 1.319 34.344 1 90.12 25 ASP B CA 1
ATOM 3896 C C . ASP B 1 25 ? -22.266 1.735 33.031 1 90.12 25 ASP B C 1
ATOM 3898 O O . ASP B 1 25 ? -22.109 2.875 32.594 1 90.12 25 ASP B O 1
ATOM 3902 N N . GLY B 1 26 ? -22.859 0.714 32.438 1 88.56 26 GLY B N 1
ATOM 3903 C CA . GLY B 1 26 ? -23.609 1.023 31.219 1 88.56 26 GLY B CA 1
ATOM 3904 C C . GLY B 1 26 ? -22.812 0.772 29.953 1 88.56 26 GLY B C 1
ATOM 3905 O O . GLY B 1 26 ? -23.375 0.792 28.859 1 88.56 26 GLY B O 1
ATOM 3906 N N . LEU B 1 27 ? -21.594 0.507 30.109 1 92.12 27 LEU B N 1
ATOM 3907 C CA . LEU B 1 27 ? -20.766 0.273 28.922 1 92.12 27 LEU B CA 1
ATOM 3908 C C . LEU B 1 27 ? -20.625 -1.221 28.641 1 92.12 27 LEU B C 1
ATOM 3910 O O . LEU B 1 27 ? -20.297 -1.992 29.547 1 92.12 27 LEU B O 1
ATOM 3914 N N . ASN B 1 28 ? -20.938 -1.583 27.469 1 92.38 28 ASN B N 1
ATOM 3915 C CA . ASN B 1 28 ? -20.781 -2.965 27.031 1 92.38 28 ASN B CA 1
ATOM 3916 C C . ASN B 1 28 ? -19.344 -3.457 27.203 1 92.38 28 ASN B C 1
ATOM 3918 O O . ASN B 1 28 ? -18.406 -2.715 26.953 1 92.38 28 ASN B O 1
ATOM 3922 N N . PRO B 1 29 ? -19.234 -4.703 27.703 1 92.81 29 PRO B N 1
ATOM 3923 C CA . PRO B 1 29 ? -17.891 -5.242 27.922 1 92.81 29 PRO B CA 1
ATOM 3924 C C . PRO B 1 29 ? -17.031 -5.223 26.656 1 92.81 29 PRO B C 1
ATOM 3926 O O . PRO B 1 29 ? -15.812 -4.996 26.734 1 92.81 29 PRO B O 1
ATOM 3929 N N . ASN B 1 30 ? -17.625 -5.453 25.547 1 94.69 30 ASN B N 1
ATOM 3930 C CA . ASN B 1 30 ? -16.875 -5.406 24.297 1 94.69 30 ASN B CA 1
ATOM 3931 C C . ASN B 1 30 ? -16.391 -3.992 23.984 1 94.69 30 ASN B C 1
ATOM 3933 O O . ASN B 1 30 ? -15.289 -3.807 23.484 1 94.69 30 ASN B O 1
ATOM 3937 N N . ALA B 1 31 ? -17.25 -3.086 24.234 1 94.94 31 ALA B N 1
ATOM 3938 C CA . ALA B 1 31 ? -16.875 -1.688 24.047 1 94.94 31 ALA B CA 1
ATOM 3939 C C . ALA B 1 31 ? -15.727 -1.295 24.969 1 94.94 31 ALA B C 1
ATOM 3941 O O . ALA B 1 31 ? -14.812 -0.571 24.562 1 94.94 31 ALA B O 1
ATOM 3942 N N . TRP B 1 32 ? -15.789 -1.807 26.188 1 95.5 32 TRP B N 1
ATOM 3943 C CA . TRP B 1 32 ? -14.734 -1.515 27.156 1 95.5 32 TRP B CA 1
ATOM 3944 C C . TRP B 1 32 ? -13.406 -2.123 26.719 1 95.5 32 TRP B C 1
ATOM 3946 O O . TRP B 1 32 ? -12.375 -1.448 26.734 1 95.5 32 TRP B O 1
ATOM 3956 N N . LEU B 1 33 ? -13.438 -3.369 26.375 1 96.56 33 LEU B N 1
ATOM 3957 C CA . LEU B 1 33 ? -12.227 -4.027 25.891 1 96.56 33 LEU B CA 1
ATOM 3958 C C . LEU B 1 33 ? -11.641 -3.271 24.703 1 96.56 33 LEU B C 1
ATOM 3960 O O . LEU B 1 33 ? -10.43 -3.045 24.641 1 96.56 33 LEU B O 1
ATOM 3964 N N . TYR B 1 34 ? -12.555 -2.922 23.734 1 95.88 34 TYR B N 1
ATOM 3965 C CA . TYR B 1 34 ? -12.117 -2.182 22.547 1 95.88 34 TYR B CA 1
ATOM 3966 C C . TYR B 1 34 ? -11.469 -0.86 22.953 1 95.88 34 TYR B C 1
ATOM 3968 O O . TYR B 1 34 ? -10.414 -0.496 22.422 1 95.88 34 TYR B O 1
ATOM 3976 N N . PHE B 1 35 ? -12.094 -0.228 23.859 1 93.56 35 PHE B N 1
ATOM 3977 C CA . PHE B 1 35 ? -11.578 1.054 24.344 1 93.56 35 PHE B CA 1
ATOM 3978 C C . PHE B 1 35 ? -10.211 0.885 24.984 1 93.56 35 PHE B C 1
ATOM 3980 O O . PHE B 1 35 ? -9.305 1.688 24.766 1 93.56 35 PHE B O 1
ATOM 3987 N N . CYS B 1 36 ? -10.023 -0.101 25.797 1 95.94 36 CYS B N 1
ATOM 3988 C CA . CYS B 1 36 ? -8.742 -0.361 26.438 1 95.94 36 CYS B CA 1
ATOM 3989 C C . CYS B 1 36 ? -7.645 -0.583 25.406 1 95.94 36 CYS B C 1
ATOM 3991 O O . CYS B 1 36 ? -6.547 -0.036 25.531 1 95.94 36 CYS B O 1
ATOM 3993 N N . ILE B 1 37 ? -7.953 -1.348 24.391 1 96.38 37 ILE B N 1
ATOM 3994 C CA . ILE B 1 37 ? -6.992 -1.601 23.328 1 96.38 37 ILE B CA 1
ATOM 3995 C C . ILE B 1 37 ? -6.688 -0.299 22.578 1 96.38 37 ILE B C 1
ATOM 3997 O O . ILE B 1 37 ? -5.531 -0.016 22.266 1 96.38 37 ILE B O 1
ATOM 4001 N N . PHE B 1 38 ? -7.762 0.489 22.344 1 93.62 38 PHE B N 1
ATOM 4002 C CA . PHE B 1 38 ? -7.625 1.774 21.672 1 93.62 38 PHE B CA 1
ATOM 4003 C C . PHE B 1 38 ? -6.699 2.699 22.453 1 93.62 38 PHE B C 1
ATOM 4005 O O . PHE B 1 38 ? -5.832 3.355 21.875 1 93.62 38 PHE B O 1
ATOM 4012 N N . ILE B 1 39 ? -6.832 2.746 23.75 1 91.75 39 ILE B N 1
ATOM 4013 C CA . ILE B 1 39 ? -5.977 3.562 24.609 1 91.75 39 ILE B CA 1
ATOM 4014 C C . ILE B 1 39 ? -4.539 3.047 24.547 1 91.75 39 ILE B C 1
ATOM 4016 O O . ILE B 1 39 ? -3.592 3.836 24.531 1 91.75 39 ILE B O 1
ATOM 4020 N N . GLY B 1 40 ? -4.395 1.779 24.547 1 93.75 40 GLY B N 1
ATOM 4021 C CA . GLY B 1 40 ? -3.072 1.218 24.328 1 93.75 40 GLY B CA 1
ATOM 4022 C C . GLY B 1 40 ? -2.426 1.707 23.047 1 93.75 40 GLY B C 1
ATOM 4023 O O . GLY B 1 40 ? -1.232 2.018 23.016 1 93.75 40 GLY B O 1
ATOM 4024 N N . MET B 1 41 ? -3.24 1.743 21.953 1 93.06 41 MET B N 1
ATOM 4025 C CA . MET B 1 41 ? -2.742 2.256 20.688 1 93.06 41 MET B CA 1
ATOM 4026 C C . MET B 1 41 ? -2.273 3.699 20.828 1 93.06 41 MET B C 1
ATOM 4028 O O . MET B 1 41 ? -1.194 4.055 20.344 1 93.06 41 MET B O 1
ATOM 4032 N N . ILE B 1 42 ? -3.072 4.512 21.516 1 87.5 42 ILE B N 1
ATOM 4033 C CA . ILE B 1 42 ? -2.764 5.926 21.703 1 87.5 42 ILE B CA 1
ATOM 4034 C C . ILE B 1 42 ? -1.453 6.07 22.469 1 87.5 42 ILE B C 1
ATOM 4036 O O . ILE B 1 42 ? -0.581 6.855 22.078 1 87.5 42 ILE B O 1
ATOM 4040 N N . ILE B 1 43 ? -1.294 5.332 23.5 1 88.88 43 ILE B N 1
ATOM 4041 C CA . ILE B 1 43 ? -0.07 5.375 24.297 1 88.88 43 ILE B CA 1
ATOM 4042 C C . ILE B 1 43 ? 1.118 4.957 23.422 1 88.88 43 ILE B C 1
ATOM 4044 O O . ILE B 1 43 ? 2.186 5.574 23.484 1 88.88 43 ILE B O 1
ATOM 4048 N N . GLY B 1 44 ? 0.903 3.941 22.641 1 90.94 44 GLY B N 1
ATOM 4049 C CA . GLY B 1 44 ? 1.942 3.537 21.719 1 90.94 44 GLY B CA 1
ATOM 4050 C C . GLY B 1 44 ? 2.318 4.629 20.734 1 90.94 44 GLY B C 1
ATOM 4051 O O . GLY B 1 44 ? 3.498 4.824 20.438 1 90.94 44 GLY B O 1
ATOM 4052 N N . LEU B 1 45 ? 1.354 5.344 20.234 1 86.62 45 LEU B N 1
ATOM 4053 C CA . LEU B 1 45 ? 1.598 6.398 19.266 1 86.62 45 LEU B CA 1
ATOM 4054 C C . LEU B 1 45 ? 2.318 7.582 19.906 1 86.62 45 LEU B C 1
ATOM 4056 O O . LEU B 1 45 ? 3.104 8.266 19.25 1 86.62 45 LEU B O 1
ATOM 4060 N N . VAL B 1 46 ? 2.061 7.777 21.156 1 83 46 VAL B N 1
ATOM 4061 C CA . VAL B 1 46 ? 2.693 8.875 21.875 1 83 46 VAL B CA 1
ATOM 4062 C C . VAL B 1 46 ? 4.141 8.516 22.203 1 83 46 VAL B C 1
ATOM 4064 O O . VAL B 1 46 ? 5.051 9.32 21.984 1 83 46 VAL B O 1
ATOM 4067 N N . LEU B 1 47 ? 4.359 7.215 22.609 1 83.5 47 LEU B N 1
ATOM 4068 C CA . LEU B 1 47 ? 5.688 6.773 23.016 1 83.5 47 LEU B CA 1
ATOM 4069 C C . LEU B 1 47 ? 6.531 6.367 21.812 1 83.5 47 LEU B C 1
ATOM 4071 O O . LEU B 1 47 ? 7.762 6.441 21.859 1 83.5 47 LEU B O 1
ATOM 4075 N N . GLU B 1 48 ? 5.906 5.898 20.781 1 87.62 48 GLU B N 1
ATOM 4076 C CA . GLU B 1 48 ? 6.508 5.449 19.531 1 87.62 48 GLU B CA 1
ATOM 4077 C C . GLU B 1 48 ? 7.684 4.508 19.781 1 87.62 48 GLU B C 1
ATOM 4079 O O . GLU B 1 48 ? 8.781 4.73 19.281 1 87.62 48 GLU B O 1
ATOM 4084 N N . PRO B 1 49 ? 7.426 3.436 20.531 1 88.81 49 PRO B N 1
ATOM 4085 C CA . PRO B 1 49 ? 8.484 2.439 20.703 1 88.81 49 PRO B CA 1
ATOM 4086 C C . PRO B 1 49 ? 8.867 1.754 19.391 1 88.81 49 PRO B C 1
ATOM 4088 O O . PRO B 1 49 ? 9.977 1.214 19.281 1 88.81 49 PRO B O 1
ATOM 4091 N N . VAL B 1 50 ? 7.949 1.673 18.484 1 91.69 50 VAL B N 1
ATOM 4092 C CA . VAL B 1 50 ? 8.094 1.219 17.109 1 91.69 50 VAL B CA 1
ATOM 4093 C C . VAL B 1 50 ? 7.402 2.199 16.172 1 91.69 50 VAL B C 1
ATOM 4095 O O . VAL B 1 50 ? 6.695 3.104 16.609 1 91.69 50 VAL B O 1
ATOM 4098 N N . PRO B 1 51 ? 7.711 2.105 14.906 1 90.62 51 PRO B N 1
ATOM 4099 C CA . PRO B 1 51 ? 7.086 3.061 13.984 1 90.62 51 PRO B CA 1
ATOM 4100 C C . PRO B 1 51 ? 5.562 3.09 14.117 1 90.62 51 PRO B C 1
ATOM 4102 O O . PRO B 1 51 ? 4.938 2.049 14.344 1 90.62 51 PRO B O 1
ATOM 4105 N N . SER B 1 52 ? 5.004 4.23 13.969 1 89.81 52 SER B N 1
ATOM 4106 C CA . SER B 1 52 ? 3.588 4.492 14.195 1 89.81 52 SER B CA 1
ATOM 4107 C C . SER B 1 52 ? 2.713 3.574 13.352 1 89.81 52 SER B C 1
ATOM 4109 O O . SER B 1 52 ? 1.679 3.088 13.812 1 89.81 52 SER B O 1
ATOM 4111 N N . GLY B 1 53 ? 3.162 3.355 12.094 1 93.56 53 GLY B N 1
ATOM 4112 C CA . GLY B 1 53 ? 2.398 2.467 11.234 1 93.56 53 GLY B CA 1
ATOM 4113 C C . GLY B 1 53 ? 2.262 1.063 11.789 1 93.56 53 GLY B C 1
ATOM 4114 O O . GLY B 1 53 ? 1.195 0.453 11.703 1 93.56 53 GLY B O 1
ATOM 4115 N N . LEU B 1 54 ? 3.307 0.553 12.375 1 95.94 54 LEU B N 1
ATOM 4116 C CA . LEU B 1 54 ? 3.287 -0.784 12.961 1 95.94 54 LEU B CA 1
ATOM 4117 C C . LEU B 1 54 ? 2.418 -0.817 14.211 1 95.94 54 LEU B C 1
ATOM 4119 O O . LEU B 1 54 ? 1.743 -1.813 14.477 1 95.94 54 LEU B O 1
ATOM 4123 N N . ILE B 1 55 ? 2.414 0.259 15.016 1 94.38 55 ILE B N 1
ATOM 4124 C CA . ILE B 1 55 ? 1.58 0.347 16.203 1 94.38 55 ILE B CA 1
ATOM 4125 C C . ILE B 1 55 ? 0.107 0.252 15.82 1 94.38 55 ILE B C 1
ATOM 4127 O O . ILE B 1 55 ? -0.636 -0.566 16.359 1 94.38 55 ILE B O 1
ATOM 4131 N N . ALA B 1 56 ? -0.244 1.095 14.844 1 94.31 56 ALA B N 1
ATOM 4132 C CA . ALA B 1 56 ? -1.642 1.14 14.422 1 94.31 56 ALA B CA 1
ATOM 4133 C C . ALA B 1 56 ? -2.07 -0.188 13.805 1 94.31 56 ALA B C 1
ATOM 4135 O O . ALA B 1 56 ? -3.146 -0.705 14.109 1 94.31 56 ALA B O 1
ATOM 4136 N N . LEU B 1 57 ? -1.237 -0.76 12.977 1 97.25 57 LEU B N 1
ATOM 4137 C CA . LEU B 1 57 ? -1.537 -2.031 12.328 1 97.25 57 LEU B CA 1
ATOM 4138 C C . LEU B 1 57 ? -1.655 -3.152 13.352 1 97.25 57 LEU B C 1
ATOM 4140 O O . LEU B 1 57 ? -2.541 -4.004 13.25 1 97.25 57 LEU B O 1
ATOM 4144 N N . SER B 1 58 ? -0.766 -3.184 14.344 1 97.31 58 SER B N 1
ATOM 4145 C CA . SER B 1 58 ? -0.781 -4.219 15.367 1 97.31 58 SER B CA 1
ATOM 4146 C C . SER B 1 58 ? -2.072 -4.176 16.188 1 97.31 58 SER B C 1
ATOM 4148 O O . SER B 1 58 ? -2.645 -5.223 16.5 1 97.31 58 SER B O 1
ATOM 4150 N N . THR B 1 59 ? -2.48 -3.025 16.531 1 96.81 59 THR B N 1
ATOM 4151 C CA . THR B 1 59 ? -3.709 -2.883 17.297 1 96.81 59 THR B CA 1
ATOM 4152 C C . THR B 1 59 ? -4.918 -3.314 16.469 1 96.81 59 THR B C 1
ATOM 4154 O O . THR B 1 59 ? -5.82 -3.979 16.984 1 96.81 59 THR B O 1
ATOM 4157 N N . LEU B 1 60 ? -4.934 -2.924 15.227 1 97.62 60 LEU B N 1
ATOM 4158 C CA . LEU B 1 60 ? -6 -3.326 14.312 1 97.62 60 LEU B CA 1
ATOM 4159 C C . LEU B 1 60 ? -6.074 -4.844 14.203 1 97.62 60 LEU B C 1
ATOM 4161 O O . LEU B 1 60 ? -7.156 -5.43 14.305 1 97.62 60 LEU B O 1
ATOM 4165 N N . VAL B 1 61 ? -4.922 -5.473 14.008 1 98.12 61 VAL B N 1
ATOM 4166 C CA . VAL B 1 61 ? -4.844 -6.922 13.836 1 98.12 61 VAL B CA 1
ATOM 4167 C C . VAL B 1 61 ? -5.309 -7.621 15.109 1 98.12 61 VAL B C 1
ATOM 4169 O O . VAL B 1 61 ? -5.965 -8.664 15.055 1 98.12 61 VAL B O 1
ATOM 4172 N N . LEU B 1 62 ? -4.953 -7.051 16.266 1 97.88 62 LEU B N 1
ATOM 4173 C CA . LEU B 1 62 ? -5.41 -7.602 17.531 1 97.88 62 LEU B CA 1
ATOM 4174 C C . LEU B 1 62 ? -6.93 -7.578 17.625 1 97.88 62 LEU B C 1
ATOM 4176 O O . LEU B 1 62 ? -7.547 -8.555 18.047 1 97.88 62 LEU B O 1
ATOM 4180 N N . CYS B 1 63 ? -7.539 -6.492 17.234 1 97.81 63 CYS B N 1
ATOM 4181 C CA . CYS B 1 63 ? -8.992 -6.371 17.281 1 97.81 63 CYS B CA 1
ATOM 4182 C C . CYS B 1 63 ? -9.648 -7.324 16.297 1 97.81 63 CYS B C 1
ATOM 4184 O O . CYS B 1 63 ? -10.703 -7.898 16.578 1 97.81 63 CYS B O 1
ATOM 4186 N N . VAL B 1 64 ? -9.039 -7.492 15.125 1 98 64 VAL B N 1
ATOM 4187 C CA . VAL B 1 64 ? -9.547 -8.445 14.141 1 98 64 VAL B CA 1
ATOM 4188 C C . VAL B 1 64 ? -9.453 -9.859 14.703 1 98 64 VAL B C 1
ATOM 4190 O O . VAL B 1 64 ? -10.398 -10.648 14.57 1 98 64 VAL B O 1
ATOM 4193 N N . ALA B 1 65 ? -8.359 -10.18 15.352 1 97.12 65 ALA B N 1
ATOM 4194 C CA . ALA B 1 65 ? -8.156 -11.5 15.945 1 97.12 65 ALA B CA 1
ATOM 4195 C C . ALA B 1 65 ? -9.18 -11.766 17.047 1 97.12 65 ALA B C 1
ATOM 4197 O O . ALA B 1 65 ? -9.68 -12.891 17.172 1 97.12 65 ALA B O 1
ATOM 4198 N N . LEU B 1 66 ? -9.492 -10.734 17.797 1 96.88 66 LEU B N 1
ATOM 4199 C CA . LEU B 1 66 ? -10.453 -10.859 18.891 1 96.88 66 LEU B CA 1
ATOM 4200 C C . LEU B 1 66 ? -11.883 -10.711 18.375 1 96.88 66 LEU B C 1
ATOM 4202 O O . LEU B 1 66 ? -12.844 -10.922 19.125 1 96.88 66 LEU B O 1
ATOM 4206 N N . ARG B 1 67 ? -12.102 -10.328 17.125 1 97.19 67 ARG B N 1
ATOM 4207 C CA . ARG B 1 67 ? -13.383 -10.172 16.438 1 97.19 67 ARG B CA 1
ATOM 4208 C C . ARG B 1 67 ? -14.242 -9.117 17.125 1 97.19 67 ARG B C 1
ATOM 4210 O O . ARG B 1 67 ? -15.453 -9.305 17.297 1 97.19 67 ARG B O 1
ATOM 4217 N N . ILE B 1 68 ? -13.531 -8.016 17.5 1 97.12 68 ILE B N 1
ATOM 4218 C CA . ILE B 1 68 ? -14.234 -6.883 18.094 1 97.12 68 ILE B CA 1
ATOM 4219 C C . ILE B 1 68 ? -13.977 -5.625 17.281 1 97.12 68 ILE B C 1
ATOM 4221 O O . ILE B 1 68 ? -12.969 -5.543 16.562 1 97.12 68 ILE B O 1
ATOM 4225 N N . GLY B 1 69 ? -14.906 -4.648 17.328 1 94.94 69 GLY B N 1
ATOM 4226 C CA . GLY B 1 69 ? -14.734 -3.393 16.609 1 94.94 69 GLY B CA 1
ATOM 4227 C C . GLY B 1 69 ? -15.734 -3.207 15.484 1 94.94 69 GLY B C 1
ATOM 4228 O O . GLY B 1 69 ? -16.141 -2.084 15.188 1 94.94 69 GLY B O 1
ATOM 4229 N N . ALA B 1 70 ? -16.188 -4.348 14.852 1 95.12 70 ALA B N 1
ATOM 4230 C CA . ALA B 1 70 ? -17.062 -4.289 13.688 1 95.12 70 ALA B CA 1
ATOM 4231 C C . ALA B 1 70 ? -18.5 -3.998 14.109 1 95.12 70 ALA B C 1
ATOM 4233 O O . ALA B 1 70 ? -19.297 -3.504 13.312 1 95.12 70 ALA B O 1
ATOM 4234 N N . SER B 1 71 ? -18.812 -4.391 15.312 1 94.31 71 SER B N 1
ATOM 4235 C CA . SER B 1 71 ? -20.156 -4.238 15.859 1 94.31 71 SER B CA 1
ATOM 4236 C C . SER B 1 71 ? -20.125 -4.176 17.391 1 94.31 71 SER B C 1
ATOM 4238 O O . SER B 1 71 ? -19.047 -4.199 17.984 1 94.31 71 SER B O 1
ATOM 4240 N N . ASP B 1 72 ? -21.297 -4.023 17.984 1 91.81 72 ASP B N 1
ATOM 4241 C CA . ASP B 1 72 ? -21.422 -3.973 19.438 1 91.81 72 ASP B CA 1
ATOM 4242 C C . ASP B 1 72 ? -21.156 -5.34 20.062 1 91.81 72 ASP B C 1
ATOM 4244 O O . ASP B 1 72 ? -20.906 -5.445 21.266 1 91.81 72 ASP B O 1
ATOM 4248 N N . GLY B 1 73 ? -21.031 -6.344 19.328 1 92 73 GLY B N 1
ATOM 4249 C CA . GLY B 1 73 ? -20.703 -7.684 19.797 1 92 73 GLY B CA 1
ATOM 4250 C C . GLY B 1 73 ? -19.562 -8.328 19.031 1 92 73 GLY B C 1
ATOM 4251 O O . GLY B 1 73 ? -18.797 -7.641 18.344 1 92 73 GLY B O 1
ATOM 4252 N N . VAL B 1 74 ? -19.344 -9.57 19.391 1 92.81 74 VAL B N 1
ATOM 4253 C CA . VAL B 1 74 ? -18.312 -10.328 18.703 1 92.81 74 VAL B CA 1
ATOM 4254 C C . VAL B 1 74 ? -18.781 -10.656 17.281 1 92.81 74 VAL B C 1
ATOM 4256 O O . VAL B 1 74 ? -19.859 -11.211 17.094 1 92.81 74 VAL B O 1
ATOM 4259 N N . ALA B 1 75 ? -18.016 -10.273 16.328 1 94.81 75 ALA B N 1
ATOM 4260 C CA . ALA B 1 75 ? -18.375 -10.453 14.922 1 94.81 75 ALA B CA 1
ATOM 4261 C C . ALA B 1 75 ? -17.906 -11.805 14.406 1 94.81 75 ALA B C 1
ATOM 4263 O O . ALA B 1 75 ? -17.109 -12.492 15.062 1 94.81 75 ALA B O 1
ATOM 4264 N N . SER B 1 76 ? -18.5 -12.234 13.312 1 94.81 76 SER B N 1
ATOM 4265 C CA . SER B 1 76 ? -17.938 -13.383 12.594 1 94.81 76 SER B CA 1
ATOM 4266 C C . SER B 1 76 ? -16.531 -13.086 12.086 1 94.81 76 SER B C 1
ATOM 4268 O O . SER B 1 76 ? -16.141 -11.93 11.969 1 94.81 76 SER B O 1
ATOM 4270 N N . ALA B 1 77 ? -15.805 -14.125 11.805 1 94.12 77 ALA B N 1
ATOM 4271 C CA . ALA B 1 77 ? -14.445 -13.984 11.305 1 94.12 77 ALA B CA 1
ATOM 4272 C C . ALA B 1 77 ? -14.422 -13.148 10.023 1 94.12 77 ALA B C 1
ATOM 4274 O O . ALA B 1 77 ? -13.57 -12.266 9.867 1 94.12 77 ALA B O 1
ATOM 4275 N N . ASN B 1 78 ? -15.359 -13.398 9.188 1 92.25 78 ASN B N 1
ATOM 4276 C CA . ASN B 1 78 ? -15.43 -12.695 7.906 1 92.25 78 ASN B CA 1
ATOM 4277 C C . ASN B 1 78 ? -15.742 -11.211 8.094 1 92.25 78 ASN B C 1
ATOM 4279 O O . ASN B 1 78 ? -15.141 -10.359 7.441 1 92.25 78 ASN B O 1
ATOM 4283 N N . LYS B 1 79 ? -16.672 -10.938 8.953 1 95.62 79 LYS B N 1
ATOM 4284 C CA . LYS B 1 79 ? -17.031 -9.555 9.219 1 95.62 79 LYS B CA 1
ATOM 4285 C C . LYS B 1 79 ? -15.898 -8.797 9.891 1 95.62 79 LYS B C 1
ATOM 4287 O O . LYS B 1 79 ? -15.664 -7.621 9.602 1 95.62 79 LYS B O 1
ATOM 4292 N N . ALA B 1 80 ? -15.172 -9.484 10.75 1 97.31 80 ALA B N 1
ATOM 4293 C CA . ALA B 1 80 ? -14.07 -8.867 11.477 1 97.31 80 ALA B CA 1
ATOM 4294 C C . ALA B 1 80 ? -12.961 -8.43 10.531 1 97.31 80 ALA B C 1
ATOM 4296 O O . ALA B 1 80 ? -12.477 -7.301 10.602 1 97.31 80 ALA B O 1
ATOM 4297 N N . ILE B 1 81 ? -12.594 -9.273 9.641 1 97.25 81 ILE B N 1
ATOM 4298 C CA . ILE B 1 81 ? -11.492 -8.961 8.727 1 97.25 81 ILE B CA 1
ATOM 4299 C C . ILE B 1 81 ? -11.945 -7.918 7.711 1 97.25 81 ILE B C 1
ATOM 4301 O O . ILE B 1 81 ? -11.172 -7.039 7.328 1 97.25 81 ILE B O 1
ATOM 4305 N N . SER B 1 82 ? -13.172 -7.992 7.254 1 96.12 82 SER B N 1
ATOM 4306 C CA . SER B 1 82 ? -13.711 -7 6.328 1 96.12 82 SER B CA 1
ATOM 4307 C C . SER B 1 82 ? -13.727 -5.609 6.953 1 96.12 82 SER B C 1
ATOM 4309 O O . SER B 1 82 ? -13.328 -4.633 6.316 1 96.12 82 SER B O 1
ATOM 4311 N N . TRP B 1 83 ? -14.164 -5.582 8.156 1 97.31 83 TRP B N 1
ATOM 4312 C CA . TRP B 1 83 ? -14.133 -4.324 8.898 1 97.31 83 TRP B CA 1
ATOM 4313 C C . TRP B 1 83 ? -12.703 -3.822 9.062 1 97.31 83 TRP B C 1
ATOM 4315 O O . TRP B 1 83 ? -12.414 -2.65 8.805 1 97.31 83 TRP B O 1
ATOM 4325 N N . GLY B 1 84 ? -11.844 -4.699 9.453 1 97.88 84 GLY B N 1
ATOM 4326 C CA . GLY B 1 84 ? -10.461 -4.34 9.727 1 97.88 84 GLY B CA 1
ATOM 4327 C C . GLY B 1 84 ? -9.766 -3.707 8.531 1 97.88 84 GLY B C 1
ATOM 4328 O O . GLY B 1 84 ? -8.945 -2.801 8.703 1 97.88 84 GLY B O 1
ATOM 4329 N N . LEU B 1 85 ? -10.125 -4.141 7.344 1 98 85 LEU B N 1
ATOM 4330 C CA . LEU B 1 85 ? -9.406 -3.711 6.148 1 98 85 LEU B CA 1
ATOM 4331 C C . LEU B 1 85 ? -10.141 -2.564 5.461 1 98 85 LEU B C 1
ATOM 4333 O O . LEU B 1 85 ? -9.641 -2.008 4.477 1 98 85 LEU B O 1
ATOM 4337 N N . SER B 1 86 ? -11.25 -2.1 5.961 1 96.25 86 SER B N 1
ATOM 4338 C CA . SER B 1 86 ? -12.133 -1.146 5.301 1 96.25 86 SER B CA 1
ATOM 4339 C C . SER B 1 86 ? -11.461 0.212 5.137 1 96.25 86 SER B C 1
ATOM 4341 O O . SER B 1 86 ? -11.727 0.928 4.168 1 96.25 86 SER B O 1
ATOM 4343 N N . GLY B 1 87 ? -10.586 0.561 6.074 1 94.44 87 GLY B N 1
ATOM 4344 C CA . GLY B 1 87 ? -9.922 1.851 6.012 1 94.44 87 GLY B CA 1
ATOM 4345 C C . GLY B 1 87 ? -9 1.988 4.812 1 94.44 87 GLY B C 1
ATOM 4346 O O . GLY B 1 87 ? -8.703 3.104 4.379 1 94.44 87 GLY B O 1
ATOM 4347 N N . TYR B 1 88 ? -8.602 0.896 4.199 1 97 88 TYR B N 1
ATOM 4348 C CA . TYR B 1 88 ? -7.613 0.924 3.127 1 97 88 TYR B CA 1
ATOM 4349 C C . TYR B 1 88 ? -8.281 1.171 1.778 1 97 88 TYR B C 1
ATOM 4351 O O . TYR B 1 88 ? -7.598 1.401 0.776 1 97 88 TYR B O 1
ATOM 4359 N N . ALA B 1 89 ? -9.57 1.22 1.79 1 96.88 89 ALA B N 1
ATOM 4360 C CA . ALA B 1 89 ? -10.32 1.628 0.603 1 96.88 89 ALA B CA 1
ATOM 4361 C C . ALA B 1 89 ? -10.875 3.041 0.762 1 96.88 89 ALA B C 1
ATOM 4363 O O . ALA B 1 89 ? -11.672 3.496 -0.059 1 96.88 89 ALA B O 1
ATOM 4364 N N . ASN B 1 90 ? -10.484 3.703 1.819 1 93.75 90 ASN B N 1
ATOM 4365 C CA . ASN B 1 90 ? -11.008 5.035 2.104 1 93.75 90 ASN B CA 1
ATOM 4366 C C . ASN B 1 90 ? -10.445 6.074 1.136 1 93.75 90 ASN B C 1
ATOM 4368 O O . ASN B 1 90 ? -9.242 6.113 0.89 1 93.75 90 ASN B O 1
ATOM 4372 N N . LYS B 1 91 ? -11.328 6.91 0.625 1 92.62 91 LYS B N 1
ATOM 4373 C CA . LYS B 1 91 ? -10.977 7.887 -0.404 1 92.62 91 LYS B CA 1
ATOM 4374 C C . LYS B 1 91 ? -9.984 8.914 0.133 1 92.62 91 LYS B C 1
ATOM 4376 O O . LYS B 1 91 ? -9.086 9.359 -0.59 1 92.62 91 LYS B O 1
ATOM 4381 N N . THR B 1 92 ? -10.07 9.258 1.381 1 86.75 92 THR B N 1
ATOM 4382 C CA . THR B 1 92 ? -9.188 10.266 1.957 1 86.75 92 THR B CA 1
ATOM 4383 C C . THR B 1 92 ? -7.797 9.688 2.195 1 86.75 92 THR B C 1
ATOM 4385 O O . THR B 1 92 ? -6.793 10.383 2.025 1 86.75 92 THR B O 1
ATOM 4388 N N . VAL B 1 93 ? -7.773 8.445 2.637 1 89.5 93 VAL B N 1
ATOM 4389 C CA . VAL B 1 93 ? -6.496 7.766 2.809 1 89.5 93 VAL B CA 1
ATOM 4390 C C . VAL B 1 93 ? -5.742 7.734 1.48 1 89.5 93 VAL B C 1
ATOM 4392 O O . VAL B 1 93 ? -4.547 8.031 1.428 1 89.5 93 VAL B O 1
ATOM 4395 N N . TRP B 1 94 ? -6.406 7.488 0.409 1 94.75 94 TRP B N 1
ATOM 4396 C CA . TRP B 1 94 ? -5.785 7.422 -0.911 1 94.75 94 TRP B CA 1
ATOM 4397 C C . TRP B 1 94 ? -5.391 8.812 -1.396 1 94.75 94 TRP B C 1
ATOM 4399 O O . TRP B 1 94 ? -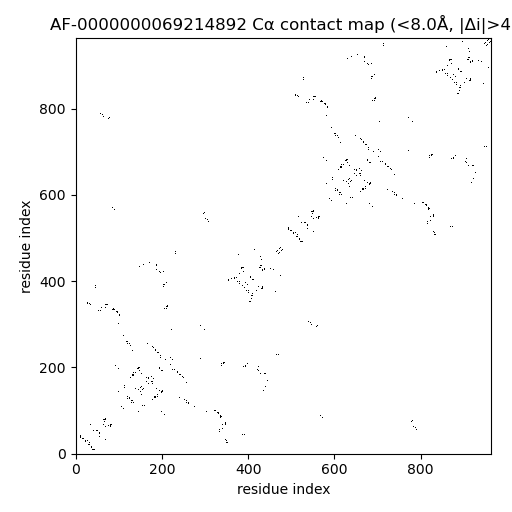4.391 8.969 -2.104 1 94.75 94 TRP B O 1
ATOM 4409 N N . LEU B 1 95 ? -6.223 9.852 -1.042 1 91.12 95 LEU B N 1
ATOM 4410 C CA . LEU B 1 95 ? -5.836 11.219 -1.363 1 91.12 95 LEU B CA 1
ATOM 4411 C C . LEU B 1 95 ? -4.477 11.555 -0.758 1 91.12 95 LEU B C 1
ATOM 4413 O O . LEU B 1 95 ? -3.613 12.117 -1.437 1 91.12 95 LEU B O 1
ATOM 4417 N N . VAL B 1 96 ? -4.277 11.203 0.473 1 89 96 VAL B N 1
ATOM 4418 C CA . VAL B 1 96 ? -3.035 11.508 1.174 1 89 96 VAL B CA 1
ATOM 4419 C C . VAL B 1 96 ? -1.894 10.688 0.575 1 89 96 VAL B C 1
ATOM 4421 O O . VAL B 1 96 ? -0.796 11.203 0.358 1 89 96 VAL B O 1
ATOM 4424 N N . PHE B 1 97 ? -2.189 9.359 0.3 1 93.5 97 PHE B N 1
ATOM 4425 C CA . PHE B 1 97 ? -1.205 8.492 -0.339 1 93.5 97 PHE B CA 1
ATOM 4426 C C . PHE B 1 97 ? -0.696 9.117 -1.633 1 93.5 97 PHE B C 1
ATOM 4428 O O . PHE B 1 97 ? 0.514 9.242 -1.834 1 93.5 97 PHE B O 1
ATOM 4435 N N . VAL B 1 98 ? -1.578 9.531 -2.504 1 94.44 98 VAL B N 1
ATOM 4436 C CA . VAL B 1 98 ? -1.232 10.078 -3.812 1 94.44 98 VAL B CA 1
ATOM 4437 C C . VAL B 1 98 ? -0.522 11.422 -3.643 1 94.44 98 VAL B C 1
ATOM 4439 O O . VAL B 1 98 ? 0.384 11.75 -4.41 1 94.44 98 VAL B O 1
ATOM 4442 N N . ALA B 1 99 ? -0.914 12.125 -2.629 1 90.25 99 ALA B N 1
ATOM 4443 C CA . ALA B 1 99 ? -0.264 13.406 -2.381 1 90.25 99 ALA B CA 1
ATOM 4444 C C . ALA B 1 99 ? 1.221 13.219 -2.078 1 90.25 99 ALA B C 1
ATOM 4446 O O . ALA B 1 99 ? 2.049 14.047 -2.469 1 90.25 99 ALA B O 1
ATOM 4447 N N . PHE B 1 100 ? 1.568 12.18 -1.38 1 90.81 100 PHE B N 1
ATOM 4448 C CA . PHE B 1 100 ? 2.973 11.875 -1.136 1 90.81 100 PHE B CA 1
ATOM 4449 C C . PHE B 1 100 ? 3.697 11.57 -2.441 1 90.81 100 PHE B C 1
ATOM 4451 O O . PHE B 1 100 ? 4.863 11.938 -2.609 1 90.81 100 PHE B O 1
ATOM 4458 N N . ILE B 1 101 ? 2.998 10.93 -3.354 1 94.44 101 ILE B N 1
ATOM 4459 C CA . ILE B 1 101 ? 3.594 10.648 -4.656 1 94.44 101 ILE B CA 1
ATOM 4460 C C . ILE B 1 101 ? 3.766 11.953 -5.434 1 94.44 101 ILE B C 1
ATOM 4462 O O . ILE B 1 101 ? 4.754 12.133 -6.148 1 94.44 101 ILE B O 1
ATOM 4466 N N . LEU B 1 102 ? 2.822 12.852 -5.324 1 93.19 102 LEU B N 1
ATOM 4467 C CA . LEU B 1 102 ? 2.941 14.164 -5.949 1 93.19 102 LEU B CA 1
ATOM 4468 C C . LEU B 1 102 ? 4.156 14.914 -5.414 1 93.19 102 LEU B C 1
ATOM 4470 O O . LEU B 1 102 ? 4.875 15.57 -6.172 1 93.19 102 LEU B O 1
ATOM 4474 N N . GLY B 1 103 ? 4.34 14.805 -4.105 1 91.12 103 GLY B N 1
ATOM 4475 C CA . GLY B 1 103 ? 5.527 15.398 -3.514 1 91.12 103 GLY B CA 1
ATOM 4476 C C . GLY B 1 103 ? 6.82 14.867 -4.113 1 91.12 103 GLY B C 1
ATOM 4477 O O . GLY B 1 103 ? 7.758 15.633 -4.344 1 91.12 103 GLY B O 1
ATOM 4478 N N . LEU B 1 104 ? 6.828 13.547 -4.379 1 93 104 LEU B N 1
ATOM 4479 C CA . LEU B 1 104 ? 7.98 12.945 -5.043 1 93 104 LEU B CA 1
ATOM 4480 C C . LEU B 1 104 ? 8.188 13.539 -6.43 1 93 104 LEU B C 1
ATOM 4482 O O . LEU B 1 104 ? 9.328 13.734 -6.863 1 93 104 LEU B O 1
ATOM 4486 N N . GLY B 1 105 ? 7.129 13.82 -7.137 1 95.19 105 GLY B N 1
ATOM 4487 C CA . GLY B 1 105 ? 7.223 14.469 -8.438 1 95.19 105 GLY B CA 1
ATOM 4488 C C . GLY B 1 105 ? 7.891 15.828 -8.375 1 95.19 105 GLY B C 1
ATOM 4489 O O . GLY B 1 105 ? 8.711 16.156 -9.227 1 95.19 105 GLY B O 1
ATOM 4490 N N . TYR B 1 106 ? 7.555 16.562 -7.391 1 93.25 106 TYR B N 1
ATOM 4491 C CA . TYR B 1 106 ? 8.164 17.875 -7.203 1 93.25 106 TYR B CA 1
ATOM 4492 C C . TYR B 1 106 ? 9.656 17.75 -6.938 1 93.25 106 TYR B C 1
ATOM 4494 O O . TYR B 1 106 ? 10.453 18.547 -7.434 1 93.25 106 TYR B O 1
ATOM 4502 N N . GLU B 1 107 ? 9.93 16.781 -6.168 1 90.81 107 GLU B N 1
ATOM 4503 C CA . GLU B 1 107 ? 11.336 16.547 -5.848 1 90.81 107 GLU B CA 1
ATOM 4504 C C . GLU B 1 107 ? 12.117 16.094 -7.082 1 90.81 107 GLU B C 1
ATOM 4506 O O . GLU B 1 107 ? 13.172 16.656 -7.387 1 90.81 107 GLU B O 1
ATOM 4511 N N . LYS B 1 108 ? 11.594 15.188 -7.824 1 93.69 108 LYS B N 1
ATOM 4512 C CA . LYS B 1 108 ? 12.305 14.594 -8.953 1 93.69 108 LYS B CA 1
ATOM 4513 C C . LYS B 1 108 ? 12.367 15.555 -10.133 1 93.69 108 LYS B C 1
ATOM 4515 O O . LYS B 1 108 ? 13.336 15.555 -10.891 1 93.69 108 LYS B O 1
ATOM 4520 N N . SER B 1 109 ? 11.406 16.391 -10.289 1 95.62 109 SER B N 1
ATOM 4521 C CA . SER B 1 109 ? 11.398 17.344 -11.391 1 95.62 109 SER B CA 1
ATOM 4522 C C . SER B 1 109 ? 12.234 18.578 -11.055 1 95.62 109 SER B C 1
ATOM 4524 O O . SER B 1 109 ? 12.562 19.359 -11.945 1 95.62 109 SER B O 1
ATOM 4526 N N . LEU B 1 110 ? 12.516 18.828 -9.781 1 94.69 110 LEU B N 1
ATOM 4527 C CA . LEU B 1 110 ? 13.266 19.969 -9.266 1 94.69 110 LEU B CA 1
ATOM 4528 C C . LEU B 1 110 ? 12.438 21.25 -9.344 1 94.69 110 LEU B C 1
ATOM 4530 O O . LEU B 1 110 ? 12.969 22.344 -9.156 1 94.69 110 LEU B O 1
ATOM 4534 N N . LEU B 1 111 ? 11.195 21.078 -9.609 1 95.56 111 LEU B N 1
ATOM 4535 C CA . LEU B 1 111 ? 10.312 22.234 -9.695 1 95.56 111 LEU B CA 1
ATOM 4536 C C . LEU B 1 111 ? 10.234 22.969 -8.359 1 95.56 111 LEU B C 1
ATOM 4538 O O . LEU B 1 111 ? 10.219 24.203 -8.32 1 95.56 111 LEU B O 1
ATOM 4542 N N . GLY B 1 112 ? 10.164 22.234 -7.285 1 93.75 112 GLY B N 1
ATOM 4543 C CA . GLY B 1 112 ? 10.141 22.859 -5.965 1 93.75 112 GLY B CA 1
ATOM 4544 C C . GLY B 1 112 ? 11.352 23.719 -5.684 1 93.75 112 GLY B C 1
ATOM 4545 O O . GLY B 1 112 ? 11.219 24.828 -5.176 1 93.75 112 GLY B O 1
ATOM 4546 N N . LYS B 1 113 ? 12.461 23.188 -5.992 1 95.19 113 LYS B N 1
ATOM 4547 C CA . LYS B 1 113 ? 13.711 23.938 -5.836 1 95.19 113 LYS B CA 1
ATOM 4548 C C . LYS B 1 113 ? 13.695 25.219 -6.676 1 95.19 113 LYS B C 1
ATOM 4550 O O . LYS B 1 113 ? 14.07 26.281 -6.199 1 95.19 113 LYS B O 1
ATOM 4555 N N . ARG B 1 114 ? 13.273 25.109 -7.891 1 96.62 114 ARG B N 1
ATOM 4556 C CA . ARG B 1 114 ? 13.25 26.266 -8.789 1 96.62 114 ARG B CA 1
ATOM 4557 C C . ARG B 1 114 ? 12.32 27.344 -8.266 1 96.62 114 ARG B C 1
ATOM 4559 O O . ARG B 1 114 ? 12.656 28.531 -8.305 1 96.62 114 ARG B O 1
ATOM 4566 N N . ILE B 1 115 ? 11.172 26.953 -7.82 1 95.88 115 ILE B N 1
ATOM 4567 C CA . ILE B 1 115 ? 10.203 27.906 -7.289 1 95.88 115 ILE B CA 1
ATOM 4568 C C . ILE B 1 115 ? 10.812 28.672 -6.109 1 95.88 115 ILE B C 1
ATOM 4570 O O . ILE B 1 115 ? 10.734 29.891 -6.047 1 95.88 115 ILE B O 1
ATOM 4574 N N . ALA B 1 116 ? 11.414 27.969 -5.215 1 95.06 116 ALA B N 1
ATOM 4575 C CA . ALA B 1 116 ? 12.016 28.578 -4.031 1 95.06 116 ALA B CA 1
ATOM 4576 C C . ALA B 1 116 ? 13.133 29.547 -4.422 1 95.06 116 ALA B C 1
ATOM 4578 O O . ALA B 1 116 ? 13.203 30.672 -3.906 1 95.06 116 ALA B O 1
ATOM 4579 N N . LEU B 1 117 ? 14 29.156 -5.344 1 96.25 117 LEU B N 1
ATOM 4580 C CA . LEU B 1 117 ? 15.125 29.984 -5.773 1 96.25 117 LEU B CA 1
ATOM 4581 C C . LEU B 1 117 ? 14.641 31.219 -6.512 1 96.25 117 LEU B C 1
ATOM 4583 O O . LEU B 1 117 ? 15.227 32.281 -6.383 1 96.25 117 LEU B O 1
ATOM 4587 N N . LEU B 1 118 ? 13.617 31.094 -7.297 1 97 118 LEU B N 1
ATOM 4588 C CA . LEU B 1 118 ? 13.047 32.219 -8 1 97 118 LEU B CA 1
ATOM 4589 C C . LEU B 1 118 ? 12.539 33.281 -7.012 1 97 118 LEU B C 1
ATOM 4591 O O . LEU B 1 118 ? 12.781 34.469 -7.184 1 97 118 LEU B O 1
ATOM 4595 N N . LEU B 1 119 ? 11.867 32.781 -6.016 1 95.94 119 LEU B N 1
ATOM 4596 C CA . LEU B 1 119 ? 11.32 33.719 -5.016 1 95.94 119 LEU B CA 1
ATOM 4597 C C . LEU B 1 119 ? 12.438 34.375 -4.223 1 95.94 119 LEU B C 1
ATOM 4599 O O . LEU B 1 119 ? 12.359 35.562 -3.92 1 95.94 119 LEU B O 1
ATOM 4603 N N . ILE B 1 120 ? 13.453 33.656 -3.928 1 94.94 120 ILE B N 1
ATOM 4604 C CA . ILE B 1 120 ? 14.586 34.188 -3.195 1 94.94 120 ILE B CA 1
ATOM 4605 C C . ILE B 1 120 ? 15.328 35.188 -4.07 1 94.94 120 ILE B C 1
ATOM 4607 O O . ILE B 1 120 ? 15.773 36.25 -3.588 1 94.94 120 ILE B O 1
ATOM 4611 N N . ARG B 1 121 ? 15.492 34.875 -5.289 1 96.25 121 ARG B N 1
ATOM 4612 C CA . ARG B 1 121 ? 16.156 35.781 -6.211 1 96.25 121 ARG B CA 1
ATOM 4613 C C . ARG B 1 121 ? 15.438 37.125 -6.254 1 96.25 121 ARG B C 1
ATOM 4615 O O . ARG B 1 121 ? 16.078 38.188 -6.242 1 96.25 121 ARG B O 1
ATOM 4622 N N . PHE B 1 122 ? 14.133 37.094 -6.191 1 96.12 122 PHE B N 1
ATOM 4623 C CA . PHE B 1 122 ? 13.344 38.312 -6.383 1 96.12 122 PHE B CA 1
ATOM 4624 C C . PHE B 1 122 ? 13.18 39.062 -5.066 1 96.12 122 PHE B C 1
ATOM 4626 O O . PHE B 1 122 ? 13.156 40.281 -5.051 1 96.12 122 PHE B O 1
ATOM 4633 N N . LEU B 1 123 ? 13.156 38.312 -3.967 1 94.5 123 LEU B N 1
ATOM 4634 C CA . LEU B 1 123 ? 12.781 38.969 -2.711 1 94.5 123 LEU B CA 1
ATOM 4635 C C . LEU B 1 123 ? 13.938 38.938 -1.72 1 94.5 123 LEU B C 1
ATOM 4637 O O . LEU B 1 123 ? 13.875 39.562 -0.66 1 94.5 123 LEU B O 1
ATOM 4641 N N . GLY B 1 124 ? 14.992 38.281 -2.033 1 92.06 124 GLY B N 1
ATOM 4642 C CA . GLY B 1 124 ? 16.016 37.906 -1.059 1 92.06 124 GLY B CA 1
ATOM 4643 C C . GLY B 1 124 ? 17.031 39 -0.812 1 92.06 124 GLY B C 1
ATOM 4644 O O . GLY B 1 124 ? 18.125 38.75 -0.312 1 92.06 124 GLY B O 1
ATOM 4645 N N . GLN B 1 125 ? 16.719 40.25 -1.124 1 93.19 125 GLN B N 1
ATOM 4646 C CA . GLN B 1 125 ? 17.672 41.312 -0.949 1 93.19 125 GLN B CA 1
ATOM 4647 C C . GLN B 1 125 ? 17.672 41.844 0.486 1 93.19 125 GLN B C 1
ATOM 4649 O O . GLN B 1 125 ? 18.609 42.531 0.915 1 93.19 125 GLN B O 1
ATOM 4654 N N . THR B 1 126 ? 16.625 41.656 1.185 1 94.56 126 THR B N 1
ATOM 4655 C CA . THR B 1 126 ? 16.5 42.031 2.588 1 94.56 126 THR B CA 1
ATOM 4656 C C . THR B 1 126 ? 16.109 40.812 3.439 1 94.56 126 THR B C 1
ATOM 4658 O O . THR B 1 126 ? 15.578 39.844 2.924 1 94.56 126 THR B O 1
ATOM 4661 N N . PRO B 1 127 ? 16.484 40.938 4.738 1 94.81 127 PRO B N 1
ATOM 4662 C CA . PRO B 1 127 ? 16.062 39.844 5.613 1 94.81 127 PRO B CA 1
ATOM 4663 C C . PRO B 1 127 ? 14.562 39.594 5.59 1 94.81 127 PRO B C 1
ATOM 4665 O O . PRO B 1 127 ? 14.109 38.438 5.52 1 94.81 127 PRO B O 1
ATOM 4668 N N . LEU B 1 128 ? 13.82 40.625 5.645 1 96.31 128 LEU B N 1
ATOM 4669 C CA . LEU B 1 128 ? 12.367 40.5 5.594 1 96.31 128 LEU B CA 1
ATOM 4670 C C . LEU B 1 128 ? 11.914 39.938 4.258 1 96.31 128 LEU B C 1
ATOM 4672 O O . LEU B 1 128 ? 11.016 39.094 4.215 1 96.31 128 LEU B O 1
ATOM 4676 N N . GLY B 1 129 ? 12.508 40.406 3.209 1 96.5 129 GLY B N 1
ATOM 4677 C CA . GLY B 1 129 ? 12.227 39.812 1.9 1 96.5 129 GLY B CA 1
ATOM 4678 C C . GLY B 1 129 ? 12.516 38.344 1.821 1 96.5 129 GLY B C 1
ATOM 4679 O O . GLY B 1 129 ? 11.766 37.594 1.2 1 96.5 129 GLY B O 1
ATOM 4680 N N . LEU B 1 130 ? 13.656 37.938 2.416 1 96.19 130 LEU B N 1
ATOM 4681 C CA . LEU B 1 130 ? 14.016 36.531 2.473 1 96.19 130 LEU B CA 1
ATOM 4682 C C . LEU B 1 130 ? 12.953 35.75 3.23 1 96.19 130 LEU B C 1
ATOM 4684 O O . LEU B 1 130 ? 12.609 34.625 2.832 1 96.19 130 LEU B O 1
ATOM 4688 N N . GLY B 1 131 ? 12.484 36.312 4.332 1 97.19 131 GLY B N 1
ATOM 4689 C CA . GLY B 1 131 ? 11.414 35.656 5.074 1 97.19 131 GLY B CA 1
ATOM 4690 C C . GLY B 1 131 ? 10.164 35.438 4.246 1 97.19 131 GLY B C 1
ATOM 4691 O O . GLY B 1 131 ? 9.586 34.344 4.266 1 97.19 131 GLY B O 1
ATOM 4692 N N . TYR B 1 132 ? 9.758 36.469 3.52 1 98.12 132 TYR B N 1
ATOM 4693 C CA . TYR B 1 132 ? 8.586 36.344 2.668 1 98.12 132 TYR B CA 1
ATOM 4694 C C . TYR B 1 132 ? 8.82 35.344 1.543 1 98.12 132 TYR B C 1
ATOM 4696 O O . TYR B 1 132 ? 7.914 34.594 1.157 1 98.12 132 TYR B O 1
ATOM 4704 N N . ALA B 1 133 ? 10.031 35.281 1.018 1 97.44 133 ALA B N 1
ATOM 4705 C CA . ALA B 1 133 ? 10.352 34.344 -0.034 1 97.44 133 ALA B CA 1
ATOM 4706 C C . ALA B 1 133 ? 10.195 32.906 0.464 1 97.44 133 ALA B C 1
ATOM 4708 O O . ALA B 1 133 ? 9.633 32.062 -0.236 1 97.44 133 ALA B O 1
ATOM 4709 N N . ILE B 1 134 ? 10.672 32.656 1.626 1 97 134 ILE B N 1
ATOM 4710 C CA . ILE B 1 134 ? 10.586 31.344 2.221 1 97 134 ILE B CA 1
ATOM 4711 C C . ILE B 1 134 ? 9.125 30.984 2.494 1 97 134 ILE B C 1
ATOM 4713 O O . ILE B 1 134 ? 8.672 29.891 2.156 1 97 134 ILE B O 1
ATOM 4717 N N . GLY B 1 135 ? 8.375 31.891 3.102 1 97.62 135 GLY B N 1
ATOM 4718 C CA . GLY B 1 135 ? 6.965 31.656 3.373 1 97.62 135 GLY B CA 1
ATOM 4719 C C . GLY B 1 135 ? 6.148 31.422 2.117 1 97.62 135 GLY B C 1
ATOM 4720 O O . GLY B 1 135 ? 5.301 30.516 2.09 1 97.62 135 GLY B O 1
ATOM 4721 N N . LEU B 1 136 ? 6.414 32.188 1.083 1 97.81 136 LEU B N 1
ATOM 4722 C CA . LEU B 1 136 ? 5.691 32.031 -0.177 1 97.81 136 LEU B CA 1
ATOM 4723 C C . LEU B 1 136 ? 6.066 30.734 -0.869 1 97.81 136 LEU B C 1
ATOM 4725 O O . LEU B 1 136 ? 5.234 30.109 -1.534 1 97.81 136 LEU B O 1
ATOM 4729 N N . SER B 1 137 ? 7.316 30.328 -0.742 1 97.06 137 SER B N 1
ATOM 4730 C CA . SER B 1 137 ? 7.711 29.016 -1.267 1 97.06 137 SER B CA 1
ATOM 4731 C C . SER B 1 137 ? 6.906 27.906 -0.622 1 97.06 137 SER B C 1
ATOM 4733 O O . SER B 1 137 ? 6.414 27 -1.312 1 97.06 137 SER B O 1
ATOM 4735 N N . GLU B 1 138 ? 6.766 28 0.709 1 97 138 GLU B N 1
ATOM 4736 C CA . GLU B 1 138 ? 5.934 27.047 1.438 1 97 138 GLU B CA 1
ATOM 4737 C C . GLU B 1 138 ? 4.496 27.062 0.919 1 97 138 GLU B C 1
ATOM 4739 O O . GLU B 1 138 ? 3.891 26 0.739 1 97 138 GLU B O 1
ATOM 4744 N N . LEU B 1 139 ? 3.986 28.203 0.745 1 97.06 139 LEU B N 1
ATOM 4745 C CA . LEU B 1 139 ? 2.607 28.375 0.303 1 97.06 139 LEU B CA 1
ATOM 4746 C C . LEU B 1 139 ? 2.391 27.734 -1.063 1 97.06 139 LEU B C 1
ATOM 4748 O O . LEU B 1 139 ? 1.368 27.094 -1.294 1 97.06 139 LEU B O 1
ATOM 4752 N N . CYS B 1 140 ? 3.363 27.875 -1.945 1 95.5 140 CYS B N 1
ATOM 4753 C CA . CYS B 1 140 ? 3.254 27.344 -3.303 1 95.5 140 CYS B CA 1
ATOM 4754 C C . CYS B 1 140 ? 3.291 25.828 -3.307 1 95.5 140 CYS B C 1
ATOM 4756 O O . CYS B 1 140 ? 2.621 25.188 -4.117 1 95.5 140 CYS B O 1
ATOM 4758 N N . LEU B 1 141 ? 3.979 25.219 -2.398 1 95.38 141 LEU B N 1
ATOM 4759 C CA . LEU B 1 141 ? 4.215 23.781 -2.404 1 95.38 141 LEU B CA 1
ATOM 4760 C C . LEU B 1 141 ? 3.182 23.062 -1.546 1 95.38 141 LEU B C 1
ATOM 4762 O O . LEU B 1 141 ? 2.873 21.891 -1.791 1 95.38 141 LEU B O 1
ATOM 4766 N N . ALA B 1 142 ? 2.578 23.75 -0.619 1 96.44 142 ALA B N 1
ATOM 4767 C CA . ALA B 1 142 ? 1.804 23.156 0.474 1 96.44 142 ALA B CA 1
ATOM 4768 C C . ALA B 1 142 ? 0.584 22.406 -0.057 1 96.44 142 ALA B C 1
ATOM 4770 O O . ALA B 1 142 ? 0.239 21.344 0.446 1 96.44 142 ALA B O 1
ATOM 4771 N N . PRO B 1 143 ? -0.128 22.891 -1.062 1 93.5 143 PRO B N 1
ATOM 4772 C CA . PRO B 1 143 ? -1.322 22.172 -1.524 1 93.5 143 PRO B CA 1
ATOM 4773 C C . PRO B 1 143 ? -1.004 20.797 -2.094 1 93.5 143 PRO B C 1
ATOM 4775 O O . PRO B 1 143 ? -1.884 19.938 -2.16 1 93.5 143 PRO B O 1
ATOM 4778 N N . PHE B 1 144 ? 0.289 20.516 -2.391 1 91.69 144 PHE B N 1
ATOM 4779 C CA . PHE B 1 144 ? 0.589 19.359 -3.215 1 91.69 144 PHE B CA 1
ATOM 4780 C C . PHE B 1 144 ? 1.464 18.359 -2.453 1 91.69 144 PHE B C 1
ATOM 4782 O O . PHE B 1 144 ? 1.638 17.219 -2.883 1 91.69 144 PHE B O 1
ATOM 4789 N N . ILE B 1 145 ? 2.004 18.781 -1.357 1 90.75 145 ILE B N 1
ATOM 4790 C CA . ILE B 1 145 ? 2.908 17.938 -0.583 1 90.75 145 ILE B CA 1
ATOM 4791 C C . ILE B 1 145 ? 2.369 17.766 0.837 1 90.75 145 ILE B C 1
ATOM 4793 O O . ILE B 1 145 ? 2.635 18.609 1.708 1 90.75 145 ILE B O 1
ATOM 4797 N N . PRO B 1 146 ? 1.732 16.703 1.059 1 88.19 146 PRO B N 1
ATOM 4798 C CA . PRO B 1 146 ? 1.007 16.531 2.32 1 88.19 146 PRO B CA 1
ATOM 4799 C C . PRO B 1 146 ? 1.938 16.344 3.516 1 88.19 146 PRO B C 1
ATOM 4801 O O . PRO B 1 146 ? 1.521 16.531 4.66 1 88.19 146 PRO B O 1
ATOM 4804 N N . SER B 1 147 ? 3.121 15.875 3.303 1 87.25 147 SER B N 1
ATOM 4805 C CA . SER B 1 147 ? 4.117 15.773 4.363 1 87.25 147 SER B CA 1
ATOM 4806 C C . SER B 1 147 ? 4.832 17.109 4.578 1 87.25 147 SER B C 1
ATOM 4808 O O . SER B 1 147 ? 5.719 17.469 3.803 1 87.25 147 SER B O 1
ATOM 4810 N N . ASN B 1 148 ? 4.414 17.688 5.664 1 93.12 148 ASN B N 1
ATOM 4811 C CA . ASN B 1 148 ? 5.074 18.953 5.93 1 93.12 148 ASN B CA 1
ATOM 4812 C C . ASN B 1 148 ? 6.559 18.766 6.227 1 93.12 148 ASN B C 1
ATOM 4814 O O . ASN B 1 148 ? 7.367 19.656 5.953 1 93.12 148 ASN B O 1
ATOM 4818 N N . SER B 1 149 ? 6.961 17.531 6.672 1 88.38 149 SER B N 1
ATOM 4819 C CA . SER B 1 149 ? 8.375 17.219 6.859 1 88.38 149 SER B CA 1
ATOM 4820 C C . SER B 1 149 ? 9.094 17.078 5.52 1 88.38 149 SER B C 1
ATOM 4822 O O . SER B 1 149 ? 10.227 17.547 5.367 1 88.38 149 SER B O 1
ATOM 4824 N N . ALA B 1 150 ? 8.414 16.5 4.641 1 87.31 150 ALA B N 1
ATOM 4825 C CA . ALA B 1 150 ? 9.008 16.344 3.314 1 87.31 150 ALA B CA 1
ATOM 4826 C C . ALA B 1 150 ? 9.078 17.688 2.59 1 87.31 150 ALA B C 1
ATOM 4828 O O . ALA B 1 150 ? 10.055 17.969 1.893 1 87.31 150 ALA B O 1
ATOM 4829 N N . ARG B 1 151 ? 8.047 18.406 2.732 1 92.88 151 ARG B N 1
ATOM 4830 C CA . ARG B 1 151 ? 7.965 19.703 2.07 1 92.88 151 ARG B CA 1
ATOM 4831 C C . ARG B 1 151 ? 8.961 20.688 2.672 1 92.88 151 ARG B C 1
ATOM 4833 O O . ARG B 1 151 ? 9.906 21.125 1.997 1 92.88 151 ARG B O 1
ATOM 4840 N N . SER B 1 152 ? 8.867 20.906 3.93 1 93.25 152 SER B N 1
ATOM 4841 C CA . SER B 1 152 ? 9.695 21.906 4.609 1 93.25 152 SER B CA 1
ATOM 4842 C C . SER B 1 152 ? 11.094 21.359 4.887 1 93.25 152 SER B C 1
ATOM 4844 O O . SER B 1 152 ? 12.086 22.047 4.676 1 93.25 152 SER B O 1
ATOM 4846 N N . GLY B 1 153 ? 11.211 20.172 5.301 1 88.31 153 GLY B N 1
ATOM 4847 C CA . GLY B 1 153 ? 12.492 19.578 5.645 1 88.31 153 GLY B CA 1
ATOM 4848 C C . GLY B 1 153 ? 13.25 19.047 4.438 1 88.31 153 GLY B C 1
ATOM 4849 O O . GLY B 1 153 ? 14.477 19.156 4.379 1 88.31 153 GLY B O 1
ATOM 4850 N N . GLY B 1 154 ? 12.562 18.594 3.564 1 87.5 154 GLY B N 1
ATOM 4851 C CA . GLY B 1 154 ? 13.211 17.938 2.441 1 87.5 154 GLY B CA 1
ATOM 4852 C C . GLY B 1 154 ? 13.508 18.875 1.289 1 87.5 154 GLY B C 1
ATOM 4853 O O . GLY B 1 154 ? 14.547 18.75 0.635 1 87.5 154 GLY B O 1
ATOM 4854 N N . ILE B 1 155 ? 12.609 19.75 1.064 1 91.12 155 ILE B N 1
ATOM 4855 C CA . ILE B 1 155 ? 12.766 20.609 -0.106 1 91.12 155 ILE B CA 1
ATOM 4856 C C . ILE B 1 155 ? 13.266 21.984 0.325 1 91.12 155 ILE B C 1
ATOM 4858 O O . ILE B 1 155 ? 14.281 22.469 -0.185 1 91.12 155 ILE B O 1
ATOM 4862 N N . LEU B 1 156 ? 12.719 22.578 1.294 1 95.56 156 LEU B N 1
ATOM 4863 C CA . LEU B 1 156 ? 13 23.969 1.61 1 95.56 156 LEU B CA 1
ATOM 4864 C C . LEU B 1 156 ? 14.219 24.094 2.514 1 95.56 156 LEU B C 1
ATOM 4866 O O . LEU B 1 156 ? 15.047 24.984 2.336 1 95.56 156 LEU B O 1
ATOM 4870 N N . TYR B 1 157 ? 14.422 23.156 3.398 1 95.62 157 TYR B N 1
ATOM 4871 C CA . TYR B 1 157 ? 15.492 23.266 4.383 1 95.62 157 TYR B CA 1
ATOM 4872 C C . TYR B 1 157 ? 16.859 23.281 3.709 1 95.62 157 TYR B C 1
ATOM 4874 O O . TYR B 1 157 ? 17.703 24.125 4.035 1 95.62 157 TYR B O 1
ATOM 4882 N N . PRO B 1 158 ? 17.109 22.438 2.746 1 93.38 158 PRO B N 1
ATOM 4883 C CA . PRO B 1 158 ? 18.422 22.484 2.092 1 93.38 158 PRO B CA 1
ATOM 4884 C C . PRO B 1 158 ? 18.688 23.828 1.415 1 93.38 158 PRO B C 1
ATOM 4886 O O . PRO B 1 158 ? 19.828 24.281 1.362 1 93.38 158 PRO B O 1
ATOM 4889 N N . ILE B 1 159 ? 17.719 24.422 0.967 1 94.88 159 ILE B N 1
ATOM 4890 C CA . ILE B 1 159 ? 17.844 25.719 0.313 1 94.88 159 ILE B CA 1
ATOM 4891 C C . ILE B 1 159 ? 18.047 26.812 1.364 1 94.88 159 ILE B C 1
ATOM 4893 O O . ILE B 1 159 ? 18.984 27.609 1.268 1 94.88 159 ILE B O 1
ATOM 4897 N N . VAL B 1 160 ? 17.234 26.781 2.355 1 95.88 160 VAL B N 1
ATOM 4898 C CA . VAL B 1 160 ? 17.234 27.812 3.395 1 95.88 160 VAL B CA 1
ATOM 4899 C C . VAL B 1 160 ? 18.531 27.719 4.195 1 95.88 160 VAL B C 1
ATOM 4901 O O . VAL B 1 160 ? 19.125 28.75 4.551 1 95.88 160 VAL B O 1
ATOM 4904 N N . SER B 1 161 ? 19.016 26.531 4.434 1 95.62 161 SER B N 1
ATOM 4905 C CA . SER B 1 161 ? 20.188 26.328 5.266 1 95.62 161 SER B CA 1
ATOM 4906 C C . SER B 1 161 ? 21.469 26.719 4.523 1 95.62 161 SER B C 1
ATOM 4908 O O . SER B 1 161 ? 22.516 26.922 5.141 1 95.62 161 SER B O 1
ATOM 4910 N N . SER B 1 162 ? 21.422 26.891 3.293 1 94 162 SER B N 1
ATOM 4911 C CA . SER B 1 162 ? 22.578 27.266 2.486 1 94 162 SER B CA 1
ATOM 4912 C C . SER B 1 162 ? 22.781 28.781 2.502 1 94 162 SER B C 1
ATOM 4914 O O . SER B 1 162 ? 23.844 29.281 2.133 1 94 162 SER B O 1
ATOM 4916 N N . ILE B 1 163 ? 21.891 29.5 2.988 1 94.25 163 ILE B N 1
ATOM 4917 C CA . ILE B 1 163 ? 21.906 30.953 2.859 1 94.25 163 ILE B CA 1
ATOM 4918 C C . ILE B 1 163 ? 22.734 31.562 3.984 1 94.25 163 ILE B C 1
ATOM 4920 O O . ILE B 1 163 ? 23.656 32.344 3.729 1 94.25 163 ILE B O 1
ATOM 4924 N N . PRO B 1 164 ? 22.562 31.172 5.227 1 95.69 164 PRO B N 1
ATOM 4925 C CA . PRO B 1 164 ? 23.234 31.859 6.328 1 95.69 164 PRO B CA 1
ATOM 4926 C C . PRO B 1 164 ? 24.75 31.781 6.238 1 95.69 164 PRO B C 1
ATOM 4928 O O . PRO B 1 164 ? 25.438 32.781 6.453 1 95.69 164 PRO B O 1
ATOM 4931 N N . PRO B 1 165 ? 25.281 30.656 5.832 1 93.94 165 PRO B N 1
ATOM 4932 C CA . PRO B 1 165 ? 26.75 30.609 5.746 1 93.94 165 PRO B CA 1
ATOM 4933 C C . PRO B 1 165 ? 27.312 31.594 4.723 1 93.94 165 PRO B C 1
ATOM 4935 O O . PRO B 1 165 ? 28.422 32.094 4.887 1 93.94 165 PRO B O 1
ATOM 4938 N N . LEU B 1 166 ? 26.562 31.938 3.75 1 92.12 166 LEU B N 1
ATOM 4939 C CA . LEU B 1 166 ? 26.969 32.906 2.742 1 92.12 166 LEU B CA 1
ATOM 4940 C C . LEU B 1 166 ? 27.156 34.281 3.357 1 92.12 166 LEU B C 1
ATOM 4942 O O . LEU B 1 166 ? 27.906 35.125 2.832 1 92.12 166 LEU B O 1
ATOM 4946 N N . MET B 1 167 ? 26.516 34.5 4.438 1 92.44 167 MET B N 1
ATOM 4947 C CA . MET B 1 167 ? 26.547 35.812 5.098 1 92.44 167 MET B CA 1
ATOM 4948 C C . MET B 1 167 ? 27.375 35.75 6.371 1 92.44 167 MET B C 1
ATOM 4950 O O . MET B 1 167 ? 27.297 36.656 7.207 1 92.44 167 MET B O 1
ATOM 4954 N N . GLY B 1 168 ? 28.062 34.594 6.547 1 92.88 168 GLY B N 1
ATOM 4955 C CA . GLY B 1 168 ? 28.891 34.438 7.727 1 92.88 168 GLY B CA 1
ATOM 4956 C C . GLY B 1 168 ? 28.109 34.094 8.969 1 92.88 168 GLY B C 1
ATOM 4957 O O . GLY B 1 168 ? 28.547 34.375 10.086 1 92.88 168 GLY B O 1
ATOM 4958 N N . SER B 1 169 ? 26.969 33.625 8.836 1 96.12 169 SER B N 1
ATOM 4959 C CA . SER B 1 169 ? 26.109 33.188 9.93 1 96.12 169 SER B CA 1
ATOM 4960 C C . SER B 1 169 ? 26.078 31.656 10.008 1 96.12 169 SER B C 1
ATOM 4962 O O . SER B 1 169 ? 25.688 31 9.047 1 96.12 169 SER B O 1
ATOM 4964 N N . THR B 1 170 ? 26.531 31.078 11.156 1 95.88 170 THR B N 1
ATOM 4965 C CA . THR B 1 170 ? 26.5 29.641 11.422 1 95.88 170 THR B CA 1
ATOM 4966 C C . THR B 1 170 ? 25.953 29.359 12.82 1 95.88 170 THR B C 1
ATOM 4968 O O . THR B 1 170 ? 25.781 30.281 13.617 1 95.88 170 THR B O 1
ATOM 4971 N N . PRO B 1 171 ? 25.656 28.188 13.086 1 94.62 171 PRO B N 1
ATOM 4972 C CA . PRO B 1 171 ? 25.125 27.875 14.422 1 94.62 171 PRO B CA 1
ATOM 4973 C C . PRO B 1 171 ? 26.078 28.281 15.539 1 94.62 171 PRO B C 1
ATOM 4975 O O . PRO B 1 171 ? 25.641 28.703 16.609 1 94.62 171 PRO B O 1
ATOM 4978 N N . ASN B 1 172 ? 27.375 28.25 15.25 1 93.88 172 ASN B N 1
ATOM 4979 C CA . ASN B 1 172 ? 28.375 28.531 16.266 1 93.88 172 ASN B CA 1
ATOM 4980 C C . ASN B 1 172 ? 28.953 29.922 16.109 1 93.88 172 ASN B C 1
ATOM 4982 O O . ASN B 1 172 ? 29.734 30.375 16.953 1 93.88 172 ASN B O 1
ATOM 4986 N N . ASN B 1 173 ? 28.625 30.531 15.031 1 94.81 173 ASN B N 1
ATOM 4987 C CA . ASN B 1 173 ? 29.141 31.859 14.766 1 94.81 173 ASN B CA 1
ATOM 4988 C C . ASN B 1 173 ? 28.031 32.812 14.32 1 94.81 173 ASN B C 1
ATOM 4990 O O . ASN B 1 173 ? 27.641 32.812 13.156 1 94.81 173 ASN B O 1
ATOM 4994 N N . ASN B 1 174 ? 27.594 33.688 15.141 1 94.38 174 ASN B N 1
ATOM 4995 C CA . ASN B 1 174 ? 26.594 34.75 14.891 1 94.38 174 ASN B CA 1
ATOM 4996 C C . ASN B 1 174 ? 25.297 34.156 14.328 1 94.38 174 ASN B C 1
ATOM 4998 O O . ASN B 1 174 ? 24.828 34.562 13.273 1 94.38 174 ASN B O 1
ATOM 5002 N N . PRO B 1 175 ? 24.688 33.156 15.008 1 95.31 175 PRO B N 1
ATOM 5003 C CA . PRO B 1 175 ? 23.453 32.562 14.508 1 95.31 175 PRO B CA 1
ATOM 5004 C C . PRO B 1 175 ? 22.328 33.594 14.352 1 95.31 175 PRO B C 1
ATOM 5006 O O . PRO B 1 175 ? 21.422 33.406 13.539 1 95.31 175 PRO B O 1
ATOM 5009 N N . ASN B 1 176 ? 22.469 34.75 14.977 1 94.44 176 ASN B N 1
ATOM 5010 C CA . ASN B 1 176 ? 21.406 35.75 14.969 1 94.44 176 ASN B CA 1
ATOM 5011 C C . ASN B 1 176 ? 21.609 36.781 13.844 1 94.44 176 ASN B C 1
ATOM 5013 O O . ASN B 1 176 ? 20.766 37.656 13.641 1 94.44 176 ASN B O 1
ATOM 5017 N N . LYS B 1 177 ? 22.703 36.594 13.156 1 95.06 177 LYS B N 1
ATOM 5018 C CA . LYS B 1 177 ? 22.875 37.5 12.023 1 95.06 177 LYS B CA 1
ATOM 5019 C C . LYS B 1 177 ? 21.734 37.344 11.016 1 95.06 177 LYS B C 1
ATOM 5021 O O . LYS B 1 177 ? 21.109 38.312 10.625 1 95.06 177 LYS B O 1
ATOM 5026 N N . ILE B 1 178 ? 21.469 36.062 10.672 1 96.56 178 ILE B N 1
ATOM 5027 C CA . ILE B 1 178 ? 20.328 35.875 9.789 1 96.56 178 ILE B CA 1
ATOM 5028 C C . ILE B 1 178 ? 19.797 34.438 9.961 1 96.56 178 ILE B C 1
ATOM 5030 O O . ILE B 1 178 ? 18.625 34.156 9.656 1 96.56 178 ILE B O 1
ATOM 5034 N N . GLY B 1 179 ? 20.625 33.469 10.43 1 97.25 179 GLY B N 1
ATOM 5035 C CA . GLY B 1 179 ? 20.328 32.062 10.461 1 97.25 179 GLY B CA 1
ATOM 5036 C C . GLY B 1 179 ? 19.109 31.719 11.312 1 97.25 179 GLY B C 1
ATOM 5037 O O . GLY B 1 179 ? 18.188 31.047 10.852 1 97.25 179 GLY B O 1
ATOM 5038 N N . ALA B 1 180 ? 19.078 32.219 12.547 1 97.56 180 ALA B N 1
ATOM 5039 C CA . ALA B 1 180 ? 17.969 31.938 13.461 1 97.56 180 ALA B CA 1
ATOM 5040 C C . ALA B 1 180 ? 16.656 32.469 12.906 1 97.56 180 ALA B C 1
ATOM 5042 O O . ALA B 1 180 ? 15.625 31.781 13 1 97.56 180 ALA B O 1
ATOM 5043 N N . TYR B 1 181 ? 16.734 33.594 12.32 1 97.75 181 TYR B N 1
ATOM 5044 C CA . TYR B 1 181 ? 15.547 34.219 11.734 1 97.75 181 TYR B CA 1
ATOM 5045 C C . TYR B 1 181 ? 14.992 33.375 10.594 1 97.75 181 TYR B C 1
ATOM 5047 O O . TYR B 1 181 ? 13.797 33.094 10.555 1 97.75 181 TYR B O 1
ATOM 5055 N N . LEU B 1 182 ? 15.82 32.906 9.703 1 97.56 182 LEU B N 1
ATOM 5056 C CA . LEU B 1 182 ? 15.375 32.156 8.539 1 97.56 182 LEU B CA 1
ATOM 5057 C C . LEU B 1 182 ? 14.82 30.797 8.938 1 97.56 182 LEU B C 1
ATOM 5059 O O . LEU B 1 182 ? 13.797 30.359 8.422 1 97.56 182 LEU B O 1
ATOM 5063 N N . MET B 1 183 ? 15.477 30.156 9.875 1 98.06 183 MET B N 1
ATOM 5064 C CA . MET B 1 183 ? 15.016 28.844 10.336 1 98.06 183 MET B CA 1
ATOM 5065 C C . MET B 1 183 ? 13.641 28.969 10.984 1 98.06 183 MET B C 1
ATOM 5067 O O . MET B 1 183 ? 12.766 28.125 10.75 1 98.06 183 MET B O 1
ATOM 5071 N N . TRP B 1 184 ? 13.477 29.984 11.758 1 98.38 184 TRP B N 1
ATOM 5072 C CA . TRP B 1 184 ? 12.211 30.156 12.469 1 98.38 184 TRP B CA 1
ATOM 5073 C C . TRP B 1 184 ? 11.078 30.469 11.492 1 98.38 184 TRP B C 1
ATOM 5075 O O . TRP B 1 184 ? 9.984 29.906 11.609 1 98.38 184 TRP B O 1
ATOM 5085 N N . VAL B 1 185 ? 11.328 31.359 10.539 1 98.31 185 VAL B N 1
ATOM 5086 C CA . VAL B 1 185 ? 10.305 31.75 9.578 1 98.31 185 VAL B CA 1
ATOM 5087 C C . VAL B 1 185 ? 9.891 30.531 8.742 1 98.31 185 VAL B C 1
ATOM 5089 O O . VAL B 1 185 ? 8.711 30.359 8.438 1 98.31 185 VAL B O 1
ATOM 5092 N N . ALA B 1 186 ? 10.859 29.734 8.398 1 98.31 186 ALA B N 1
ATOM 5093 C CA . ALA B 1 186 ? 10.555 28.531 7.633 1 98.31 186 ALA B CA 1
ATOM 5094 C C . ALA B 1 186 ? 9.609 27.625 8.406 1 98.31 186 ALA B C 1
ATOM 5096 O O . ALA B 1 186 ? 8.578 27.188 7.867 1 98.31 186 ALA B O 1
ATOM 5097 N N . LEU B 1 187 ? 9.891 27.375 9.648 1 98.25 187 LEU B N 1
ATOM 5098 C CA . LEU B 1 187 ? 9.047 26.547 10.492 1 98.25 187 LEU B CA 1
ATOM 5099 C C . LEU B 1 187 ? 7.664 27.156 10.664 1 98.25 187 LEU B C 1
ATOM 5101 O O . LEU B 1 187 ? 6.648 26.484 10.484 1 98.25 187 LEU B O 1
ATOM 5105 N N . ALA B 1 188 ? 7.648 28.438 11.047 1 98.56 188 ALA B N 1
ATOM 5106 C CA . ALA B 1 188 ? 6.398 29.125 11.328 1 98.56 188 ALA B CA 1
ATOM 5107 C C . ALA B 1 188 ? 5.492 29.156 10.102 1 98.56 188 ALA B C 1
ATOM 5109 O O . ALA B 1 188 ? 4.277 28.969 10.219 1 98.56 188 ALA B O 1
ATOM 5110 N N . SER B 1 189 ? 6.086 29.375 8.969 1 98.31 189 SER B N 1
ATOM 5111 C CA . SER B 1 189 ? 5.316 29.406 7.727 1 98.31 189 SER B CA 1
ATOM 5112 C C . SER B 1 189 ? 4.742 28.031 7.398 1 98.31 189 SER B C 1
ATOM 5114 O O . SER B 1 189 ? 3.596 27.922 6.957 1 98.31 189 SER B O 1
ATOM 5116 N N . THR B 1 190 ? 5.523 27.031 7.609 1 98.12 190 THR B N 1
ATOM 5117 C CA . THR B 1 190 ? 5.07 25.672 7.348 1 98.12 190 THR B CA 1
ATOM 5118 C C . THR B 1 190 ? 3.857 25.328 8.203 1 98.12 190 THR B C 1
ATOM 5120 O O . THR B 1 190 ? 2.926 24.672 7.738 1 98.12 190 THR B O 1
ATOM 5123 N N . CYS B 1 191 ? 3.84 25.734 9.445 1 98.38 191 CYS B N 1
ATOM 5124 C CA . CYS B 1 191 ? 2.723 25.469 10.344 1 98.38 191 CYS B CA 1
ATOM 5125 C C . CYS B 1 191 ? 1.443 26.125 9.828 1 98.38 191 CYS B C 1
ATOM 5127 O O . CYS B 1 191 ? 0.371 25.516 9.883 1 98.38 191 CYS B O 1
ATOM 5129 N N . ILE B 1 192 ? 1.531 27.297 9.289 1 98.62 192 ILE B N 1
ATOM 5130 C CA . ILE B 1 192 ? 0.378 28.016 8.766 1 98.62 192 ILE B CA 1
ATOM 5131 C C . ILE B 1 192 ? -0.156 27.328 7.52 1 98.62 192 ILE B C 1
ATOM 5133 O O . ILE B 1 192 ? -1.351 27.031 7.43 1 98.62 192 ILE B O 1
ATOM 5137 N N . THR B 1 193 ? 0.743 27.047 6.57 1 98.06 193 THR B N 1
ATOM 5138 C CA . THR B 1 193 ? 0.321 26.453 5.305 1 98.06 193 THR B CA 1
ATOM 5139 C C . THR B 1 193 ? -0.235 25.047 5.52 1 98.06 193 THR B C 1
ATOM 5141 O O . THR B 1 193 ? -1.075 24.578 4.746 1 98.06 193 THR B O 1
ATOM 5144 N N . SER B 1 194 ? 0.198 24.359 6.578 1 97.88 194 SER B N 1
ATOM 5145 C CA . SER B 1 194 ? -0.29 23.031 6.918 1 97.88 194 SER B CA 1
ATOM 5146 C C . SER B 1 194 ? -1.753 23.062 7.348 1 97.88 194 SER B C 1
ATOM 5148 O O . SER B 1 194 ? -2.459 22.062 7.254 1 97.88 194 SER B O 1
ATOM 5150 N N . SER B 1 195 ? -2.234 24.219 7.805 1 98.12 195 SER B N 1
ATOM 5151 C CA . SER B 1 195 ? -3.641 24.391 8.156 1 98.12 195 SER B CA 1
ATOM 5152 C C . SER B 1 195 ? -4.445 24.922 6.977 1 98.12 195 SER B C 1
ATOM 5154 O O . SER B 1 195 ? -5.668 24.766 6.93 1 98.12 195 SER B O 1
ATOM 5156 N N . MET B 1 196 ? -3.805 25.484 6.055 1 97.25 196 MET B N 1
ATOM 5157 C CA . MET B 1 196 ? -4.477 26.219 4.988 1 97.25 196 MET B CA 1
ATOM 5158 C C . MET B 1 196 ? -5.098 25.266 3.977 1 97.25 196 MET B C 1
ATOM 5160 O O . MET B 1 196 ? -6.129 25.578 3.373 1 97.25 196 MET B O 1
ATOM 5164 N N . PHE B 1 197 ? -4.441 24.125 3.76 1 95.5 197 PHE B N 1
ATOM 5165 C CA . PHE B 1 197 ? -4.918 23.172 2.758 1 95.5 197 PHE B CA 1
ATOM 5166 C C . PHE B 1 197 ? -5.152 21.797 3.379 1 95.5 197 PHE B C 1
ATOM 5168 O O . PHE B 1 197 ? -4.367 21.344 4.219 1 95.5 197 PHE B O 1
ATOM 5175 N N . LEU B 1 198 ? -6.215 21.141 2.938 1 93.25 198 LEU B N 1
ATOM 5176 C CA . LEU B 1 198 ? -6.551 19.797 3.398 1 93.25 198 LEU B CA 1
ATOM 5177 C C . LEU B 1 198 ? -5.395 18.844 3.158 1 93.25 198 LEU B C 1
ATOM 5179 O O . LEU B 1 198 ? -5.082 18.016 4.016 1 93.25 198 LEU B O 1
ATOM 5183 N N . THR B 1 199 ? -4.66 19.031 2.021 1 92.06 199 THR B N 1
ATOM 5184 C CA . THR B 1 199 ? -3.627 18.094 1.586 1 92.06 199 THR B CA 1
ATOM 5185 C C . THR B 1 199 ? -2.246 18.562 2.041 1 92.06 199 THR B C 1
ATOM 5187 O O . THR B 1 199 ? -1.228 18.047 1.582 1 92.06 199 THR B O 1
ATOM 5190 N N . ALA B 1 200 ? -2.182 19.562 2.914 1 95.88 200 ALA B N 1
ATOM 5191 C CA . ALA B 1 200 ? -0.88 20.125 3.271 1 95.88 200 ALA B CA 1
ATOM 5192 C C . ALA B 1 200 ? -0.309 19.422 4.508 1 95.88 200 ALA B C 1
ATOM 5194 O O . ALA B 1 200 ? 0.875 19.578 4.816 1 95.88 200 ALA B O 1
ATOM 5195 N N . LEU B 1 201 ? -1.168 18.656 5.164 1 95.38 201 LEU B N 1
ATOM 5196 C CA . LEU B 1 201 ? -0.807 17.969 6.395 1 95.38 201 LEU B CA 1
ATOM 5197 C C . LEU B 1 201 ? -1.526 16.625 6.488 1 95.38 201 LEU B C 1
ATOM 5199 O O . LEU B 1 201 ? -2.752 16.562 6.375 1 95.38 201 LEU B O 1
ATOM 5203 N N . ALA B 1 202 ? -0.751 15.609 6.672 1 90.81 202 ALA B N 1
ATOM 5204 C CA . ALA B 1 202 ? -1.281 14.25 6.617 1 90.81 202 ALA B CA 1
ATOM 5205 C C . ALA B 1 202 ? -2.408 14.062 7.629 1 90.81 202 ALA B C 1
ATOM 5207 O O . ALA B 1 202 ? -3.428 13.438 7.32 1 90.81 202 ALA B O 1
ATOM 5208 N N . PRO B 1 203 ? -2.414 14.594 8.82 1 94.06 203 PRO B N 1
ATOM 5209 C CA . PRO B 1 203 ? -3.473 14.367 9.805 1 94.06 203 PRO B CA 1
ATOM 5210 C C . PRO B 1 203 ? -4.762 15.117 9.469 1 94.06 203 PRO B C 1
ATOM 5212 O O . PRO B 1 203 ? -5.809 14.852 10.062 1 94.06 203 PRO B O 1
ATOM 5215 N N . ASN B 1 204 ? -4.738 16.062 8.523 1 95.75 204 ASN B N 1
ATOM 5216 C CA . ASN B 1 204 ? -5.949 16.797 8.164 1 95.75 204 ASN B CA 1
ATOM 5217 C C . ASN B 1 204 ? -7.035 15.867 7.633 1 95.75 204 ASN B C 1
ATOM 5219 O O . ASN B 1 204 ? -8.133 15.805 8.195 1 95.75 204 ASN B O 1
ATOM 5223 N N . PRO B 1 205 ? -6.711 15.148 6.664 1 90.12 205 PRO B N 1
ATOM 5224 C CA . PRO B 1 205 ? -7.727 14.227 6.16 1 90.12 205 PRO B CA 1
ATOM 5225 C C . PRO B 1 205 ? -8.117 13.164 7.188 1 90.12 205 PRO B C 1
ATOM 5227 O O . PRO B 1 205 ? -9.266 12.711 7.203 1 90.12 205 PRO B O 1
ATOM 5230 N N . LEU B 1 206 ? -7.207 12.758 7.965 1 89.94 206 LEU B N 1
ATOM 5231 C CA . LEU B 1 206 ? -7.523 11.812 9.031 1 89.94 206 LEU B CA 1
ATOM 5232 C C . LEU B 1 206 ? -8.602 12.383 9.953 1 89.94 206 LEU B C 1
ATOM 5234 O O . LEU B 1 206 ? -9.594 11.719 10.242 1 89.94 206 LEU B O 1
ATOM 5238 N N . ALA B 1 207 ? -8.414 13.578 10.359 1 95.06 207 ALA B N 1
ATOM 5239 C CA . ALA B 1 207 ? -9.383 14.242 11.242 1 95.06 207 ALA B CA 1
ATOM 5240 C C . ALA B 1 207 ? -10.734 14.391 10.547 1 95.06 207 ALA B C 1
ATOM 5242 O O . ALA B 1 207 ? -11.781 14.18 11.172 1 95.06 207 ALA B O 1
ATOM 5243 N N . MET B 1 208 ? -10.688 14.711 9.32 1 93.5 208 MET B N 1
ATOM 5244 C CA . MET B 1 208 ? -11.922 14.867 8.562 1 93.5 208 MET B CA 1
ATOM 5245 C C . MET B 1 208 ? -12.703 13.555 8.516 1 93.5 208 MET B C 1
ATOM 5247 O O . MET B 1 208 ? -13.922 13.539 8.695 1 93.5 208 MET B O 1
ATOM 5251 N N . GLU B 1 209 ? -12.016 12.531 8.289 1 90.12 209 GLU B N 1
ATOM 5252 C CA . GLU B 1 209 ? -12.672 11.227 8.211 1 90.12 209 GLU B CA 1
ATOM 5253 C C . GLU B 1 209 ? -13.234 10.805 9.57 1 90.12 209 GLU B C 1
ATOM 5255 O O . GLU B 1 209 ? -14.312 10.219 9.641 1 90.12 209 GLU B O 1
ATOM 5260 N N . ILE B 1 210 ? -12.484 11.047 10.594 1 88.94 210 ILE B N 1
ATOM 5261 C CA . ILE B 1 210 ? -12.984 10.766 11.938 1 88.94 210 ILE B CA 1
ATOM 5262 C C . ILE B 1 210 ? -14.25 11.578 12.195 1 88.94 210 ILE B C 1
ATOM 5264 O O . ILE B 1 210 ? -15.242 11.055 12.711 1 88.94 210 ILE B O 1
ATOM 5268 N N . ALA B 1 211 ? -14.242 12.773 11.805 1 92.75 211 ALA B N 1
ATOM 5269 C CA . ALA B 1 211 ? -15.414 13.633 11.969 1 92.75 211 ALA B CA 1
ATOM 5270 C C . ALA B 1 211 ? -16.609 13.062 11.211 1 92.75 211 ALA B C 1
ATOM 5272 O O . ALA B 1 211 ? -17.734 13.047 11.727 1 92.75 211 ALA B O 1
ATOM 5273 N N . THR B 1 212 ? -16.359 12.633 10.039 1 89.5 212 THR B N 1
ATOM 5274 C CA . THR B 1 212 ? -17.422 12.094 9.219 1 89.5 212 THR B CA 1
ATOM 5275 C C . THR B 1 212 ? -18.047 10.859 9.875 1 89.5 212 THR B C 1
ATOM 5277 O O . THR B 1 212 ? -19.266 10.672 9.82 1 89.5 212 THR B O 1
ATOM 5280 N N . LYS B 1 213 ? -17.266 10.148 10.453 1 81.88 213 LYS B N 1
ATOM 5281 C CA . LYS B 1 213 ? -17.75 8.969 11.164 1 81.88 213 LYS B CA 1
ATOM 5282 C C . LYS B 1 213 ? -18.594 9.359 12.375 1 81.88 213 LYS B C 1
ATOM 5284 O O . LYS B 1 213 ? -19.438 8.586 12.828 1 81.88 213 LYS B O 1
ATOM 5289 N N . MET B 1 214 ? -18.359 10.562 12.789 1 83.5 214 MET B N 1
ATOM 5290 C CA . MET B 1 214 ? -19.078 11.055 13.953 1 83.5 214 MET B CA 1
ATOM 5291 C C . MET B 1 214 ? -20.328 11.836 13.523 1 83.5 214 MET B C 1
ATOM 5293 O O . MET B 1 214 ? -20.969 12.477 14.352 1 83.5 214 MET B O 1
ATOM 5297 N N . GLY B 1 215 ? -20.594 11.844 12.273 1 84.81 215 GLY B N 1
ATOM 5298 C CA . GLY B 1 215 ? -21.828 12.445 11.781 1 84.81 215 GLY B CA 1
ATOM 5299 C C . GLY B 1 215 ? -21.609 13.82 11.172 1 84.81 215 GLY B C 1
ATOM 5300 O O . GLY B 1 215 ? -22.578 14.516 10.859 1 84.81 215 GLY B O 1
ATOM 5301 N N . VAL B 1 216 ? -20.391 14.227 11.047 1 90.44 216 VAL B N 1
ATOM 5302 C CA . VAL B 1 216 ? -20.062 15.516 10.438 1 90.44 216 VAL B CA 1
ATOM 5303 C C . VAL B 1 216 ? -19.984 15.359 8.922 1 90.44 216 VAL B C 1
ATOM 5305 O O . VAL B 1 216 ? -19.438 14.367 8.422 1 90.44 216 VAL B O 1
ATOM 5308 N N . ASN B 1 217 ? -20.547 16.312 8.219 1 90.12 217 ASN B N 1
ATOM 5309 C CA . ASN B 1 217 ? -20.469 16.266 6.766 1 90.12 217 ASN B CA 1
ATOM 5310 C C . ASN B 1 217 ? -19.062 16.531 6.266 1 90.12 217 ASN B C 1
ATOM 5312 O O . ASN B 1 217 ? -18.344 17.344 6.824 1 90.12 217 ASN B O 1
ATOM 5316 N N . GLU B 1 218 ? -18.734 15.859 5.266 1 88.94 218 GLU B N 1
ATOM 5317 C CA . GLU B 1 218 ? -17.422 16.031 4.656 1 88.94 218 GLU B CA 1
ATOM 5318 C C . GLU B 1 218 ? -17.266 17.438 4.082 1 88.94 218 GLU B C 1
ATOM 5320 O O . GLU B 1 218 ? -18.203 17.984 3.492 1 88.94 218 GLU B O 1
ATOM 5325 N N . ILE B 1 219 ? -16.125 17.969 4.27 1 89.31 219 ILE B N 1
ATOM 5326 C CA . ILE B 1 219 ? -15.789 19.281 3.736 1 89.31 219 ILE B CA 1
ATOM 5327 C C . ILE B 1 219 ? -14.914 19.125 2.496 1 89.31 219 ILE B C 1
ATOM 5329 O O . ILE B 1 219 ? -13.938 18.375 2.506 1 89.31 219 ILE B O 1
ATOM 5333 N N . SER B 1 220 ? -15.25 19.812 1.444 1 86.5 220 SER B N 1
ATOM 5334 C CA . SER B 1 220 ? -14.461 19.734 0.219 1 86.5 220 SER B CA 1
ATOM 5335 C C . SER B 1 220 ? -13.102 20.406 0.397 1 86.5 220 SER B C 1
ATOM 5337 O O . SER B 1 220 ? -12.906 21.188 1.326 1 86.5 220 SER B O 1
ATOM 5339 N N . TRP B 1 221 ? -12.234 20.094 -0.458 1 88.56 221 TRP B N 1
ATOM 5340 C CA . TRP B 1 221 ? -10.898 20.672 -0.435 1 88.56 221 TRP B CA 1
ATOM 5341 C C . TRP B 1 221 ? -10.977 22.203 -0.53 1 88.56 221 TRP B C 1
ATOM 5343 O O . TRP B 1 221 ? -10.32 22.906 0.238 1 88.56 221 TRP B O 1
ATOM 5353 N N . PHE B 1 222 ? -11.766 22.688 -1.476 1 89.44 222 PHE B N 1
ATOM 5354 C CA . PHE B 1 222 ? -11.867 24.109 -1.704 1 89.44 222 PHE B CA 1
ATOM 5355 C C . PHE B 1 222 ? -12.547 24.797 -0.526 1 89.44 222 PHE B C 1
ATOM 5357 O O . PHE B 1 222 ? -12.156 25.906 -0.131 1 89.44 222 PHE B O 1
ATOM 5364 N N . SER B 1 223 ? -13.57 24.156 0.052 1 90.81 223 SER B N 1
ATOM 5365 C CA . SER B 1 223 ? -14.242 24.703 1.224 1 90.81 223 SER B CA 1
ATOM 5366 C C . SER B 1 223 ? -13.281 24.828 2.404 1 90.81 223 SER B C 1
ATOM 5368 O O . SER B 1 223 ? -13.336 25.797 3.164 1 90.81 223 SER B O 1
ATOM 5370 N N . TRP B 1 224 ? -12.477 23.828 2.555 1 93.31 224 TRP B N 1
ATOM 5371 C CA . TRP B 1 224 ? -11.438 23.875 3.584 1 93.31 224 TRP B CA 1
ATOM 5372 C C . TRP B 1 224 ? -10.539 25.094 3.402 1 93.31 224 TRP B C 1
ATOM 5374 O O . TRP B 1 224 ? -10.289 25.828 4.359 1 93.31 224 TRP B O 1
ATOM 5384 N N . PHE B 1 225 ? -10.094 25.297 2.172 1 94.25 225 PHE B N 1
ATOM 5385 C CA . PHE B 1 225 ? -9.219 26.422 1.833 1 94.25 225 PHE B CA 1
ATOM 5386 C C . PHE B 1 225 ? -9.891 27.75 2.129 1 94.25 225 PHE B C 1
ATOM 5388 O O . PHE B 1 225 ? -9.289 28.625 2.754 1 94.25 225 PHE B O 1
ATOM 5395 N N . LEU B 1 226 ? -11.125 27.844 1.784 1 94.25 226 LEU B N 1
ATOM 5396 C CA . LEU B 1 226 ? -11.852 29.094 1.982 1 94.25 226 LEU B CA 1
ATOM 5397 C C . LEU B 1 226 ? -12.055 29.375 3.467 1 94.25 226 LEU B C 1
ATOM 5399 O O . LEU B 1 226 ? -12.039 30.531 3.893 1 94.25 226 LEU B O 1
ATOM 5403 N N . ALA B 1 227 ? -12.273 28.344 4.191 1 95.88 227 ALA B N 1
ATOM 5404 C CA . ALA B 1 227 ? -12.539 28.5 5.621 1 95.88 227 ALA B CA 1
ATOM 5405 C C . ALA B 1 227 ? -11.328 29.094 6.336 1 95.88 227 ALA B C 1
ATOM 5407 O O . ALA B 1 227 ? -11.484 29.938 7.223 1 95.88 227 ALA B O 1
ATOM 5408 N N . PHE B 1 228 ? -10.148 28.688 5.957 1 97.5 228 PHE B N 1
ATOM 5409 C CA . PHE B 1 228 ? -8.953 29.125 6.668 1 97.5 228 PHE B CA 1
ATOM 5410 C C . PHE B 1 228 ? -8.328 30.344 5.992 1 97.5 228 PHE B C 1
ATOM 5412 O O . PHE B 1 228 ? -7.445 30.984 6.559 1 97.5 228 PHE B O 1
ATOM 5419 N N . LEU B 1 229 ? -8.727 30.75 4.84 1 96.88 229 LEU B N 1
ATOM 5420 C CA . LEU B 1 229 ? -8.062 31.672 3.939 1 96.88 229 LEU B CA 1
ATOM 5421 C C . LEU B 1 229 ? -7.781 33 4.641 1 96.88 229 LEU B C 1
ATOM 5423 O O . LEU B 1 229 ? -6.637 33.469 4.668 1 96.88 229 LEU B O 1
ATOM 5427 N N . PRO B 1 230 ? -8.734 33.688 5.242 1 97.44 230 PRO B N 1
ATOM 5428 C CA . PRO B 1 230 ? -8.43 34.969 5.863 1 97.44 230 PRO B CA 1
ATOM 5429 C C . PRO B 1 230 ? -7.422 34.844 7.004 1 97.44 230 PRO B C 1
ATOM 5431 O O . PRO B 1 230 ? -6.535 35.688 7.141 1 97.44 230 PRO B O 1
ATOM 5434 N N . CYS B 1 231 ? -7.617 33.844 7.82 1 97.88 231 CYS B N 1
ATOM 5435 C CA . CYS B 1 231 ? -6.668 33.594 8.891 1 97.88 231 CYS B CA 1
ATOM 5436 C C . CYS B 1 231 ? -5.27 33.344 8.328 1 97.88 231 CYS B C 1
ATOM 5438 O O . CYS B 1 231 ? -4.289 33.906 8.82 1 97.88 231 CYS B O 1
ATOM 5440 N N . GLY B 1 232 ? -5.188 32.531 7.285 1 98.19 232 GLY B N 1
ATOM 5441 C CA . GLY B 1 232 ? -3.918 32.188 6.648 1 98.19 232 GLY B CA 1
ATOM 5442 C C . GLY B 1 232 ? -3.223 33.406 6.066 1 98.19 232 GLY B C 1
ATOM 5443 O O . GLY B 1 232 ? -2.014 33.594 6.234 1 98.19 232 GLY B O 1
ATOM 5444 N N . VAL B 1 233 ? -3.953 34.25 5.406 1 97.94 233 VAL B N 1
ATOM 5445 C CA . VAL B 1 233 ? -3.398 35.469 4.789 1 97.94 233 VAL B CA 1
ATOM 5446 C C . VAL B 1 233 ? -2.826 36.375 5.867 1 97.94 233 VAL B C 1
ATOM 5448 O O . VAL B 1 233 ? -1.701 36.875 5.738 1 97.94 233 VAL B O 1
ATOM 5451 N N . VAL B 1 234 ? -3.566 36.562 6.906 1 98.44 234 VAL B N 1
ATOM 5452 C CA . VAL B 1 234 ? -3.129 37.406 8 1 98.44 234 VAL B CA 1
ATOM 5453 C C . VAL B 1 234 ? -1.839 36.875 8.602 1 98.44 234 VAL B C 1
ATOM 5455 O O . VAL B 1 234 ? -0.881 37.625 8.82 1 98.44 234 VAL B O 1
ATOM 5458 N N . LEU B 1 235 ? -1.802 35.625 8.812 1 98.62 235 LEU B N 1
ATOM 5459 C CA . LEU B 1 235 ? -0.652 35 9.477 1 98.62 235 LEU B CA 1
ATOM 5460 C C . LEU B 1 235 ? 0.565 35 8.555 1 98.62 235 LEU B C 1
ATOM 5462 O O . LEU B 1 235 ? 1.688 35.25 9 1 98.62 235 LEU B O 1
ATOM 5466 N N . ILE B 1 236 ? 0.378 34.719 7.254 1 97.75 236 ILE B N 1
ATOM 5467 C CA . ILE B 1 236 ? 1.482 34.688 6.301 1 97.75 236 ILE B CA 1
ATOM 5468 C C . ILE B 1 236 ? 2.131 36.062 6.215 1 97.75 236 ILE B C 1
ATOM 5470 O O . ILE B 1 236 ? 3.352 36.156 6.082 1 97.75 236 ILE B O 1
ATOM 5474 N N . LEU B 1 237 ? 1.344 37.094 6.316 1 97.81 237 LEU B N 1
ATOM 5475 C CA . LEU B 1 237 ? 1.859 38.469 6.258 1 97.81 237 LEU B CA 1
ATOM 5476 C C . LEU B 1 237 ? 2.51 38.844 7.578 1 97.81 237 LEU B C 1
ATOM 5478 O O . LEU B 1 237 ? 3.559 39.5 7.59 1 97.81 237 LEU B O 1
ATOM 5482 N N . LEU B 1 238 ? 2.004 38.375 8.672 1 98.12 238 LEU B N 1
ATOM 5483 C CA . LEU B 1 238 ? 2.422 38.844 9.992 1 98.12 238 LEU B CA 1
ATOM 5484 C C . LEU B 1 238 ? 3.65 38.094 10.469 1 98.12 238 LEU B C 1
ATOM 5486 O O . LEU B 1 238 ? 4.48 38.625 11.203 1 98.12 238 LEU B O 1
ATOM 5490 N N . VAL B 1 239 ? 3.799 36.875 10.102 1 98 239 VAL B N 1
ATOM 5491 C CA . VAL B 1 239 ? 4.758 35.969 10.719 1 98 239 VAL B CA 1
ATOM 5492 C C . VAL B 1 239 ? 6.18 36.406 10.391 1 98 239 VAL B C 1
ATOM 5494 O O . VAL B 1 239 ? 7.012 36.562 11.289 1 98 239 VAL B O 1
ATOM 5497 N N . PRO B 1 240 ? 6.535 36.688 9.078 1 97.44 240 PRO B N 1
ATOM 5498 C CA . PRO B 1 240 ? 7.895 37.156 8.82 1 97.44 240 PRO B CA 1
ATOM 5499 C C . PRO B 1 240 ? 8.18 38.5 9.5 1 97.44 240 PRO B C 1
ATOM 5501 O O . PRO B 1 240 ? 9.297 38.719 9.977 1 97.44 240 PRO B O 1
ATOM 5504 N N . LEU B 1 241 ? 7.168 39.375 9.617 1 97.62 241 LEU B N 1
ATOM 5505 C CA . LEU B 1 241 ? 7.316 40.656 10.266 1 97.62 241 LEU B CA 1
ATOM 5506 C C . LEU B 1 241 ? 7.574 40.5 11.758 1 97.62 241 LEU B C 1
ATOM 5508 O O . LEU B 1 241 ? 8.492 41.125 12.305 1 97.62 241 LEU B O 1
ATOM 5512 N N . LEU B 1 242 ? 6.773 39.719 12.383 1 97.88 242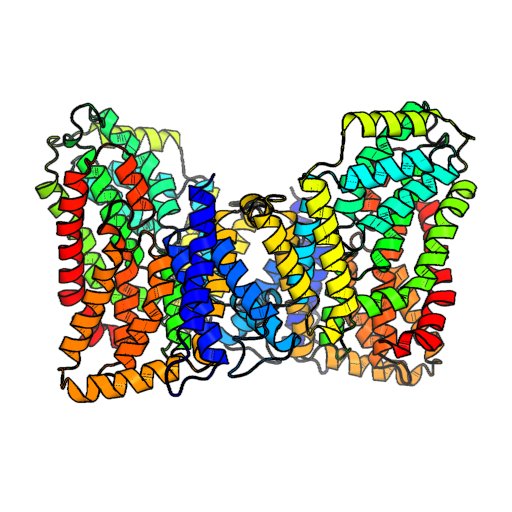 LEU B N 1
ATOM 5513 C CA . LEU B 1 242 ? 6.934 39.5 13.812 1 97.88 242 LEU B CA 1
ATOM 5514 C C . LEU B 1 242 ? 8.25 38.781 14.109 1 97.88 242 LEU B C 1
ATOM 5516 O O . LEU B 1 242 ? 8.914 39.094 15.102 1 97.88 242 LEU B O 1
ATOM 5520 N N . ALA B 1 243 ? 8.586 37.781 13.305 1 98 243 ALA B N 1
ATOM 5521 C CA . ALA B 1 243 ? 9.859 37.094 13.477 1 98 243 ALA B CA 1
ATOM 5522 C C . ALA B 1 243 ? 11.039 38.062 13.344 1 98 243 ALA B C 1
ATOM 5524 O O . ALA B 1 243 ? 12.031 37.938 14.07 1 98 243 ALA B O 1
ATOM 5525 N N . TYR B 1 244 ? 10.922 38.969 12.398 1 96.38 244 TYR B N 1
ATOM 5526 C CA . TYR B 1 244 ? 11.969 39.969 12.211 1 96.38 244 TYR B CA 1
ATOM 5527 C C . TYR B 1 244 ? 12.172 40.781 13.484 1 96.38 244 TYR B C 1
ATOM 5529 O O . TYR B 1 244 ? 13.305 41.094 13.852 1 96.38 244 TYR B O 1
ATOM 5537 N N . LYS B 1 245 ? 11.133 41.062 14.164 1 96.31 245 LYS B N 1
ATOM 5538 C CA . LYS B 1 245 ? 11.18 41.875 15.375 1 96.31 245 LYS B CA 1
ATOM 5539 C C . LYS B 1 245 ? 11.648 41.031 16.578 1 96.31 245 LYS B C 1
ATOM 5541 O O . LYS B 1 245 ? 12.328 41.562 17.453 1 96.31 245 LYS B O 1
ATOM 5546 N N . ILE B 1 246 ? 11.336 39.844 16.594 1 96.12 246 ILE B N 1
ATOM 5547 C CA . ILE B 1 246 ? 11.57 39 17.781 1 96.12 246 ILE B CA 1
ATOM 5548 C C . ILE B 1 246 ? 12.945 38.344 17.672 1 96.12 246 ILE B C 1
ATOM 5550 O O . ILE B 1 246 ? 13.695 38.312 18.656 1 96.12 246 ILE B O 1
ATOM 5554 N N . CYS B 1 247 ? 13.25 37.812 16.469 1 94.38 247 CYS B N 1
ATOM 5555 C CA . CYS B 1 247 ? 14.547 37.188 16.281 1 94.38 247 CYS B CA 1
ATOM 5556 C C . CYS B 1 247 ? 15.641 38.219 16.078 1 94.38 247 CYS B C 1
ATOM 5558 O O . CYS B 1 247 ? 16.812 37.938 16.328 1 94.38 247 CYS B O 1
ATOM 5560 N N . LYS B 1 248 ? 15.352 39.344 15.531 1 92.81 248 LYS B N 1
ATOM 5561 C CA . LYS B 1 248 ? 16.219 40.5 15.375 1 92.81 248 LYS B CA 1
ATOM 5562 C C . LYS B 1 248 ? 17.484 40.156 14.602 1 92.81 248 LYS B C 1
ATOM 5564 O O . LYS B 1 248 ? 18.594 40.312 15.117 1 92.81 248 LYS B O 1
ATOM 5569 N N . PRO B 1 249 ? 17.281 39.781 13.367 1 94.5 249 PRO B N 1
ATOM 5570 C CA . PRO B 1 249 ? 18.484 39.562 12.562 1 94.5 249 PRO B CA 1
ATOM 5571 C C . PRO B 1 249 ? 19.344 40.844 12.461 1 94.5 249 PRO B C 1
ATOM 5573 O O . PRO B 1 249 ? 18.797 41.938 12.352 1 94.5 249 PRO B O 1
ATOM 5576 N N . THR B 1 250 ? 20.641 40.656 12.523 1 93.19 250 THR B N 1
ATOM 5577 C CA . THR B 1 250 ? 21.516 41.812 12.523 1 93.19 250 THR B CA 1
ATOM 5578 C C . THR B 1 250 ? 21.891 42.219 11.094 1 93.19 250 THR B C 1
ATOM 5580 O O . THR B 1 250 ? 22.359 43.312 10.852 1 93.19 250 THR B O 1
ATOM 5583 N N . LEU B 1 251 ? 21.656 41.312 10.25 1 88.44 251 LEU B N 1
ATOM 5584 C CA . LEU B 1 251 ? 21.891 41.625 8.844 1 88.44 251 LEU B CA 1
ATOM 5585 C C . LEU B 1 251 ? 20.844 42.594 8.312 1 88.44 251 LEU B C 1
ATOM 5587 O O . LEU B 1 251 ? 19.641 42.375 8.484 1 88.44 251 LEU B O 1
ATOM 5591 N N . LYS B 1 252 ? 21.141 43.656 7.695 1 83.12 252 LYS B N 1
ATOM 5592 C CA . LYS B 1 252 ? 20.172 44.625 7.215 1 83.12 252 LYS B CA 1
ATOM 5593 C C . LYS B 1 252 ? 19.828 44.375 5.746 1 83.12 252 LYS B C 1
ATOM 5595 O O . LYS B 1 252 ? 18.781 44.812 5.262 1 83.12 252 LYS B O 1
ATOM 5600 N N . GLY B 1 253 ? 20.656 43.781 5.016 1 81.81 253 GLY B N 1
ATOM 5601 C CA . GLY B 1 253 ? 20.438 43.5 3.605 1 81.81 253 GLY B CA 1
ATOM 5602 C C . GLY B 1 253 ? 21.703 43.125 2.852 1 81.81 253 GLY B C 1
ATOM 5603 O O . GLY B 1 253 ? 22.797 43.531 3.24 1 81.81 253 GLY B O 1
ATOM 5604 N N . SER B 1 254 ? 21.562 42.219 1.977 1 80.75 254 SER B N 1
ATOM 5605 C CA . SER B 1 254 ? 22.703 41.875 1.121 1 80.75 254 SER B CA 1
ATOM 5606 C C . SER B 1 254 ? 22.234 41.375 -0.236 1 80.75 254 SER B C 1
ATOM 5608 O O . SER B 1 254 ? 21.266 40.594 -0.317 1 80.75 254 SER B O 1
ATOM 5610 N N . LYS B 1 255 ? 22.859 41.875 -1.24 1 90.38 255 LYS B N 1
ATOM 5611 C CA . LYS B 1 255 ? 22.562 41.406 -2.594 1 90.38 255 LYS B CA 1
ATOM 5612 C C . LYS B 1 255 ? 23.156 40.031 -2.84 1 90.38 255 LYS B C 1
ATOM 5614 O O . LYS B 1 255 ? 22.781 39.344 -3.801 1 90.38 255 LYS B O 1
ATOM 5619 N N . GLU B 1 256 ? 23.906 39.562 -1.926 1 90.94 256 GLU B N 1
ATOM 5620 C CA . GLU B 1 256 ? 24.641 38.344 -2.094 1 90.94 256 GLU B CA 1
ATOM 5621 C C . GLU B 1 256 ? 23.703 37.125 -2.207 1 90.94 256 GLU B C 1
ATOM 5623 O O . GLU B 1 256 ? 23.969 36.188 -2.971 1 90.94 256 GLU B O 1
ATOM 5628 N N . VAL B 1 257 ? 22.688 37.188 -1.475 1 93.19 257 VAL B N 1
ATOM 5629 C CA . VAL B 1 257 ? 21.75 36.062 -1.467 1 93.19 257 VAL B CA 1
ATOM 5630 C C . VAL B 1 257 ? 21.016 36 -2.799 1 93.19 257 VAL B C 1
ATOM 5632 O O . VAL B 1 257 ? 20.844 34.906 -3.367 1 93.19 257 VAL B O 1
ATOM 5635 N N . SER B 1 258 ? 20.578 37.125 -3.225 1 94.44 258 SER B N 1
ATOM 5636 C CA . SER B 1 258 ? 19.891 37.188 -4.512 1 94.44 258 SER B CA 1
ATOM 5637 C C . SER B 1 258 ? 20.828 36.781 -5.652 1 94.44 258 SER B C 1
ATOM 5639 O O . SER B 1 258 ? 20.391 36.125 -6.605 1 94.44 258 SER B O 1
ATOM 5641 N N . LEU B 1 259 ? 22.031 37.125 -5.551 1 94.81 259 LEU B N 1
ATOM 5642 C CA . LEU B 1 259 ? 23.016 36.75 -6.559 1 94.81 259 LEU B CA 1
ATOM 5643 C C . LEU B 1 259 ? 23.297 35.25 -6.516 1 94.81 259 LEU B C 1
ATOM 5645 O O . LEU B 1 259 ? 23.484 34.625 -7.559 1 94.81 259 LEU B O 1
ATOM 5649 N N . TRP B 1 260 ? 23.406 34.781 -5.344 1 95.12 260 TRP B N 1
ATOM 5650 C CA . TRP B 1 260 ? 23.578 33.344 -5.176 1 95.12 260 TRP B CA 1
ATOM 5651 C C . TRP B 1 260 ? 22.422 32.594 -5.797 1 95.12 260 TRP B C 1
ATOM 5653 O O . TRP B 1 260 ? 22.641 31.609 -6.516 1 95.12 260 TRP B O 1
ATOM 5663 N N . ALA B 1 261 ? 21.219 33 -5.492 1 96.5 261 ALA B N 1
ATOM 5664 C CA . ALA B 1 261 ? 20.031 32.344 -6.047 1 96.5 261 ALA B CA 1
ATOM 5665 C C . ALA B 1 261 ? 20.031 32.406 -7.57 1 96.5 261 ALA B C 1
ATOM 5667 O O . ALA B 1 261 ? 19.656 31.453 -8.242 1 96.5 261 ALA B O 1
ATOM 5668 N N . LYS B 1 262 ? 20.406 33.531 -8.055 1 96.38 262 LYS B N 1
ATOM 5669 C CA . LYS B 1 262 ? 20.516 33.719 -9.5 1 96.38 262 LYS B CA 1
ATOM 5670 C C . LYS B 1 262 ? 21.516 32.75 -10.102 1 96.38 262 LYS B C 1
ATOM 5672 O O . LYS B 1 262 ? 21.25 32.125 -11.133 1 96.38 262 LYS B O 1
ATOM 5677 N N . LYS B 1 263 ? 22.594 32.594 -9.438 1 96.62 263 LYS B N 1
ATOM 5678 C CA . LYS B 1 263 ? 23.625 31.672 -9.906 1 96.62 263 LYS B CA 1
ATOM 5679 C C . LYS B 1 263 ? 23.125 30.219 -9.883 1 96.62 263 LYS B C 1
ATOM 5681 O O . LYS B 1 263 ? 23.391 29.453 -10.805 1 96.62 263 LYS B O 1
ATOM 5686 N N . GLU B 1 264 ? 22.5 29.891 -8.797 1 96.25 264 GLU B N 1
ATOM 5687 C CA . GLU B 1 264 ? 21.922 28.547 -8.695 1 96.25 264 GLU B CA 1
ATOM 5688 C C . GLU B 1 264 ? 20.938 28.281 -9.82 1 96.25 264 GLU B C 1
ATOM 5690 O O . GLU B 1 264 ? 20.922 27.188 -10.398 1 96.25 264 GLU B O 1
ATOM 5695 N N . LEU B 1 265 ? 20.094 29.266 -10.133 1 97.12 265 LEU B N 1
ATOM 5696 C CA . LEU B 1 265 ? 19.094 29.156 -11.188 1 97.12 265 LEU B CA 1
ATOM 5697 C C . LEU B 1 265 ? 19.75 29.016 -12.555 1 97.12 265 LEU B C 1
ATOM 5699 O O . LEU B 1 265 ? 19.281 28.25 -13.398 1 97.12 265 LEU B O 1
ATOM 5703 N N . GLU B 1 266 ? 20.766 29.75 -12.711 1 96.94 266 GLU B N 1
ATOM 5704 C CA . GLU B 1 266 ? 21.516 29.656 -13.953 1 96.94 266 GLU B CA 1
ATOM 5705 C C . GLU B 1 266 ? 22.125 28.266 -14.117 1 96.94 266 GLU B C 1
ATOM 5707 O O . GLU B 1 266 ? 22.172 27.734 -15.227 1 96.94 266 GLU B O 1
ATOM 5712 N N . GLY B 1 267 ? 22.531 27.719 -13.023 1 96.5 267 GLY B N 1
ATOM 5713 C CA . GLY B 1 267 ? 23.062 26.359 -13.039 1 96.5 267 GLY B CA 1
ATOM 5714 C C . GLY B 1 267 ? 22.016 25.328 -13.398 1 96.5 267 GLY B C 1
ATOM 5715 O O . GLY B 1 267 ? 22.328 24.312 -14.031 1 96.5 267 GLY B O 1
ATOM 5716 N N . MET B 1 268 ? 20.797 25.609 -13.078 1 95.88 268 MET B N 1
ATOM 5717 C CA . MET B 1 268 ? 19.688 24.703 -13.375 1 95.88 268 MET B CA 1
ATOM 5718 C C . MET B 1 268 ? 19.281 24.812 -14.844 1 95.88 268 MET B C 1
ATOM 5720 O O . MET B 1 268 ? 18.656 23.906 -15.391 1 95.88 268 MET B O 1
ATOM 5724 N N . GLY B 1 269 ? 19.656 25.938 -15.492 1 95.81 269 GLY B N 1
ATOM 5725 C CA . GLY B 1 269 ? 19.297 26.141 -16.891 1 95.81 269 GLY B CA 1
ATOM 5726 C C . GLY B 1 269 ? 17.828 26.5 -17.078 1 95.81 269 GLY B C 1
ATOM 5727 O O . GLY B 1 269 ? 17.203 27.031 -16.156 1 95.81 269 GLY B O 1
ATOM 5728 N N . ARG B 1 270 ? 17.438 26.297 -18.391 1 94.88 270 ARG B N 1
ATOM 5729 C CA . ARG B 1 270 ? 16.047 26.562 -18.719 1 94.88 270 ARG B CA 1
ATOM 5730 C C . ARG B 1 270 ? 15.133 25.5 -18.109 1 94.88 270 ARG B C 1
ATOM 5732 O O . ARG B 1 270 ? 15.609 24.469 -17.609 1 94.88 270 ARG B O 1
ATOM 5739 N N . PHE B 1 271 ? 13.859 25.859 -18 1 96.56 271 PHE B N 1
ATOM 5740 C CA . PHE B 1 271 ? 12.883 24.875 -17.531 1 96.56 271 PHE B CA 1
ATOM 5741 C C . PHE B 1 271 ? 13.023 23.562 -18.281 1 96.56 271 PHE B C 1
ATOM 5743 O O . PHE B 1 271 ? 12.992 23.547 -19.516 1 96.56 271 PHE B O 1
ATOM 5750 N N . SER B 1 272 ? 13.164 22.547 -17.562 1 96.06 272 SER B N 1
ATOM 5751 C CA . SER B 1 272 ? 13.203 21.234 -18.172 1 96.06 272 SER B CA 1
ATOM 5752 C C . SER B 1 272 ? 11.797 20.75 -18.531 1 96.06 272 SER B C 1
ATOM 5754 O O . SER B 1 272 ? 10.805 21.312 -18.062 1 96.06 272 SER B O 1
ATOM 5756 N N . LEU B 1 273 ? 11.758 19.812 -19.406 1 96.31 273 LEU B N 1
ATOM 5757 C CA . LEU B 1 273 ? 10.477 19.219 -19.766 1 96.31 273 LEU B CA 1
ATOM 5758 C C . LEU B 1 273 ? 9.773 18.656 -18.531 1 96.31 273 LEU B C 1
ATOM 5760 O O . LEU B 1 273 ? 8.555 18.797 -18.391 1 96.31 273 LEU B O 1
ATOM 5764 N N . LYS B 1 274 ? 10.508 18.031 -17.672 1 96.81 274 LYS B N 1
ATOM 5765 C CA . LYS B 1 274 ? 9.938 17.469 -16.453 1 96.81 274 LYS B CA 1
ATOM 5766 C C . LYS B 1 274 ? 9.328 18.562 -15.578 1 96.81 274 LYS B C 1
ATOM 5768 O O . LYS B 1 274 ? 8.266 18.359 -14.977 1 96.81 274 LYS B O 1
ATOM 5773 N N . GLU B 1 275 ? 10 19.688 -15.484 1 97.44 275 GLU B N 1
ATOM 5774 C CA . GLU B 1 275 ? 9.469 20.797 -14.703 1 97.44 275 GLU B CA 1
ATOM 5775 C C . GLU B 1 275 ? 8.172 21.328 -15.305 1 97.44 275 GLU B C 1
ATOM 5777 O O . GLU B 1 275 ? 7.207 21.578 -14.578 1 97.44 275 GLU B O 1
ATOM 5782 N N . ILE B 1 276 ? 8.141 21.453 -16.562 1 97.81 276 ILE B N 1
ATOM 5783 C CA . ILE B 1 276 ? 6.977 21.984 -17.266 1 97.81 276 ILE B CA 1
ATOM 5784 C C . ILE B 1 276 ? 5.797 21.031 -17.094 1 97.81 276 ILE B C 1
ATOM 5786 O O . ILE B 1 276 ? 4.676 21.453 -16.828 1 97.81 276 ILE B O 1
ATOM 5790 N N . LEU B 1 277 ? 6.07 19.812 -17.312 1 98 277 LEU B N 1
ATOM 5791 C CA . LEU B 1 277 ? 5.023 18.797 -17.156 1 98 277 LEU B CA 1
ATOM 5792 C C . LEU B 1 277 ? 4.508 18.766 -15.727 1 98 277 LEU B C 1
ATOM 5794 O O . LEU B 1 277 ? 3.299 18.656 -15.5 1 98 277 LEU B O 1
ATOM 5798 N N . MET B 1 278 ? 5.438 18.859 -14.75 1 97.56 278 MET B N 1
ATOM 5799 C CA . MET B 1 278 ? 5.027 18.859 -13.352 1 97.56 278 MET B CA 1
ATOM 5800 C C . MET B 1 278 ? 4.152 20.062 -13.047 1 97.56 278 MET B C 1
ATOM 5802 O O . MET B 1 278 ? 3.15 19.953 -12.336 1 97.56 278 MET B O 1
ATOM 5806 N N . LEU B 1 279 ? 4.551 21.219 -13.547 1 97 279 LEU B N 1
ATOM 5807 C CA . LEU B 1 279 ? 3.764 22.422 -13.359 1 97 279 LEU B CA 1
ATOM 5808 C C . LEU B 1 279 ? 2.375 22.266 -13.969 1 97 279 LEU B C 1
ATOM 5810 O O . LEU B 1 279 ? 1.378 22.672 -13.367 1 97 279 LEU B O 1
ATOM 5814 N N . SER B 1 280 ? 2.312 21.719 -15.148 1 97.94 280 SER B N 1
ATOM 5815 C CA . SER B 1 280 ? 1.038 21.5 -15.828 1 97.94 280 SER B CA 1
ATOM 5816 C C . SER B 1 280 ? 0.143 20.562 -15.023 1 97.94 280 SER B C 1
ATOM 5818 O O . SER B 1 280 ? -1.057 20.812 -14.883 1 97.94 280 SER B O 1
ATOM 5820 N N . LEU B 1 281 ? 0.689 19.516 -14.531 1 97.56 281 LEU B N 1
ATOM 5821 C CA . LEU B 1 281 ? -0.074 18.547 -13.75 1 97.56 281 LEU B CA 1
ATOM 5822 C C . LEU B 1 281 ? -0.531 19.156 -12.43 1 97.56 281 LEU B C 1
ATOM 5824 O O . LEU B 1 281 ? -1.614 18.844 -11.93 1 97.56 281 LEU B O 1
ATOM 5828 N N . THR B 1 282 ? 0.353 20.016 -11.906 1 95.38 282 THR B N 1
ATOM 5829 C CA . THR B 1 282 ? -0.025 20.75 -10.703 1 95.38 282 THR B CA 1
ATOM 5830 C C . THR B 1 282 ? -1.238 21.625 -10.969 1 95.38 282 THR B C 1
ATOM 5832 O O . THR B 1 282 ? -2.164 21.688 -10.156 1 95.38 282 THR B O 1
ATOM 5835 N N . LEU B 1 283 ? -1.227 22.297 -12 1 96.06 283 LEU B N 1
ATOM 5836 C CA . LEU B 1 283 ? -2.352 23.156 -12.383 1 96.06 283 LEU B CA 1
ATOM 5837 C C . LEU B 1 283 ? -3.602 22.312 -12.633 1 96.06 283 LEU B C 1
ATOM 5839 O O . LEU B 1 283 ? -4.711 22.719 -12.281 1 96.06 283 LEU B O 1
ATOM 5843 N N . LEU B 1 284 ? -3.412 21.188 -13.219 1 96.31 284 LEU B N 1
ATOM 5844 C CA . LEU B 1 284 ? -4.527 20.266 -13.445 1 96.31 284 LEU B CA 1
ATOM 5845 C C . LEU B 1 284 ? -5.141 19.812 -12.125 1 96.31 284 LEU B C 1
ATOM 5847 O O . LEU B 1 284 ? -6.367 19.781 -11.984 1 96.31 284 LEU B O 1
ATOM 5851 N N . ALA B 1 285 ? -4.32 19.484 -11.18 1 94.5 285 ALA B N 1
ATOM 5852 C CA . ALA B 1 285 ? -4.797 19.078 -9.859 1 94.5 285 ALA B CA 1
ATOM 5853 C C . ALA B 1 285 ? -5.574 20.203 -9.188 1 94.5 285 ALA B C 1
ATOM 5855 O O . ALA B 1 285 ? -6.664 19.984 -8.648 1 94.5 285 ALA B O 1
ATOM 5856 N N . LEU B 1 286 ? -5.008 21.391 -9.266 1 92.81 286 LEU B N 1
ATOM 5857 C CA . LEU B 1 286 ? -5.637 22.547 -8.641 1 92.81 286 LEU B CA 1
ATOM 5858 C C . LEU B 1 286 ? -7 22.828 -9.273 1 92.81 286 LEU B C 1
ATOM 5860 O O . LEU B 1 286 ? -7.977 23.078 -8.562 1 92.81 286 LEU B O 1
ATOM 5864 N N . LEU B 1 287 ? -7.055 22.781 -10.555 1 94.56 287 LEU B N 1
ATOM 5865 C CA . LEU B 1 287 ? -8.312 23.016 -11.25 1 94.56 287 LEU B CA 1
ATOM 5866 C C . LEU B 1 287 ? -9.32 21.906 -10.945 1 94.56 287 LEU B C 1
ATOM 5868 O O . LEU B 1 287 ? -10.508 22.172 -10.773 1 94.56 287 LEU B O 1
ATOM 5872 N N . GLY B 1 288 ? -8.828 20.688 -10.883 1 93.94 288 GLY B N 1
ATOM 5873 C CA . GLY B 1 288 ? -9.703 19.594 -10.516 1 93.94 288 GLY B CA 1
ATOM 5874 C C . GLY B 1 288 ? -10.273 19.719 -9.117 1 93.94 288 GLY B C 1
ATOM 5875 O O . GLY B 1 288 ? -11.422 19.344 -8.867 1 93.94 288 GLY B O 1
ATOM 5876 N N . TRP B 1 289 ? -9.5 20.203 -8.195 1 90.06 289 TRP B N 1
ATOM 5877 C CA . TRP B 1 289 ? -9.953 20.344 -6.812 1 90.06 289 TRP B CA 1
ATOM 5878 C C . TRP B 1 289 ? -10.891 21.531 -6.668 1 90.06 289 TRP B C 1
ATOM 5880 O O . TRP B 1 289 ? -11.859 21.484 -5.902 1 90.06 289 TRP B O 1
ATOM 5890 N N . ILE B 1 290 ? -10.617 22.562 -7.426 1 88.25 290 ILE B N 1
ATOM 5891 C CA . ILE B 1 290 ? -11.453 23.766 -7.359 1 88.25 290 ILE B CA 1
ATOM 5892 C C . ILE B 1 290 ? -12.781 23.5 -8.062 1 88.25 290 ILE B C 1
ATOM 5894 O O . ILE B 1 290 ? -13.844 23.844 -7.543 1 88.25 290 ILE B O 1
ATOM 5898 N N . PHE B 1 291 ? -12.773 22.781 -9.18 1 90.88 291 PHE B N 1
ATOM 5899 C CA . PHE B 1 291 ? -13.969 22.578 -9.984 1 90.88 291 PHE B CA 1
ATOM 5900 C C . PHE B 1 291 ? -14.477 21.141 -9.867 1 90.88 291 PHE B C 1
ATOM 5902 O O . PHE B 1 291 ? -15.141 20.641 -10.773 1 90.88 291 PHE B O 1
ATOM 5909 N N . GLY B 1 292 ? -14.102 20.531 -8.875 1 87.69 292 GLY B N 1
ATOM 5910 C CA . GLY B 1 292 ? -14.484 19.141 -8.688 1 87.69 292 GLY B CA 1
ATOM 5911 C C . GLY B 1 292 ? -15.984 18.906 -8.727 1 87.69 292 GLY B C 1
ATOM 5912 O O . GLY B 1 292 ? -16.469 18 -9.398 1 87.69 292 GLY B O 1
ATOM 5913 N N . LYS B 1 293 ? -16.75 19.703 -8.07 1 84.19 293 LYS B N 1
ATOM 5914 C CA . LYS B 1 293 ? -18.203 19.547 -7.973 1 84.19 293 LYS B CA 1
ATOM 5915 C C . LYS B 1 293 ? -18.859 19.672 -9.344 1 84.19 293 LYS B C 1
ATOM 5917 O O . LYS B 1 293 ? -19.547 18.766 -9.797 1 84.19 293 LYS B O 1
ATOM 5922 N N . PRO B 1 294 ? -18.562 20.766 -10.102 1 88.56 294 PRO B N 1
ATOM 5923 C CA . PRO B 1 294 ? -19.203 20.891 -11.414 1 88.56 294 PRO B CA 1
ATOM 5924 C C . PRO B 1 294 ? -18.703 19.844 -12.414 1 88.56 294 PRO B C 1
ATOM 5926 O O . PRO B 1 294 ? -19.453 19.438 -13.312 1 88.56 294 PRO B O 1
ATOM 5929 N N . LEU B 1 295 ? -17.578 19.312 -12.234 1 91.25 295 LEU B N 1
ATOM 5930 C CA . LEU B 1 295 ? -17 18.344 -13.164 1 91.25 295 LEU B CA 1
ATOM 5931 C C . LEU B 1 295 ? -17.375 16.922 -12.766 1 91.25 295 LEU B C 1
ATOM 5933 O O . LEU B 1 295 ? -17.156 15.969 -13.523 1 91.25 295 LEU B O 1
ATOM 5937 N N . GLY B 1 296 ? -17.953 16.797 -11.578 1 91.94 296 GLY B N 1
ATOM 5938 C CA . GLY B 1 296 ? -18.281 15.469 -11.078 1 91.94 296 GLY B CA 1
ATOM 5939 C C . GLY B 1 296 ? -17.047 14.633 -10.766 1 91.94 296 GLY B C 1
ATOM 5940 O O . GLY B 1 296 ? -17.016 13.438 -11.07 1 91.94 296 GLY B O 1
ATOM 5941 N N . LEU B 1 297 ? -16.078 15.289 -10.266 1 93.12 297 LEU B N 1
ATOM 5942 C CA . LEU B 1 297 ? -14.82 14.625 -9.945 1 93.12 297 LEU B CA 1
ATOM 5943 C C . LEU B 1 297 ? -14.484 14.781 -8.461 1 93.12 297 LEU B C 1
ATOM 5945 O O . LEU B 1 297 ? -14.352 15.898 -7.969 1 93.12 297 LEU B O 1
ATOM 5949 N N . HIS B 1 298 ? -14.445 13.672 -7.793 1 92.12 298 HIS B N 1
ATOM 5950 C CA . HIS B 1 298 ? -14.008 13.695 -6.402 1 92.12 298 HIS B CA 1
ATOM 5951 C C . HIS B 1 298 ? -12.539 14.086 -6.297 1 92.12 298 HIS B C 1
ATOM 5953 O O . HIS B 1 298 ? -11.75 13.812 -7.207 1 92.12 298 HIS B O 1
ATOM 5959 N N . ALA B 1 299 ? -12.164 14.703 -5.234 1 90.31 299 ALA B N 1
ATOM 5960 C CA . ALA B 1 299 ? -10.797 15.172 -5.031 1 90.31 299 ALA B CA 1
ATOM 5961 C C . ALA B 1 299 ? -9.797 14.023 -5.148 1 90.31 299 ALA B C 1
ATOM 5963 O O . ALA B 1 299 ? -8.719 14.188 -5.719 1 90.31 299 ALA B O 1
ATOM 5964 N N . SER B 1 300 ? -10.148 12.859 -4.57 1 93.75 300 SER B N 1
ATOM 5965 C CA . SER B 1 300 ? -9.273 11.695 -4.621 1 93.75 300 SER B CA 1
ATOM 5966 C C . SER B 1 300 ? -9.117 11.188 -6.051 1 93.75 300 SER B C 1
ATOM 5968 O O . SER B 1 300 ? -8.047 10.711 -6.43 1 93.75 300 SER B O 1
ATOM 5970 N N . ALA B 1 301 ? -10.164 11.234 -6.84 1 96.5 301 ALA B N 1
ATOM 5971 C CA . ALA B 1 301 ? -10.086 10.859 -8.25 1 96.5 301 ALA B CA 1
ATOM 5972 C C . ALA B 1 301 ? -9.125 11.766 -9.008 1 96.5 301 ALA B C 1
ATOM 5974 O O . ALA B 1 301 ? -8.297 11.297 -9.797 1 96.5 301 ALA B O 1
ATOM 5975 N N . THR B 1 302 ? -9.25 13.055 -8.742 1 95.88 302 THR B N 1
ATOM 5976 C CA . THR B 1 302 ? -8.344 14.023 -9.359 1 95.88 302 THR B CA 1
ATOM 5977 C C . THR B 1 302 ? -6.891 13.68 -9.039 1 95.88 302 THR B C 1
ATOM 5979 O O . THR B 1 302 ? -6.035 13.68 -9.93 1 95.88 302 THR B O 1
ATOM 5982 N N . ALA B 1 303 ? -6.68 13.422 -7.789 1 95.12 303 ALA B N 1
ATOM 5983 C CA . ALA B 1 303 ? -5.324 13.086 -7.359 1 95.12 303 ALA B CA 1
ATOM 5984 C C . ALA B 1 303 ? -4.816 11.844 -8.078 1 95.12 303 ALA B C 1
ATOM 5986 O O . ALA B 1 303 ? -3.676 11.812 -8.547 1 95.12 303 ALA B O 1
ATOM 5987 N N . LEU B 1 304 ? -5.629 10.844 -8.188 1 97.81 304 LEU B N 1
ATOM 5988 C CA . LEU B 1 304 ? -5.246 9.594 -8.836 1 97.81 304 LEU B CA 1
ATOM 5989 C C . LEU B 1 304 ? -4.961 9.82 -10.32 1 97.81 304 LEU B C 1
ATOM 5991 O O . LEU B 1 304 ? -4.012 9.25 -10.867 1 97.81 304 LEU B O 1
ATOM 5995 N N . ILE B 1 305 ? -5.762 10.602 -10.984 1 97.94 305 ILE B N 1
ATOM 5996 C CA . ILE B 1 305 ? -5.559 10.938 -12.391 1 97.94 305 ILE B CA 1
ATOM 5997 C C . ILE B 1 305 ? -4.188 11.586 -12.57 1 97.94 305 ILE B C 1
ATOM 5999 O O . ILE B 1 305 ? -3.42 11.188 -13.453 1 97.94 305 ILE B O 1
ATOM 6003 N N . VAL B 1 306 ? -3.887 12.484 -11.734 1 97.31 306 VAL B N 1
ATOM 6004 C CA . VAL B 1 306 ? -2.625 13.211 -11.828 1 97.31 306 VAL B CA 1
ATOM 6005 C C . VAL B 1 306 ? -1.458 12.25 -11.586 1 97.31 306 VAL B C 1
ATOM 6007 O O . VAL B 1 306 ? -0.427 12.336 -12.258 1 97.31 306 VAL B O 1
ATOM 6010 N N . MET B 1 307 ? -1.611 11.359 -10.641 1 97.25 307 MET B N 1
ATOM 6011 C CA . MET B 1 307 ? -0.549 10.398 -10.344 1 97.25 307 MET B CA 1
ATOM 6012 C C . MET B 1 307 ? -0.269 9.516 -11.555 1 97.25 307 MET B C 1
ATOM 6014 O O . MET B 1 307 ? 0.888 9.305 -11.922 1 97.25 307 MET B O 1
ATOM 6018 N N . VAL B 1 308 ? -1.301 9.016 -12.195 1 97.44 308 VAL B N 1
ATOM 6019 C CA . VAL B 1 308 ? -1.156 8.156 -13.359 1 97.44 308 VAL B CA 1
ATOM 6020 C C . VAL B 1 308 ? -0.487 8.93 -14.492 1 97.44 308 VAL B C 1
ATOM 6022 O O . VAL B 1 308 ? 0.428 8.422 -15.148 1 97.44 308 VAL B O 1
ATOM 6025 N N . LEU B 1 309 ? -0.872 10.148 -14.688 1 97.69 309 LEU B N 1
ATOM 6026 C CA . LEU B 1 309 ? -0.285 10.977 -15.734 1 97.69 309 LEU B CA 1
ATOM 6027 C C . LEU B 1 309 ? 1.183 11.273 -15.438 1 97.69 309 LEU B C 1
ATOM 6029 O O . LEU B 1 309 ? 2.002 11.344 -16.359 1 97.69 309 LEU B O 1
ATOM 6033 N N . MET B 1 310 ? 1.452 11.445 -14.188 1 97.69 310 MET B N 1
ATOM 6034 C CA . MET B 1 310 ? 2.838 11.68 -13.789 1 97.69 310 MET B CA 1
ATOM 6035 C C . MET B 1 310 ? 3.723 10.5 -14.188 1 97.69 310 MET B C 1
ATOM 6037 O O . MET B 1 310 ? 4.863 10.695 -14.609 1 97.69 310 MET B O 1
ATOM 6041 N N . ALA B 1 311 ? 3.225 9.297 -14.047 1 96.62 311 ALA B N 1
ATOM 6042 C CA . ALA B 1 311 ? 3.969 8.094 -14.422 1 96.62 311 ALA B CA 1
ATOM 6043 C C . ALA B 1 311 ? 4.141 8.016 -15.938 1 96.62 311 ALA B C 1
ATOM 6045 O O . ALA B 1 311 ? 5.23 7.703 -16.438 1 96.62 311 ALA B O 1
ATOM 6046 N N . PHE B 1 312 ? 3.141 8.367 -16.688 1 94.75 312 PHE B N 1
ATOM 6047 C CA . PHE B 1 312 ? 3.201 8.289 -18.141 1 94.75 312 PHE B CA 1
ATOM 6048 C C . PHE B 1 312 ? 4.098 9.391 -18.703 1 94.75 312 PHE B C 1
ATOM 6050 O O . PHE B 1 312 ? 4.758 9.195 -19.734 1 94.75 312 PHE B O 1
ATOM 6057 N N . CYS B 1 313 ? 4.148 10.484 -17.969 1 95.94 313 CYS B N 1
ATOM 6058 C CA . CYS B 1 313 ? 5.016 11.586 -18.375 1 95.94 313 CYS B CA 1
ATOM 6059 C C . CYS B 1 313 ? 6.453 11.336 -17.938 1 95.94 313 CYS B C 1
ATOM 6061 O O . CYS B 1 313 ? 7.336 12.156 -18.188 1 95.94 313 CYS B O 1
ATOM 6063 N N . LYS B 1 314 ? 6.707 10.32 -17.219 1 95.62 314 LYS B N 1
ATOM 6064 C CA . LYS B 1 314 ? 8.023 9.875 -16.797 1 95.62 314 LYS B CA 1
ATOM 6065 C C . LYS B 1 314 ? 8.664 10.891 -15.836 1 95.62 314 LYS B C 1
ATOM 6067 O O . LYS B 1 314 ? 9.883 11.062 -15.828 1 95.62 314 LYS B O 1
ATOM 6072 N N . ILE B 1 315 ? 7.742 11.617 -15.211 1 97.31 315 ILE B N 1
ATOM 6073 C CA . ILE B 1 315 ? 8.242 12.445 -14.117 1 97.31 315 ILE B CA 1
ATOM 6074 C C . ILE B 1 315 ? 8.711 11.555 -12.969 1 97.31 315 ILE B C 1
ATOM 6076 O O . ILE B 1 315 ? 9.766 11.797 -12.375 1 97.31 315 ILE B O 1
ATOM 6080 N N . VAL B 1 316 ? 7.863 10.578 -12.648 1 96.81 316 VAL B N 1
ATOM 6081 C CA . VAL B 1 316 ? 8.188 9.5 -11.719 1 96.81 316 VAL B CA 1
ATOM 6082 C C . VAL B 1 316 ? 8 8.148 -12.414 1 96.81 316 VAL B C 1
ATOM 6084 O O . VAL B 1 316 ? 7.105 7.996 -13.25 1 96.81 316 VAL B O 1
ATOM 6087 N N . SER B 1 317 ? 8.875 7.207 -12.109 1 96.88 317 SER B N 1
ATOM 6088 C CA . SER B 1 317 ? 8.68 5.855 -12.625 1 96.88 317 SER B CA 1
ATOM 6089 C C . SER B 1 317 ? 7.691 5.074 -11.766 1 96.88 317 SER B C 1
ATOM 6091 O O . SER B 1 317 ? 7.414 5.461 -10.625 1 96.88 317 SER B O 1
ATOM 6093 N N . TYR B 1 318 ? 7.082 4.043 -12.336 1 96 318 TYR B N 1
ATOM 6094 C CA . TYR B 1 318 ? 6.215 3.176 -11.547 1 96 318 TYR B CA 1
ATOM 6095 C C . TYR B 1 318 ? 6.98 2.564 -10.375 1 96 318 TYR B C 1
ATOM 6097 O O . TYR B 1 318 ? 6.426 2.375 -9.289 1 96 318 TYR B O 1
ATOM 6105 N N . GLU B 1 319 ? 8.203 2.27 -10.609 1 96.12 319 GLU B N 1
ATOM 6106 C CA . GLU B 1 319 ? 9.047 1.742 -9.539 1 96.12 319 GLU B CA 1
ATOM 6107 C C . GLU B 1 319 ? 9.18 2.746 -8.398 1 96.12 319 GLU B C 1
ATOM 6109 O O . GLU B 1 319 ? 9.188 2.365 -7.23 1 96.12 319 GLU B O 1
ATOM 6114 N N . ASP B 1 320 ? 9.266 4.027 -8.742 1 95.88 320 ASP B N 1
ATOM 6115 C CA . ASP B 1 320 ? 9.32 5.078 -7.727 1 95.88 320 ASP B CA 1
ATOM 6116 C C . ASP B 1 320 ? 8.062 5.07 -6.859 1 95.88 320 ASP B C 1
ATOM 6118 O O . ASP B 1 320 ? 8.125 5.34 -5.656 1 95.88 320 ASP B O 1
ATOM 6122 N N . ILE B 1 321 ? 7.004 4.758 -7.5 1 95.75 321 ILE B N 1
ATOM 6123 C CA . ILE B 1 321 ? 5.723 4.766 -6.805 1 95.75 321 ILE B CA 1
ATOM 6124 C C . ILE B 1 321 ? 5.66 3.588 -5.832 1 95.75 321 ILE B C 1
ATOM 6126 O O . ILE B 1 321 ? 5.398 3.771 -4.641 1 95.75 321 ILE B O 1
ATOM 6130 N N . ILE B 1 322 ? 5.965 2.379 -6.191 1 95.69 322 ILE B N 1
ATOM 6131 C CA . ILE B 1 322 ? 5.719 1.193 -5.383 1 95.69 322 ILE B CA 1
ATOM 6132 C C . ILE B 1 322 ? 6.82 1.043 -4.336 1 95.69 322 ILE B C 1
ATOM 6134 O O . ILE B 1 322 ? 6.695 0.242 -3.404 1 95.69 322 ILE B O 1
ATOM 6138 N N . LYS B 1 323 ? 7.895 1.819 -4.461 1 94.38 323 LYS B N 1
ATOM 6139 C CA . LYS B 1 323 ? 8.953 1.751 -3.461 1 94.38 323 LYS B CA 1
ATOM 6140 C C . LYS B 1 323 ? 8.906 2.949 -2.52 1 94.38 323 LYS B C 1
ATOM 6142 O O . LYS B 1 323 ? 9.773 3.109 -1.657 1 94.38 323 LYS B O 1
ATOM 6147 N N . ASN B 1 324 ? 7.938 3.826 -2.721 1 94 324 ASN B N 1
ATOM 6148 C CA . ASN B 1 324 ? 7.883 5.039 -1.913 1 94 324 ASN B CA 1
ATOM 6149 C C . ASN B 1 324 ? 7.523 4.734 -0.463 1 94 324 ASN B C 1
ATOM 6151 O O . ASN B 1 324 ? 6.344 4.633 -0.12 1 94 324 ASN B O 1
ATOM 6155 N N . LYS B 1 325 ? 8.484 4.715 0.412 1 92.19 325 LYS B N 1
ATOM 6156 C CA . LYS B 1 325 ? 8.289 4.254 1.783 1 92.19 325 LYS B CA 1
ATOM 6157 C C . LYS B 1 325 ? 7.402 5.223 2.568 1 92.19 325 LYS B C 1
ATOM 6159 O O . LYS B 1 325 ? 6.582 4.797 3.383 1 92.19 325 LYS B O 1
ATOM 6164 N N . SER B 1 326 ? 7.5 6.551 2.287 1 88.81 326 SER B N 1
ATOM 6165 C CA . SER B 1 326 ? 6.699 7.531 3.012 1 88.81 326 SER B CA 1
ATOM 6166 C C . SER B 1 326 ? 5.215 7.391 2.676 1 88.81 326 SER B C 1
ATOM 6168 O O . SER B 1 326 ? 4.363 7.453 3.564 1 88.81 326 SER B O 1
ATOM 6170 N N . ALA B 1 327 ? 4.961 7.195 1.391 1 92.38 327 ALA B N 1
ATOM 6171 C CA . ALA B 1 327 ? 3.582 7.059 0.934 1 92.38 327 ALA B CA 1
ATOM 6172 C C . ALA B 1 327 ? 2.922 5.824 1.542 1 92.38 327 ALA B C 1
ATOM 6174 O O . ALA B 1 327 ? 1.801 5.898 2.049 1 92.38 327 ALA B O 1
ATOM 6175 N N . PHE B 1 328 ? 3.605 4.742 1.59 1 94.44 328 PHE B N 1
ATOM 6176 C CA . PHE B 1 328 ? 2.994 3.506 2.062 1 94.44 328 PHE B CA 1
ATOM 6177 C C . PHE B 1 328 ? 2.973 3.461 3.586 1 94.44 328 PHE B C 1
ATOM 6179 O O . PHE B 1 328 ? 2.08 2.854 4.184 1 94.44 328 PHE B O 1
ATOM 6186 N N . ASN B 1 329 ? 3.961 4.145 4.242 1 91.88 329 ASN B N 1
ATOM 6187 C CA . ASN B 1 329 ? 3.887 4.277 5.695 1 91.88 329 ASN B CA 1
ATOM 6188 C C . ASN B 1 329 ? 2.615 5 6.129 1 91.88 329 ASN B C 1
ATOM 6190 O O . ASN B 1 329 ? 1.912 4.543 7.031 1 91.88 329 ASN B O 1
ATOM 6194 N N . ILE B 1 330 ? 2.416 6.113 5.48 1 89.56 330 ILE B N 1
ATOM 6195 C CA . ILE B 1 330 ? 1.237 6.891 5.852 1 89.56 330 ILE B CA 1
ATOM 6196 C C . ILE B 1 330 ? -0.025 6.125 5.461 1 89.56 330 ILE B C 1
ATOM 6198 O O . ILE B 1 330 ? -1.043 6.199 6.152 1 89.56 330 ILE B O 1
ATOM 6202 N N . PHE B 1 331 ? -0.016 5.387 4.355 1 94.75 331 PHE B N 1
ATOM 6203 C CA . PHE B 1 331 ? -1.144 4.586 3.893 1 94.75 331 PHE B CA 1
ATOM 6204 C C . PHE B 1 331 ? -1.521 3.535 4.93 1 94.75 331 PHE B C 1
ATOM 6206 O O . PHE B 1 331 ? -2.689 3.42 5.309 1 94.75 331 PHE B O 1
ATOM 6213 N N . LEU B 1 332 ? -0.553 2.785 5.43 1 95.62 332 LEU B N 1
ATOM 6214 C CA . LEU B 1 332 ? -0.803 1.74 6.418 1 95.62 332 LEU B CA 1
ATOM 6215 C C . LEU B 1 332 ? -1.237 2.346 7.746 1 95.62 332 LEU B C 1
ATOM 6217 O O . LEU B 1 332 ? -2.111 1.8 8.422 1 95.62 332 LEU B O 1
ATOM 6221 N N . LEU B 1 333 ? -0.665 3.473 8.062 1 92.31 333 LEU B N 1
ATOM 6222 C CA . LEU B 1 333 ? -0.989 4.141 9.32 1 92.31 333 LEU B CA 1
ATOM 6223 C C . LEU B 1 333 ? -2.422 4.664 9.305 1 92.31 333 LEU B C 1
ATOM 6225 O O . LEU B 1 333 ? -3.215 4.332 10.188 1 92.31 333 LEU B O 1
ATOM 6229 N N . LEU B 1 334 ? -2.773 5.426 8.266 1 91.25 334 LEU B N 1
ATOM 6230 C CA . LEU B 1 334 ? -4.07 6.094 8.234 1 91.25 334 LEU B CA 1
ATOM 6231 C C . LEU B 1 334 ? -5.199 5.086 8.039 1 91.25 334 LEU B C 1
ATOM 6233 O O . LEU B 1 334 ? -6.277 5.242 8.617 1 91.25 334 LEU B O 1
ATOM 6237 N N . GLY B 1 335 ? -4.969 4.09 7.184 1 94.25 335 GLY B N 1
ATOM 6238 C CA . GLY B 1 335 ? -5.98 3.057 7.023 1 94.25 335 GLY B CA 1
ATOM 6239 C C . GLY B 1 335 ? -6.348 2.379 8.328 1 94.25 335 GLY B C 1
ATOM 6240 O O . GLY B 1 335 ? -7.531 2.174 8.617 1 94.25 335 GLY B O 1
ATOM 6241 N N . SER B 1 336 ? -5.363 2.105 9.148 1 95.19 336 SER B N 1
ATOM 6242 C CA . SER B 1 336 ? -5.582 1.452 10.43 1 95.19 336 SER B CA 1
ATOM 6243 C C . SER B 1 336 ? -6.234 2.402 11.43 1 95.19 336 SER B C 1
ATOM 6245 O O . SER B 1 336 ? -7.176 2.025 12.133 1 95.19 336 SER B O 1
ATOM 6247 N N . LEU B 1 337 ? -5.762 3.621 11.461 1 90.12 337 LEU B N 1
ATOM 6248 C CA . LEU B 1 337 ? -6.266 4.582 12.438 1 90.12 337 LEU B CA 1
ATOM 6249 C C . LEU B 1 337 ? -7.734 4.902 12.18 1 90.12 337 LEU B C 1
ATOM 6251 O O . LEU B 1 337 ? -8.523 5 13.117 1 90.12 337 LEU B O 1
ATOM 6255 N N . LEU B 1 338 ? -8.016 5.02 10.898 1 88.75 338 LEU B N 1
ATOM 6256 C CA . LEU B 1 338 ? -9.398 5.336 10.539 1 88.75 338 LEU B CA 1
ATOM 6257 C C . LEU B 1 338 ? -10.336 4.203 10.938 1 88.75 338 LEU B C 1
ATOM 6259 O O . LEU B 1 338 ? -11.43 4.445 11.445 1 88.75 338 LEU B O 1
ATOM 6263 N N . THR B 1 339 ? -9.906 3.014 10.625 1 93.88 339 THR B N 1
ATOM 6264 C CA . THR B 1 339 ? -10.703 1.85 10.984 1 93.88 339 THR B CA 1
ATOM 6265 C C . THR B 1 339 ? -10.875 1.757 12.492 1 93.88 339 THR B C 1
ATOM 6267 O O . THR B 1 339 ? -11.984 1.534 12.984 1 93.88 339 THR B O 1
ATOM 6270 N N . MET B 1 340 ? -9.797 1.99 13.242 1 92.12 340 MET B N 1
ATOM 6271 C CA . MET B 1 340 ? -9.836 1.922 14.703 1 92.12 340 MET B CA 1
ATOM 6272 C C . MET B 1 340 ? -10.742 3.01 15.273 1 92.12 340 MET B C 1
ATOM 6274 O O . MET B 1 340 ? -11.492 2.766 16.219 1 92.12 340 MET B O 1
ATOM 6278 N N . ALA B 1 341 ? -10.688 4.16 14.703 1 86.38 341 ALA B N 1
ATOM 6279 C CA . ALA B 1 341 ? -11.547 5.25 15.148 1 86.38 341 ALA B CA 1
ATOM 6280 C C . ALA B 1 341 ? -13.016 4.93 14.891 1 86.38 341 ALA B C 1
ATOM 6282 O O . ALA B 1 341 ? -13.867 5.172 15.75 1 86.38 341 ALA B O 1
ATOM 6283 N N . GLY B 1 342 ? -13.312 4.359 13.703 1 87.12 342 GLY B N 1
ATOM 6284 C CA . GLY B 1 342 ? -14.68 3.969 13.391 1 87.12 342 GLY B CA 1
ATOM 6285 C C . GLY B 1 342 ? -15.211 2.873 14.289 1 87.12 342 GLY B C 1
ATOM 6286 O O . GLY B 1 342 ? -16.406 2.814 14.562 1 87.12 342 GLY B O 1
ATOM 6287 N N . GLY B 1 343 ? -14.281 2.043 14.797 1 92.19 343 GLY B N 1
ATOM 6288 C CA . GLY B 1 343 ? -14.68 0.975 15.695 1 92.19 343 GLY B CA 1
ATOM 6289 C C . GLY B 1 343 ? -15.227 1.481 17.016 1 92.19 343 GLY B C 1
ATOM 6290 O O . GLY B 1 343 ? -16.047 0.818 17.656 1 92.19 343 GLY B O 1
ATOM 6291 N N . LEU B 1 344 ? -14.805 2.641 17.5 1 87.94 344 LEU B N 1
ATOM 6292 C CA . LEU B 1 344 ? -15.32 3.213 18.734 1 87.94 344 LEU B CA 1
ATOM 6293 C C . LEU B 1 344 ? -16.828 3.471 18.625 1 87.94 344 LEU B C 1
ATOM 6295 O O . LEU B 1 344 ? -17.562 3.283 19.594 1 87.94 344 LEU B O 1
ATOM 6299 N N . LYS B 1 345 ? -17.203 3.914 17.453 1 84.56 345 LYS B N 1
ATOM 6300 C CA . LYS B 1 345 ? -18.625 4.117 17.219 1 84.56 345 LYS B CA 1
ATOM 6301 C C . LYS B 1 345 ? -19.359 2.785 17.141 1 84.56 345 LYS B C 1
ATOM 6303 O O . LYS B 1 345 ? -20.422 2.623 17.734 1 84.56 345 LYS B O 1
ATOM 6308 N N . ASN B 1 346 ? -18.812 1.851 16.391 1 91.62 346 ASN B N 1
ATOM 6309 C CA . ASN B 1 346 ? -19.438 0.562 16.141 1 91.62 346 ASN B CA 1
ATOM 6310 C C . ASN B 1 346 ? -19.719 -0.194 17.438 1 91.62 346 ASN B C 1
ATOM 6312 O O . ASN B 1 346 ? -20.734 -0.875 17.547 1 91.62 346 ASN B O 1
ATOM 6316 N N . VAL B 1 347 ? -18.797 -0.008 18.406 1 93.56 347 VAL B N 1
ATOM 6317 C CA . VAL B 1 347 ? -18.922 -0.787 19.641 1 93.56 347 VAL B CA 1
ATOM 6318 C C . VAL B 1 347 ? -19.797 -0.038 20.641 1 93.56 347 VAL B C 1
ATOM 6320 O O . VAL B 1 347 ? -20.078 -0.547 21.719 1 93.56 347 VAL B O 1
ATOM 6323 N N . GLY B 1 348 ? -20.156 1.206 20.312 1 88.12 348 GLY B N 1
ATOM 6324 C CA . GLY B 1 348 ? -21.078 1.964 21.141 1 88.12 348 GLY B CA 1
ATOM 6325 C C . GLY B 1 348 ? -20.375 2.848 22.156 1 88.12 348 GLY B C 1
ATOM 6326 O O . GLY B 1 348 ? -21.031 3.42 23.047 1 88.12 348 GLY B O 1
ATOM 6327 N N . PHE B 1 349 ? -19.109 2.961 22.062 1 87.56 349 PHE B N 1
ATOM 6328 C CA . PHE B 1 349 ? -18.359 3.748 23.047 1 87.56 349 PHE B CA 1
ATOM 6329 C C . PHE B 1 349 ? -18.672 5.234 22.875 1 87.56 349 PHE B C 1
ATOM 6331 O O . PHE B 1 349 ? -18.766 5.961 23.875 1 87.56 349 PHE B O 1
ATOM 6338 N N . LEU B 1 350 ? -18.781 5.684 21.656 1 79.06 350 LEU B N 1
ATOM 6339 C CA . LEU B 1 350 ? -19.031 7.102 21.422 1 79.06 350 LEU B CA 1
ATOM 63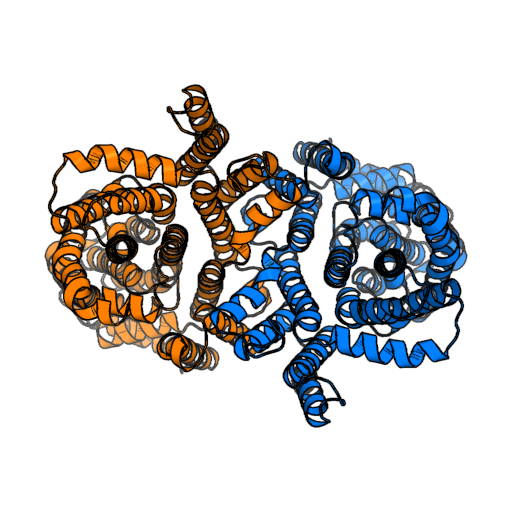40 C C . LEU B 1 350 ? -20.406 7.5 21.969 1 79.06 350 LEU B C 1
ATOM 6342 O O . LEU B 1 350 ? -20.562 8.602 22.5 1 79.06 350 LEU B O 1
ATOM 6346 N N . ASN B 1 351 ? -21.312 6.609 21.828 1 81.12 351 ASN B N 1
ATOM 6347 C CA . ASN B 1 351 ? -22.625 6.855 22.422 1 81.12 351 ASN B CA 1
ATOM 6348 C C . ASN B 1 351 ? -22.547 6.953 23.953 1 81.12 351 ASN B C 1
ATOM 6350 O O . ASN B 1 351 ? -23.219 7.785 24.562 1 81.12 351 ASN B O 1
ATOM 6354 N N . PHE B 1 352 ? -21.797 6.145 24.516 1 83.69 352 PHE B N 1
ATOM 6355 C CA . PHE B 1 352 ? -21.609 6.133 25.969 1 83.69 352 PHE B CA 1
ATOM 6356 C C . PHE B 1 352 ? -21.016 7.457 26.438 1 83.69 352 PHE B C 1
ATOM 6358 O O . PHE B 1 352 ? -21.5 8.047 27.406 1 83.69 352 PHE B O 1
ATOM 6365 N N . ILE B 1 353 ? -20 7.938 25.766 1 76.81 353 ILE B N 1
ATOM 6366 C CA . ILE B 1 353 ? -19.344 9.188 26.141 1 76.81 353 ILE B CA 1
ATOM 6367 C C . ILE B 1 353 ? -20.312 10.359 25.922 1 76.81 353 ILE B C 1
ATOM 6369 O O . ILE B 1 353 ? -20.312 11.32 26.688 1 76.81 353 ILE B O 1
ATOM 6373 N N . GLY B 1 354 ? -20.969 10.273 24.844 1 72.62 354 GLY B N 1
ATOM 6374 C CA . GLY B 1 354 ? -21.969 11.297 24.578 1 72.62 354 GLY B CA 1
ATOM 6375 C C . GLY B 1 354 ? -23 11.406 25.688 1 72.62 354 GLY B C 1
ATOM 6376 O O . GLY B 1 354 ? -23.312 12.508 26.141 1 72.62 354 GLY B O 1
ATOM 6377 N N . ASN B 1 355 ? -23.469 10.336 26.109 1 76.12 355 ASN B N 1
ATOM 6378 C CA . ASN B 1 355 ? -24.453 10.305 27.188 1 76.12 355 ASN B CA 1
ATOM 6379 C C . ASN B 1 355 ? -23.859 10.82 28.5 1 76.12 355 ASN B C 1
ATOM 6381 O O . ASN B 1 355 ? -24.531 11.555 29.234 1 76.12 355 ASN B O 1
ATOM 6385 N N . ALA B 1 356 ? -22.688 10.445 28.766 1 74.88 356 ALA B N 1
ATOM 6386 C CA . ALA B 1 356 ? -22.016 10.898 29.984 1 74.88 356 ALA B CA 1
ATOM 6387 C C . ALA B 1 356 ? -21.797 12.406 29.953 1 74.88 356 ALA B C 1
ATOM 6389 O O . ALA B 1 356 ? -21.938 13.086 30.984 1 74.88 356 ALA B O 1
ATOM 6390 N N . ALA B 1 357 ? -21.344 12.906 28.812 1 69.81 357 ALA B N 1
ATOM 6391 C CA . ALA B 1 357 ? -21.094 14.336 28.641 1 69.81 357 ALA B CA 1
ATOM 6392 C C . ALA B 1 357 ? -22.391 15.133 28.766 1 69.81 357 ALA B C 1
ATOM 6394 O O . ALA B 1 357 ? -22.406 16.219 29.344 1 69.81 357 ALA B O 1
ATOM 6395 N N . GLN B 1 358 ? -23.359 14.625 28.188 1 70.06 358 GLN B N 1
ATOM 6396 C CA . GLN B 1 358 ? -24.656 15.273 28.281 1 70.06 358 GLN B CA 1
ATOM 6397 C C . GLN B 1 358 ? -25.078 15.453 29.734 1 70.06 358 GLN B C 1
ATOM 6399 O O . GLN B 1 358 ? -25.562 16.516 30.109 1 70.06 358 GLN B O 1
ATOM 6404 N N . ASN B 1 359 ? -24.844 14.539 30.469 1 70.44 359 ASN B N 1
ATOM 6405 C CA . ASN B 1 359 ? -25.203 14.602 31.875 1 70.44 359 ASN B CA 1
ATOM 6406 C C . ASN B 1 359 ? -24.375 15.648 32.625 1 70.44 359 ASN B C 1
ATOM 6408 O O . ASN B 1 359 ? -24.891 16.359 33.469 1 70.44 359 ASN B O 1
ATOM 6412 N N . PHE B 1 360 ? -23.156 15.75 32.219 1 66.88 360 PHE B N 1
ATOM 6413 C CA . PHE B 1 360 ? -22.25 16.688 32.875 1 66.88 360 PHE B CA 1
ATOM 6414 C C . PHE B 1 360 ? -22.531 18.125 32.438 1 66.88 360 PHE B C 1
ATOM 6416 O O . PHE B 1 360 ? -22.516 19.047 33.25 1 66.88 360 PHE B O 1
ATOM 6423 N N . LEU B 1 361 ? -22.766 18.344 31.188 1 65.69 361 LEU B N 1
ATOM 6424 C CA . LEU B 1 361 ? -22.891 19.672 30.594 1 65.69 361 LEU B CA 1
ATOM 6425 C C . LEU B 1 361 ? -24.266 20.266 30.875 1 65.69 361 LEU B C 1
ATOM 6427 O O . LEU B 1 361 ? -24.422 21.484 30.953 1 65.69 361 LEU B O 1
ATOM 6431 N N . GLU B 1 362 ? -25.266 19.484 30.766 1 63.62 362 GLU B N 1
ATOM 6432 C CA . GLU B 1 362 ? -26.578 19.984 31.172 1 63.62 362 GLU B CA 1
ATOM 6433 C C . GLU B 1 362 ? -26.484 20.797 32.469 1 63.62 362 GLU B C 1
ATOM 6435 O O . GLU B 1 362 ? -27.203 21.781 32.625 1 63.62 362 GLU B O 1
ATOM 6440 N N . HIS B 1 363 ? -25.453 20.641 33.062 1 62.75 363 HIS B N 1
ATOM 6441 C CA . HIS B 1 363 ? -25.344 21.344 34.312 1 62.75 363 HIS B CA 1
ATOM 6442 C C . HIS B 1 363 ? -24.453 22.594 34.188 1 62.75 363 HIS B C 1
ATOM 6444 O O . HIS B 1 363 ? -24.484 23.469 35.031 1 62.75 363 HIS B O 1
ATOM 6450 N N . ALA B 1 364 ? -23.688 22.703 33.188 1 66.38 364 ALA B N 1
ATOM 6451 C CA . ALA B 1 364 ? -22.703 23.781 33.094 1 66.38 364 ALA B CA 1
ATOM 6452 C C . ALA B 1 364 ? -23.312 25.031 32.469 1 66.38 364 ALA B C 1
ATOM 6454 O O . ALA B 1 364 ? -22.797 26.141 32.625 1 66.38 364 ALA B O 1
ATOM 6455 N N . HIS B 1 365 ? -24.469 25.156 31.953 1 67.31 365 HIS B N 1
ATOM 6456 C CA . HIS B 1 365 ? -25.172 26.266 31.328 1 67.31 365 HIS B CA 1
ATOM 6457 C C . HIS B 1 365 ? -24.188 27.188 30.609 1 67.31 365 HIS B C 1
ATOM 6459 O O . HIS B 1 365 ? -24.234 28.406 30.766 1 67.31 365 HIS B O 1
ATOM 6465 N N . LEU B 1 366 ? -23.281 26.719 29.859 1 75.38 366 LEU B N 1
ATOM 6466 C CA . LEU B 1 366 ? -22.281 27.547 29.172 1 75.38 366 LEU B CA 1
ATOM 6467 C C . LEU B 1 366 ? -22.828 28.078 27.859 1 75.38 366 LEU B C 1
ATOM 6469 O O . LEU B 1 366 ? -23.625 27.422 27.188 1 75.38 366 LEU B O 1
ATOM 6473 N N . ASN B 1 367 ? -22.531 29.391 27.625 1 86.56 367 ASN B N 1
ATOM 6474 C CA . ASN B 1 367 ? -22.781 29.953 26.297 1 86.56 367 ASN B CA 1
ATOM 6475 C C . ASN B 1 367 ? -22.094 29.125 25.203 1 86.56 367 ASN B C 1
ATOM 6477 O O . ASN B 1 367 ? -20.906 28.797 25.312 1 86.56 367 ASN B O 1
ATOM 6481 N N . PRO B 1 368 ? -22.844 28.703 24.188 1 87.81 368 PRO B N 1
ATOM 6482 C CA . PRO B 1 368 ? -22.312 27.797 23.172 1 87.81 368 PRO B CA 1
ATOM 6483 C C . PRO B 1 368 ? -21.062 28.328 22.484 1 87.81 368 PRO B C 1
ATOM 6485 O O . PRO B 1 368 ? -20.141 27.562 22.188 1 87.81 368 PRO B O 1
ATOM 6488 N N . LEU B 1 369 ? -21.047 29.578 22.219 1 89.12 369 LEU B N 1
ATOM 6489 C CA . LEU B 1 369 ? -19.875 30.172 21.562 1 89.12 369 LEU B CA 1
ATOM 6490 C C . LEU B 1 369 ? -18.656 30.094 22.484 1 89.12 369 LEU B C 1
ATOM 6492 O O . LEU B 1 369 ? -17.562 29.766 22.031 1 89.12 369 LEU B O 1
ATOM 6496 N N . ILE B 1 370 ? -18.828 30.406 23.656 1 89.5 370 ILE B N 1
ATOM 6497 C CA . ILE B 1 370 ? -17.75 30.344 24.641 1 89.5 370 ILE B CA 1
ATOM 6498 C C . ILE B 1 370 ? -17.266 28.906 24.781 1 89.5 370 ILE B C 1
ATOM 6500 O O . ILE B 1 370 ? -16.062 28.656 24.906 1 89.5 370 ILE B O 1
ATOM 6504 N N . ALA B 1 371 ? -18.219 28.047 24.766 1 88.94 371 ALA B N 1
ATOM 6505 C CA . ALA B 1 371 ? -17.875 26.641 24.859 1 88.94 371 ALA B CA 1
ATOM 6506 C C . ALA B 1 371 ? -16.984 26.219 23.688 1 88.94 371 ALA B C 1
ATOM 6508 O O . ALA B 1 371 ? -15.977 25.547 23.875 1 88.94 371 ALA B O 1
ATOM 6509 N N . VAL B 1 372 ? -17.375 26.609 22.516 1 92.19 372 VAL B N 1
ATOM 6510 C CA . VAL B 1 372 ? -16.609 26.266 21.312 1 92.19 372 VAL B CA 1
ATOM 6511 C C . VAL B 1 372 ? -15.203 26.844 21.422 1 92.19 372 VAL B C 1
ATOM 6513 O O . VAL B 1 372 ? -14.227 26.141 21.141 1 92.19 372 VAL B O 1
ATOM 6516 N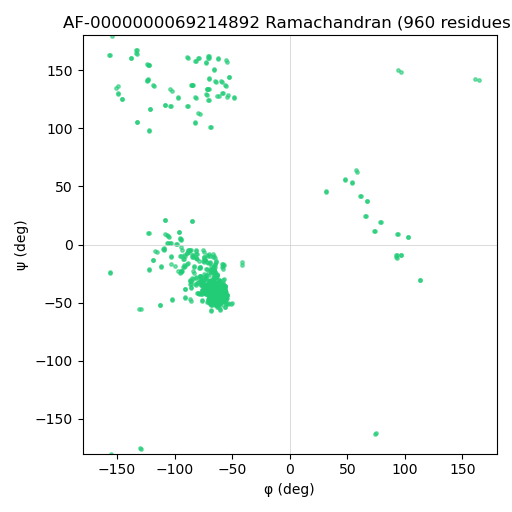 N . LEU B 1 373 ? -15.102 28.094 21.844 1 93.25 373 LEU B N 1
ATOM 6517 C CA . LEU B 1 373 ? -13.805 28.75 21.953 1 93.25 373 LEU B CA 1
ATOM 6518 C C . LEU B 1 373 ? -12.914 28.031 22.953 1 93.25 373 LEU B C 1
ATOM 6520 O O . LEU B 1 373 ? -11.727 27.812 22.688 1 93.25 373 LEU B O 1
ATOM 6524 N N . PHE B 1 374 ? -13.477 27.641 23.984 1 90.88 374 PHE B N 1
ATOM 6525 C CA . PHE B 1 374 ? -12.727 26.953 25.016 1 90.88 374 PHE B CA 1
ATOM 6526 C C . PHE B 1 374 ? -12.281 25.578 24.562 1 90.88 374 PHE B C 1
ATOM 6528 O O . PHE B 1 374 ? -11.148 25.156 24.797 1 90.88 374 PHE B O 1
ATOM 6535 N N . ILE B 1 375 ? -13.18 24.859 23.891 1 92.56 375 ILE B N 1
ATOM 6536 C CA . ILE B 1 375 ? -12.875 23.516 23.406 1 92.56 375 ILE B CA 1
ATOM 6537 C C . ILE B 1 375 ? -11.75 23.562 22.391 1 92.56 375 ILE B C 1
ATOM 6539 O O . ILE B 1 375 ? -10.805 22.781 22.453 1 92.56 375 ILE B O 1
ATOM 6543 N N . VAL B 1 376 ? -11.836 24.5 21.531 1 96.06 376 VAL B N 1
ATOM 6544 C CA . VAL B 1 376 ? -10.828 24.641 20.484 1 96.06 376 VAL B CA 1
ATOM 6545 C C . VAL B 1 376 ? -9.484 25.016 21.109 1 96.06 376 VAL B C 1
ATOM 6547 O O . VAL B 1 376 ? -8.445 24.453 20.75 1 96.06 376 VAL B O 1
ATOM 6550 N N . ALA B 1 377 ? -9.523 25.938 22.062 1 95.56 377 ALA B N 1
ATOM 6551 C CA . ALA B 1 377 ? -8.297 26.375 22.719 1 95.56 377 ALA B CA 1
ATOM 6552 C C . ALA B 1 377 ? -7.664 25.219 23.5 1 95.56 377 ALA B C 1
ATOM 6554 O O . ALA B 1 377 ? -6.445 25.047 23.469 1 95.56 377 ALA B O 1
ATOM 6555 N N . LEU B 1 378 ? -8.461 24.5 24.125 1 93.5 378 LEU B N 1
ATOM 6556 C CA . LEU B 1 378 ? -7.965 23.375 24.922 1 93.5 378 LEU B CA 1
ATOM 6557 C C . LEU B 1 378 ? -7.379 22.297 24.016 1 93.5 378 LEU B C 1
ATOM 6559 O O . LEU B 1 378 ? -6.332 21.719 24.328 1 93.5 378 LEU B O 1
ATOM 6563 N N . PHE B 1 379 ? -8.094 22.016 22.969 1 95.5 379 PHE B N 1
ATOM 6564 C CA . PHE B 1 379 ? -7.598 21.047 21.984 1 95.5 379 PHE B CA 1
ATOM 6565 C C . PHE B 1 379 ? -6.25 21.5 21.422 1 95.5 379 PHE B C 1
ATOM 6567 O O . PHE B 1 379 ? -5.305 20.703 21.375 1 95.5 379 PHE B O 1
ATOM 6574 N N . TYR B 1 380 ? -6.152 22.734 21.125 1 97.5 380 TYR B N 1
ATOM 6575 C CA . TYR B 1 380 ? -4.938 23.328 20.578 1 97.5 380 TYR B CA 1
ATOM 6576 C C . TYR B 1 380 ? -3.795 23.266 21.578 1 97.5 380 TYR B C 1
ATOM 6578 O O . TYR B 1 380 ? -2.705 22.781 21.266 1 97.5 380 TYR B O 1
ATOM 6586 N N . LEU B 1 381 ? -4.02 23.609 22.828 1 95.62 381 LEU B N 1
ATOM 6587 C CA . LEU B 1 381 ? -2.982 23.719 23.844 1 95.62 381 LEU B CA 1
ATOM 6588 C C . LEU B 1 381 ? -2.574 22.344 24.359 1 95.62 381 LEU B C 1
ATOM 6590 O O . LEU B 1 381 ? -1.458 22.172 24.844 1 95.62 381 LEU B O 1
ATOM 6594 N N . SER B 1 382 ? -3.391 21.422 24.156 1 92.75 382 SER B N 1
ATOM 6595 C CA . SER B 1 382 ? -3.07 20.062 24.609 1 92.75 382 SER B CA 1
ATOM 6596 C C . SER B 1 382 ? -1.931 19.469 23.781 1 92.75 382 SER B C 1
ATOM 6598 O O . SER B 1 382 ? -1.285 18.516 24.219 1 92.75 382 SER B O 1
ATOM 6600 N N . HIS B 1 383 ? -1.672 20.094 22.672 1 95.5 383 HIS B N 1
ATOM 6601 C CA . HIS B 1 383 ? -0.611 19.562 21.828 1 95.5 383 HIS B CA 1
ATOM 6602 C C . HIS B 1 383 ? 0.76 19.781 22.453 1 95.5 383 HIS B C 1
ATOM 6604 O O . HIS B 1 383 ? 1.746 19.172 22.016 1 95.5 383 HIS B O 1
ATOM 6610 N N . TYR B 1 384 ? 0.896 20.578 23.547 1 91.94 384 TYR B N 1
ATOM 6611 C CA . TYR B 1 384 ? 2.143 20.688 24.297 1 91.94 384 TYR B CA 1
ATOM 6612 C C . TYR B 1 384 ? 2.609 19.328 24.812 1 91.94 384 TYR B C 1
ATOM 6614 O O . TYR B 1 384 ? 3.805 19.109 25.016 1 91.94 384 TYR B O 1
ATOM 6622 N N . PHE B 1 385 ? 1.717 18.406 24.828 1 86.69 385 PHE B N 1
ATOM 6623 C CA . PHE B 1 385 ? 2.029 17.109 25.422 1 86.69 385 PHE B CA 1
ATOM 6624 C C . PHE B 1 385 ? 2.213 16.047 24.344 1 86.69 385 PHE B C 1
ATOM 6626 O O . PHE B 1 385 ? 2.369 14.867 24.641 1 86.69 385 PHE B O 1
ATOM 6633 N N . PHE B 1 386 ? 2.096 16.453 23.109 1 88.31 386 PHE B N 1
ATOM 6634 C CA . PHE B 1 386 ? 2.213 15.516 22 1 88.31 386 PHE B CA 1
ATOM 6635 C C . PHE B 1 386 ? 3.385 15.891 21.109 1 88.31 386 PHE B C 1
ATOM 6637 O O . PHE B 1 386 ? 3.619 17.078 20.844 1 88.31 386 PHE B O 1
ATOM 6644 N N . ALA B 1 387 ? 4.16 14.898 20.688 1 83.56 387 ALA B N 1
ATOM 6645 C CA . ALA B 1 387 ? 5.289 15.125 19.797 1 83.56 387 ALA B CA 1
ATOM 6646 C C . ALA B 1 387 ? 4.887 14.883 18.344 1 83.56 387 ALA B C 1
ATOM 6648 O O . ALA B 1 387 ? 5.727 14.945 17.438 1 83.56 387 ALA B O 1
ATOM 6649 N N . SER B 1 388 ? 3.604 14.617 18.141 1 87.81 388 SER B N 1
ATOM 6650 C CA . SER B 1 388 ? 3.078 14.273 16.828 1 87.81 388 SER B CA 1
ATOM 6651 C C . SER B 1 388 ? 1.633 14.742 16.672 1 87.81 388 SER B C 1
ATOM 6653 O O . SER B 1 388 ? 0.799 14.492 17.547 1 87.81 388 SER B O 1
ATOM 6655 N N . ILE B 1 389 ? 1.402 15.43 15.562 1 94 389 ILE B N 1
ATOM 6656 C CA . ILE B 1 389 ? 0.035 15.867 15.305 1 94 389 ILE B CA 1
ATOM 6657 C C . ILE B 1 389 ? -0.846 14.656 15.008 1 94 389 ILE B C 1
ATOM 6659 O O . ILE B 1 389 ? -2.016 14.625 15.391 1 94 389 ILE B O 1
ATOM 6663 N N . THR B 1 390 ? -0.223 13.711 14.375 1 88.5 390 THR B N 1
ATOM 6664 C CA . THR B 1 390 ? -0.951 12.469 14.109 1 88.5 390 THR B CA 1
ATOM 6665 C C . THR B 1 390 ? -1.392 11.812 15.406 1 88.5 390 THR B C 1
ATOM 6667 O O . THR B 1 390 ? -2.539 11.375 15.531 1 88.5 390 THR B O 1
ATOM 6670 N N . ALA B 1 391 ? -0.472 11.734 16.328 1 85.81 391 ALA B N 1
ATOM 6671 C CA . ALA B 1 391 ? -0.797 11.172 17.641 1 85.81 391 ALA B CA 1
ATOM 6672 C C . ALA B 1 391 ? -1.88 11.992 18.344 1 85.81 391 ALA B C 1
ATOM 6674 O O . ALA B 1 391 ? -2.783 11.43 18.969 1 85.81 391 ALA B O 1
ATOM 6675 N N . HIS B 1 392 ? -1.817 13.242 18.188 1 92 392 HIS B N 1
ATOM 6676 C CA . HIS B 1 392 ? -2.779 14.148 18.797 1 92 392 HIS B CA 1
ATOM 6677 C C . HIS B 1 392 ? -4.184 13.922 18.25 1 92 392 HIS B C 1
ATOM 6679 O O . HIS B 1 392 ? -5.141 13.789 19 1 92 392 HIS B O 1
ATOM 6685 N N . VAL B 1 393 ? -4.285 13.859 16.984 1 93.31 393 VAL B N 1
ATOM 6686 C CA . VAL B 1 393 ? -5.57 13.664 16.328 1 93.31 393 VAL B CA 1
ATOM 6687 C C . VAL B 1 393 ? -6.141 12.297 16.688 1 93.31 393 VAL B C 1
ATOM 6689 O O . VAL B 1 393 ? -7.316 12.18 17.047 1 93.31 393 VAL B O 1
ATOM 6692 N N . SER B 1 394 ? -5.297 11.344 16.641 1 85.62 394 SER B N 1
ATOM 6693 C CA . SER B 1 394 ? -5.742 9.984 16.922 1 85.62 394 SER B CA 1
ATOM 6694 C C . SER B 1 394 ? -6.246 9.852 18.344 1 85.62 394 SER B C 1
ATOM 6696 O O . SER B 1 394 ? -7.191 9.109 18.609 1 85.62 394 SER B O 1
ATOM 6698 N N . ALA B 1 395 ? -5.621 10.617 19.219 1 81.94 395 ALA B N 1
ATOM 6699 C CA . ALA B 1 395 ? -5.914 10.484 20.641 1 81.94 395 ALA B CA 1
ATOM 6700 C C . ALA B 1 395 ? -7.117 11.336 21.031 1 81.94 395 ALA B C 1
ATOM 6702 O O . ALA B 1 395 ? -7.941 10.922 21.859 1 81.94 395 ALA B O 1
ATOM 6703 N N . LEU B 1 396 ? -7.207 12.484 20.438 1 86.94 396 LEU B N 1
ATOM 6704 C CA . LEU B 1 396 ? -8.039 13.477 21.109 1 86.94 396 LEU B CA 1
ATOM 6705 C C . LEU B 1 396 ? -9.164 13.953 20.203 1 86.94 396 LEU B C 1
ATOM 6707 O O . LEU B 1 396 ? -10.18 14.461 20.688 1 86.94 396 LEU B O 1
ATOM 6711 N N . PHE B 1 397 ? -9.062 13.812 18.953 1 93.19 397 PHE B N 1
ATOM 6712 C CA . PHE B 1 397 ? -9.984 14.484 18.047 1 93.19 397 PHE B CA 1
ATOM 6713 C C . PHE B 1 397 ? -11.414 14 18.266 1 93.19 397 PHE B C 1
ATOM 6715 O O . PHE B 1 397 ? -12.32 14.805 18.5 1 93.19 397 PHE B O 1
ATOM 6722 N N . ALA B 1 398 ? -11.578 12.734 18.203 1 85.94 398 ALA B N 1
ATOM 6723 C CA . ALA B 1 398 ? -12.922 12.18 18.391 1 85.94 398 ALA B CA 1
ATOM 6724 C C . ALA B 1 398 ? -13.477 12.547 19.766 1 85.94 398 ALA B C 1
ATOM 6726 O O . ALA B 1 398 ? -14.68 12.805 19.906 1 85.94 398 ALA B O 1
ATOM 6727 N N . LEU B 1 399 ? -12.617 12.523 20.75 1 81.94 399 LEU B N 1
ATOM 6728 C CA . LEU B 1 399 ? -13.016 12.883 22.109 1 81.94 399 LEU B CA 1
ATOM 6729 C C . LEU B 1 399 ? -13.562 14.305 22.156 1 81.94 399 LEU B C 1
ATOM 6731 O O . LEU B 1 399 ? -14.633 14.547 22.719 1 81.94 399 LEU B O 1
ATOM 6735 N N . PHE B 1 400 ? -12.93 15.211 21.531 1 89.31 400 PHE B N 1
ATOM 6736 C CA . PHE B 1 400 ? -13.312 16.625 21.578 1 89.31 400 PHE B CA 1
ATOM 6737 C C . PHE B 1 400 ? -14.555 16.875 20.734 1 89.31 400 PHE B C 1
ATOM 6739 O O . PHE B 1 400 ? -15.414 17.672 21.109 1 89.31 400 PHE B O 1
ATOM 6746 N N . VAL B 1 401 ? -14.617 16.203 19.578 1 89.81 401 VAL B N 1
ATOM 6747 C CA . VAL B 1 401 ? -15.844 16.281 18.797 1 89.81 401 VAL B CA 1
ATOM 6748 C C . VAL B 1 401 ? -17.016 15.734 19.609 1 89.81 401 VAL B C 1
ATOM 6750 O O . VAL B 1 401 ? -18.109 16.328 19.609 1 89.81 401 VAL B O 1
ATOM 6753 N N . GLY B 1 402 ? -16.797 14.664 20.234 1 83.44 402 GLY B N 1
ATOM 6754 C CA . GLY B 1 402 ? -17.812 14.062 21.078 1 83.44 402 GLY B CA 1
ATOM 6755 C C . GLY B 1 402 ? -18.281 14.977 22.203 1 83.44 402 GLY B C 1
ATOM 6756 O O . GLY B 1 402 ? -19.484 15.07 22.469 1 83.44 402 GLY B O 1
ATOM 6757 N N . ILE B 1 403 ? -17.359 15.594 22.859 1 79.75 403 ILE B N 1
ATOM 6758 C CA . ILE B 1 403 ? -17.672 16.547 23.906 1 79.75 403 ILE B CA 1
ATOM 6759 C C . ILE B 1 403 ? -18.562 17.656 23.344 1 79.75 403 ILE B C 1
ATOM 6761 O O . ILE B 1 403 ? -19.578 18.016 23.953 1 79.75 403 ILE B O 1
ATOM 6765 N N . GLY B 1 404 ? -18.25 18.172 22.203 1 84.44 404 GLY B N 1
ATOM 6766 C CA . GLY B 1 404 ? -19.016 19.234 21.594 1 84.44 404 GLY B CA 1
ATOM 6767 C C . GLY B 1 404 ? -20.422 18.812 21.203 1 84.44 404 GLY B C 1
ATOM 6768 O O . GLY B 1 404 ? -21.344 19.625 21.234 1 84.44 404 GLY B O 1
ATOM 6769 N N . SER B 1 405 ? -20.594 17.641 20.797 1 83.56 405 SER B N 1
ATOM 6770 C CA . SER B 1 405 ? -21.875 17.141 20.328 1 83.56 405 SER B CA 1
ATOM 6771 C C . SER B 1 405 ? -22.906 17.109 21.453 1 83.56 405 SER B C 1
ATOM 6773 O O . SER B 1 405 ? -24.109 17.062 21.188 1 83.56 405 SER B O 1
ATOM 6775 N N . HIS B 1 406 ? -22.469 17.281 22.609 1 78.38 406 HIS B N 1
ATOM 6776 C CA . HIS B 1 406 ? -23.391 17.172 23.734 1 78.38 406 HIS B CA 1
ATOM 6777 C C . HIS B 1 406 ? -23.656 18.547 24.359 1 78.38 406 HIS B C 1
ATOM 6779 O O . HIS B 1 406 ? -24.391 18.641 25.344 1 78.38 406 HIS B O 1
ATOM 6785 N N . ILE B 1 407 ? -23.031 19.453 23.891 1 81 407 ILE B N 1
ATOM 6786 C CA . ILE B 1 407 ? -23.266 20.812 24.391 1 81 407 ILE B CA 1
ATOM 6787 C C . ILE B 1 407 ? -24.391 21.453 23.578 1 81 407 ILE B C 1
ATOM 6789 O O . ILE B 1 407 ? -24.297 21.594 22.359 1 81 407 ILE B O 1
ATOM 6793 N N . GLN B 1 408 ? -25.375 21.766 24.328 1 82.31 408 GLN B N 1
ATOM 6794 C CA . GLN B 1 408 ? -26.547 22.359 23.688 1 82.31 408 GLN B CA 1
ATOM 6795 C C . GLN B 1 408 ? -26.172 23.656 22.953 1 82.31 408 GLN B C 1
ATOM 6797 O O . GLN B 1 408 ? -25.469 24.5 23.516 1 82.31 408 GLN B O 1
ATOM 6802 N N . GLY B 1 409 ? -26.594 23.734 21.75 1 85.44 409 GLY B N 1
ATOM 6803 C CA . GLY B 1 409 ? -26.391 24.953 20.984 1 85.44 409 GLY B CA 1
ATOM 6804 C C . GLY B 1 409 ? -25.125 24.938 20.156 1 85.44 409 GLY B C 1
ATOM 6805 O O . GLY B 1 409 ? -24.922 25.797 19.297 1 85.44 409 GLY B O 1
ATOM 6806 N N . VAL B 1 410 ? -24.312 23.984 20.406 1 89.19 410 VAL B N 1
ATOM 6807 C CA . VAL B 1 410 ? -23.062 23.906 19.656 1 89.19 410 VAL B CA 1
ATOM 6808 C C . VAL B 1 410 ? -23.312 23.234 18.297 1 89.19 410 VAL B C 1
ATOM 6810 O O . VAL B 1 410 ? -23.953 22.172 18.234 1 89.19 410 VAL B O 1
ATOM 6813 N N . ASN B 1 411 ? -22.891 23.922 17.25 1 91.38 411 ASN B N 1
ATOM 6814 C CA . ASN B 1 411 ? -22.906 23.328 15.914 1 91.38 411 ASN B CA 1
ATOM 6815 C C . ASN B 1 411 ? -21.719 22.406 15.711 1 91.38 411 ASN B C 1
ATOM 6817 O O . ASN B 1 411 ? -20.578 22.859 15.562 1 91.38 411 ASN B O 1
ATOM 6821 N N . LEU B 1 412 ? -22.016 21.156 15.586 1 90.94 412 LEU B N 1
ATOM 6822 C CA . LEU B 1 412 ? -20.984 20.141 15.516 1 90.94 412 LEU B CA 1
ATOM 6823 C C . LEU B 1 412 ? -20.141 20.297 14.25 1 90.94 412 LEU B C 1
ATOM 6825 O O . LEU B 1 412 ? -18.938 20.047 14.266 1 90.94 412 LEU B O 1
ATOM 6829 N N . GLN B 1 413 ? -20.734 20.641 13.164 1 92.88 413 GLN B N 1
ATOM 6830 C CA . GLN B 1 413 ? -20.031 20.891 11.914 1 92.88 413 GLN B CA 1
ATOM 6831 C C . GLN B 1 413 ? -18.969 21.969 12.086 1 92.88 413 GLN B C 1
ATOM 6833 O O . GLN B 1 413 ? -17.828 21.797 11.656 1 92.88 413 GLN B O 1
ATOM 6838 N N . GLU B 1 414 ? -19.375 23 12.789 1 92.94 414 GLU B N 1
ATOM 6839 C CA . GLU B 1 414 ? -18.469 24.125 13.016 1 92.94 414 GLU B CA 1
ATOM 6840 C C . GLU B 1 414 ? -17.344 23.75 13.969 1 92.94 414 GLU B C 1
ATOM 6842 O O . GLU B 1 414 ? -16.172 24.031 13.711 1 92.94 414 GLU B O 1
ATOM 6847 N N . LEU B 1 415 ? -17.734 23.156 15.023 1 93.88 415 LEU B N 1
ATOM 6848 C CA . LEU B 1 415 ? -16.734 22.766 16.016 1 93.88 415 LEU B CA 1
ATOM 6849 C C . LEU B 1 415 ? -15.688 21.844 15.406 1 93.88 415 LEU B C 1
ATOM 6851 O O . LEU B 1 415 ? -14.484 22.062 15.578 1 93.88 415 LEU B O 1
ATOM 6855 N N . SER B 1 416 ? -16.156 20.812 14.68 1 95.12 416 SER B N 1
ATOM 6856 C CA . SER B 1 416 ? -15.234 19.859 14.055 1 95.12 416 SER B CA 1
ATOM 6857 C C . SER B 1 416 ? -14.305 20.562 13.078 1 95.12 416 SER B C 1
ATOM 6859 O O . SER B 1 416 ? -13.109 20.25 13.023 1 95.12 416 SER B O 1
ATOM 6861 N N . LEU B 1 417 ? -14.844 21.469 12.344 1 95.75 417 LEU B N 1
ATOM 6862 C CA . LEU B 1 417 ? -14.047 22.25 11.398 1 95.75 417 LEU B CA 1
ATOM 6863 C C . LEU B 1 417 ? -12.945 23.016 12.109 1 95.75 417 LEU B C 1
ATOM 6865 O O . LEU B 1 417 ? -11.789 23.016 11.672 1 95.75 417 LEU B O 1
ATOM 6869 N N . PHE B 1 418 ? -13.281 23.625 13.219 1 96.94 418 PHE B N 1
ATOM 6870 C CA . PHE B 1 418 ? -12.312 24.438 13.945 1 96.94 418 PHE B CA 1
ATOM 6871 C C . PHE B 1 418 ? -11.219 23.562 14.555 1 96.94 418 PHE B C 1
ATOM 6873 O O . PHE B 1 418 ? -10.047 23.938 14.555 1 96.94 418 PHE B O 1
ATOM 6880 N N . LEU B 1 419 ? -11.617 22.438 15.039 1 97.25 419 LEU B N 1
ATOM 6881 C CA . LEU B 1 419 ? -10.617 21.516 15.555 1 97.25 419 LEU B CA 1
ATOM 6882 C C . LEU B 1 419 ? -9.664 21.078 14.445 1 97.25 419 LEU B C 1
ATOM 6884 O O . LEU B 1 419 ? -8.445 21.047 14.648 1 97.25 419 LEU B O 1
ATOM 6888 N N . MET B 1 420 ? -10.219 20.797 13.289 1 97.5 420 MET B N 1
ATOM 6889 C CA . MET B 1 420 ? -9.414 20.328 12.164 1 97.5 420 MET B CA 1
ATOM 6890 C C . MET B 1 420 ? -8.477 21.438 11.672 1 97.5 420 MET B C 1
ATOM 6892 O O . MET B 1 420 ? -7.293 21.188 11.43 1 97.5 420 MET B O 1
ATOM 6896 N N . LEU B 1 421 ? -8.945 22.641 11.617 1 97.88 421 LEU B N 1
ATOM 6897 C CA . LEU B 1 421 ? -8.18 23.766 11.062 1 97.88 421 LEU B CA 1
ATOM 6898 C C . LEU B 1 421 ? -7.051 24.172 12 1 97.88 421 LEU B C 1
ATOM 6900 O O . LEU B 1 421 ? -6.113 24.844 11.586 1 97.88 421 LEU B O 1
ATOM 6904 N N . SER B 1 422 ? -7.105 23.719 13.203 1 98.19 422 SER B N 1
ATOM 6905 C CA . SER B 1 422 ? -6.094 24.125 14.18 1 98.19 422 SER B CA 1
ATOM 6906 C C . SER B 1 422 ? -4.887 23.203 14.141 1 98.19 422 SER B C 1
ATOM 6908 O O . SER B 1 422 ? -3.869 23.469 14.781 1 98.19 422 SER B O 1
ATOM 6910 N N . LEU B 1 423 ? -4.926 22.156 13.391 1 97.88 423 LEU B N 1
ATOM 6911 C CA . LEU B 1 423 ? -3.945 21.078 13.477 1 97.88 423 LEU B CA 1
ATOM 6912 C C . LEU B 1 423 ? -2.574 21.547 13 1 97.88 423 LEU B C 1
ATOM 6914 O O . LEU B 1 423 ? -1.564 21.297 13.664 1 97.88 423 LEU B O 1
ATOM 6918 N N . GLY B 1 424 ? -2.529 22.297 11.945 1 97.94 424 GLY B N 1
ATOM 6919 C CA . GLY B 1 424 ? -1.252 22.766 11.422 1 97.94 424 GLY B CA 1
ATOM 6920 C C . GLY B 1 424 ? -0.562 23.75 12.344 1 97.94 424 GLY B C 1
ATOM 6921 O O . GLY B 1 424 ? 0.594 23.562 12.719 1 97.94 424 GLY B O 1
ATOM 6922 N N . ILE B 1 425 ? -1.273 24.688 12.797 1 98.31 425 ILE B N 1
ATOM 6923 C CA . ILE B 1 425 ? -0.686 25.812 13.516 1 98.31 425 ILE B CA 1
ATOM 6924 C C . ILE B 1 425 ? -0.231 25.359 14.898 1 98.31 425 ILE B C 1
ATOM 6926 O O . ILE B 1 425 ? 0.695 25.922 15.477 1 98.31 425 ILE B O 1
ATOM 6930 N N . MET B 1 426 ? -0.772 24.266 15.391 1 97.69 426 MET B N 1
ATOM 6931 C CA . MET B 1 426 ? -0.364 23.844 16.734 1 97.69 426 MET B CA 1
ATOM 6932 C C . MET B 1 426 ? 1.04 23.25 16.703 1 97.69 426 MET B C 1
ATOM 6934 O O . MET B 1 426 ? 1.662 23.078 17.75 1 97.69 426 MET B O 1
ATOM 6938 N N . GLY B 1 427 ? 1.59 22.984 15.539 1 96.44 427 GLY B N 1
ATOM 6939 C CA . GLY B 1 427 ? 2.93 22.422 15.406 1 96.44 427 GLY B CA 1
ATOM 6940 C C . GLY B 1 427 ? 4.012 23.375 15.906 1 96.44 427 GLY B C 1
ATOM 6941 O O . GLY B 1 427 ? 5.113 22.938 16.234 1 96.44 427 GLY B O 1
ATOM 6942 N N . ILE B 1 428 ? 3.723 24.625 16.062 1 97.88 428 ILE B N 1
ATOM 6943 C CA . ILE B 1 428 ? 4.703 25.656 16.375 1 97.88 428 ILE B CA 1
ATOM 6944 C C . ILE B 1 428 ? 5.016 25.641 17.859 1 97.88 428 ILE B C 1
ATOM 6946 O O . ILE B 1 428 ? 6.012 26.219 18.297 1 97.88 428 ILE B O 1
ATOM 6950 N N . LEU B 1 429 ? 4.297 24.891 18.641 1 96.69 429 LEU B N 1
ATOM 6951 C CA . LEU B 1 429 ? 4.262 25.047 20.094 1 96.69 429 LEU B CA 1
ATOM 6952 C C . LEU B 1 429 ? 5.547 24.531 20.719 1 96.69 429 LEU B C 1
ATOM 6954 O O . LEU B 1 429 ? 6.031 25.109 21.703 1 96.69 429 LEU B O 1
ATOM 6958 N N . THR B 1 430 ? 6.125 23.438 20.188 1 94.69 430 THR B N 1
ATOM 6959 C CA . THR B 1 430 ? 7.266 22.797 20.828 1 94.69 430 THR B CA 1
ATOM 6960 C C . THR B 1 430 ? 8.312 22.391 19.797 1 94.69 430 THR B C 1
ATOM 6962 O O . THR B 1 430 ? 8.008 22.312 18.609 1 94.69 430 THR B O 1
ATOM 6965 N N . PRO B 1 431 ? 9.578 22.156 20.219 1 93.19 431 PRO B N 1
ATOM 6966 C CA . PRO B 1 431 ? 10.625 21.719 19.281 1 93.19 431 PRO B CA 1
ATOM 6967 C C . PRO B 1 431 ? 10.367 20.328 18.719 1 93.19 431 PRO B C 1
ATOM 6969 O O . PRO B 1 431 ? 11.008 19.938 17.734 1 93.19 431 PRO B O 1
ATOM 6972 N N . TYR B 1 432 ? 9.375 19.672 19.266 1 89.44 432 TYR B N 1
ATOM 6973 C CA . TYR B 1 432 ? 9.062 18.328 18.797 1 89.44 432 TYR B CA 1
ATOM 6974 C C . TYR B 1 432 ? 7.613 18.234 18.328 1 89.44 432 TYR B C 1
ATOM 6976 O O . TYR B 1 432 ? 7.105 17.141 18.078 1 89.44 432 TYR B O 1
ATOM 6984 N N . GLY B 1 433 ? 6.895 19.359 18.203 1 91.31 433 GLY B N 1
ATOM 6985 C CA . GLY B 1 433 ? 5.461 19.391 17.969 1 91.31 433 GLY B CA 1
ATOM 6986 C C . GLY B 1 433 ? 5.07 18.891 16.594 1 91.31 433 GLY B C 1
ATOM 6987 O O . GLY B 1 433 ? 3.918 18.516 16.359 1 91.31 433 GLY B O 1
ATOM 6988 N N . THR B 1 434 ? 5.973 18.922 15.656 1 93.56 434 THR B N 1
ATOM 6989 C CA . THR B 1 434 ? 5.785 18.453 14.289 1 93.56 434 THR B CA 1
ATOM 6990 C C . THR B 1 434 ? 7.129 18.109 13.648 1 93.56 434 THR B C 1
ATOM 6992 O O . THR B 1 434 ? 8.188 18.422 14.203 1 93.56 434 THR B O 1
ATOM 6995 N N . GLY B 1 435 ? 7.156 17.406 12.633 1 90.19 435 GLY B N 1
ATOM 6996 C CA . GLY B 1 435 ? 8.375 17.016 11.945 1 90.19 435 GLY B CA 1
ATOM 6997 C C . GLY B 1 435 ? 9.297 18.188 11.641 1 90.19 435 GLY B C 1
ATOM 6998 O O . GLY B 1 435 ? 10.477 18.156 12.008 1 90.19 435 GLY B O 1
ATOM 6999 N N . PRO B 1 436 ? 8.742 19.203 11.055 1 95.5 436 PRO B N 1
ATOM 7000 C CA . PRO B 1 436 ? 9.562 20.375 10.742 1 95.5 436 PRO B CA 1
ATOM 7001 C C . PRO B 1 436 ? 10.164 21.031 11.984 1 95.5 436 PRO B C 1
ATOM 7003 O O . PRO B 1 436 ? 11.258 21.594 11.922 1 95.5 436 PRO B O 1
ATOM 7006 N N . SER B 1 437 ? 9.492 20.953 13.117 1 95.5 437 SER B N 1
ATOM 7007 C CA . SER B 1 437 ? 10.031 21.531 14.344 1 95.5 437 SER B CA 1
ATOM 7008 C C . SER B 1 437 ? 11.352 20.875 14.727 1 95.5 437 SER B C 1
ATOM 7010 O O . SER B 1 437 ? 12.297 21.547 15.109 1 95.5 437 SER B O 1
ATOM 7012 N N . THR B 1 438 ? 11.414 19.609 14.555 1 91.25 438 THR B N 1
ATOM 7013 C CA . THR B 1 438 ? 12.633 18.875 14.898 1 91.25 438 THR B CA 1
ATOM 7014 C C . THR B 1 438 ? 13.75 19.203 13.914 1 91.25 438 THR B C 1
ATOM 7016 O O . THR B 1 438 ? 14.922 19.281 14.297 1 91.25 438 THR B O 1
ATOM 7019 N N . ILE B 1 439 ? 13.406 19.422 12.719 1 92.5 439 ILE B N 1
ATOM 7020 C CA . ILE B 1 439 ? 14.375 19.703 11.672 1 92.5 439 ILE B CA 1
ATOM 7021 C C . ILE B 1 439 ? 15 21.078 11.898 1 92.5 439 ILE B C 1
ATOM 7023 O O . ILE B 1 439 ? 16.219 21.219 11.945 1 92.5 439 ILE B O 1
ATOM 7027 N N . TYR B 1 440 ? 14.227 22.047 12.117 1 96.25 440 TYR B N 1
ATOM 7028 C CA . TYR B 1 440 ? 14.727 23.406 12.258 1 96.25 440 TYR B CA 1
ATOM 7029 C C . TYR B 1 440 ? 15.383 23.625 13.617 1 96.25 440 TYR B C 1
ATOM 7031 O O . TYR B 1 440 ? 16.344 24.375 13.734 1 96.25 440 TYR B O 1
ATOM 7039 N N . TYR B 1 441 ? 14.852 22.938 14.609 1 94.56 441 TYR B N 1
ATOM 7040 C CA . TYR B 1 441 ? 15.539 22.953 15.898 1 94.56 441 TYR B CA 1
ATOM 7041 C C . TYR B 1 441 ? 16.906 22.281 15.797 1 94.56 441 TYR B C 1
ATOM 7043 O O . TYR B 1 441 ? 17.875 22.766 16.375 1 94.56 441 TYR B O 1
ATOM 7051 N N . GLY B 1 442 ? 17.031 21.281 15.094 1 92.75 442 GLY B N 1
ATOM 7052 C CA . GLY B 1 442 ? 18.25 20.5 14.922 1 92.75 442 GLY B CA 1
ATOM 7053 C C . GLY B 1 442 ? 19.281 21.203 14.062 1 92.75 442 GLY B C 1
ATOM 7054 O O . GLY B 1 442 ? 20.438 20.797 14.008 1 92.75 442 GLY B O 1
ATOM 7055 N N . SER B 1 443 ? 18.844 22.234 13.398 1 93.5 443 SER B N 1
ATOM 7056 C CA . SER B 1 443 ? 19.766 23 12.57 1 93.5 443 SER B CA 1
ATOM 7057 C C . SER B 1 443 ? 20.859 23.641 13.414 1 93.5 443 SER B C 1
ATOM 7059 O O . SER B 1 443 ? 21.922 24.031 12.891 1 93.5 443 SER B O 1
ATOM 7061 N N . GLY B 1 444 ? 20.562 23.891 14.695 1 93.69 444 GLY B N 1
ATOM 7062 C CA . GLY B 1 444 ? 21.547 24.453 15.609 1 93.69 444 GLY B CA 1
ATOM 7063 C C . GLY B 1 444 ? 21.484 25.953 15.703 1 93.69 444 GLY B C 1
ATOM 7064 O O . GLY B 1 444 ? 22.094 26.562 16.594 1 93.69 444 GLY B O 1
ATOM 7065 N N . TYR B 1 445 ? 20.703 26.594 14.852 1 96.75 445 TYR B N 1
ATOM 7066 C CA . TYR B 1 445 ? 20.656 28.062 14.836 1 96.75 445 TYR B CA 1
ATOM 7067 C C . TYR B 1 445 ? 19.797 28.594 15.977 1 96.75 445 TYR B C 1
ATOM 7069 O O . TYR B 1 445 ? 20 29.719 16.438 1 96.75 445 TYR B O 1
ATOM 7077 N N . ILE B 1 446 ? 18.859 27.766 16.375 1 96.56 446 ILE B N 1
ATOM 7078 C CA . ILE B 1 446 ? 17.922 28.219 17.391 1 96.56 446 ILE B CA 1
ATOM 7079 C C . ILE B 1 446 ? 18.203 27.516 18.719 1 96.56 446 ILE B C 1
ATOM 7081 O O . ILE B 1 446 ? 18.109 26.281 18.797 1 96.56 446 ILE B O 1
ATOM 7085 N N . GLN B 1 447 ? 18.484 28.234 19.672 1 93.56 447 GLN B N 1
ATOM 7086 C CA . GLN B 1 447 ? 18.719 27.672 20.984 1 93.56 447 GLN B CA 1
ATOM 7087 C C . GLN B 1 447 ? 17.406 27.203 21.625 1 93.56 447 GLN B C 1
ATOM 7089 O O . GLN B 1 447 ? 16.328 27.719 21.297 1 93.56 447 GLN B O 1
ATOM 7094 N N . SER B 1 448 ? 17.516 26.297 22.531 1 92.88 448 SER B N 1
ATOM 7095 C CA . SER B 1 448 ? 16.359 25.703 23.172 1 92.88 448 SER B CA 1
ATOM 7096 C C . SER B 1 448 ? 15.484 26.75 23.844 1 92.88 448 SER B C 1
ATOM 7098 O O . SER B 1 448 ? 14.266 26.781 23.656 1 92.88 448 SER B O 1
ATOM 7100 N N . LYS B 1 449 ? 16.125 27.625 24.578 1 93.25 449 LYS B N 1
ATOM 7101 C CA . LYS B 1 449 ? 15.391 28.656 25.297 1 93.25 449 LYS B CA 1
ATOM 7102 C C . LYS B 1 449 ? 14.633 29.562 24.328 1 93.25 449 LYS B C 1
ATOM 7104 O O . LYS B 1 449 ? 13.484 29.938 24.594 1 93.25 449 LYS B O 1
ATOM 7109 N N . ASP B 1 450 ? 15.203 29.859 23.266 1 95.5 450 ASP B N 1
ATOM 7110 C CA . ASP B 1 450 ? 14.578 30.719 22.266 1 95.5 450 ASP B CA 1
ATOM 7111 C C . ASP B 1 450 ? 13.438 30 21.547 1 95.5 450 ASP B C 1
ATOM 7113 O O . ASP B 1 450 ? 12.398 30.594 21.266 1 95.5 450 ASP B O 1
ATOM 7117 N N . PHE B 1 451 ? 13.656 28.719 21.281 1 96.75 451 PHE B N 1
ATOM 7118 C CA . PHE B 1 451 ? 12.602 27.969 20.625 1 96.75 451 PHE B CA 1
ATOM 7119 C C . PHE B 1 451 ? 11.328 27.969 21.469 1 96.75 451 PHE B C 1
ATOM 7121 O O . PHE B 1 451 ? 10.234 28.203 20.953 1 96.75 451 PHE B O 1
ATOM 7128 N N . TRP B 1 452 ? 11.484 27.688 22.734 1 95.44 452 TRP B N 1
ATOM 7129 C CA . TRP B 1 452 ? 10.328 27.625 23.625 1 95.44 452 TRP B CA 1
ATOM 7130 C C . TRP B 1 452 ? 9.672 29 23.75 1 95.44 452 TRP B C 1
ATOM 7132 O O . TRP B 1 452 ? 8.445 29.109 23.75 1 95.44 452 TRP B O 1
ATOM 7142 N N . LYS B 1 453 ? 10.484 30 23.844 1 96.88 453 LYS B N 1
ATOM 7143 C CA . LYS B 1 453 ? 9.969 31.359 23.922 1 96.88 453 LYS B CA 1
ATOM 7144 C C . LYS B 1 453 ? 9.219 31.75 22.656 1 96.88 453 LYS B C 1
ATOM 7146 O O . LYS B 1 453 ? 8.086 32.25 22.703 1 96.88 453 LYS B O 1
ATOM 7151 N N . TRP B 1 454 ? 9.852 31.531 21.516 1 98 454 TRP B N 1
ATOM 7152 C CA . TRP B 1 454 ? 9.234 31.891 20.234 1 98 454 TRP B CA 1
ATOM 7153 C C . TRP B 1 454 ? 8.016 31.016 19.969 1 98 454 TRP B C 1
ATOM 7155 O O . TRP B 1 454 ? 7.016 31.5 19.422 1 98 454 TRP B O 1
ATOM 7165 N N . GLY B 1 455 ? 8.148 29.719 20.328 1 97.75 455 GLY B N 1
ATOM 7166 C CA . GLY B 1 455 ? 6.988 28.844 20.203 1 97.75 455 GLY B CA 1
ATOM 7167 C C . GLY B 1 455 ? 5.781 29.344 20.969 1 97.75 455 GLY B C 1
ATOM 7168 O O . GLY B 1 455 ? 4.652 29.281 20.484 1 97.75 455 GLY B O 1
ATOM 7169 N N . PHE B 1 456 ? 6.062 29.812 22.141 1 96.69 456 PHE B N 1
ATOM 7170 C CA . PHE B 1 456 ? 4.996 30.359 22.969 1 96.69 456 PHE B CA 1
ATOM 7171 C C . PHE B 1 456 ? 4.398 31.609 22.328 1 96.69 456 PHE B C 1
ATOM 7173 O O . PHE B 1 456 ? 3.178 31.734 22.219 1 96.69 456 PHE B O 1
ATOM 7180 N N . ILE B 1 457 ? 5.172 32.5 21.891 1 97.94 457 ILE B N 1
ATOM 7181 C CA . ILE B 1 457 ? 4.738 33.781 21.328 1 97.94 457 ILE B CA 1
ATOM 7182 C C . ILE B 1 457 ? 3.951 33.531 20.047 1 97.94 457 ILE B C 1
ATOM 7184 O O . ILE B 1 457 ? 2.834 34.031 19.891 1 97.94 457 ILE B O 1
ATOM 7188 N N . PHE B 1 458 ? 4.52 32.781 19.172 1 98.5 458 PHE B N 1
ATOM 7189 C CA . PHE B 1 458 ? 3.867 32.531 17.891 1 98.5 458 PHE B CA 1
ATOM 7190 C C . PHE B 1 458 ? 2.668 31.625 18.062 1 98.5 458 PHE B C 1
ATOM 7192 O O . PHE B 1 458 ? 1.662 31.766 17.375 1 98.5 458 PHE B O 1
ATOM 7199 N N . GLY B 1 459 ? 2.811 30.625 18.969 1 98.25 459 GLY B N 1
ATOM 7200 C CA . GLY B 1 459 ? 1.65 29.797 19.266 1 98.25 459 GLY B CA 1
ATOM 7201 C C . GLY B 1 459 ? 0.455 30.609 19.734 1 98.25 459 GLY B C 1
ATOM 7202 O O . GLY B 1 459 ? -0.671 30.375 19.297 1 98.25 459 GLY B O 1
ATOM 7203 N N . PHE B 1 460 ? 0.737 31.516 20.578 1 97.75 460 PHE B N 1
ATOM 7204 C CA . PHE B 1 460 ? -0.327 32.375 21.078 1 97.75 460 PHE B CA 1
ATOM 7205 C C . PHE B 1 460 ? -0.861 33.281 19.969 1 97.75 460 PHE B C 1
ATOM 7207 O O . PHE B 1 460 ? -2.068 33.5 19.875 1 97.75 460 PHE B O 1
ATOM 7214 N N . LEU B 1 461 ? 0.009 33.812 19.188 1 97.94 461 LEU B N 1
ATOM 7215 C CA . LEU B 1 461 ? -0.421 34.594 18.047 1 97.94 461 LEU B CA 1
ATOM 7216 C C . LEU B 1 461 ? -1.356 33.812 17.156 1 97.94 461 LEU B C 1
ATOM 7218 O O . LEU B 1 461 ? -2.418 34.281 16.766 1 97.94 461 LEU B O 1
ATOM 7222 N N . TYR B 1 462 ? -0.915 32.562 16.766 1 98.69 462 TYR B N 1
ATOM 7223 C CA . TYR B 1 462 ? -1.722 31.703 15.914 1 98.69 462 TYR B CA 1
ATOM 7224 C C . TYR B 1 462 ? -3.1 31.469 16.516 1 98.69 462 TYR B C 1
ATOM 7226 O O . TYR B 1 462 ? -4.113 31.562 15.82 1 98.69 462 TYR B O 1
ATOM 7234 N N . LEU B 1 463 ? -3.092 31.188 17.812 1 98 463 LEU B N 1
ATOM 7235 C CA . LEU B 1 463 ? -4.352 30.906 18.484 1 98 463 LEU B CA 1
ATOM 7236 C C . LEU B 1 463 ? -5.262 32.125 18.484 1 98 463 LEU B C 1
ATOM 7238 O O . LEU B 1 463 ? -6.453 32.031 18.188 1 98 463 LEU B O 1
ATOM 7242 N N . ILE B 1 464 ? -4.738 33.281 18.766 1 97.81 464 ILE B N 1
ATOM 7243 C CA . ILE B 1 464 ? -5.516 34.5 18.844 1 97.81 464 ILE B CA 1
ATOM 7244 C C . ILE B 1 464 ? -6.082 34.844 17.469 1 97.81 464 ILE B C 1
ATOM 7246 O O . ILE B 1 464 ? -7.27 35.156 17.328 1 97.81 464 ILE B O 1
ATOM 7250 N N . VAL B 1 465 ? -5.234 34.844 16.469 1 98.12 465 VAL B N 1
ATOM 7251 C CA . VAL B 1 465 ? -5.691 35.156 15.109 1 98.12 465 VAL B CA 1
ATOM 7252 C C . VAL B 1 465 ? -6.727 34.125 14.664 1 98.12 465 VAL B C 1
ATOM 7254 O O . VAL B 1 465 ? -7.719 34.469 14.023 1 98.12 465 VAL B O 1
ATOM 7257 N N . PHE B 1 466 ? -6.484 32.844 14.992 1 98.19 466 PHE B N 1
ATOM 7258 C CA . PHE B 1 466 ? -7.41 31.781 14.641 1 98.19 466 PHE B CA 1
ATOM 7259 C C . PHE B 1 466 ? -8.773 32.031 15.266 1 98.19 466 PHE B C 1
ATOM 7261 O O . PHE B 1 466 ? -9.797 31.953 14.578 1 98.19 466 PHE B O 1
ATOM 7268 N N . LEU B 1 467 ? -8.836 32.344 16.547 1 96.62 467 LEU B N 1
ATOM 7269 C CA . LEU B 1 467 ? -10.086 32.531 17.281 1 96.62 467 LEU B CA 1
ATOM 7270 C C . LEU B 1 467 ? -10.766 33.812 16.859 1 96.62 467 LEU B C 1
ATOM 7272 O O . LEU B 1 467 ? -11.992 33.906 16.797 1 96.62 467 LEU B O 1
ATOM 7276 N N . SER B 1 468 ? -9.977 34.875 16.516 1 96.62 468 SER B N 1
ATOM 7277 C CA . SER B 1 468 ? -10.555 36.188 16.297 1 96.62 468 SER B CA 1
ATOM 7278 C C . SER B 1 468 ? -10.859 36.406 14.812 1 96.62 468 SER B C 1
ATOM 7280 O O . SER B 1 468 ? -11.68 37.281 14.461 1 96.62 468 SER B O 1
ATOM 7282 N N . VAL B 1 469 ? -10.18 35.688 13.938 1 97.12 469 VAL B N 1
ATOM 7283 C CA . VAL B 1 469 ? -10.367 35.938 12.508 1 97.12 469 VAL B CA 1
ATOM 7284 C C . VAL B 1 469 ? -11.055 34.719 11.867 1 97.12 469 VAL B C 1
ATOM 7286 O O . VAL B 1 469 ? -12.094 34.875 11.211 1 97.12 469 VAL B O 1
ATOM 7289 N N . CYS B 1 470 ? -10.523 33.531 12.078 1 95.75 470 CYS B N 1
ATOM 7290 C CA . CYS B 1 470 ? -11.023 32.344 11.398 1 95.75 470 CYS B CA 1
ATOM 7291 C C . CYS B 1 470 ? -12.438 32 11.859 1 95.75 470 CYS B C 1
ATOM 7293 O O . CYS B 1 470 ? -13.312 31.75 11.039 1 95.75 470 CYS B O 1
ATOM 7295 N N . ILE B 1 471 ? -12.664 32 13.195 1 93.44 471 ILE B N 1
ATOM 7296 C CA . ILE B 1 471 ? -13.93 31.547 13.75 1 93.44 471 ILE B CA 1
ATOM 7297 C C . ILE B 1 471 ? -15.055 32.5 13.305 1 93.44 471 ILE B C 1
ATOM 7299 O O . ILE B 1 471 ? -16.062 32.031 12.734 1 93.44 471 ILE B O 1
ATOM 7303 N N . PRO B 1 472 ? -14.883 33.844 13.438 1 92.62 472 PRO B N 1
ATOM 7304 C CA . PRO B 1 472 ? -15.961 34.688 12.945 1 92.62 472 PRO B CA 1
ATOM 7305 C C . PRO B 1 472 ? -16.125 34.625 11.43 1 92.62 472 PRO B C 1
ATOM 7307 O O . PRO B 1 472 ? -17.25 34.688 10.922 1 92.62 472 PRO B O 1
ATOM 7310 N N . TRP B 1 473 ? -15.062 34.469 10.703 1 95.31 473 TRP B N 1
ATOM 7311 C CA . TRP B 1 473 ? -15.125 34.344 9.25 1 95.31 473 TRP B CA 1
ATOM 7312 C C . TRP B 1 473 ? -15.961 33.156 8.844 1 95.31 473 TRP B C 1
ATOM 7314 O O . TRP B 1 473 ? -16.812 33.25 7.953 1 95.31 473 TRP B O 1
ATOM 7324 N N . VAL B 1 474 ? -15.742 32.031 9.469 1 93.06 474 VAL B N 1
ATOM 7325 C CA . VAL B 1 474 ? -16.453 30.812 9.141 1 93.06 474 VAL B CA 1
ATOM 7326 C C . VAL B 1 474 ? -17.922 30.938 9.547 1 93.06 474 VAL B C 1
ATOM 7328 O O . VAL B 1 474 ? -18.828 30.594 8.781 1 93.06 474 VAL B O 1
ATOM 7331 N N . LYS B 1 475 ? -18.172 31.484 10.68 1 86.31 475 LYS B N 1
ATOM 7332 C CA . LYS B 1 475 ? -19.516 31.609 11.227 1 86.31 475 LYS B CA 1
ATOM 7333 C C . LYS B 1 475 ? -20.375 32.562 10.375 1 86.31 475 LYS B C 1
ATOM 7335 O O . LYS B 1 475 ? -21.547 32.281 10.141 1 86.31 475 LYS B O 1
ATOM 7340 N N . PHE B 1 476 ? -19.719 33.531 9.82 1 87.31 476 PHE B N 1
ATOM 7341 C CA . PHE B 1 476 ? -20.562 34.594 9.25 1 87.31 476 PHE B CA 1
ATOM 7342 C C . PHE B 1 476 ? -20.453 34.594 7.734 1 87.31 476 PHE B C 1
ATOM 7344 O O . PHE B 1 476 ? -21.344 35.125 7.047 1 87.31 476 PHE B O 1
ATOM 7351 N N . ILE B 1 477 ? -19.406 33.969 7.113 1 86 477 ILE B N 1
ATOM 7352 C CA . ILE B 1 477 ? -19.188 34.156 5.68 1 86 477 ILE B CA 1
ATOM 7353 C C . ILE B 1 477 ? -19 32.781 5.02 1 86 477 ILE B C 1
ATOM 7355 O O . ILE B 1 477 ? -19.781 32.406 4.156 1 86 477 ILE B O 1
ATOM 7359 N N . ALA B 1 478 ? -18.062 32.031 5.5 1 82.31 478 ALA B N 1
ATOM 7360 C CA . ALA B 1 478 ? -17.578 30.859 4.793 1 82.31 478 ALA B CA 1
ATOM 7361 C C . ALA B 1 478 ? -18.594 29.719 4.875 1 82.31 478 ALA B C 1
ATOM 7363 O O . ALA B 1 478 ? -18.609 28.844 4.012 1 82.31 478 ALA B O 1
ATOM 7364 N N . TYR B 1 479 ? -19.391 29.734 5.867 1 78.94 479 TYR B N 1
ATOM 7365 C CA . TYR B 1 479 ? -20.344 28.641 6.055 1 78.94 479 TYR B CA 1
ATOM 7366 C C . TYR B 1 479 ? -21.25 28.484 4.84 1 78.94 479 TYR B C 1
ATOM 7368 O O . TYR B 1 479 ? -21.734 27.391 4.559 1 78.94 479 TYR B O 1
ATOM 7376 N N . ARG B 1 480 ? -21.344 29.5 4.09 1 75.56 480 ARG B N 1
ATOM 7377 C CA . ARG B 1 480 ? -22.203 29.484 2.904 1 75.56 480 ARG B CA 1
ATOM 7378 C C . ARG B 1 480 ? -21.672 28.484 1.872 1 75.56 480 ARG B C 1
ATOM 7380 O O . ARG B 1 480 ? -22.422 28.016 1.016 1 75.56 480 ARG B O 1
ATOM 7387 N N . TRP B 1 481 ? -20.406 28.188 2.02 1 73.06 481 TRP B N 1
ATOM 7388 C CA . TRP B 1 481 ? -19.781 27.328 1.026 1 73.06 481 TRP B CA 1
ATOM 7389 C C . TRP B 1 481 ? -19.484 25.953 1.612 1 73.06 481 TRP B C 1
ATOM 7391 O O . TRP B 1 481 ? -18.969 25.078 0.92 1 73.06 481 TRP B O 1
ATOM 7401 N N . LEU B 1 482 ? -19.766 25.844 2.832 1 73.88 482 LEU B N 1
ATOM 7402 C CA . LEU B 1 482 ? -19.406 24.594 3.502 1 73.88 482 LEU B CA 1
ATOM 7403 C C . LEU B 1 482 ? -20.547 23.578 3.408 1 73.88 482 LEU B C 1
ATOM 7405 O O . LEU B 1 482 ? -21.719 23.969 3.436 1 73.88 482 LEU B O 1
#

Nearest PDB structures (foldseek):
  6wtw-assembly1_A  TM=6.198E-01  e=2.718E-25  Lactobacillus acidophilus
  7qha-assembly1_B  TM=7.477E-01  e=1.008E-07  Photobacterium profundum SS9
  8y4x-assembly1_A  TM=7.312E-01  e=1.215E-06  Fusobacterium nucleatum
  4r0c-assembly1_B  TM=6.180E-01  e=6.848E-06  Alcanivorax borkumensis SK2
  4r0c-assembly1_C  TM=6.057E-01  e=2.327E-05  Alcanivorax borkumensis SK2

Organism: Helicobacter pylori (strain G27) (NCBI:txid563041)

Secondary structure (DSSP, 8-state):
-HHHHHHHHHHHHHHHHHHHT-PPTT--HHHHHHHHHHHHHHHHHHH-SS-HHHHHHHHHHHHHHHT-SSSSSPPPHHHHHHHHHGGGG-HHHHHHHHHHHHHHHHHHHTHHHHHHHHHHHHHTTSHHHHHHHHHHHHHHHTTT---HIIIIIIIIHHHHTTHHHHTT--SSS-TTTTHHHHHHHHHHHHHHHHHH-GGGSTHHHHHHHHHHHTTPPP--HHHHHHHHHHHHHHHHHHHHHHHHHHH--S----HHHHHHHHHHHHHH-SPPHHHHHHHHHHHHHHHHHHSHHHHT--HHHHHHHHHHHHHHTTSS-HHHHHT-HHHHHHHHHHHHHHHHHHHHHHTTHHHHHHHHHHHHHTTT---HHHHHHHHHHHHHHGGGG-S-HHHHIIIIIHHHHHHHHTSTT--HHHHHHHHHHTTTGGGGGSTTSSHHHHHHHHTSSS-HHHHHHHHHHHHHHHHHHIIIIIHHHHHHTGGGG-/-HHHHHHHHHHHHHHHHHHHT-PPTT--HHHHHHHHHHHHHHHHHHH-SS-HHHHHHHHHHHHHHHT-SSSSSPPPHHHHHHHHHGGGG-HHHHHHHHHHHHHHHHHHHTHHHHHHHHHHHHHTTSHHHHHHHHHHHHHHHTTT---HIIIIIIIIHHHHTTHHHHTT--SSS-TTTTHHHHHHHHHHHHHHHHHH-GGGSTHHHHHHHHHHHTTPPPPPHHHHHHHHHHHHHHHHHHHHHHHHHHH--S----HHHHHHHHHHHHHH-SPPHHHHHHHHHHHHHHHHHHSHHHHT--HHHHHHHHHHHHHHTTSS-HHHHHT-HHHHHHHHHHHHHHHHHHHHHHTTHHHHHHHHHHHHHTTT---HHHHHHHHHHHHHHGGGG-S-HHHHIIIIIHHHHHHHHTSTT--HHHHHHHHHHTTTGGGGGSTTSSHHHHHHHHTSSS-HHHHHHHHHHHHHHHHHHIIIIIHHHHHHTGGGG-

Radius of gyration: 30.62 Å; Cα contacts (8 Å, |Δi|>4): 1642; chains: 2; bounding box: 61×86×70 Å